Protein 1X4K (pdb70)

Structure (mmCIF, N/CA/C/O backbone):
data_1X4K
#
_entry.id   1X4K
#
loop_
_entity.id
_entity.type
_entity.pdbx_description
1 polymer 'Skeletal muscle LIM-protein 3'
2 non-polymer 'ZINC ION'
#
loop_
_atom_site.group_PDB
_atom_site.id
_atom_site.type_symbol
_atom_site.label_atom_id
_atom_site.label_alt_id
_atom_site.label_comp_id
_atom_site.label_asym_id
_atom_site.label_entity_id
_atom_site.label_seq_id
_atom_site.pdbx_PDB_ins_code
_atom_site.Cartn_x
_atom_site.Cartn_y
_atom_site.Cartn_z
_atom_site.occupancy
_atom_site.B_iso_or_equiv
_atom_site.auth_seq_id
_atom_site.auth_comp_id
_atom_site.auth_asym_id
_atom_site.auth_atom_id
_atom_site.pdbx_PDB_model_num
ATOM 1 N N . GLY A 1 1 ? -27.191 -2.806 2.311 1.00 0.00 1 GLY A N 1
ATOM 2 C CA . GLY A 1 1 ? -28.552 -2.484 2.700 1.00 0.00 1 GLY A CA 1
ATOM 3 C C . GLY A 1 1 ? -28.891 -2.985 4.090 1.00 0.00 1 GLY A C 1
ATOM 4 O O . GLY A 1 1 ? -28.370 -2.480 5.084 1.00 0.00 1 GLY A O 1
ATOM 8 N N . SER A 1 2 ? -29.769 -3.981 4.160 1.00 0.00 2 SER A N 1
ATOM 9 C CA . SER A 1 2 ? -30.182 -4.547 5.439 1.00 0.00 2 SER A CA 1
ATOM 10 C C . SER A 1 2 ? -29.313 -5.746 5.808 1.00 0.00 2 SER A C 1
ATOM 11 O O . SER A 1 2 ? -28.638 -5.743 6.838 1.00 0.00 2 SER A O 1
ATOM 19 N N . SER A 1 3 ? -29.337 -6.769 4.960 1.00 0.00 3 SER A N 1
ATOM 20 C CA . SER A 1 3 ? -28.555 -7.977 5.198 1.00 0.00 3 SER A CA 1
ATOM 21 C C . SER A 1 3 ? -27.106 -7.630 5.529 1.00 0.00 3 SER A C 1
ATOM 22 O O . SER A 1 3 ? -26.524 -8.175 6.465 1.00 0.00 3 SER A O 1
ATOM 30 N N . GLY A 1 4 ? -26.530 -6.718 4.751 1.00 0.00 4 GLY A N 1
ATOM 31 C CA . GLY A 1 4 ? -25.155 -6.313 4.976 1.00 0.00 4 GLY A CA 1
ATOM 32 C C . GLY A 1 4 ? -25.049 -5.083 5.855 1.00 0.00 4 GLY A C 1
ATOM 33 O O . GLY A 1 4 ? -25.255 -3.961 5.393 1.00 0.00 4 GLY A O 1
ATOM 37 N N . SER A 1 5 ? -24.728 -5.294 7.128 1.00 0.00 5 SER A N 1
ATOM 38 C CA . SER A 1 5 ? -24.601 -4.193 8.076 1.00 0.00 5 SER A CA 1
ATOM 39 C C . SER A 1 5 ? -23.217 -3.556 7.987 1.00 0.00 5 SER A C 1
ATOM 40 O O . SER A 1 5 ? -22.641 -3.153 8.997 1.00 0.00 5 SER A O 1
ATOM 48 N N . SER A 1 6 ? -22.690 -3.471 6.770 1.00 0.00 6 SER A N 1
ATOM 49 C CA . SER A 1 6 ? -21.372 -2.887 6.547 1.00 0.00 6 SER A CA 1
ATOM 50 C C . SER A 1 6 ? -21.457 -1.702 5.590 1.00 0.00 6 SER A C 1
ATOM 51 O O . SER A 1 6 ? -22.438 -1.546 4.864 1.00 0.00 6 SER A O 1
ATOM 59 N N . GLY A 1 7 ? -20.421 -0.869 5.595 1.00 0.00 7 GLY A N 1
ATOM 60 C CA . GLY A 1 7 ? -20.398 0.292 4.724 1.00 0.00 7 GLY A CA 1
ATOM 61 C C . GLY A 1 7 ? -19.011 0.890 4.592 1.00 0.00 7 GLY A C 1
ATOM 62 O O . GLY A 1 7 ? -18.192 0.786 5.506 1.00 0.00 7 GLY A O 1
ATOM 66 N N . CYS A 1 8 ? -18.745 1.517 3.451 1.00 0.00 8 CYS A N 1
ATOM 67 C CA . CYS A 1 8 ? -17.447 2.133 3.201 1.00 0.00 8 CYS A CA 1
ATOM 68 C C . CYS A 1 8 ? -17.422 3.572 3.706 1.00 0.00 8 CYS A C 1
ATOM 69 O O . CYS A 1 8 ? -18.468 4.176 3.942 1.00 0.00 8 CYS A O 1
ATOM 76 N N . GLN A 1 9 ? -16.220 4.115 3.869 1.00 0.00 9 GLN A N 1
ATOM 77 C CA . GLN A 1 9 ? -16.058 5.484 4.346 1.00 0.00 9 GLN A CA 1
ATOM 78 C C . GLN A 1 9 ? -15.624 6.407 3.213 1.00 0.00 9 GLN A C 1
ATOM 79 O O . GLN A 1 9 ? -16.026 7.569 3.159 1.00 0.00 9 GLN A O 1
ATOM 93 N N . GLU A 1 10 ? -14.801 5.883 2.311 1.00 0.00 10 GLU A N 1
ATOM 94 C CA . GLU A 1 10 ? -14.311 6.662 1.180 1.00 0.00 10 GLU A CA 1
ATOM 95 C C . GLU A 1 10 ? -15.465 7.111 0.288 1.00 0.00 10 GLU A C 1
ATOM 96 O O . GLU A 1 10 ? -15.826 8.288 0.265 1.00 0.00 10 GLU A O 1
ATOM 108 N N . CYS A 1 11 ? -16.040 6.164 -0.446 1.00 0.00 11 CYS A N 1
ATOM 109 C CA . CYS A 1 11 ? -17.152 6.460 -1.341 1.00 0.00 11 CYS A CA 1
ATOM 110 C C . CYS A 1 11 ? -18.489 6.244 -0.637 1.00 0.00 11 CYS A C 1
ATOM 111 O O . CYS A 1 11 ? -19.538 6.182 -1.278 1.00 0.00 11 CYS A O 1
ATOM 118 N N . LYS A 1 12 ? -18.443 6.130 0.686 1.00 0.00 12 LYS A N 1
ATOM 119 C CA . LYS A 1 12 ? -19.649 5.923 1.479 1.00 0.00 12 LYS A CA 1
ATOM 120 C C . LYS A 1 12 ? -20.632 5.016 0.746 1.00 0.00 12 LYS A C 1
ATOM 121 O O . LYS A 1 12 ? -21.821 5.320 0.651 1.00 0.00 12 LYS A O 1
ATOM 140 N N . LYS A 1 13 ? -20.129 3.899 0.231 1.00 0.00 13 LYS A N 1
ATOM 141 C CA . LYS A 1 13 ? -20.963 2.945 -0.491 1.00 0.00 13 LYS A CA 1
ATOM 142 C C . LYS A 1 13 ? -21.115 1.649 0.298 1.00 0.00 13 LYS A C 1
ATOM 143 O O . LYS A 1 13 ? -20.342 1.375 1.217 1.00 0.00 13 LYS A O 1
ATOM 162 N N . THR A 1 14 ? -22.115 0.852 -0.067 1.00 0.00 14 THR A N 1
ATOM 163 C CA . THR A 1 14 ? -22.367 -0.415 0.607 1.00 0.00 14 THR A CA 1
ATOM 164 C C . THR A 1 14 ? -21.357 -1.475 0.180 1.00 0.00 14 THR A C 1
ATOM 165 O O . THR A 1 14 ? -21.389 -1.955 -0.953 1.00 0.00 14 THR A O 1
ATOM 176 N N . ILE A 1 15 ? -20.464 -1.836 1.095 1.00 0.00 15 ILE A N 1
ATOM 177 C CA . ILE A 1 15 ? -19.446 -2.841 0.813 1.00 0.00 15 ILE A CA 1
ATOM 178 C C . ILE A 1 15 ? -20.031 -4.248 0.872 1.00 0.00 15 ILE A C 1
ATOM 179 O O . ILE A 1 15 ? -20.336 -4.758 1.949 1.00 0.00 15 ILE A O 1
ATOM 195 N N . MET A 1 16 ? -20.182 -4.869 -0.293 1.00 0.00 16 MET A N 1
ATOM 196 C CA . MET A 1 16 ? -20.728 -6.219 -0.373 1.00 0.00 16 MET A CA 1
ATOM 197 C C . MET A 1 16 ? -19.886 -7.195 0.444 1.00 0.00 16 MET A C 1
ATOM 198 O O . MET A 1 16 ? -18.680 -7.018 0.616 1.00 0.00 16 MET A O 1
ATOM 212 N N . PRO A 1 17 ? -20.535 -8.250 0.959 1.00 0.00 17 PRO A N 1
ATOM 213 C CA . PRO A 1 17 ? -19.864 -9.274 1.766 1.00 0.00 17 PRO A CA 1
ATOM 214 C C . PRO A 1 17 ? -18.918 -10.137 0.937 1.00 0.00 17 PRO A C 1
ATOM 215 O O . PRO A 1 17 ? -18.140 -10.920 1.481 1.00 0.00 17 PRO A O 1
ATOM 226 N N . GLY A 1 18 ? -18.990 -9.987 -0.382 1.00 0.00 18 GLY A N 1
ATOM 227 C CA . GLY A 1 18 ? -18.134 -10.759 -1.264 1.00 0.00 18 GLY A CA 1
ATOM 228 C C . GLY A 1 18 ? -16.754 -10.149 -1.413 1.00 0.00 18 GLY A C 1
ATOM 229 O O . GLY A 1 18 ? -15.745 -10.849 -1.332 1.00 0.00 18 GLY A O 1
ATOM 233 N N . THR A 1 19 ? -16.709 -8.838 -1.633 1.00 0.00 19 THR A N 1
ATOM 234 C CA . THR A 1 19 ? -15.444 -8.134 -1.797 1.00 0.00 19 THR A CA 1
ATOM 235 C C . THR A 1 19 ? -14.736 -7.958 -0.459 1.00 0.00 19 THR A C 1
ATOM 236 O O . THR A 1 19 ? -15.356 -8.056 0.600 1.00 0.00 19 THR A O 1
ATOM 247 N N . ARG A 1 20 ? -13.434 -7.696 -0.513 1.00 0.00 20 ARG A N 1
ATOM 248 C CA . ARG A 1 20 ? -12.641 -7.506 0.696 1.00 0.00 20 ARG A CA 1
ATOM 249 C C . ARG A 1 20 ? -12.710 -6.057 1.168 1.00 0.00 20 ARG A C 1
ATOM 250 O O . ARG A 1 20 ? -12.736 -5.129 0.360 1.00 0.00 20 ARG A O 1
ATOM 271 N N . LYS A 1 21 ? -12.739 -5.870 2.484 1.00 0.00 21 LYS A N 1
ATOM 272 C CA . LYS A 1 21 ? -12.803 -4.535 3.066 1.00 0.00 21 LYS A CA 1
ATOM 273 C C . LYS A 1 21 ? -11.818 -4.397 4.222 1.00 0.00 21 LYS A C 1
ATOM 274 O O . LYS A 1 21 ? -11.389 -5.392 4.806 1.00 0.00 21 LYS A O 1
ATOM 293 N N . MET A 1 22 ? -11.465 -3.158 4.549 1.00 0.00 22 MET A N 1
ATOM 294 C CA . MET A 1 22 ? -10.533 -2.892 5.638 1.00 0.00 22 MET A CA 1
ATOM 295 C C . MET A 1 22 ? -11.250 -2.258 6.826 1.00 0.00 22 MET A C 1
ATOM 296 O O . MET A 1 22 ? -11.593 -1.077 6.796 1.00 0.00 22 MET A O 1
ATOM 310 N N . GLU A 1 23 ? -11.474 -3.052 7.868 1.00 0.00 23 GLU A N 1
ATOM 311 C CA . GLU A 1 23 ? -12.153 -2.568 9.065 1.00 0.00 23 GLU A CA 1
ATOM 312 C C . GLU A 1 23 ? -11.169 -1.878 10.006 1.00 0.00 23 GLU A C 1
ATOM 313 O O . GLU A 1 23 ? -10.247 -2.506 10.527 1.00 0.00 23 GLU A O 1
ATOM 325 N N . TYR A 1 24 ? -11.373 -0.582 10.218 1.00 0.00 24 TYR A N 1
ATOM 326 C CA . TYR A 1 24 ? -10.503 0.195 11.093 1.00 0.00 24 TYR A CA 1
ATOM 327 C C . TYR A 1 24 ? -11.320 1.118 11.992 1.00 0.00 24 TYR A C 1
ATOM 328 O O . TYR A 1 24 ? -11.911 2.093 11.528 1.00 0.00 24 TYR A O 1
ATOM 346 N N . LYS A 1 25 ? -11.347 0.803 13.283 1.00 0.00 25 LYS A N 1
ATOM 347 C CA . LYS A 1 25 ? -12.089 1.603 14.250 1.00 0.00 25 LYS A CA 1
ATOM 348 C C . LYS A 1 25 ? -13.585 1.566 13.955 1.00 0.00 25 LYS A C 1
ATOM 349 O O . LYS A 1 25 ? -14.261 2.593 13.994 1.00 0.00 25 LYS A O 1
ATOM 368 N N . GLY A 1 26 ? -14.096 0.374 13.660 1.00 0.00 26 GLY A N 1
ATOM 369 C CA . GLY A 1 26 ? -15.509 0.226 13.364 1.00 0.00 26 GLY A CA 1
ATOM 370 C C . GLY A 1 26 ? -15.833 0.533 11.915 1.00 0.00 26 GLY A C 1
ATOM 371 O O . GLY A 1 26 ? -16.721 -0.084 11.326 1.00 0.00 26 GLY A O 1
ATOM 375 N N . SER A 1 27 ? -15.111 1.489 11.338 1.00 0.00 27 SER A N 1
ATOM 376 C CA . SER A 1 27 ? -15.330 1.880 9.950 1.00 0.00 27 SER A CA 1
ATOM 377 C C . SER A 1 27 ? -14.706 0.866 8.996 1.00 0.00 27 SER A C 1
ATOM 378 O O . SER A 1 27 ? -13.858 0.067 9.390 1.00 0.00 27 SER A O 1
ATOM 386 N N . SER A 1 28 ? -15.133 0.907 7.738 1.00 0.00 28 SER A N 1
ATOM 387 C CA . SER A 1 28 ? -14.620 -0.010 6.726 1.00 0.00 28 SER A CA 1
ATOM 388 C C . SER A 1 28 ? -14.225 0.745 5.461 1.00 0.00 28 SER A C 1
ATOM 389 O O . SER A 1 28 ? -14.778 1.801 5.156 1.00 0.00 28 SER A O 1
ATOM 397 N N . TRP A 1 29 ? -13.264 0.194 4.728 1.00 0.00 29 TRP A N 1
ATOM 398 C CA . TRP A 1 29 ? -12.793 0.814 3.495 1.00 0.00 29 TRP A CA 1
ATOM 399 C C . TRP A 1 29 ? -12.573 -0.233 2.408 1.00 0.00 29 TRP A C 1
ATOM 400 O O . TRP A 1 29 ? -11.877 -1.226 2.621 1.00 0.00 29 TRP A O 1
ATOM 421 N N . HIS A 1 30 ? -13.171 -0.005 1.243 1.00 0.00 30 HIS A N 1
ATOM 422 C CA . HIS A 1 30 ? -13.039 -0.929 0.123 1.00 0.00 30 HIS A CA 1
ATOM 423 C C . HIS A 1 30 ? -11.578 -1.308 -0.101 1.00 0.00 30 HIS A C 1
ATOM 424 O O . HIS A 1 30 ? -10.689 -0.461 -0.020 1.00 0.00 30 HIS A O 1
ATOM 438 N N . GLU A 1 31 ? -11.338 -2.585 -0.381 1.00 0.00 31 GLU A N 1
ATOM 439 C CA . GLU A 1 31 ? -9.985 -3.075 -0.614 1.00 0.00 31 GLU A CA 1
ATOM 440 C C . GLU A 1 31 ? -9.165 -2.055 -1.399 1.00 0.00 31 GLU A C 1
ATOM 441 O O . GLU A 1 31 ? -7.939 -2.007 -1.288 1.00 0.00 31 GLU A O 1
ATOM 453 N N . THR A 1 32 ? -9.851 -1.240 -2.195 1.00 0.00 32 THR A N 1
ATOM 454 C CA . THR A 1 32 ? -9.188 -0.222 -3.001 1.00 0.00 32 THR A CA 1
ATOM 455 C C . THR A 1 32 ? -9.234 1.138 -2.315 1.00 0.00 32 THR A C 1
ATOM 456 O O . THR A 1 32 ? -8.198 1.763 -2.084 1.00 0.00 32 THR A O 1
ATOM 467 N N . CYS A 1 33 ? -10.440 1.592 -1.991 1.00 0.00 33 CYS A N 1
ATOM 468 C CA . CYS A 1 33 ? -10.621 2.879 -1.331 1.00 0.00 33 CYS A CA 1
ATOM 469 C C . CYS A 1 33 ? -9.596 3.068 -0.216 1.00 0.00 33 CYS A C 1
ATOM 470 O O . CYS A 1 33 ? -9.305 4.193 0.190 1.00 0.00 33 CYS A O 1
ATOM 477 N N . PHE A 1 34 ? -9.052 1.959 0.274 1.00 0.00 34 PHE A N 1
ATOM 478 C CA . PHE A 1 34 ? -8.060 2.001 1.342 1.00 0.00 34 PHE A CA 1
ATOM 479 C C . PHE A 1 34 ? -6.670 2.289 0.782 1.00 0.00 34 PHE A C 1
ATOM 480 O O . PHE A 1 34 ? -5.659 1.988 1.417 1.00 0.00 34 PHE A O 1
ATOM 497 N N . ILE A 1 35 ? -6.629 2.872 -0.411 1.00 0.00 35 ILE A N 1
ATOM 498 C CA . ILE A 1 35 ? -5.364 3.201 -1.057 1.00 0.00 35 ILE A CA 1
ATOM 499 C C . ILE A 1 35 ? -4.468 4.015 -0.129 1.00 0.00 35 ILE A C 1
ATOM 500 O O . ILE A 1 35 ? -4.861 4.360 0.986 1.00 0.00 35 ILE A O 1
ATOM 516 N N . CYS A 1 36 ? -3.263 4.321 -0.598 1.00 0.00 36 CYS A N 1
ATOM 517 C CA . CYS A 1 36 ? -2.311 5.096 0.188 1.00 0.00 36 CYS A CA 1
ATOM 518 C C . CYS A 1 36 ? -2.627 6.587 0.110 1.00 0.00 36 CYS A C 1
ATOM 519 O O . CYS A 1 36 ? -3.394 7.026 -0.748 1.00 0.00 36 CYS A O 1
ATOM 526 N N . HIS A 1 37 ? -2.029 7.361 1.010 1.00 0.00 37 HIS A N 1
ATOM 527 C CA . HIS A 1 37 ? -2.246 8.803 1.042 1.00 0.00 37 HIS A CA 1
ATOM 528 C C . HIS A 1 37 ? -1.079 9.542 0.393 1.00 0.00 37 HIS A C 1
ATOM 529 O O . HIS A 1 37 ? -1.132 10.757 0.200 1.00 0.00 37 HIS A O 1
ATOM 544 N N . ARG A 1 38 ? -0.028 8.802 0.060 1.00 0.00 38 ARG A N 1
ATOM 545 C CA . ARG A 1 38 ? 1.152 9.387 -0.566 1.00 0.00 38 ARG A CA 1
ATOM 546 C C . ARG A 1 38 ? 1.285 8.927 -2.014 1.00 0.00 38 ARG A C 1
ATOM 547 O O . ARG A 1 38 ? 1.392 9.744 -2.930 1.00 0.00 38 ARG A O 1
ATOM 568 N N . CYS A 1 39 ? 1.276 7.613 -2.215 1.00 0.00 39 CYS A N 1
ATOM 569 C CA . CYS A 1 39 ? 1.397 7.043 -3.552 1.00 0.00 39 CYS A CA 1
ATOM 570 C C . CYS A 1 39 ? 0.021 6.775 -4.155 1.00 0.00 39 CYS A C 1
ATOM 571 O O . CYS A 1 39 ? -0.099 6.474 -5.342 1.00 0.00 39 CYS A O 1
ATOM 578 N N . GLN A 1 40 ? -1.014 6.887 -3.328 1.00 0.00 40 GLN A N 1
ATOM 579 C CA . GLN A 1 40 ? -2.381 6.657 -3.779 1.00 0.00 40 GLN A CA 1
ATOM 580 C C . GLN A 1 40 ? -2.521 5.274 -4.408 1.00 0.00 40 GLN A C 1
ATOM 581 O O . GLN A 1 40 ? -3.148 5.120 -5.455 1.00 0.00 40 GLN A O 1
ATOM 595 N N . GLN A 1 41 ? -1.932 4.274 -3.762 1.00 0.00 41 GLN A N 1
ATOM 596 C CA . GLN A 1 41 ? -1.990 2.904 -4.259 1.00 0.00 41 GLN A CA 1
ATOM 597 C C . GLN A 1 41 ? -2.720 1.998 -3.273 1.00 0.00 41 GLN A C 1
ATOM 598 O O . GLN A 1 41 ? -2.646 2.176 -2.057 1.00 0.00 41 GLN A O 1
ATOM 612 N N . PRO A 1 42 ? -3.441 1.001 -3.807 1.00 0.00 42 PRO A N 1
ATOM 613 C CA . PRO A 1 42 ? -4.198 0.047 -2.991 1.00 0.00 42 PRO A CA 1
ATOM 614 C C . PRO A 1 42 ? -3.289 -0.898 -2.212 1.00 0.00 42 PRO A C 1
ATOM 615 O O . PRO A 1 42 ? -2.980 -1.997 -2.672 1.00 0.00 42 PRO A O 1
ATOM 626 N N . ILE A 1 43 ? -2.865 -0.463 -1.030 1.00 0.00 43 ILE A N 1
ATOM 627 C CA . ILE A 1 43 ? -1.993 -1.271 -0.187 1.00 0.00 43 ILE A CA 1
ATOM 628 C C . ILE A 1 43 ? -2.558 -2.675 0.001 1.00 0.00 43 ILE A C 1
ATOM 629 O O . ILE A 1 43 ? -1.890 -3.667 -0.287 1.00 0.00 43 ILE A O 1
ATOM 645 N N . GLY A 1 44 ? -3.794 -2.750 0.486 1.00 0.00 44 GLY A N 1
ATOM 646 C CA . GLY A 1 44 ? -4.428 -4.037 0.702 1.00 0.00 44 GLY A CA 1
ATOM 647 C C . GLY A 1 44 ? -3.945 -4.716 1.969 1.00 0.00 44 GLY A C 1
ATOM 648 O O . GLY A 1 44 ? -4.148 -4.208 3.072 1.00 0.00 44 GLY A O 1
ATOM 652 N N . THR A 1 45 ? -3.303 -5.870 1.812 1.00 0.00 45 THR A N 1
ATOM 653 C CA . THR A 1 45 ? -2.792 -6.621 2.951 1.00 0.00 45 THR A CA 1
ATOM 654 C C . THR A 1 45 ? -1.279 -6.791 2.863 1.00 0.00 45 THR A C 1
ATOM 655 O O . THR A 1 45 ? -0.786 -7.795 2.349 1.00 0.00 45 THR A O 1
ATOM 666 N N . LYS A 1 46 ? -0.548 -5.805 3.370 1.00 0.00 46 LYS A N 1
ATOM 667 C CA . LYS A 1 46 ? 0.910 -5.845 3.352 1.00 0.00 46 LYS A CA 1
ATOM 668 C C . LYS A 1 46 ? 1.494 -4.880 4.379 1.00 0.00 46 LYS A C 1
ATOM 669 O O . LYS A 1 46 ? 0.766 -4.109 5.003 1.00 0.00 46 LYS A O 1
ATOM 688 N N . SER A 1 47 ? 2.812 -4.928 4.546 1.00 0.00 47 SER A N 1
ATOM 689 C CA . SER A 1 47 ? 3.493 -4.060 5.499 1.00 0.00 47 SER A CA 1
ATOM 690 C C . SER A 1 47 ? 3.138 -2.597 5.251 1.00 0.00 47 SER A C 1
ATOM 691 O O . SER A 1 47 ? 3.678 -1.960 4.345 1.00 0.00 47 SER A O 1
ATOM 699 N N . PHE A 1 48 ? 2.227 -2.070 6.061 1.00 0.00 48 PHE A N 1
ATOM 700 C CA . PHE A 1 48 ? 1.798 -0.682 5.930 1.00 0.00 48 PHE A CA 1
ATOM 701 C C . PHE A 1 48 ? 1.519 -0.067 7.298 1.00 0.00 48 PHE A C 1
ATOM 702 O O . PHE A 1 48 ? 1.031 -0.742 8.205 1.00 0.00 48 PHE A O 1
ATOM 719 N N . ILE A 1 49 ? 1.833 1.216 7.439 1.00 0.00 49 ILE A N 1
ATOM 720 C CA . ILE A 1 49 ? 1.616 1.922 8.695 1.00 0.00 49 ILE A CA 1
ATOM 721 C C . ILE A 1 49 ? 0.331 2.742 8.650 1.00 0.00 49 ILE A C 1
ATOM 722 O O . ILE A 1 49 ? 0.263 3.802 8.027 1.00 0.00 49 ILE A O 1
ATOM 738 N N . PRO A 1 50 ? -0.713 2.243 9.328 1.00 0.00 50 PRO A N 1
ATOM 739 C CA . PRO A 1 50 ? -2.015 2.915 9.383 1.00 0.00 50 PRO A CA 1
ATOM 740 C C . PRO A 1 50 ? -1.971 4.198 10.204 1.00 0.00 50 PRO A C 1
ATOM 741 O O . PRO A 1 50 ? -1.691 4.172 11.403 1.00 0.00 50 PRO A O 1
ATOM 752 N N . LYS A 1 51 ? -2.248 5.322 9.552 1.00 0.00 51 LYS A N 1
ATOM 753 C CA . LYS A 1 51 ? -2.242 6.618 10.222 1.00 0.00 51 LYS A CA 1
ATOM 754 C C . LYS A 1 51 ? -3.576 6.878 10.915 1.00 0.00 51 LYS A C 1
ATOM 755 O O . LYS A 1 51 ? -4.611 6.349 10.509 1.00 0.00 51 LYS A O 1
ATOM 774 N N . ASP A 1 52 ? -3.544 7.697 11.960 1.00 0.00 52 ASP A N 1
ATOM 775 C CA . ASP A 1 52 ? -4.751 8.030 12.708 1.00 0.00 52 ASP A CA 1
ATOM 776 C C . ASP A 1 52 ? -5.968 8.061 11.789 1.00 0.00 52 ASP A C 1
ATOM 777 O O . ASP A 1 52 ? -6.861 7.222 11.897 1.00 0.00 52 ASP A O 1
ATOM 786 N N . ASN A 1 53 ? -5.996 9.035 10.885 1.00 0.00 53 ASN A N 1
ATOM 787 C CA . ASN A 1 53 ? -7.105 9.176 9.948 1.00 0.00 53 ASN A CA 1
ATOM 788 C C . ASN A 1 53 ? -6.618 9.053 8.507 1.00 0.00 53 ASN A C 1
ATOM 789 O O . ASN A 1 53 ? -7.212 9.621 7.591 1.00 0.00 53 ASN A O 1
ATOM 800 N N . GLN A 1 54 ? -5.536 8.306 8.316 1.00 0.00 54 GLN A N 1
ATOM 801 C CA . GLN A 1 54 ? -4.970 8.108 6.987 1.00 0.00 54 GLN A CA 1
ATOM 802 C C . GLN A 1 54 ? -4.211 6.788 6.909 1.00 0.00 54 GLN A C 1
ATOM 803 O O . GLN A 1 54 ? -4.164 6.030 7.877 1.00 0.00 54 GLN A O 1
ATOM 817 N N . ASN A 1 55 ? -3.619 6.518 5.750 1.00 0.00 55 ASN A N 1
ATOM 818 C CA . ASN A 1 55 ? -2.863 5.288 5.546 1.00 0.00 55 ASN A CA 1
ATOM 819 C C . ASN A 1 55 ? -1.609 5.551 4.717 1.00 0.00 55 ASN A C 1
ATOM 820 O O . ASN A 1 55 ? -1.671 6.180 3.660 1.00 0.00 55 ASN A O 1
ATOM 831 N N . PHE A 1 56 ? -0.472 5.065 5.204 1.00 0.00 56 PHE A N 1
ATOM 832 C CA . PHE A 1 56 ? 0.797 5.248 4.509 1.00 0.00 56 PHE A CA 1
ATOM 833 C C . PHE A 1 56 ? 1.633 3.973 4.561 1.00 0.00 56 PHE A C 1
ATOM 834 O O . PHE A 1 56 ? 1.763 3.344 5.611 1.00 0.00 56 PHE A O 1
ATOM 851 N N . CYS A 1 57 ? 2.199 3.597 3.418 1.00 0.00 57 CYS A N 1
ATOM 852 C CA . CYS A 1 57 ? 3.022 2.397 3.330 1.00 0.00 57 CYS A CA 1
ATOM 853 C C . CYS A 1 57 ? 4.284 2.541 4.176 1.00 0.00 57 CYS A C 1
ATOM 854 O O . CYS A 1 57 ? 4.479 3.549 4.855 1.00 0.00 57 CYS A O 1
ATOM 861 N N . VAL A 1 58 ? 5.140 1.524 4.128 1.00 0.00 58 VAL A N 1
ATOM 862 C CA . VAL A 1 58 ? 6.385 1.537 4.888 1.00 0.00 58 VAL A CA 1
ATOM 863 C C . VAL A 1 58 ? 7.328 2.622 4.380 1.00 0.00 58 VAL A C 1
ATOM 864 O O . VAL A 1 58 ? 7.834 3.446 5.142 1.00 0.00 58 VAL A O 1
ATOM 877 N N . PRO A 1 59 ? 7.571 2.624 3.061 1.00 0.00 59 PRO A N 1
ATOM 878 C CA . PRO A 1 59 ? 8.454 3.603 2.421 1.00 0.00 59 PRO A CA 1
ATOM 879 C C . PRO A 1 59 ? 7.856 5.005 2.412 1.00 0.00 59 PRO A C 1
ATOM 880 O O . PRO A 1 59 ? 8.580 6.001 2.400 1.00 0.00 59 PRO A O 1
ATOM 891 N N . CYS A 1 60 ? 6.529 5.077 2.417 1.00 0.00 60 CYS A N 1
ATOM 892 C CA . CYS A 1 60 ? 5.832 6.357 2.410 1.00 0.00 60 CYS A CA 1
ATOM 893 C C . CYS A 1 60 ? 5.790 6.962 3.810 1.00 0.00 60 CYS A C 1
ATOM 894 O O . CYS A 1 60 ? 6.198 8.105 4.016 1.00 0.00 60 CYS A O 1
ATOM 901 N N . TYR A 1 61 ? 5.294 6.187 4.768 1.00 0.00 61 TYR A N 1
ATOM 902 C CA . TYR A 1 61 ? 5.197 6.647 6.149 1.00 0.00 61 TYR A CA 1
ATOM 903 C C . TYR A 1 61 ? 6.548 7.145 6.653 1.00 0.00 61 TYR A C 1
ATOM 904 O O . TYR A 1 61 ? 6.653 8.246 7.194 1.00 0.00 61 TYR A O 1
ATOM 922 N N . GLU A 1 62 ? 7.580 6.327 6.471 1.00 0.00 62 GLU A N 1
ATOM 923 C CA . GLU A 1 62 ? 8.924 6.684 6.908 1.00 0.00 62 GLU A CA 1
ATOM 924 C C . GLU A 1 62 ? 9.269 8.112 6.495 1.00 0.00 62 GLU A C 1
ATOM 925 O O . GLU A 1 62 ? 9.812 8.885 7.284 1.00 0.00 62 GLU A O 1
ATOM 937 N N . LYS A 1 63 ? 8.949 8.456 5.251 1.00 0.00 63 LYS A N 1
ATOM 938 C CA . LYS A 1 63 ? 9.223 9.790 4.731 1.00 0.00 63 LYS A CA 1
ATOM 939 C C . LYS A 1 63 ? 8.544 10.856 5.584 1.00 0.00 63 LYS A C 1
ATOM 940 O O . LYS A 1 63 ? 9.113 11.918 5.835 1.00 0.00 63 LYS A O 1
ATOM 959 N N . GLN A 1 64 ? 7.325 10.565 6.027 1.00 0.00 64 GLN A N 1
ATOM 960 C CA . GLN A 1 64 ? 6.569 11.500 6.853 1.00 0.00 64 GLN A CA 1
ATOM 961 C C . GLN A 1 64 ? 7.256 11.717 8.197 1.00 0.00 64 GLN A C 1
ATOM 962 O O . GLN A 1 64 ? 7.325 12.840 8.697 1.00 0.00 64 GLN A O 1
ATOM 976 N N . HIS A 1 65 ? 7.762 10.634 8.779 1.00 0.00 65 HIS A N 1
ATOM 977 C CA . HIS A 1 65 ? 8.444 10.706 10.066 1.00 0.00 65 HIS A CA 1
ATOM 978 C C . HIS A 1 65 ? 9.937 10.434 9.907 1.00 0.00 65 HIS A C 1
ATOM 979 O O . HIS A 1 65 ? 10.536 9.719 10.709 1.00 0.00 65 HIS A O 1
ATOM 994 N N . ALA A 1 66 ? 10.530 11.009 8.866 1.00 0.00 66 ALA A N 1
ATOM 995 C CA . ALA A 1 66 ? 11.952 10.829 8.602 1.00 0.00 66 ALA A CA 1
ATOM 996 C C . ALA A 1 66 ? 12.660 12.173 8.470 1.00 0.00 66 ALA A C 1
ATOM 997 O O . ALA A 1 66 ? 12.036 13.186 8.154 1.00 0.00 66 ALA A O 1
ATOM 1004 N N . SER A 1 67 ? 13.967 12.176 8.715 1.00 0.00 67 SER A N 1
ATOM 1005 C CA . SER A 1 67 ? 14.759 13.397 8.628 1.00 0.00 67 SER A CA 1
ATOM 1006 C C . SER A 1 67 ? 14.239 14.304 7.517 1.00 0.00 67 SER A C 1
ATOM 1007 O O . SER A 1 67 ? 14.540 14.100 6.342 1.00 0.00 67 SER A O 1
ATOM 1015 N N . GLY A 1 68 ? 13.454 15.307 7.899 1.00 0.00 68 GLY A N 1
ATOM 1016 C CA . GLY A 1 68 ? 12.903 16.230 6.924 1.00 0.00 68 GLY A CA 1
ATOM 1017 C C . GLY A 1 68 ? 12.038 17.299 7.562 1.00 0.00 68 GLY A C 1
ATOM 1018 O O . GLY A 1 68 ? 10.812 17.197 7.596 1.00 0.00 68 GLY A O 1
ATOM 1022 N N . PRO A 1 69 ? 12.683 18.353 8.085 1.00 0.00 69 PRO A N 1
ATOM 1023 C CA . PRO A 1 69 ? 11.983 19.465 8.736 1.00 0.00 69 PRO A CA 1
ATOM 1024 C C . PRO A 1 69 ? 11.195 20.314 7.744 1.00 0.00 69 PRO A C 1
ATOM 1025 O O . PRO A 1 69 ? 10.415 21.182 8.138 1.00 0.00 69 PRO A O 1
ATOM 1036 N N . SER A 1 70 ? 11.403 20.058 6.456 1.00 0.00 70 SER A N 1
ATOM 1037 C CA . SER A 1 70 ? 10.714 20.802 5.408 1.00 0.00 70 SER A CA 1
ATOM 1038 C C . SER A 1 70 ? 9.379 20.147 5.066 1.00 0.00 70 SER A C 1
ATOM 1039 O O . SER A 1 70 ? 9.331 18.994 4.638 1.00 0.00 70 SER A O 1
ATOM 1047 N N . SER A 1 71 ? 8.295 20.892 5.260 1.00 0.00 71 SER A N 1
ATOM 1048 C CA . SER A 1 71 ? 6.958 20.385 4.976 1.00 0.00 71 SER A CA 1
ATOM 1049 C C . SER A 1 71 ? 5.964 21.531 4.815 1.00 0.00 71 SER A C 1
ATOM 1050 O O . SER A 1 71 ? 5.789 22.348 5.719 1.00 0.00 71 SER A O 1
ATOM 1058 N N . GLY A 1 72 ? 5.315 21.586 3.656 1.00 0.00 72 GLY A N 1
ATOM 1059 C CA . GLY A 1 72 ? 4.347 22.635 3.396 1.00 0.00 72 GLY A CA 1
ATOM 1060 C C . GLY A 1 72 ? 4.309 23.041 1.936 1.00 0.00 72 GLY A C 1
ATOM 1061 O O . GLY A 1 72 ? 4.249 22.167 1.073 1.00 0.00 72 GLY A O 1
ATOM 1067 N N . GLY A 1 1 ? -34.243 -10.989 12.198 1.00 0.00 1 GLY A N 2
ATOM 1068 C CA . GLY A 1 1 ? -34.086 -9.702 12.849 1.00 0.00 1 GLY A CA 2
ATOM 1069 C C . GLY A 1 1 ? -33.216 -8.750 12.052 1.00 0.00 1 GLY A C 2
ATOM 1070 O O . GLY A 1 1 ? -33.033 -8.927 10.848 1.00 0.00 1 GLY A O 2
ATOM 1074 N N . SER A 1 2 ? -32.678 -7.738 12.725 1.00 0.00 2 SER A N 2
ATOM 1075 C CA . SER A 1 2 ? -31.827 -6.752 12.071 1.00 0.00 2 SER A CA 2
ATOM 1076 C C . SER A 1 2 ? -30.464 -7.349 11.733 1.00 0.00 2 SER A C 2
ATOM 1077 O O . SER A 1 2 ? -29.702 -7.728 12.623 1.00 0.00 2 SER A O 2
ATOM 1085 N N . SER A 1 3 ? -30.164 -7.430 10.441 1.00 0.00 3 SER A N 2
ATOM 1086 C CA . SER A 1 3 ? -28.896 -7.985 9.983 1.00 0.00 3 SER A CA 2
ATOM 1087 C C . SER A 1 3 ? -27.809 -6.914 9.966 1.00 0.00 3 SER A C 2
ATOM 1088 O O . SER A 1 3 ? -28.038 -5.790 9.521 1.00 0.00 3 SER A O 2
ATOM 1096 N N . GLY A 1 4 ? -26.626 -7.272 10.454 1.00 0.00 4 GLY A N 2
ATOM 1097 C CA . GLY A 1 4 ? -25.521 -6.331 10.485 1.00 0.00 4 GLY A CA 2
ATOM 1098 C C . GLY A 1 4 ? -25.326 -5.621 9.160 1.00 0.00 4 GLY A C 2
ATOM 1099 O O . GLY A 1 4 ? -25.769 -6.104 8.118 1.00 0.00 4 GLY A O 2
ATOM 1103 N N . SER A 1 5 ? -24.662 -4.471 9.199 1.00 0.00 5 SER A N 2
ATOM 1104 C CA . SER A 1 5 ? -24.414 -3.690 7.993 1.00 0.00 5 SER A CA 2
ATOM 1105 C C . SER A 1 5 ? -23.004 -3.108 8.003 1.00 0.00 5 SER A C 2
ATOM 1106 O O . SER A 1 5 ? -22.537 -2.600 9.023 1.00 0.00 5 SER A O 2
ATOM 1114 N N . SER A 1 6 ? -22.330 -3.185 6.860 1.00 0.00 6 SER A N 2
ATOM 1115 C CA . SER A 1 6 ? -20.972 -2.670 6.737 1.00 0.00 6 SER A CA 2
ATOM 1116 C C . SER A 1 6 ? -20.868 -1.685 5.576 1.00 0.00 6 SER A C 2
ATOM 1117 O O . SER A 1 6 ? -20.997 -2.063 4.413 1.00 0.00 6 SER A O 2
ATOM 1125 N N . GLY A 1 7 ? -20.633 -0.417 5.903 1.00 0.00 7 GLY A N 2
ATOM 1126 C CA . GLY A 1 7 ? -20.516 0.604 4.878 1.00 0.00 7 GLY A CA 2
ATOM 1127 C C . GLY A 1 7 ? -19.128 1.211 4.821 1.00 0.00 7 GLY A C 2
ATOM 1128 O O . GLY A 1 7 ? -18.385 1.173 5.802 1.00 0.00 7 GLY A O 2
ATOM 1132 N N . CYS A 1 8 ? -18.777 1.773 3.670 1.00 0.00 8 CYS A N 2
ATOM 1133 C CA . CYS A 1 8 ? -17.468 2.390 3.487 1.00 0.00 8 CYS A CA 2
ATOM 1134 C C . CYS A 1 8 ? -17.425 3.773 4.129 1.00 0.00 8 CYS A C 2
ATOM 1135 O O . CYS A 1 8 ? -18.464 4.367 4.418 1.00 0.00 8 CYS A O 2
ATOM 1142 N N . GLN A 1 9 ? -16.216 4.280 4.349 1.00 0.00 9 GLN A N 2
ATOM 1143 C CA . GLN A 1 9 ? -16.038 5.593 4.957 1.00 0.00 9 GLN A CA 2
ATOM 1144 C C . GLN A 1 9 ? -15.514 6.599 3.937 1.00 0.00 9 GLN A C 2
ATOM 1145 O O . GLN A 1 9 ? -15.873 7.775 3.971 1.00 0.00 9 GLN A O 2
ATOM 1159 N N . GLU A 1 10 ? -14.662 6.127 3.032 1.00 0.00 10 GLU A N 2
ATOM 1160 C CA . GLU A 1 10 ? -14.089 6.987 2.003 1.00 0.00 10 GLU A CA 2
ATOM 1161 C C . GLU A 1 10 ? -15.182 7.592 1.127 1.00 0.00 10 GLU A C 2
ATOM 1162 O O . GLU A 1 10 ? -15.391 8.805 1.125 1.00 0.00 10 GLU A O 2
ATOM 1174 N N . CYS A 1 11 ? -15.877 6.737 0.384 1.00 0.00 11 CYS A N 2
ATOM 1175 C CA . CYS A 1 11 ? -16.948 7.185 -0.497 1.00 0.00 11 CYS A CA 2
ATOM 1176 C C . CYS A 1 11 ? -18.308 7.033 0.178 1.00 0.00 11 CYS A C 2
ATOM 1177 O O . CYS A 1 11 ? -19.349 7.265 -0.436 1.00 0.00 11 CYS A O 2
ATOM 1184 N N . LYS A 1 12 ? -18.291 6.642 1.448 1.00 0.00 12 LYS A N 2
ATOM 1185 C CA . LYS A 1 12 ? -19.521 6.459 2.210 1.00 0.00 12 LYS A CA 2
ATOM 1186 C C . LYS A 1 12 ? -20.539 5.651 1.413 1.00 0.00 12 LYS A C 2
ATOM 1187 O O . LYS A 1 12 ? -21.710 6.021 1.326 1.00 0.00 12 LYS A O 2
ATOM 1206 N N . LYS A 1 13 ? -20.087 4.544 0.834 1.00 0.00 13 LYS A N 2
ATOM 1207 C CA . LYS A 1 13 ? -20.959 3.680 0.046 1.00 0.00 13 LYS A CA 2
ATOM 1208 C C . LYS A 1 13 ? -21.052 2.290 0.666 1.00 0.00 13 LYS A C 2
ATOM 1209 O O . LYS A 1 13 ? -20.090 1.796 1.256 1.00 0.00 13 LYS A O 2
ATOM 1228 N N . THR A 1 14 ? -22.216 1.662 0.528 1.00 0.00 14 THR A N 2
ATOM 1229 C CA . THR A 1 14 ? -22.434 0.328 1.074 1.00 0.00 14 THR A CA 2
ATOM 1230 C C . THR A 1 14 ? -21.466 -0.680 0.466 1.00 0.00 14 THR A C 2
ATOM 1231 O O . THR A 1 14 ? -21.518 -0.960 -0.732 1.00 0.00 14 THR A O 2
ATOM 1242 N N . ILE A 1 15 ? -20.583 -1.222 1.299 1.00 0.00 15 ILE A N 2
ATOM 1243 C CA . ILE A 1 15 ? -19.605 -2.201 0.842 1.00 0.00 15 ILE A CA 2
ATOM 1244 C C . ILE A 1 15 ? -20.256 -3.559 0.602 1.00 0.00 15 ILE A C 2
ATOM 1245 O O . ILE A 1 15 ? -20.414 -4.355 1.528 1.00 0.00 15 ILE A O 2
ATOM 1261 N N . MET A 1 16 ? -20.630 -3.817 -0.646 1.00 0.00 16 MET A N 2
ATOM 1262 C CA . MET A 1 16 ? -21.262 -5.081 -1.009 1.00 0.00 16 MET A CA 2
ATOM 1263 C C . MET A 1 16 ? -20.513 -6.259 -0.394 1.00 0.00 16 MET A C 2
ATOM 1264 O O . MET A 1 16 ? -19.314 -6.190 -0.123 1.00 0.00 16 MET A O 2
ATOM 1278 N N . PRO A 1 17 ? -21.234 -7.367 -0.169 1.00 0.00 17 PRO A N 2
ATOM 1279 C CA . PRO A 1 17 ? -20.657 -8.582 0.416 1.00 0.00 17 PRO A CA 2
ATOM 1280 C C . PRO A 1 17 ? -19.695 -9.283 -0.537 1.00 0.00 17 PRO A C 2
ATOM 1281 O O . PRO A 1 17 ? -19.638 -8.964 -1.723 1.00 0.00 17 PRO A O 2
ATOM 1292 N N . GLY A 1 18 ? -18.940 -10.242 -0.009 1.00 0.00 18 GLY A N 2
ATOM 1293 C CA . GLY A 1 18 ? -17.991 -10.974 -0.827 1.00 0.00 18 GLY A CA 2
ATOM 1294 C C . GLY A 1 18 ? -16.686 -10.225 -1.011 1.00 0.00 18 GLY A C 2
ATOM 1295 O O . GLY A 1 18 ? -15.610 -10.760 -0.742 1.00 0.00 18 GLY A O 2
ATOM 1299 N N . THR A 1 19 ? -16.779 -8.982 -1.474 1.00 0.00 19 THR A N 2
ATOM 1300 C CA . THR A 1 19 ? -15.597 -8.159 -1.697 1.00 0.00 19 THR A CA 2
ATOM 1301 C C . THR A 1 19 ? -14.776 -8.018 -0.421 1.00 0.00 19 THR A C 2
ATOM 1302 O O . THR A 1 19 ? -15.308 -8.119 0.685 1.00 0.00 19 THR A O 2
ATOM 1313 N N . ARG A 1 20 ? -13.478 -7.782 -0.581 1.00 0.00 20 ARG A N 2
ATOM 1314 C CA . ARG A 1 20 ? -12.583 -7.628 0.559 1.00 0.00 20 ARG A CA 2
ATOM 1315 C C . ARG A 1 20 ? -12.524 -6.171 1.010 1.00 0.00 20 ARG A C 2
ATOM 1316 O O . ARG A 1 20 ? -12.219 -5.277 0.221 1.00 0.00 20 ARG A O 2
ATOM 1337 N N . LYS A 1 21 ? -12.817 -5.939 2.285 1.00 0.00 21 LYS A N 2
ATOM 1338 C CA . LYS A 1 21 ? -12.797 -4.592 2.843 1.00 0.00 21 LYS A CA 2
ATOM 1339 C C . LYS A 1 21 ? -11.778 -4.487 3.973 1.00 0.00 21 LYS A C 2
ATOM 1340 O O . LYS A 1 21 ? -11.246 -5.495 4.438 1.00 0.00 21 LYS A O 2
ATOM 1359 N N . MET A 1 22 ? -11.511 -3.260 4.410 1.00 0.00 22 MET A N 2
ATOM 1360 C CA . MET A 1 22 ? -10.557 -3.024 5.488 1.00 0.00 22 MET A CA 2
ATOM 1361 C C . MET A 1 22 ? -11.259 -2.471 6.724 1.00 0.00 22 MET A C 2
ATOM 1362 O O . MET A 1 22 ? -11.697 -1.321 6.737 1.00 0.00 22 MET A O 2
ATOM 1376 N N . GLU A 1 23 ? -11.362 -3.297 7.760 1.00 0.00 23 GLU A N 2
ATOM 1377 C CA . GLU A 1 23 ? -12.012 -2.889 9.000 1.00 0.00 23 GLU A CA 2
ATOM 1378 C C . GLU A 1 23 ? -11.008 -2.251 9.956 1.00 0.00 23 GLU A C 2
ATOM 1379 O O . GLU A 1 23 ? -10.091 -2.913 10.443 1.00 0.00 23 GLU A O 2
ATOM 1391 N N . TYR A 1 24 ? -11.189 -0.962 10.219 1.00 0.00 24 TYR A N 2
ATOM 1392 C CA . TYR A 1 24 ? -10.298 -0.232 11.114 1.00 0.00 24 TYR A CA 2
ATOM 1393 C C . TYR A 1 24 ? -11.091 0.668 12.057 1.00 0.00 24 TYR A C 2
ATOM 1394 O O . TYR A 1 24 ? -11.839 1.542 11.619 1.00 0.00 24 TYR A O 2
ATOM 1412 N N . LYS A 1 25 ? -10.922 0.447 13.357 1.00 0.00 25 LYS A N 2
ATOM 1413 C CA . LYS A 1 25 ? -11.618 1.237 14.365 1.00 0.00 25 LYS A CA 2
ATOM 1414 C C . LYS A 1 25 ? -13.130 1.111 14.206 1.00 0.00 25 LYS A C 2
ATOM 1415 O O . LYS A 1 25 ? -13.876 2.040 14.514 1.00 0.00 25 LYS A O 2
ATOM 1434 N N . GLY A 1 26 ? -13.576 -0.045 13.723 1.00 0.00 26 GLY A N 2
ATOM 1435 C CA . GLY A 1 26 ? -14.997 -0.271 13.534 1.00 0.00 26 GLY A CA 2
ATOM 1436 C C . GLY A 1 26 ? -15.455 0.065 12.128 1.00 0.00 26 GLY A C 2
ATOM 1437 O O . GLY A 1 26 ? -16.307 -0.621 11.565 1.00 0.00 26 GLY A O 2
ATOM 1441 N N . SER A 1 27 ? -14.889 1.126 11.561 1.00 0.00 27 SER A N 2
ATOM 1442 C CA . SER A 1 27 ? -15.248 1.556 10.215 1.00 0.00 27 SER A CA 2
ATOM 1443 C C . SER A 1 27 ? -14.602 0.655 9.166 1.00 0.00 27 SER A C 2
ATOM 1444 O O . SER A 1 27 ? -13.648 -0.066 9.455 1.00 0.00 27 SER A O 2
ATOM 1452 N N . SER A 1 28 ? -15.130 0.703 7.948 1.00 0.00 28 SER A N 2
ATOM 1453 C CA . SER A 1 28 ? -14.609 -0.111 6.856 1.00 0.00 28 SER A CA 2
ATOM 1454 C C . SER A 1 28 ? -14.208 0.763 5.671 1.00 0.00 28 SER A C 2
ATOM 1455 O O . SER A 1 28 ? -14.670 1.896 5.537 1.00 0.00 28 SER A O 2
ATOM 1463 N N . TRP A 1 29 ? -13.347 0.227 4.814 1.00 0.00 29 TRP A N 2
ATOM 1464 C CA . TRP A 1 29 ? -12.883 0.957 3.639 1.00 0.00 29 TRP A CA 2
ATOM 1465 C C . TRP A 1 29 ? -12.720 0.021 2.447 1.00 0.00 29 TRP A C 2
ATOM 1466 O O . TRP A 1 29 ? -12.060 -1.015 2.543 1.00 0.00 29 TRP A O 2
ATOM 1487 N N . HIS A 1 30 ? -13.323 0.392 1.322 1.00 0.00 30 HIS A N 2
ATOM 1488 C CA . HIS A 1 30 ? -13.243 -0.415 0.109 1.00 0.00 30 HIS A CA 2
ATOM 1489 C C . HIS A 1 30 ? -11.794 -0.775 -0.209 1.00 0.00 30 HIS A C 2
ATOM 1490 O O . HIS A 1 30 ? -10.876 -0.017 0.098 1.00 0.00 30 HIS A O 2
ATOM 1504 N N . GLU A 1 31 ? -11.600 -1.937 -0.826 1.00 0.00 31 GLU A N 2
ATOM 1505 C CA . GLU A 1 31 ? -10.263 -2.396 -1.183 1.00 0.00 31 GLU A CA 2
ATOM 1506 C C . GLU A 1 31 ? -9.549 -1.368 -2.056 1.00 0.00 31 GLU A C 2
ATOM 1507 O O . GLU A 1 31 ? -8.323 -1.372 -2.165 1.00 0.00 31 GLU A O 2
ATOM 1519 N N . THR A 1 32 ? -10.327 -0.486 -2.678 1.00 0.00 32 THR A N 2
ATOM 1520 C CA . THR A 1 32 ? -9.771 0.547 -3.542 1.00 0.00 32 THR A CA 2
ATOM 1521 C C . THR A 1 32 ? -9.782 1.906 -2.851 1.00 0.00 32 THR A C 2
ATOM 1522 O O . THR A 1 32 ? -9.127 2.848 -3.300 1.00 0.00 32 THR A O 2
ATOM 1533 N N . CYS A 1 33 ? -10.528 2.002 -1.756 1.00 0.00 33 CYS A N 2
ATOM 1534 C CA . CYS A 1 33 ? -10.624 3.246 -1.002 1.00 0.00 33 CYS A CA 2
ATOM 1535 C C . CYS A 1 33 ? -9.552 3.309 0.082 1.00 0.00 33 CYS A C 2
ATOM 1536 O O . CYS A 1 33 ? -9.165 4.390 0.526 1.00 0.00 33 CYS A O 2
ATOM 1543 N N . PHE A 1 34 ? -9.077 2.142 0.505 1.00 0.00 34 PHE A N 2
ATOM 1544 C CA . PHE A 1 34 ? -8.050 2.064 1.537 1.00 0.00 34 PHE A CA 2
ATOM 1545 C C . PHE A 1 34 ? -6.663 2.294 0.944 1.00 0.00 34 PHE A C 2
ATOM 1546 O O . PHE A 1 34 ? -5.651 1.946 1.553 1.00 0.00 34 PHE A O 2
ATOM 1563 N N . ILE A 1 35 ? -6.626 2.882 -0.247 1.00 0.00 35 ILE A N 2
ATOM 1564 C CA . ILE A 1 35 ? -5.364 3.159 -0.922 1.00 0.00 35 ILE A CA 2
ATOM 1565 C C . ILE A 1 35 ? -4.469 4.051 -0.069 1.00 0.00 35 ILE A C 2
ATOM 1566 O O . ILE A 1 35 ? -4.904 4.598 0.944 1.00 0.00 35 ILE A O 2
ATOM 1582 N N . CYS A 1 36 ? -3.216 4.195 -0.488 1.00 0.00 36 CYS A N 2
ATOM 1583 C CA . CYS A 1 36 ? -2.257 5.022 0.236 1.00 0.00 36 CYS A CA 2
ATOM 1584 C C . CYS A 1 36 ? -2.564 6.504 0.044 1.00 0.00 36 CYS A C 2
ATOM 1585 O O . CYS A 1 36 ? -3.364 6.878 -0.815 1.00 0.00 36 CYS A O 2
ATOM 1592 N N . HIS A 1 37 ? -1.923 7.345 0.851 1.00 0.00 37 HIS A N 2
ATOM 1593 C CA . HIS A 1 37 ? -2.127 8.787 0.769 1.00 0.00 37 HIS A CA 2
ATOM 1594 C C . HIS A 1 37 ? -0.972 9.458 0.032 1.00 0.00 37 HIS A C 2
ATOM 1595 O O . HIS A 1 37 ? -1.091 10.594 -0.425 1.00 0.00 37 HIS A O 2
ATOM 1610 N N . ARG A 1 38 ? 0.145 8.747 -0.079 1.00 0.00 38 ARG A N 2
ATOM 1611 C CA . ARG A 1 38 ? 1.322 9.274 -0.759 1.00 0.00 38 ARG A CA 2
ATOM 1612 C C . ARG A 1 38 ? 1.422 8.724 -2.179 1.00 0.00 38 ARG A C 2
ATOM 1613 O O . ARG A 1 38 ? 1.468 9.483 -3.148 1.00 0.00 38 ARG A O 2
ATOM 1634 N N . CYS A 1 39 ? 1.455 7.401 -2.294 1.00 0.00 39 CYS A N 2
ATOM 1635 C CA . CYS A 1 39 ? 1.551 6.748 -3.594 1.00 0.00 39 CYS A CA 2
ATOM 1636 C C . CYS A 1 39 ? 0.164 6.507 -4.185 1.00 0.00 39 CYS A C 2
ATOM 1637 O O . CYS A 1 39 ? 0.029 6.193 -5.367 1.00 0.00 39 CYS A O 2
ATOM 1644 N N . GLN A 1 40 ? -0.861 6.656 -3.353 1.00 0.00 40 GLN A N 2
ATOM 1645 C CA . GLN A 1 40 ? -2.237 6.454 -3.793 1.00 0.00 40 GLN A CA 2
ATOM 1646 C C . GLN A 1 40 ? -2.421 5.059 -4.381 1.00 0.00 40 GLN A C 2
ATOM 1647 O O . GLN A 1 40 ? -3.039 4.896 -5.432 1.00 0.00 40 GLN A O 2
ATOM 1661 N N . GLN A 1 41 ? -1.879 4.057 -3.697 1.00 0.00 41 GLN A N 2
ATOM 1662 C CA . GLN A 1 41 ? -1.983 2.676 -4.153 1.00 0.00 41 GLN A CA 2
ATOM 1663 C C . GLN A 1 41 ? -2.703 1.815 -3.122 1.00 0.00 41 GLN A C 2
ATOM 1664 O O . GLN A 1 41 ? -2.572 2.010 -1.913 1.00 0.00 41 GLN A O 2
ATOM 1678 N N . PRO A 1 42 ? -3.483 0.838 -3.607 1.00 0.00 42 PRO A N 2
ATOM 1679 C CA . PRO A 1 42 ? -4.240 -0.074 -2.743 1.00 0.00 42 PRO A CA 2
ATOM 1680 C C . PRO A 1 42 ? -3.335 -1.039 -1.985 1.00 0.00 42 PRO A C 2
ATOM 1681 O O . PRO A 1 42 ? -3.156 -2.187 -2.394 1.00 0.00 42 PRO A O 2
ATOM 1692 N N . ILE A 1 43 ? -2.768 -0.567 -0.881 1.00 0.00 43 ILE A N 2
ATOM 1693 C CA . ILE A 1 43 ? -1.883 -1.390 -0.065 1.00 0.00 43 ILE A CA 2
ATOM 1694 C C . ILE A 1 43 ? -2.375 -2.832 -0.003 1.00 0.00 43 ILE A C 2
ATOM 1695 O O . ILE A 1 43 ? -1.739 -3.740 -0.537 1.00 0.00 43 ILE A O 2
ATOM 1711 N N . GLY A 1 44 ? -3.514 -3.035 0.652 1.00 0.00 44 GLY A N 2
ATOM 1712 C CA . GLY A 1 44 ? -4.074 -4.368 0.770 1.00 0.00 44 GLY A CA 2
ATOM 1713 C C . GLY A 1 44 ? -3.713 -5.034 2.083 1.00 0.00 44 GLY A C 2
ATOM 1714 O O . GLY A 1 44 ? -4.460 -4.950 3.058 1.00 0.00 44 GLY A O 2
ATOM 1718 N N . THR A 1 45 ? -2.563 -5.701 2.110 1.00 0.00 45 THR A N 2
ATOM 1719 C CA . THR A 1 45 ? -2.105 -6.387 3.311 1.00 0.00 45 THR A CA 2
ATOM 1720 C C . THR A 1 45 ? -0.648 -6.054 3.613 1.00 0.00 45 THR A C 2
ATOM 1721 O O . THR A 1 45 ? -0.270 -5.865 4.769 1.00 0.00 45 THR A O 2
ATOM 1732 N N . LYS A 1 46 ? 0.166 -5.983 2.566 1.00 0.00 46 LYS A N 2
ATOM 1733 C CA . LYS A 1 46 ? 1.583 -5.671 2.718 1.00 0.00 46 LYS A CA 2
ATOM 1734 C C . LYS A 1 46 ? 1.806 -4.707 3.879 1.00 0.00 46 LYS A C 2
ATOM 1735 O O . LYS A 1 46 ? 0.970 -3.847 4.154 1.00 0.00 46 LYS A O 2
ATOM 1754 N N . SER A 1 47 ? 2.939 -4.857 4.557 1.00 0.00 47 SER A N 2
ATOM 1755 C CA . SER A 1 47 ? 3.271 -4.002 5.691 1.00 0.00 47 SER A CA 2
ATOM 1756 C C . SER A 1 47 ? 2.939 -2.544 5.387 1.00 0.00 47 SER A C 2
ATOM 1757 O O . SER A 1 47 ? 3.456 -1.964 4.431 1.00 0.00 47 SER A O 2
ATOM 1765 N N . PHE A 1 48 ? 2.073 -1.958 6.206 1.00 0.00 48 PHE A N 2
ATOM 1766 C CA . PHE A 1 48 ? 1.670 -0.568 6.026 1.00 0.00 48 PHE A CA 2
ATOM 1767 C C . PHE A 1 48 ? 1.367 0.089 7.369 1.00 0.00 48 PHE A C 2
ATOM 1768 O O . PHE A 1 48 ? 0.782 -0.532 8.257 1.00 0.00 48 PHE A O 2
ATOM 1785 N N . ILE A 1 49 ? 1.769 1.348 7.509 1.00 0.00 49 ILE A N 2
ATOM 1786 C CA . ILE A 1 49 ? 1.540 2.089 8.743 1.00 0.00 49 ILE A CA 2
ATOM 1787 C C . ILE A 1 49 ? 0.287 2.953 8.641 1.00 0.00 49 ILE A C 2
ATOM 1788 O O . ILE A 1 49 ? 0.279 4.005 8.002 1.00 0.00 49 ILE A O 2
ATOM 1804 N N . PRO A 1 50 ? -0.798 2.500 9.287 1.00 0.00 50 PRO A N 2
ATOM 1805 C CA . PRO A 1 50 ? -2.076 3.217 9.286 1.00 0.00 50 PRO A CA 2
ATOM 1806 C C . PRO A 1 50 ? -2.016 4.511 10.091 1.00 0.00 50 PRO A C 2
ATOM 1807 O O . PRO A 1 50 ? -1.758 4.494 11.295 1.00 0.00 50 PRO A O 2
ATOM 1818 N N . LYS A 1 51 ? -2.256 5.632 9.420 1.00 0.00 51 LYS A N 2
ATOM 1819 C CA . LYS A 1 51 ? -2.230 6.936 10.072 1.00 0.00 51 LYS A CA 2
ATOM 1820 C C . LYS A 1 51 ? -3.576 7.245 10.722 1.00 0.00 51 LYS A C 2
ATOM 1821 O O . LYS A 1 51 ? -4.611 6.725 10.305 1.00 0.00 51 LYS A O 2
ATOM 1840 N N . ASP A 1 52 ? -3.553 8.095 11.742 1.00 0.00 52 ASP A N 2
ATOM 1841 C CA . ASP A 1 52 ? -4.771 8.476 12.447 1.00 0.00 52 ASP A CA 2
ATOM 1842 C C . ASP A 1 52 ? -5.963 8.506 11.496 1.00 0.00 52 ASP A C 2
ATOM 1843 O O . ASP A 1 52 ? -6.883 7.697 11.611 1.00 0.00 52 ASP A O 2
ATOM 1852 N N . ASN A 1 53 ? -5.940 9.445 10.556 1.00 0.00 53 ASN A N 2
ATOM 1853 C CA . ASN A 1 53 ? -7.019 9.582 9.585 1.00 0.00 53 ASN A CA 2
ATOM 1854 C C . ASN A 1 53 ? -6.498 9.398 8.162 1.00 0.00 53 ASN A C 2
ATOM 1855 O O . ASN A 1 53 ? -7.061 9.938 7.211 1.00 0.00 53 ASN A O 2
ATOM 1866 N N . GLN A 1 54 ? -5.420 8.633 8.027 1.00 0.00 54 GLN A N 2
ATOM 1867 C CA . GLN A 1 54 ? -4.823 8.379 6.721 1.00 0.00 54 GLN A CA 2
ATOM 1868 C C . GLN A 1 54 ? -4.080 7.047 6.712 1.00 0.00 54 GLN A C 2
ATOM 1869 O O . GLN A 1 54 ? -4.016 6.354 7.727 1.00 0.00 54 GLN A O 2
ATOM 1883 N N . ASN A 1 55 ? -3.521 6.695 5.559 1.00 0.00 55 ASN A N 2
ATOM 1884 C CA . ASN A 1 55 ? -2.783 5.445 5.418 1.00 0.00 55 ASN A CA 2
ATOM 1885 C C . ASN A 1 55 ? -1.494 5.661 4.631 1.00 0.00 55 ASN A C 2
ATOM 1886 O O . ASN A 1 55 ? -1.507 6.233 3.541 1.00 0.00 55 ASN A O 2
ATOM 1897 N N . PHE A 1 56 ? -0.381 5.198 5.190 1.00 0.00 56 PHE A N 2
ATOM 1898 C CA . PHE A 1 56 ? 0.918 5.340 4.541 1.00 0.00 56 PHE A CA 2
ATOM 1899 C C . PHE A 1 56 ? 1.733 4.056 4.670 1.00 0.00 56 PHE A C 2
ATOM 1900 O O . PHE A 1 56 ? 1.896 3.518 5.765 1.00 0.00 56 PHE A O 2
ATOM 1917 N N . CYS A 1 57 ? 2.243 3.571 3.543 1.00 0.00 57 CYS A N 2
ATOM 1918 C CA . CYS A 1 57 ? 3.041 2.351 3.526 1.00 0.00 57 CYS A CA 2
ATOM 1919 C C . CYS A 1 57 ? 4.317 2.525 4.345 1.00 0.00 57 CYS A C 2
ATOM 1920 O O . CYS A 1 57 ? 4.534 3.567 4.962 1.00 0.00 57 CYS A O 2
ATOM 1927 N N . VAL A 1 58 ? 5.158 1.496 4.344 1.00 0.00 58 VAL A N 2
ATOM 1928 C CA . VAL A 1 58 ? 6.414 1.534 5.084 1.00 0.00 58 VAL A CA 2
ATOM 1929 C C . VAL A 1 58 ? 7.360 2.581 4.507 1.00 0.00 58 VAL A C 2
ATOM 1930 O O . VAL A 1 58 ? 7.891 3.434 5.219 1.00 0.00 58 VAL A O 2
ATOM 1943 N N . PRO A 1 59 ? 7.578 2.517 3.185 1.00 0.00 59 PRO A N 2
ATOM 1944 C CA . PRO A 1 59 ? 8.461 3.453 2.482 1.00 0.00 59 PRO A CA 2
ATOM 1945 C C . PRO A 1 59 ? 7.879 4.861 2.417 1.00 0.00 59 PRO A C 2
ATOM 1946 O O . PRO A 1 59 ? 8.611 5.839 2.266 1.00 0.00 59 PRO A O 2
ATOM 1957 N N . CYS A 1 60 ? 6.559 4.956 2.532 1.00 0.00 60 CYS A N 2
ATOM 1958 C CA . CYS A 1 60 ? 5.878 6.244 2.486 1.00 0.00 60 CYS A CA 2
ATOM 1959 C C . CYS A 1 60 ? 5.814 6.875 3.874 1.00 0.00 60 CYS A C 2
ATOM 1960 O O . CYS A 1 60 ? 6.330 7.971 4.094 1.00 0.00 60 CYS A O 2
ATOM 1967 N N . TYR A 1 61 ? 5.177 6.176 4.806 1.00 0.00 61 TYR A N 2
ATOM 1968 C CA . TYR A 1 61 ? 5.042 6.667 6.173 1.00 0.00 61 TYR A CA 2
ATOM 1969 C C . TYR A 1 61 ? 6.391 7.121 6.723 1.00 0.00 61 TYR A C 2
ATOM 1970 O O . TYR A 1 61 ? 6.544 8.262 7.158 1.00 0.00 61 TYR A O 2
ATOM 1988 N N . GLU A 1 62 ? 7.366 6.217 6.701 1.00 0.00 62 GLU A N 2
ATOM 1989 C CA . GLU A 1 62 ? 8.702 6.524 7.198 1.00 0.00 62 GLU A CA 2
ATOM 1990 C C . GLU A 1 62 ? 9.166 7.892 6.705 1.00 0.00 62 GLU A C 2
ATOM 1991 O O . GLU A 1 62 ? 9.715 8.686 7.468 1.00 0.00 62 GLU A O 2
ATOM 2003 N N . LYS A 1 63 ? 8.941 8.159 5.423 1.00 0.00 63 LYS A N 2
ATOM 2004 C CA . LYS A 1 63 ? 9.334 9.429 4.825 1.00 0.00 63 LYS A CA 2
ATOM 2005 C C . LYS A 1 63 ? 8.632 10.595 5.515 1.00 0.00 63 LYS A C 2
ATOM 2006 O O . LYS A 1 63 ? 9.272 11.571 5.906 1.00 0.00 63 LYS A O 2
ATOM 2025 N N . GLN A 1 64 ? 7.316 10.485 5.662 1.00 0.00 64 GLN A N 2
ATOM 2026 C CA . GLN A 1 64 ? 6.530 11.530 6.306 1.00 0.00 64 GLN A CA 2
ATOM 2027 C C . GLN A 1 64 ? 7.108 11.882 7.673 1.00 0.00 64 GLN A C 2
ATOM 2028 O O . GLN A 1 64 ? 7.406 13.044 7.951 1.00 0.00 64 GLN A O 2
ATOM 2042 N N . HIS A 1 65 ? 7.263 10.872 8.523 1.00 0.00 65 HIS A N 2
ATOM 2043 C CA . HIS A 1 65 ? 7.806 11.076 9.861 1.00 0.00 65 HIS A CA 2
ATOM 2044 C C . HIS A 1 65 ? 9.209 11.671 9.793 1.00 0.00 65 HIS A C 2
ATOM 2045 O O . HIS A 1 65 ? 9.530 12.612 10.518 1.00 0.00 65 HIS A O 2
ATOM 2060 N N . ALA A 1 66 ? 10.041 11.115 8.919 1.00 0.00 66 ALA A N 2
ATOM 2061 C CA . ALA A 1 66 ? 11.409 11.592 8.756 1.00 0.00 66 ALA A CA 2
ATOM 2062 C C . ALA A 1 66 ? 11.621 12.189 7.368 1.00 0.00 66 ALA A C 2
ATOM 2063 O O . ALA A 1 66 ? 12.107 11.515 6.460 1.00 0.00 66 ALA A O 2
ATOM 2070 N N . SER A 1 67 ? 11.251 13.456 7.212 1.00 0.00 67 SER A N 2
ATOM 2071 C CA . SER A 1 67 ? 11.397 14.142 5.933 1.00 0.00 67 SER A CA 2
ATOM 2072 C C . SER A 1 67 ? 12.696 13.737 5.244 1.00 0.00 67 SER A C 2
ATOM 2073 O O . SER A 1 67 ? 13.783 13.897 5.799 1.00 0.00 67 SER A O 2
ATOM 2081 N N . GLY A 1 68 ? 12.576 13.211 4.029 1.00 0.00 68 GLY A N 2
ATOM 2082 C CA . GLY A 1 68 ? 13.748 12.791 3.283 1.00 0.00 68 GLY A CA 2
ATOM 2083 C C . GLY A 1 68 ? 14.860 13.820 3.322 1.00 0.00 68 GLY A C 2
ATOM 2084 O O . GLY A 1 68 ? 15.930 13.588 3.886 1.00 0.00 68 GLY A O 2
ATOM 2088 N N . PRO A 1 69 ? 14.612 14.988 2.711 1.00 0.00 69 PRO A N 2
ATOM 2089 C CA . PRO A 1 69 ? 15.590 16.079 2.664 1.00 0.00 69 PRO A CA 2
ATOM 2090 C C . PRO A 1 69 ? 15.803 16.726 4.028 1.00 0.00 69 PRO A C 2
ATOM 2091 O O . PRO A 1 69 ? 14.849 16.966 4.768 1.00 0.00 69 PRO A O 2
ATOM 2102 N N . SER A 1 70 ? 17.061 17.007 4.355 1.00 0.00 70 SER A N 2
ATOM 2103 C CA . SER A 1 70 ? 17.399 17.624 5.632 1.00 0.00 70 SER A CA 2
ATOM 2104 C C . SER A 1 70 ? 17.346 19.146 5.532 1.00 0.00 70 SER A C 2
ATOM 2105 O O . SER A 1 70 ? 16.770 19.815 6.389 1.00 0.00 70 SER A O 2
ATOM 2113 N N . SER A 1 71 ? 17.951 19.684 4.478 1.00 0.00 71 SER A N 2
ATOM 2114 C CA . SER A 1 71 ? 17.977 21.127 4.266 1.00 0.00 71 SER A CA 2
ATOM 2115 C C . SER A 1 71 ? 16.661 21.611 3.664 1.00 0.00 71 SER A C 2
ATOM 2116 O O . SER A 1 71 ? 15.770 20.816 3.371 1.00 0.00 71 SER A O 2
ATOM 2124 N N . GLY A 1 72 ? 16.548 22.924 3.483 1.00 0.00 72 GLY A N 2
ATOM 2125 C CA . GLY A 1 72 ? 15.339 23.493 2.918 1.00 0.00 72 GLY A CA 2
ATOM 2126 C C . GLY A 1 72 ? 14.275 23.751 3.965 1.00 0.00 72 GLY A C 2
ATOM 2127 O O . GLY A 1 72 ? 13.860 24.898 4.128 1.00 0.00 72 GLY A O 2
ATOM 2133 N N . GLY A 1 1 ? -37.123 -2.150 0.981 1.00 0.00 1 GLY A N 3
ATOM 2134 C CA . GLY A 1 1 ? -36.072 -1.279 1.473 1.00 0.00 1 GLY A CA 3
ATOM 2135 C C . GLY A 1 1 ? -34.688 -1.770 1.098 1.00 0.00 1 GLY A C 3
ATOM 2136 O O . GLY A 1 1 ? -34.458 -2.194 -0.034 1.00 0.00 1 GLY A O 3
ATOM 2140 N N . SER A 1 2 ? -33.763 -1.712 2.051 1.00 0.00 2 SER A N 3
ATOM 2141 C CA . SER A 1 2 ? -32.392 -2.149 1.813 1.00 0.00 2 SER A CA 3
ATOM 2142 C C . SER A 1 2 ? -31.587 -2.142 3.109 1.00 0.00 2 SER A C 3
ATOM 2143 O O . SER A 1 2 ? -31.661 -1.196 3.894 1.00 0.00 2 SER A O 3
ATOM 2151 N N . SER A 1 3 ? -30.819 -3.204 3.327 1.00 0.00 3 SER A N 3
ATOM 2152 C CA . SER A 1 3 ? -30.002 -3.324 4.529 1.00 0.00 3 SER A CA 3
ATOM 2153 C C . SER A 1 3 ? -28.525 -3.130 4.204 1.00 0.00 3 SER A C 3
ATOM 2154 O O . SER A 1 3 ? -28.072 -3.451 3.106 1.00 0.00 3 SER A O 3
ATOM 2162 N N . GLY A 1 4 ? -27.777 -2.602 5.168 1.00 0.00 4 GLY A N 3
ATOM 2163 C CA . GLY A 1 4 ? -26.358 -2.374 4.966 1.00 0.00 4 GLY A CA 3
ATOM 2164 C C . GLY A 1 4 ? -25.608 -2.192 6.270 1.00 0.00 4 GLY A C 3
ATOM 2165 O O . GLY A 1 4 ? -25.602 -1.102 6.844 1.00 0.00 4 GLY A O 3
ATOM 2169 N N . SER A 1 5 ? -24.974 -3.261 6.742 1.00 0.00 5 SER A N 3
ATOM 2170 C CA . SER A 1 5 ? -24.222 -3.215 7.990 1.00 0.00 5 SER A CA 3
ATOM 2171 C C . SER A 1 5 ? -22.774 -2.808 7.738 1.00 0.00 5 SER A C 3
ATOM 2172 O O . SER A 1 5 ? -22.253 -1.895 8.378 1.00 0.00 5 SER A O 3
ATOM 2180 N N . SER A 1 6 ? -22.129 -3.493 6.799 1.00 0.00 6 SER A N 3
ATOM 2181 C CA . SER A 1 6 ? -20.739 -3.207 6.463 1.00 0.00 6 SER A CA 3
ATOM 2182 C C . SER A 1 6 ? -20.653 -2.215 5.307 1.00 0.00 6 SER A C 3
ATOM 2183 O O . SER A 1 6 ? -20.463 -2.603 4.155 1.00 0.00 6 SER A O 3
ATOM 2191 N N . GLY A 1 7 ? -20.794 -0.932 5.624 1.00 0.00 7 GLY A N 3
ATOM 2192 C CA . GLY A 1 7 ? -20.730 0.096 4.602 1.00 0.00 7 GLY A CA 3
ATOM 2193 C C . GLY A 1 7 ? -19.374 0.773 4.546 1.00 0.00 7 GLY A C 3
ATOM 2194 O O . GLY A 1 7 ? -18.647 0.808 5.539 1.00 0.00 7 GLY A O 3
ATOM 2198 N N . CYS A 1 8 ? -19.032 1.312 3.380 1.00 0.00 8 CYS A N 3
ATOM 2199 C CA . CYS A 1 8 ? -17.754 1.990 3.196 1.00 0.00 8 CYS A CA 3
ATOM 2200 C C . CYS A 1 8 ? -17.797 3.399 3.780 1.00 0.00 8 CYS A C 3
ATOM 2201 O O . CYS A 1 8 ? -18.871 3.948 4.023 1.00 0.00 8 CYS A O 3
ATOM 2208 N N . GLN A 1 9 ? -16.621 3.977 4.002 1.00 0.00 9 GLN A N 3
ATOM 2209 C CA . GLN A 1 9 ? -16.524 5.322 4.557 1.00 0.00 9 GLN A CA 3
ATOM 2210 C C . GLN A 1 9 ? -16.021 6.309 3.509 1.00 0.00 9 GLN A C 3
ATOM 2211 O O . GLN A 1 9 ? -16.429 7.469 3.490 1.00 0.00 9 GLN A O 3
ATOM 2225 N N . GLU A 1 10 ? -15.132 5.839 2.640 1.00 0.00 10 GLU A N 3
ATOM 2226 C CA . GLU A 1 10 ? -14.572 6.682 1.590 1.00 0.00 10 GLU A CA 3
ATOM 2227 C C . GLU A 1 10 ? -15.669 7.194 0.661 1.00 0.00 10 GLU A C 3
ATOM 2228 O O . GLU A 1 10 ? -15.941 8.394 0.605 1.00 0.00 10 GLU A O 3
ATOM 2240 N N . CYS A 1 11 ? -16.295 6.276 -0.068 1.00 0.00 11 CYS A N 3
ATOM 2241 C CA . CYS A 1 11 ? -17.362 6.633 -0.995 1.00 0.00 11 CYS A CA 3
ATOM 2242 C C . CYS A 1 11 ? -18.729 6.492 -0.332 1.00 0.00 11 CYS A C 3
ATOM 2243 O O . CYS A 1 11 ? -19.755 6.833 -0.921 1.00 0.00 11 CYS A O 3
ATOM 2250 N N . LYS A 1 12 ? -18.735 5.987 0.897 1.00 0.00 12 LYS A N 3
ATOM 2251 C CA . LYS A 1 12 ? -19.975 5.802 1.642 1.00 0.00 12 LYS A CA 3
ATOM 2252 C C . LYS A 1 12 ? -20.902 4.829 0.922 1.00 0.00 12 LYS A C 3
ATOM 2253 O O . LYS A 1 12 ? -22.125 4.951 0.995 1.00 0.00 12 LYS A O 3
ATOM 2272 N N . LYS A 1 13 ? -20.313 3.861 0.228 1.00 0.00 13 LYS A N 3
ATOM 2273 C CA . LYS A 1 13 ? -21.086 2.864 -0.503 1.00 0.00 13 LYS A CA 3
ATOM 2274 C C . LYS A 1 13 ? -21.101 1.533 0.242 1.00 0.00 13 LYS A C 3
ATOM 2275 O O . LYS A 1 13 ? -20.116 1.154 0.878 1.00 0.00 13 LYS A O 3
ATOM 2294 N N . THR A 1 14 ? -22.223 0.825 0.159 1.00 0.00 14 THR A N 3
ATOM 2295 C CA . THR A 1 14 ? -22.365 -0.464 0.825 1.00 0.00 14 THR A CA 3
ATOM 2296 C C . THR A 1 14 ? -21.373 -1.480 0.273 1.00 0.00 14 THR A C 3
ATOM 2297 O O . THR A 1 14 ? -21.399 -1.806 -0.914 1.00 0.00 14 THR A O 3
ATOM 2308 N N . ILE A 1 15 ? -20.499 -1.979 1.141 1.00 0.00 15 ILE A N 3
ATOM 2309 C CA . ILE A 1 15 ? -19.499 -2.960 0.740 1.00 0.00 15 ILE A CA 3
ATOM 2310 C C . ILE A 1 15 ? -20.077 -4.371 0.753 1.00 0.00 15 ILE A C 3
ATOM 2311 O O . ILE A 1 15 ? -20.612 -4.823 1.765 1.00 0.00 15 ILE A O 3
ATOM 2327 N N . MET A 1 16 ? -19.963 -5.062 -0.376 1.00 0.00 16 MET A N 3
ATOM 2328 C CA . MET A 1 16 ? -20.472 -6.424 -0.493 1.00 0.00 16 MET A CA 3
ATOM 2329 C C . MET A 1 16 ? -19.573 -7.406 0.252 1.00 0.00 16 MET A C 3
ATOM 2330 O O . MET A 1 16 ? -18.376 -7.179 0.425 1.00 0.00 16 MET A O 3
ATOM 2344 N N . PRO A 1 17 ? -20.162 -8.523 0.703 1.00 0.00 17 PRO A N 3
ATOM 2345 C CA . PRO A 1 17 ? -19.432 -9.562 1.436 1.00 0.00 17 PRO A CA 3
ATOM 2346 C C . PRO A 1 17 ? -18.453 -10.320 0.546 1.00 0.00 17 PRO A C 3
ATOM 2347 O O . PRO A 1 17 ? -17.488 -10.910 1.030 1.00 0.00 17 PRO A O 3
ATOM 2358 N N . GLY A 1 18 ? -18.708 -10.299 -0.759 1.00 0.00 18 GLY A N 3
ATOM 2359 C CA . GLY A 1 18 ? -17.839 -10.988 -1.696 1.00 0.00 18 GLY A CA 3
ATOM 2360 C C . GLY A 1 18 ? -16.453 -10.377 -1.758 1.00 0.00 18 GLY A C 3
ATOM 2361 O O . GLY A 1 18 ? -15.449 -11.089 -1.719 1.00 0.00 18 GLY A O 3
ATOM 2365 N N . THR A 1 19 ? -16.396 -9.052 -1.858 1.00 0.00 19 THR A N 3
ATOM 2366 C CA . THR A 1 19 ? -15.123 -8.345 -1.930 1.00 0.00 19 THR A CA 3
ATOM 2367 C C . THR A 1 19 ? -14.493 -8.207 -0.548 1.00 0.00 19 THR A C 3
ATOM 2368 O O . THR A 1 19 ? -15.187 -8.248 0.468 1.00 0.00 19 THR A O 3
ATOM 2379 N N . ARG A 1 20 ? -13.175 -8.042 -0.518 1.00 0.00 20 ARG A N 3
ATOM 2380 C CA . ARG A 1 20 ? -12.452 -7.897 0.739 1.00 0.00 20 ARG A CA 3
ATOM 2381 C C . ARG A 1 20 ? -12.394 -6.434 1.168 1.00 0.00 20 ARG A C 3
ATOM 2382 O O . ARG A 1 20 ? -11.928 -5.574 0.421 1.00 0.00 20 ARG A O 3
ATOM 2403 N N . LYS A 1 21 ? -12.872 -6.158 2.377 1.00 0.00 21 LYS A N 3
ATOM 2404 C CA . LYS A 1 21 ? -12.875 -4.800 2.907 1.00 0.00 21 LYS A CA 3
ATOM 2405 C C . LYS A 1 21 ? -11.877 -4.660 4.052 1.00 0.00 21 LYS A C 3
ATOM 2406 O O . LYS A 1 21 ? -11.353 -5.654 4.555 1.00 0.00 21 LYS A O 3
ATOM 2425 N N . MET A 1 22 ? -11.619 -3.422 4.459 1.00 0.00 22 MET A N 3
ATOM 2426 C CA . MET A 1 22 ? -10.685 -3.154 5.546 1.00 0.00 22 MET A CA 3
ATOM 2427 C C . MET A 1 22 ? -11.408 -2.557 6.750 1.00 0.00 22 MET A C 3
ATOM 2428 O O . MET A 1 22 ? -11.846 -1.407 6.714 1.00 0.00 22 MET A O 3
ATOM 2442 N N . GLU A 1 23 ? -11.531 -3.346 7.812 1.00 0.00 23 GLU A N 3
ATOM 2443 C CA . GLU A 1 23 ? -12.203 -2.895 9.025 1.00 0.00 23 GLU A CA 3
ATOM 2444 C C . GLU A 1 23 ? -11.236 -2.142 9.935 1.00 0.00 23 GLU A C 3
ATOM 2445 O O . GLU A 1 23 ? -10.278 -2.718 10.452 1.00 0.00 23 GLU A O 3
ATOM 2457 N N . TYR A 1 24 ? -11.493 -0.853 10.124 1.00 0.00 24 TYR A N 3
ATOM 2458 C CA . TYR A 1 24 ? -10.645 -0.020 10.968 1.00 0.00 24 TYR A CA 3
ATOM 2459 C C . TYR A 1 24 ? -11.486 0.915 11.832 1.00 0.00 24 TYR A C 3
ATOM 2460 O O . TYR A 1 24 ? -12.198 1.779 11.322 1.00 0.00 24 TYR A O 3
ATOM 2478 N N . LYS A 1 25 ? -11.398 0.735 13.146 1.00 0.00 25 LYS A N 3
ATOM 2479 C CA . LYS A 1 25 ? -12.147 1.561 14.084 1.00 0.00 25 LYS A CA 3
ATOM 2480 C C . LYS A 1 25 ? -13.649 1.392 13.878 1.00 0.00 25 LYS A C 3
ATOM 2481 O O . LYS A 1 25 ? -14.413 2.350 13.992 1.00 0.00 25 LYS A O 3
ATOM 2500 N N . GLY A 1 26 ? -14.067 0.166 13.576 1.00 0.00 26 GLY A N 3
ATOM 2501 C CA . GLY A 1 26 ? -15.476 -0.106 13.361 1.00 0.00 26 GLY A CA 3
ATOM 2502 C C . GLY A 1 26 ? -15.899 0.128 11.925 1.00 0.00 26 GLY A C 3
ATOM 2503 O O . GLY A 1 26 ? -16.675 -0.646 11.365 1.00 0.00 26 GLY A O 3
ATOM 2507 N N . SER A 1 27 ? -15.389 1.200 11.327 1.00 0.00 27 SER A N 3
ATOM 2508 C CA . SER A 1 27 ? -15.723 1.538 9.948 1.00 0.00 27 SER A CA 3
ATOM 2509 C C . SER A 1 27 ? -14.972 0.638 8.971 1.00 0.00 27 SER A C 3
ATOM 2510 O O . SER A 1 27 ? -13.982 0.002 9.332 1.00 0.00 27 SER A O 3
ATOM 2518 N N . SER A 1 28 ? -15.450 0.592 7.732 1.00 0.00 28 SER A N 3
ATOM 2519 C CA . SER A 1 28 ? -14.826 -0.232 6.703 1.00 0.00 28 SER A CA 3
ATOM 2520 C C . SER A 1 28 ? -14.447 0.610 5.489 1.00 0.00 28 SER A C 3
ATOM 2521 O O . SER A 1 28 ? -14.993 1.692 5.275 1.00 0.00 28 SER A O 3
ATOM 2529 N N . TRP A 1 29 ? -13.508 0.105 4.697 1.00 0.00 29 TRP A N 3
ATOM 2530 C CA . TRP A 1 29 ? -13.054 0.810 3.504 1.00 0.00 29 TRP A CA 3
ATOM 2531 C C . TRP A 1 29 ? -12.787 -0.166 2.363 1.00 0.00 29 TRP A C 3
ATOM 2532 O O . TRP A 1 29 ? -12.055 -1.142 2.527 1.00 0.00 29 TRP A O 3
ATOM 2553 N N . HIS A 1 30 ? -13.384 0.104 1.207 1.00 0.00 30 HIS A N 3
ATOM 2554 C CA . HIS A 1 30 ? -13.209 -0.751 0.038 1.00 0.00 30 HIS A CA 3
ATOM 2555 C C . HIS A 1 30 ? -11.731 -1.030 -0.215 1.00 0.00 30 HIS A C 3
ATOM 2556 O O . HIS A 1 30 ? -10.874 -0.195 0.075 1.00 0.00 30 HIS A O 3
ATOM 2570 N N . GLU A 1 31 ? -11.440 -2.209 -0.755 1.00 0.00 31 GLU A N 3
ATOM 2571 C CA . GLU A 1 31 ? -10.065 -2.597 -1.045 1.00 0.00 31 GLU A CA 3
ATOM 2572 C C . GLU A 1 31 ? -9.391 -1.576 -1.957 1.00 0.00 31 GLU A C 3
ATOM 2573 O O . GLU A 1 31 ? -8.165 -1.534 -2.064 1.00 0.00 31 GLU A O 3
ATOM 2585 N N . THR A 1 32 ? -10.202 -0.751 -2.613 1.00 0.00 32 THR A N 3
ATOM 2586 C CA . THR A 1 32 ? -9.686 0.269 -3.517 1.00 0.00 32 THR A CA 3
ATOM 2587 C C . THR A 1 32 ? -9.815 1.660 -2.906 1.00 0.00 32 THR A C 3
ATOM 2588 O O . THR A 1 32 ? -9.249 2.628 -3.415 1.00 0.00 32 THR A O 3
ATOM 2599 N N . CYS A 1 33 ? -10.562 1.754 -1.811 1.00 0.00 33 CYS A N 3
ATOM 2600 C CA . CYS A 1 33 ? -10.764 3.027 -1.129 1.00 0.00 33 CYS A CA 3
ATOM 2601 C C . CYS A 1 33 ? -9.733 3.221 -0.021 1.00 0.00 33 CYS A C 3
ATOM 2602 O O . CYS A 1 33 ? -9.434 4.348 0.373 1.00 0.00 33 CYS A O 3
ATOM 2609 N N . PHE A 1 34 ? -9.193 2.114 0.477 1.00 0.00 34 PHE A N 3
ATOM 2610 C CA . PHE A 1 34 ? -8.195 2.161 1.540 1.00 0.00 34 PHE A CA 3
ATOM 2611 C C . PHE A 1 34 ? -6.809 2.451 0.972 1.00 0.00 34 PHE A C 3
ATOM 2612 O O . PHE A 1 34 ? -5.796 2.238 1.640 1.00 0.00 34 PHE A O 3
ATOM 2629 N N . ILE A 1 35 ? -6.772 2.936 -0.264 1.00 0.00 35 ILE A N 3
ATOM 2630 C CA . ILE A 1 35 ? -5.511 3.255 -0.922 1.00 0.00 35 ILE A CA 3
ATOM 2631 C C . ILE A 1 35 ? -4.639 4.142 -0.039 1.00 0.00 35 ILE A C 3
ATOM 2632 O O . ILE A 1 35 ? -5.084 4.631 1.000 1.00 0.00 35 ILE A O 3
ATOM 2648 N N . CYS A 1 36 ? -3.396 4.348 -0.460 1.00 0.00 36 CYS A N 3
ATOM 2649 C CA . CYS A 1 36 ? -2.461 5.177 0.291 1.00 0.00 36 CYS A CA 3
ATOM 2650 C C . CYS A 1 36 ? -2.801 6.657 0.135 1.00 0.00 36 CYS A C 3
ATOM 2651 O O . CYS A 1 36 ? -3.596 7.035 -0.726 1.00 0.00 36 CYS A O 3
ATOM 2658 N N . HIS A 1 37 ? -2.193 7.489 0.974 1.00 0.00 37 HIS A N 3
ATOM 2659 C CA . HIS A 1 37 ? -2.430 8.928 0.930 1.00 0.00 37 HIS A CA 3
ATOM 2660 C C . HIS A 1 37 ? -1.276 9.648 0.239 1.00 0.00 37 HIS A C 3
ATOM 2661 O O . HIS A 1 37 ? -1.386 10.822 -0.115 1.00 0.00 37 HIS A O 3
ATOM 2676 N N . ARG A 1 38 ? -0.169 8.936 0.050 1.00 0.00 38 ARG A N 3
ATOM 2677 C CA . ARG A 1 38 ? 1.006 9.508 -0.597 1.00 0.00 38 ARG A CA 3
ATOM 2678 C C . ARG A 1 38 ? 1.149 8.987 -2.024 1.00 0.00 38 ARG A C 3
ATOM 2679 O O . ARG A 1 38 ? 1.235 9.764 -2.974 1.00 0.00 38 ARG A O 3
ATOM 2700 N N . CYS A 1 39 ? 1.174 7.666 -2.166 1.00 0.00 39 CYS A N 3
ATOM 2701 C CA . CYS A 1 39 ? 1.307 7.039 -3.475 1.00 0.00 39 CYS A CA 3
ATOM 2702 C C . CYS A 1 39 ? -0.063 6.717 -4.066 1.00 0.00 39 CYS A C 3
ATOM 2703 O O . CYS A 1 39 ? -0.168 6.281 -5.212 1.00 0.00 39 CYS A O 3
ATOM 2710 N N . GLN A 1 40 ? -1.108 6.934 -3.275 1.00 0.00 40 GLN A N 3
ATOM 2711 C CA . GLN A 1 40 ? -2.471 6.666 -3.719 1.00 0.00 40 GLN A CA 3
ATOM 2712 C C . GLN A 1 40 ? -2.587 5.262 -4.303 1.00 0.00 40 GLN A C 3
ATOM 2713 O O . GLN A 1 40 ? -3.212 5.063 -5.344 1.00 0.00 40 GLN A O 3
ATOM 2727 N N . GLN A 1 41 ? -1.979 4.293 -3.626 1.00 0.00 41 GLN A N 3
ATOM 2728 C CA . GLN A 1 41 ? -2.014 2.908 -4.079 1.00 0.00 41 GLN A CA 3
ATOM 2729 C C . GLN A 1 41 ? -2.771 2.030 -3.089 1.00 0.00 41 GLN A C 3
ATOM 2730 O O . GLN A 1 41 ? -2.728 2.239 -1.877 1.00 0.00 41 GLN A O 3
ATOM 2744 N N . PRO A 1 42 ? -3.484 1.022 -3.615 1.00 0.00 42 PRO A N 3
ATOM 2745 C CA . PRO A 1 42 ? -4.265 0.092 -2.795 1.00 0.00 42 PRO A CA 3
ATOM 2746 C C . PRO A 1 42 ? -3.381 -0.835 -1.968 1.00 0.00 42 PRO A C 3
ATOM 2747 O O . PRO A 1 42 ? -3.157 -1.988 -2.339 1.00 0.00 42 PRO A O 3
ATOM 2758 N N . ILE A 1 43 ? -2.881 -0.325 -0.848 1.00 0.00 43 ILE A N 3
ATOM 2759 C CA . ILE A 1 43 ? -2.023 -1.109 0.031 1.00 0.00 43 ILE A CA 3
ATOM 2760 C C . ILE A 1 43 ? -2.539 -2.537 0.174 1.00 0.00 43 ILE A C 3
ATOM 2761 O O . ILE A 1 43 ? -1.824 -3.498 -0.108 1.00 0.00 43 ILE A O 3
ATOM 2777 N N . GLY A 1 44 ? -3.788 -2.668 0.611 1.00 0.00 44 GLY A N 3
ATOM 2778 C CA . GLY A 1 44 ? -4.380 -3.982 0.781 1.00 0.00 44 GLY A CA 3
ATOM 2779 C C . GLY A 1 44 ? -3.831 -4.713 1.991 1.00 0.00 44 GLY A C 3
ATOM 2780 O O . GLY A 1 44 ? -4.059 -4.304 3.130 1.00 0.00 44 GLY A O 3
ATOM 2784 N N . THR A 1 45 ? -3.106 -5.800 1.745 1.00 0.00 45 THR A N 3
ATOM 2785 C CA . THR A 1 45 ? -2.525 -6.591 2.822 1.00 0.00 45 THR A CA 3
ATOM 2786 C C . THR A 1 45 ? -1.006 -6.643 2.710 1.00 0.00 45 THR A C 3
ATOM 2787 O O . THR A 1 45 ? -0.447 -7.575 2.130 1.00 0.00 45 THR A O 3
ATOM 2798 N N . LYS A 1 46 ? -0.342 -5.637 3.267 1.00 0.00 46 LYS A N 3
ATOM 2799 C CA . LYS A 1 46 ? 1.115 -5.568 3.231 1.00 0.00 46 LYS A CA 3
ATOM 2800 C C . LYS A 1 46 ? 1.638 -4.577 4.266 1.00 0.00 46 LYS A C 3
ATOM 2801 O O . LYS A 1 46 ? 0.922 -3.667 4.686 1.00 0.00 46 LYS A O 3
ATOM 2820 N N . SER A 1 47 ? 2.890 -4.759 4.673 1.00 0.00 47 SER A N 3
ATOM 2821 C CA . SER A 1 47 ? 3.508 -3.882 5.660 1.00 0.00 47 SER A CA 3
ATOM 2822 C C . SER A 1 47 ? 3.143 -2.424 5.397 1.00 0.00 47 SER A C 3
ATOM 2823 O O . SER A 1 47 ? 3.657 -1.801 4.468 1.00 0.00 47 SER A O 3
ATOM 2831 N N . PHE A 1 48 ? 2.250 -1.886 6.221 1.00 0.00 48 PHE A N 3
ATOM 2832 C CA . PHE A 1 48 ? 1.814 -0.502 6.078 1.00 0.00 48 PHE A CA 3
ATOM 2833 C C . PHE A 1 48 ? 1.564 0.133 7.443 1.00 0.00 48 PHE A C 3
ATOM 2834 O O . PHE A 1 48 ? 1.056 -0.516 8.357 1.00 0.00 48 PHE A O 3
ATOM 2851 N N . ILE A 1 49 ? 1.924 1.406 7.571 1.00 0.00 49 ILE A N 3
ATOM 2852 C CA . ILE A 1 49 ? 1.739 2.129 8.823 1.00 0.00 49 ILE A CA 3
ATOM 2853 C C . ILE A 1 49 ? 0.463 2.963 8.792 1.00 0.00 49 ILE A C 3
ATOM 2854 O O . ILE A 1 49 ? 0.387 4.004 8.139 1.00 0.00 49 ILE A O 3
ATOM 2870 N N . PRO A 1 50 ? -0.566 2.498 9.517 1.00 0.00 50 PRO A N 3
ATOM 2871 C CA . PRO A 1 50 ? -1.858 3.187 9.591 1.00 0.00 50 PRO A CA 3
ATOM 2872 C C . PRO A 1 50 ? -1.773 4.495 10.370 1.00 0.00 50 PRO A C 3
ATOM 2873 O O . PRO A 1 50 ? -1.416 4.506 11.548 1.00 0.00 50 PRO A O 3
ATOM 2884 N N . LYS A 1 51 ? -2.105 5.596 9.705 1.00 0.00 51 LYS A N 3
ATOM 2885 C CA . LYS A 1 51 ? -2.069 6.911 10.335 1.00 0.00 51 LYS A CA 3
ATOM 2886 C C . LYS A 1 51 ? -3.383 7.207 11.051 1.00 0.00 51 LYS A C 3
ATOM 2887 O O . LYS A 1 51 ? -4.433 6.679 10.685 1.00 0.00 51 LYS A O 3
ATOM 2906 N N . ASP A 1 52 ? -3.316 8.055 12.072 1.00 0.00 52 ASP A N 3
ATOM 2907 C CA . ASP A 1 52 ? -4.501 8.423 12.838 1.00 0.00 52 ASP A CA 3
ATOM 2908 C C . ASP A 1 52 ? -5.742 8.431 11.950 1.00 0.00 52 ASP A C 3
ATOM 2909 O O . ASP A 1 52 ? -6.640 7.607 12.117 1.00 0.00 52 ASP A O 3
ATOM 2918 N N . ASN A 1 53 ? -5.783 9.367 11.008 1.00 0.00 53 ASN A N 3
ATOM 2919 C CA . ASN A 1 53 ? -6.914 9.482 10.094 1.00 0.00 53 ASN A CA 3
ATOM 2920 C C . ASN A 1 53 ? -6.461 9.332 8.645 1.00 0.00 53 ASN A C 3
ATOM 2921 O O . ASN A 1 53 ? -7.075 9.884 7.733 1.00 0.00 53 ASN A O 3
ATOM 2932 N N . GLN A 1 54 ? -5.385 8.579 8.443 1.00 0.00 54 GLN A N 3
ATOM 2933 C CA . GLN A 1 54 ? -4.850 8.356 7.105 1.00 0.00 54 GLN A CA 3
ATOM 2934 C C . GLN A 1 54 ? -4.089 7.036 7.036 1.00 0.00 54 GLN A C 3
ATOM 2935 O O . GLN A 1 54 ? -3.926 6.349 8.043 1.00 0.00 54 GLN A O 3
ATOM 2949 N N . ASN A 1 55 ? -3.625 6.688 5.840 1.00 0.00 55 ASN A N 3
ATOM 2950 C CA . ASN A 1 55 ? -2.882 5.449 5.639 1.00 0.00 55 ASN A CA 3
ATOM 2951 C C . ASN A 1 55 ? -1.639 5.692 4.788 1.00 0.00 55 ASN A C 3
ATOM 2952 O O . ASN A 1 55 ? -1.717 6.288 3.713 1.00 0.00 55 ASN A O 3
ATOM 2963 N N . PHE A 1 56 ? -0.494 5.226 5.275 1.00 0.00 56 PHE A N 3
ATOM 2964 C CA . PHE A 1 56 ? 0.765 5.392 4.559 1.00 0.00 56 PHE A CA 3
ATOM 2965 C C . PHE A 1 56 ? 1.600 4.117 4.624 1.00 0.00 56 PHE A C 3
ATOM 2966 O O . PHE A 1 56 ? 1.752 3.514 5.688 1.00 0.00 56 PHE A O 3
ATOM 2983 N N . CYS A 1 57 ? 2.140 3.711 3.480 1.00 0.00 57 CYS A N 3
ATOM 2984 C CA . CYS A 1 57 ? 2.959 2.507 3.405 1.00 0.00 57 CYS A CA 3
ATOM 2985 C C . CYS A 1 57 ? 4.247 2.675 4.205 1.00 0.00 57 CYS A C 3
ATOM 2986 O O . CYS A 1 57 ? 4.471 3.710 4.833 1.00 0.00 57 CYS A O 3
ATOM 2993 N N . VAL A 1 58 ? 5.093 1.650 4.176 1.00 0.00 58 VAL A N 3
ATOM 2994 C CA . VAL A 1 58 ? 6.360 1.684 4.897 1.00 0.00 58 VAL A CA 3
ATOM 2995 C C . VAL A 1 58 ? 7.296 2.737 4.314 1.00 0.00 58 VAL A C 3
ATOM 2996 O O . VAL A 1 58 ? 7.856 3.568 5.028 1.00 0.00 58 VAL A O 3
ATOM 3009 N N . PRO A 1 59 ? 7.470 2.703 2.985 1.00 0.00 59 PRO A N 3
ATOM 3010 C CA . PRO A 1 59 ? 8.337 3.649 2.275 1.00 0.00 59 PRO A CA 3
ATOM 3011 C C . PRO A 1 59 ? 7.765 5.062 2.263 1.00 0.00 59 PRO A C 3
ATOM 3012 O O . PRO A 1 59 ? 8.476 6.028 1.984 1.00 0.00 59 PRO A O 3
ATOM 3023 N N . CYS A 1 60 ? 6.477 5.177 2.568 1.00 0.00 60 CYS A N 3
ATOM 3024 C CA . CYS A 1 60 ? 5.809 6.473 2.593 1.00 0.00 60 CYS A CA 3
ATOM 3025 C C . CYS A 1 60 ? 5.834 7.072 3.996 1.00 0.00 60 CYS A C 3
ATOM 3026 O O . CYS A 1 60 ? 6.274 8.205 4.191 1.00 0.00 60 CYS A O 3
ATOM 3033 N N . TYR A 1 61 ? 5.360 6.303 4.970 1.00 0.00 61 TYR A N 3
ATOM 3034 C CA . TYR A 1 61 ? 5.326 6.758 6.355 1.00 0.00 61 TYR A CA 3
ATOM 3035 C C . TYR A 1 61 ? 6.728 7.099 6.850 1.00 0.00 61 TYR A C 3
ATOM 3036 O O . TYR A 1 61 ? 6.957 8.175 7.403 1.00 0.00 61 TYR A O 3
ATOM 3054 N N . GLU A 1 62 ? 7.662 6.175 6.647 1.00 0.00 62 GLU A N 3
ATOM 3055 C CA . GLU A 1 62 ? 9.042 6.378 7.073 1.00 0.00 62 GLU A CA 3
ATOM 3056 C C . GLU A 1 62 ? 9.587 7.700 6.539 1.00 0.00 62 GLU A C 3
ATOM 3057 O O . GLU A 1 62 ? 10.340 8.395 7.221 1.00 0.00 62 GLU A O 3
ATOM 3069 N N . LYS A 1 63 ? 9.202 8.040 5.314 1.00 0.00 63 LYS A N 3
ATOM 3070 C CA . LYS A 1 63 ? 9.651 9.277 4.686 1.00 0.00 63 LYS A CA 3
ATOM 3071 C C . LYS A 1 63 ? 9.067 10.492 5.400 1.00 0.00 63 LYS A C 3
ATOM 3072 O O . LYS A 1 63 ? 9.801 11.306 5.959 1.00 0.00 63 LYS A O 3
ATOM 3091 N N . GLN A 1 64 ? 7.743 10.606 5.377 1.00 0.00 64 GLN A N 3
ATOM 3092 C CA . GLN A 1 64 ? 7.062 11.722 6.023 1.00 0.00 64 GLN A CA 3
ATOM 3093 C C . GLN A 1 64 ? 7.426 11.799 7.502 1.00 0.00 64 GLN A C 3
ATOM 3094 O O . GLN A 1 64 ? 7.359 12.866 8.113 1.00 0.00 64 GLN A O 3
ATOM 3108 N N . HIS A 1 65 ? 7.811 10.662 8.072 1.00 0.00 65 HIS A N 3
ATOM 3109 C CA . HIS A 1 65 ? 8.186 10.601 9.480 1.00 0.00 65 HIS A CA 3
ATOM 3110 C C . HIS A 1 65 ? 9.569 11.207 9.700 1.00 0.00 65 HIS A C 3
ATOM 3111 O O . HIS A 1 65 ? 9.761 12.031 10.594 1.00 0.00 65 HIS A O 3
ATOM 3126 N N . ALA A 1 66 ? 10.529 10.794 8.880 1.00 0.00 66 ALA A N 3
ATOM 3127 C CA . ALA A 1 66 ? 11.893 11.297 8.985 1.00 0.00 66 ALA A CA 3
ATOM 3128 C C . ALA A 1 66 ? 11.942 12.803 8.750 1.00 0.00 66 ALA A C 3
ATOM 3129 O O . ALA A 1 66 ? 12.619 13.532 9.476 1.00 0.00 66 ALA A O 3
ATOM 3136 N N . SER A 1 67 ? 11.221 13.263 7.733 1.00 0.00 67 SER A N 3
ATOM 3137 C CA . SER A 1 67 ? 11.186 14.682 7.400 1.00 0.00 67 SER A CA 3
ATOM 3138 C C . SER A 1 67 ? 9.749 15.188 7.327 1.00 0.00 67 SER A C 3
ATOM 3139 O O . SER A 1 67 ? 8.972 14.762 6.474 1.00 0.00 67 SER A O 3
ATOM 3147 N N . GLY A 1 68 ? 9.402 16.100 8.230 1.00 0.00 68 GLY A N 3
ATOM 3148 C CA . GLY A 1 68 ? 8.059 16.649 8.252 1.00 0.00 68 GLY A CA 3
ATOM 3149 C C . GLY A 1 68 ? 7.768 17.517 7.044 1.00 0.00 68 GLY A C 3
ATOM 3150 O O . GLY A 1 68 ? 7.056 17.118 6.122 1.00 0.00 68 GLY A O 3
ATOM 3154 N N . PRO A 1 69 ? 8.326 18.737 7.039 1.00 0.00 69 PRO A N 3
ATOM 3155 C CA . PRO A 1 69 ? 8.135 19.690 5.941 1.00 0.00 69 PRO A CA 3
ATOM 3156 C C . PRO A 1 69 ? 8.845 19.253 4.664 1.00 0.00 69 PRO A C 3
ATOM 3157 O O . PRO A 1 69 ? 9.571 18.259 4.656 1.00 0.00 69 PRO A O 3
ATOM 3168 N N . SER A 1 70 ? 8.631 20.002 3.588 1.00 0.00 70 SER A N 3
ATOM 3169 C CA . SER A 1 70 ? 9.248 19.689 2.304 1.00 0.00 70 SER A CA 3
ATOM 3170 C C . SER A 1 70 ? 10.206 20.797 1.878 1.00 0.00 70 SER A C 3
ATOM 3171 O O . SER A 1 70 ? 9.852 21.668 1.083 1.00 0.00 70 SER A O 3
ATOM 3179 N N . SER A 1 71 ? 11.423 20.757 2.412 1.00 0.00 71 SER A N 3
ATOM 3180 C CA . SER A 1 71 ? 12.432 21.759 2.091 1.00 0.00 71 SER A CA 3
ATOM 3181 C C . SER A 1 71 ? 12.970 21.555 0.678 1.00 0.00 71 SER A C 3
ATOM 3182 O O . SER A 1 71 ? 13.495 20.492 0.348 1.00 0.00 71 SER A O 3
ATOM 3190 N N . GLY A 1 72 ? 12.833 22.583 -0.154 1.00 0.00 72 GLY A N 3
ATOM 3191 C CA . GLY A 1 72 ? 13.309 22.498 -1.523 1.00 0.00 72 GLY A CA 3
ATOM 3192 C C . GLY A 1 72 ? 14.311 23.585 -1.857 1.00 0.00 72 GLY A C 3
ATOM 3193 O O . GLY A 1 72 ? 14.598 24.419 -0.999 1.00 0.00 72 GLY A O 3
ATOM 3199 N N . GLY A 1 1 ? -30.267 -12.508 8.976 1.00 0.00 1 GLY A N 4
ATOM 3200 C CA . GLY A 1 1 ? -30.074 -11.158 9.473 1.00 0.00 1 GLY A CA 4
ATOM 3201 C C . GLY A 1 1 ? -29.241 -11.120 10.739 1.00 0.00 1 GLY A C 4
ATOM 3202 O O . GLY A 1 1 ? -29.544 -10.371 11.667 1.00 0.00 1 GLY A O 4
ATOM 3206 N N . SER A 1 2 ? -28.189 -11.932 10.777 1.00 0.00 2 SER A N 4
ATOM 3207 C CA . SER A 1 2 ? -27.313 -11.992 11.942 1.00 0.00 2 SER A CA 4
ATOM 3208 C C . SER A 1 2 ? -26.046 -11.173 11.711 1.00 0.00 2 SER A C 4
ATOM 3209 O O . SER A 1 2 ? -24.945 -11.604 12.053 1.00 0.00 2 SER A O 4
ATOM 3217 N N . SER A 1 3 ? -26.212 -9.989 11.130 1.00 0.00 3 SER A N 4
ATOM 3218 C CA . SER A 1 3 ? -25.083 -9.110 10.849 1.00 0.00 3 SER A CA 4
ATOM 3219 C C . SER A 1 3 ? -25.538 -7.659 10.738 1.00 0.00 3 SER A C 4
ATOM 3220 O O . SER A 1 3 ? -26.618 -7.373 10.222 1.00 0.00 3 SER A O 4
ATOM 3228 N N . GLY A 1 4 ? -24.706 -6.745 11.228 1.00 0.00 4 GLY A N 4
ATOM 3229 C CA . GLY A 1 4 ? -25.040 -5.333 11.175 1.00 0.00 4 GLY A CA 4
ATOM 3230 C C . GLY A 1 4 ? -24.501 -4.656 9.930 1.00 0.00 4 GLY A C 4
ATOM 3231 O O . GLY A 1 4 ? -23.627 -5.195 9.251 1.00 0.00 4 GLY A O 4
ATOM 3235 N N . SER A 1 5 ? -25.025 -3.473 9.628 1.00 0.00 5 SER A N 4
ATOM 3236 C CA . SER A 1 5 ? -24.595 -2.724 8.453 1.00 0.00 5 SER A CA 4
ATOM 3237 C C . SER A 1 5 ? -23.281 -1.998 8.722 1.00 0.00 5 SER A C 4
ATOM 3238 O O . SER A 1 5 ? -23.173 -1.213 9.665 1.00 0.00 5 SER A O 4
ATOM 3246 N N . SER A 1 6 ? -22.282 -2.267 7.887 1.00 0.00 6 SER A N 4
ATOM 3247 C CA . SER A 1 6 ? -20.972 -1.644 8.036 1.00 0.00 6 SER A CA 4
ATOM 3248 C C . SER A 1 6 ? -20.895 -0.345 7.240 1.00 0.00 6 SER A C 4
ATOM 3249 O O . SER A 1 6 ? -20.920 0.747 7.807 1.00 0.00 6 SER A O 4
ATOM 3257 N N . GLY A 1 7 ? -20.801 -0.472 5.919 1.00 0.00 7 GLY A N 4
ATOM 3258 C CA . GLY A 1 7 ? -20.721 0.698 5.065 1.00 0.00 7 GLY A CA 4
ATOM 3259 C C . GLY A 1 7 ? -19.311 1.245 4.961 1.00 0.00 7 GLY A C 4
ATOM 3260 O O . GLY A 1 7 ? -18.549 1.208 5.928 1.00 0.00 7 GLY A O 4
ATOM 3264 N N . CYS A 1 8 ? -18.961 1.753 3.784 1.00 0.00 8 CYS A N 4
ATOM 3265 C CA . CYS A 1 8 ? -17.632 2.308 3.555 1.00 0.00 8 CYS A CA 4
ATOM 3266 C C . CYS A 1 8 ? -17.528 3.722 4.120 1.00 0.00 8 CYS A C 4
ATOM 3267 O O . CYS A 1 8 ? -18.540 4.371 4.383 1.00 0.00 8 CYS A O 4
ATOM 3274 N N . GLN A 1 9 ? -16.299 4.192 4.301 1.00 0.00 9 GLN A N 4
ATOM 3275 C CA . GLN A 1 9 ? -16.063 5.529 4.834 1.00 0.00 9 GLN A CA 4
ATOM 3276 C C . GLN A 1 9 ? -15.563 6.470 3.743 1.00 0.00 9 GLN A C 4
ATOM 3277 O O . GLN A 1 9 ? -15.854 7.665 3.762 1.00 0.00 9 GLN A O 4
ATOM 3291 N N . GLU A 1 10 ? -14.811 5.922 2.795 1.00 0.00 10 GLU A N 4
ATOM 3292 C CA . GLU A 1 10 ? -14.270 6.714 1.696 1.00 0.00 10 GLU A CA 4
ATOM 3293 C C . GLU A 1 10 ? -15.391 7.272 0.825 1.00 0.00 10 GLU A C 4
ATOM 3294 O O . GLU A 1 10 ? -15.665 8.473 0.838 1.00 0.00 10 GLU A O 4
ATOM 3306 N N . CYS A 1 11 ? -16.038 6.393 0.067 1.00 0.00 11 CYS A N 4
ATOM 3307 C CA . CYS A 1 11 ? -17.129 6.796 -0.812 1.00 0.00 11 CYS A CA 4
ATOM 3308 C C . CYS A 1 11 ? -18.468 6.721 -0.086 1.00 0.00 11 CYS A C 4
ATOM 3309 O O . CYS A 1 11 ? -19.519 6.990 -0.668 1.00 0.00 11 CYS A O 4
ATOM 3316 N N . LYS A 1 12 ? -18.423 6.356 1.191 1.00 0.00 12 LYS A N 4
ATOM 3317 C CA . LYS A 1 12 ? -19.632 6.247 1.999 1.00 0.00 12 LYS A CA 4
ATOM 3318 C C . LYS A 1 12 ? -20.654 5.334 1.330 1.00 0.00 12 LYS A C 4
ATOM 3319 O O . LYS A 1 12 ? -21.860 5.566 1.416 1.00 0.00 12 LYS A O 4
ATOM 3338 N N . LYS A 1 13 ? -20.164 4.293 0.664 1.00 0.00 13 LYS A N 4
ATOM 3339 C CA . LYS A 1 13 ? -21.034 3.343 -0.018 1.00 0.00 13 LYS A CA 4
ATOM 3340 C C . LYS A 1 13 ? -21.087 2.017 0.735 1.00 0.00 13 LYS A C 4
ATOM 3341 O O . LYS A 1 13 ? -20.099 1.589 1.332 1.00 0.00 13 LYS A O 4
ATOM 3360 N N . THR A 1 14 ? -22.248 1.369 0.702 1.00 0.00 14 THR A N 4
ATOM 3361 C CA . THR A 1 14 ? -22.429 0.092 1.381 1.00 0.00 14 THR A CA 4
ATOM 3362 C C . THR A 1 14 ? -21.510 -0.976 0.799 1.00 0.00 14 THR A C 4
ATOM 3363 O O . THR A 1 14 ? -21.686 -1.406 -0.341 1.00 0.00 14 THR A O 4
ATOM 3374 N N . ILE A 1 15 ? -20.529 -1.400 1.589 1.00 0.00 15 ILE A N 4
ATOM 3375 C CA . ILE A 1 15 ? -19.583 -2.419 1.152 1.00 0.00 15 ILE A CA 4
ATOM 3376 C C . ILE A 1 15 ? -20.242 -3.793 1.097 1.00 0.00 15 ILE A C 4
ATOM 3377 O O . ILE A 1 15 ? -20.436 -4.441 2.125 1.00 0.00 15 ILE A O 4
ATOM 3393 N N . MET A 1 16 ? -20.583 -4.232 -0.111 1.00 0.00 16 MET A N 4
ATOM 3394 C CA . MET A 1 16 ? -21.217 -5.532 -0.300 1.00 0.00 16 MET A CA 4
ATOM 3395 C C . MET A 1 16 ? -20.362 -6.646 0.295 1.00 0.00 16 MET A C 4
ATOM 3396 O O . MET A 1 16 ? -19.143 -6.526 0.420 1.00 0.00 16 MET A O 4
ATOM 3410 N N . PRO A 1 17 ? -21.014 -7.756 0.671 1.00 0.00 17 PRO A N 4
ATOM 3411 C CA . PRO A 1 17 ? -20.332 -8.913 1.259 1.00 0.00 17 PRO A CA 4
ATOM 3412 C C . PRO A 1 17 ? -19.462 -9.650 0.247 1.00 0.00 17 PRO A C 4
ATOM 3413 O O . PRO A 1 17 ? -19.529 -9.385 -0.953 1.00 0.00 17 PRO A O 4
ATOM 3424 N N . GLY A 1 18 ? -18.645 -10.576 0.738 1.00 0.00 18 GLY A N 4
ATOM 3425 C CA . GLY A 1 18 ? -17.773 -11.336 -0.138 1.00 0.00 18 GLY A CA 4
ATOM 3426 C C . GLY A 1 18 ? -16.473 -10.614 -0.432 1.00 0.00 18 GLY A C 4
ATOM 3427 O O . GLY A 1 18 ? -15.389 -11.150 -0.199 1.00 0.00 18 GLY A O 4
ATOM 3431 N N . THR A 1 19 ? -16.580 -9.393 -0.947 1.00 0.00 19 THR A N 4
ATOM 3432 C CA . THR A 1 19 ? -15.404 -8.597 -1.276 1.00 0.00 19 THR A CA 4
ATOM 3433 C C . THR A 1 19 ? -14.527 -8.378 -0.048 1.00 0.00 19 THR A C 4
ATOM 3434 O O . THR A 1 19 ? -15.017 -8.358 1.081 1.00 0.00 19 THR A O 4
ATOM 3445 N N . ARG A 1 20 ? -13.228 -8.212 -0.276 1.00 0.00 20 ARG A N 4
ATOM 3446 C CA . ARG A 1 20 ? -12.283 -7.995 0.812 1.00 0.00 20 ARG A CA 4
ATOM 3447 C C . ARG A 1 20 ? -12.213 -6.517 1.184 1.00 0.00 20 ARG A C 4
ATOM 3448 O O . ARG A 1 20 ? -11.715 -5.695 0.414 1.00 0.00 20 ARG A O 4
ATOM 3469 N N . LYS A 1 21 ? -12.715 -6.185 2.368 1.00 0.00 21 LYS A N 4
ATOM 3470 C CA . LYS A 1 21 ? -12.709 -4.807 2.844 1.00 0.00 21 LYS A CA 4
ATOM 3471 C C . LYS A 1 21 ? -11.667 -4.614 3.941 1.00 0.00 21 LYS A C 4
ATOM 3472 O O . LYS A 1 21 ? -11.126 -5.583 4.473 1.00 0.00 21 LYS A O 4
ATOM 3491 N N . MET A 1 22 ? -11.392 -3.358 4.275 1.00 0.00 22 MET A N 4
ATOM 3492 C CA . MET A 1 22 ? -10.417 -3.039 5.312 1.00 0.00 22 MET A CA 4
ATOM 3493 C C . MET A 1 22 ? -11.105 -2.481 6.553 1.00 0.00 22 MET A C 4
ATOM 3494 O O . MET A 1 22 ? -11.704 -1.407 6.511 1.00 0.00 22 MET A O 4
ATOM 3508 N N . GLU A 1 23 ? -11.015 -3.217 7.656 1.00 0.00 23 GLU A N 4
ATOM 3509 C CA . GLU A 1 23 ? -11.631 -2.795 8.909 1.00 0.00 23 GLU A CA 4
ATOM 3510 C C . GLU A 1 23 ? -10.634 -2.029 9.774 1.00 0.00 23 GLU A C 4
ATOM 3511 O O . GLU A 1 23 ? -9.618 -2.577 10.201 1.00 0.00 23 GLU A O 4
ATOM 3523 N N . TYR A 1 24 ? -10.933 -0.760 10.028 1.00 0.00 24 TYR A N 4
ATOM 3524 C CA . TYR A 1 24 ? -10.063 0.082 10.840 1.00 0.00 24 TYR A CA 4
ATOM 3525 C C . TYR A 1 24 ? -10.877 0.928 11.814 1.00 0.00 24 TYR A C 4
ATOM 3526 O O . TYR A 1 24 ? -11.694 1.753 11.406 1.00 0.00 24 TYR A O 4
ATOM 3544 N N . LYS A 1 25 ? -10.647 0.717 13.105 1.00 0.00 25 LYS A N 4
ATOM 3545 C CA . LYS A 1 25 ? -11.356 1.459 14.141 1.00 0.00 25 LYS A CA 4
ATOM 3546 C C . LYS A 1 25 ? -12.865 1.319 13.974 1.00 0.00 25 LYS A C 4
ATOM 3547 O O . LYS A 1 25 ? -13.602 2.302 14.044 1.00 0.00 25 LYS A O 4
ATOM 3566 N N . GLY A 1 26 ? -13.320 0.088 13.754 1.00 0.00 26 GLY A N 4
ATOM 3567 C CA . GLY A 1 26 ? -14.740 -0.158 13.583 1.00 0.00 26 GLY A CA 4
ATOM 3568 C C . GLY A 1 26 ? -15.220 0.166 12.182 1.00 0.00 26 GLY A C 4
ATOM 3569 O O . GLY A 1 26 ? -16.100 -0.509 11.648 1.00 0.00 26 GLY A O 4
ATOM 3573 N N . SER A 1 27 ? -14.641 1.203 11.585 1.00 0.00 27 SER A N 4
ATOM 3574 C CA . SER A 1 27 ? -15.018 1.619 10.239 1.00 0.00 27 SER A CA 4
ATOM 3575 C C . SER A 1 27 ? -14.431 0.675 9.194 1.00 0.00 27 SER A C 4
ATOM 3576 O O . SER A 1 27 ? -13.505 -0.085 9.478 1.00 0.00 27 SER A O 4
ATOM 3584 N N . SER A 1 28 ? -14.977 0.729 7.983 1.00 0.00 28 SER A N 4
ATOM 3585 C CA . SER A 1 28 ? -14.511 -0.123 6.896 1.00 0.00 28 SER A CA 4
ATOM 3586 C C . SER A 1 28 ? -14.130 0.711 5.677 1.00 0.00 28 SER A C 4
ATOM 3587 O O . SER A 1 28 ? -14.579 1.847 5.524 1.00 0.00 28 SER A O 4
ATOM 3595 N N . TRP A 1 29 ? -13.300 0.139 4.812 1.00 0.00 29 TRP A N 4
ATOM 3596 C CA . TRP A 1 29 ? -12.858 0.830 3.606 1.00 0.00 29 TRP A CA 4
ATOM 3597 C C . TRP A 1 29 ? -12.703 -0.147 2.446 1.00 0.00 29 TRP A C 4
ATOM 3598 O O . TRP A 1 29 ? -11.965 -1.128 2.541 1.00 0.00 29 TRP A O 4
ATOM 3619 N N . HIS A 1 30 ? -13.405 0.127 1.350 1.00 0.00 30 HIS A N 4
ATOM 3620 C CA . HIS A 1 30 ? -13.344 -0.729 0.170 1.00 0.00 30 HIS A CA 4
ATOM 3621 C C . HIS A 1 30 ? -11.901 -1.092 -0.164 1.00 0.00 30 HIS A C 4
ATOM 3622 O O . HIS A 1 30 ? -10.967 -0.404 0.247 1.00 0.00 30 HIS A O 4
ATOM 3636 N N . GLU A 1 31 ? -11.726 -2.177 -0.912 1.00 0.00 31 GLU A N 4
ATOM 3637 C CA . GLU A 1 31 ? -10.396 -2.632 -1.299 1.00 0.00 31 GLU A CA 4
ATOM 3638 C C . GLU A 1 31 ? -9.712 -1.608 -2.200 1.00 0.00 31 GLU A C 4
ATOM 3639 O O . GLU A 1 31 ? -8.490 -1.616 -2.354 1.00 0.00 31 GLU A O 4
ATOM 3651 N N . THR A 1 32 ? -10.509 -0.726 -2.796 1.00 0.00 32 THR A N 4
ATOM 3652 C CA . THR A 1 32 ? -9.983 0.303 -3.683 1.00 0.00 32 THR A CA 4
ATOM 3653 C C . THR A 1 32 ? -10.067 1.681 -3.037 1.00 0.00 32 THR A C 4
ATOM 3654 O O . THR A 1 32 ? -9.607 2.673 -3.604 1.00 0.00 32 THR A O 4
ATOM 3665 N N . CYS A 1 33 ? -10.656 1.737 -1.848 1.00 0.00 33 CYS A N 4
ATOM 3666 C CA . CYS A 1 33 ? -10.801 2.994 -1.124 1.00 0.00 33 CYS A CA 4
ATOM 3667 C C . CYS A 1 33 ? -9.729 3.126 -0.045 1.00 0.00 33 CYS A C 4
ATOM 3668 O O . CYS A 1 33 ? -9.402 4.232 0.387 1.00 0.00 33 CYS A O 4
ATOM 3675 N N . PHE A 1 34 ? -9.187 1.992 0.385 1.00 0.00 34 PHE A N 4
ATOM 3676 C CA . PHE A 1 34 ? -8.153 1.980 1.413 1.00 0.00 34 PHE A CA 4
ATOM 3677 C C . PHE A 1 34 ? -6.778 2.239 0.805 1.00 0.00 34 PHE A C 4
ATOM 3678 O O . PHE A 1 34 ? -5.756 1.832 1.359 1.00 0.00 34 PHE A O 4
ATOM 3695 N N . ILE A 1 35 ? -6.761 2.919 -0.336 1.00 0.00 35 ILE A N 4
ATOM 3696 C CA . ILE A 1 35 ? -5.513 3.232 -1.020 1.00 0.00 35 ILE A CA 4
ATOM 3697 C C . ILE A 1 35 ? -4.622 4.119 -0.157 1.00 0.00 35 ILE A C 4
ATOM 3698 O O . ILE A 1 35 ? -5.067 4.678 0.846 1.00 0.00 35 ILE A O 4
ATOM 3714 N N . CYS A 1 36 ? -3.360 4.246 -0.554 1.00 0.00 36 CYS A N 4
ATOM 3715 C CA . CYS A 1 36 ? -2.405 5.066 0.181 1.00 0.00 36 CYS A CA 4
ATOM 3716 C C . CYS A 1 36 ? -2.725 6.549 0.021 1.00 0.00 36 CYS A C 4
ATOM 3717 O O . CYS A 1 36 ? -3.526 6.934 -0.831 1.00 0.00 36 CYS A O 4
ATOM 3724 N N . HIS A 1 37 ? -2.093 7.378 0.847 1.00 0.00 37 HIS A N 4
ATOM 3725 C CA . HIS A 1 37 ? -2.309 8.819 0.796 1.00 0.00 37 HIS A CA 4
ATOM 3726 C C . HIS A 1 37 ? -1.158 9.517 0.077 1.00 0.00 37 HIS A C 4
ATOM 3727 O O . HIS A 1 37 ? -1.264 10.685 -0.297 1.00 0.00 37 HIS A O 4
ATOM 3742 N N . ARG A 1 38 ? -0.060 8.793 -0.112 1.00 0.00 38 ARG A N 4
ATOM 3743 C CA . ARG A 1 38 ? 1.112 9.342 -0.784 1.00 0.00 38 ARG A CA 4
ATOM 3744 C C . ARG A 1 38 ? 1.210 8.824 -2.216 1.00 0.00 38 ARG A C 4
ATOM 3745 O O . ARG A 1 38 ? 1.267 9.603 -3.167 1.00 0.00 38 ARG A O 4
ATOM 3766 N N . CYS A 1 39 ? 1.230 7.503 -2.361 1.00 0.00 39 CYS A N 4
ATOM 3767 C CA . CYS A 1 39 ? 1.323 6.879 -3.675 1.00 0.00 39 CYS A CA 4
ATOM 3768 C C . CYS A 1 39 ? -0.065 6.599 -4.244 1.00 0.00 39 CYS A C 4
ATOM 3769 O O . CYS A 1 39 ? -0.208 6.258 -5.417 1.00 0.00 39 CYS A O 4
ATOM 3776 N N . GLN A 1 40 ? -1.084 6.746 -3.402 1.00 0.00 40 GLN A N 4
ATOM 3777 C CA . GLN A 1 40 ? -2.460 6.508 -3.821 1.00 0.00 40 GLN A CA 4
ATOM 3778 C C . GLN A 1 40 ? -2.618 5.106 -4.400 1.00 0.00 40 GLN A C 4
ATOM 3779 O O . GLN A 1 40 ? -3.257 4.921 -5.436 1.00 0.00 40 GLN A O 4
ATOM 3793 N N . GLN A 1 41 ? -2.032 4.122 -3.726 1.00 0.00 41 GLN A N 4
ATOM 3794 C CA . GLN A 1 41 ? -2.107 2.737 -4.175 1.00 0.00 41 GLN A CA 4
ATOM 3795 C C . GLN A 1 41 ? -2.895 1.886 -3.184 1.00 0.00 41 GLN A C 4
ATOM 3796 O O . GLN A 1 41 ? -2.831 2.083 -1.971 1.00 0.00 41 GLN A O 4
ATOM 3810 N N . PRO A 1 42 ? -3.656 0.915 -3.712 1.00 0.00 42 PRO A N 4
ATOM 3811 C CA . PRO A 1 42 ? -4.470 0.014 -2.891 1.00 0.00 42 PRO A CA 4
ATOM 3812 C C . PRO A 1 42 ? -3.620 -0.958 -2.080 1.00 0.00 42 PRO A C 4
ATOM 3813 O O . PRO A 1 42 ? -3.446 -2.115 -2.465 1.00 0.00 42 PRO A O 4
ATOM 3824 N N . ILE A 1 43 ? -3.095 -0.482 -0.956 1.00 0.00 43 ILE A N 4
ATOM 3825 C CA . ILE A 1 43 ? -2.264 -1.311 -0.091 1.00 0.00 43 ILE A CA 4
ATOM 3826 C C . ILE A 1 43 ? -2.882 -2.691 0.105 1.00 0.00 43 ILE A C 4
ATOM 3827 O O . ILE A 1 43 ? -2.292 -3.705 -0.266 1.00 0.00 43 ILE A O 4
ATOM 3843 N N . GLY A 1 44 ? -4.075 -2.722 0.690 1.00 0.00 44 GLY A N 4
ATOM 3844 C CA . GLY A 1 44 ? -4.755 -3.983 0.924 1.00 0.00 44 GLY A CA 4
ATOM 3845 C C . GLY A 1 44 ? -4.304 -4.655 2.206 1.00 0.00 44 GLY A C 4
ATOM 3846 O O . GLY A 1 44 ? -4.599 -4.180 3.303 1.00 0.00 44 GLY A O 4
ATOM 3850 N N . THR A 1 45 ? -3.587 -5.767 2.070 1.00 0.00 45 THR A N 4
ATOM 3851 C CA . THR A 1 45 ? -3.097 -6.507 3.225 1.00 0.00 45 THR A CA 4
ATOM 3852 C C . THR A 1 45 ? -1.587 -6.702 3.153 1.00 0.00 45 THR A C 4
ATOM 3853 O O . THR A 1 45 ? -1.106 -7.738 2.694 1.00 0.00 45 THR A O 4
ATOM 3864 N N . LYS A 1 46 ? -0.843 -5.701 3.611 1.00 0.00 46 LYS A N 4
ATOM 3865 C CA . LYS A 1 46 ? 0.614 -5.763 3.601 1.00 0.00 46 LYS A CA 4
ATOM 3866 C C . LYS A 1 46 ? 1.209 -4.729 4.552 1.00 0.00 46 LYS A C 4
ATOM 3867 O O . LYS A 1 46 ? 0.523 -3.803 4.985 1.00 0.00 46 LYS A O 4
ATOM 3886 N N . SER A 1 47 ? 2.489 -4.893 4.871 1.00 0.00 47 SER A N 4
ATOM 3887 C CA . SER A 1 47 ? 3.175 -3.975 5.772 1.00 0.00 47 SER A CA 4
ATOM 3888 C C . SER A 1 47 ? 2.802 -2.528 5.461 1.00 0.00 47 SER A C 4
ATOM 3889 O O . SER A 1 47 ? 3.265 -1.954 4.475 1.00 0.00 47 SER A O 4
ATOM 3897 N N . PHE A 1 48 ? 1.963 -1.945 6.310 1.00 0.00 48 PHE A N 4
ATOM 3898 C CA . PHE A 1 48 ? 1.526 -0.566 6.127 1.00 0.00 48 PHE A CA 4
ATOM 3899 C C . PHE A 1 48 ? 1.272 0.108 7.473 1.00 0.00 48 PHE A C 4
ATOM 3900 O O . PHE A 1 48 ? 0.792 -0.524 8.414 1.00 0.00 48 PHE A O 4
ATOM 3917 N N . ILE A 1 49 ? 1.599 1.393 7.555 1.00 0.00 49 ILE A N 4
ATOM 3918 C CA . ILE A 1 49 ? 1.407 2.152 8.784 1.00 0.00 49 ILE A CA 4
ATOM 3919 C C . ILE A 1 49 ? 0.167 3.035 8.697 1.00 0.00 49 ILE A C 4
ATOM 3920 O O . ILE A 1 49 ? 0.163 4.080 8.045 1.00 0.00 49 ILE A O 4
ATOM 3936 N N . PRO A 1 50 ? -0.912 2.609 9.370 1.00 0.00 50 PRO A N 4
ATOM 3937 C CA . PRO A 1 50 ? -2.178 3.347 9.386 1.00 0.00 50 PRO A CA 4
ATOM 3938 C C . PRO A 1 50 ? -2.080 4.649 10.174 1.00 0.00 50 PRO A C 4
ATOM 3939 O O . PRO A 1 50 ? -1.816 4.641 11.376 1.00 0.00 50 PRO A O 4
ATOM 3950 N N . LYS A 1 51 ? -2.294 5.767 9.488 1.00 0.00 51 LYS A N 4
ATOM 3951 C CA . LYS A 1 51 ? -2.232 7.078 10.124 1.00 0.00 51 LYS A CA 4
ATOM 3952 C C . LYS A 1 51 ? -3.566 7.433 10.772 1.00 0.00 51 LYS A C 4
ATOM 3953 O O . LYS A 1 51 ? -4.621 6.976 10.333 1.00 0.00 51 LYS A O 4
ATOM 3972 N N . ASP A 1 52 ? -3.511 8.250 11.818 1.00 0.00 52 ASP A N 4
ATOM 3973 C CA . ASP A 1 52 ? -4.716 8.668 12.526 1.00 0.00 52 ASP A CA 4
ATOM 3974 C C . ASP A 1 52 ? -5.908 8.738 11.575 1.00 0.00 52 ASP A C 4
ATOM 3975 O O . ASP A 1 52 ? -6.841 7.943 11.675 1.00 0.00 52 ASP A O 4
ATOM 3984 N N . ASN A 1 53 ? -5.868 9.696 10.655 1.00 0.00 53 ASN A N 4
ATOM 3985 C CA . ASN A 1 53 ? -6.946 9.871 9.688 1.00 0.00 53 ASN A CA 4
ATOM 3986 C C . ASN A 1 53 ? -6.430 9.701 8.262 1.00 0.00 53 ASN A C 4
ATOM 3987 O O . ASN A 1 53 ? -6.965 10.290 7.324 1.00 0.00 53 ASN A O 4
ATOM 3998 N N . GLN A 1 54 ? -5.388 8.890 8.109 1.00 0.00 54 GLN A N 4
ATOM 3999 C CA . GLN A 1 54 ? -4.800 8.642 6.798 1.00 0.00 54 GLN A CA 4
ATOM 4000 C C . GLN A 1 54 ? -4.132 7.272 6.751 1.00 0.00 54 GLN A C 4
ATOM 4001 O O . GLN A 1 54 ? -4.137 6.534 7.736 1.00 0.00 54 GLN A O 4
ATOM 4015 N N . ASN A 1 55 ? -3.557 6.938 5.600 1.00 0.00 55 ASN A N 4
ATOM 4016 C CA . ASN A 1 55 ? -2.885 5.656 5.425 1.00 0.00 55 ASN A CA 4
ATOM 4017 C C . ASN A 1 55 ? -1.606 5.819 4.609 1.00 0.00 55 ASN A C 4
ATOM 4018 O O . ASN A 1 55 ? -1.622 6.389 3.518 1.00 0.00 55 ASN A O 4
ATOM 4029 N N . PHE A 1 56 ? -0.500 5.314 5.146 1.00 0.00 56 PHE A N 4
ATOM 4030 C CA . PHE A 1 56 ? 0.788 5.403 4.468 1.00 0.00 56 PHE A CA 4
ATOM 4031 C C . PHE A 1 56 ? 1.549 4.084 4.570 1.00 0.00 56 PHE A C 4
ATOM 4032 O O . PHE A 1 56 ? 1.676 3.510 5.652 1.00 0.00 56 PHE A O 4
ATOM 4049 N N . CYS A 1 57 ? 2.052 3.610 3.436 1.00 0.00 57 CYS A N 4
ATOM 4050 C CA . CYS A 1 57 ? 2.800 2.359 3.395 1.00 0.00 57 CYS A CA 4
ATOM 4051 C C . CYS A 1 57 ? 4.071 2.457 4.234 1.00 0.00 57 CYS A C 4
ATOM 4052 O O . CYS A 1 57 ? 4.310 3.462 4.903 1.00 0.00 57 CYS A O 4
ATOM 4059 N N . VAL A 1 58 ? 4.884 1.406 4.192 1.00 0.00 58 VAL A N 4
ATOM 4060 C CA . VAL A 1 58 ? 6.131 1.374 4.947 1.00 0.00 58 VAL A CA 4
ATOM 4061 C C . VAL A 1 58 ? 7.117 2.412 4.423 1.00 0.00 58 VAL A C 4
ATOM 4062 O O . VAL A 1 58 ? 7.662 3.221 5.174 1.00 0.00 58 VAL A O 4
ATOM 4075 N N . PRO A 1 59 ? 7.353 2.391 3.103 1.00 0.00 59 PRO A N 4
ATOM 4076 C CA . PRO A 1 59 ? 8.274 3.325 2.449 1.00 0.00 59 PRO A CA 4
ATOM 4077 C C . PRO A 1 59 ? 7.735 4.752 2.429 1.00 0.00 59 PRO A C 4
ATOM 4078 O O . PRO A 1 59 ? 8.502 5.715 2.392 1.00 0.00 59 PRO A O 4
ATOM 4089 N N . CYS A 1 60 ? 6.413 4.881 2.454 1.00 0.00 60 CYS A N 4
ATOM 4090 C CA . CYS A 1 60 ? 5.771 6.190 2.440 1.00 0.00 60 CYS A CA 4
ATOM 4091 C C . CYS A 1 60 ? 5.741 6.796 3.839 1.00 0.00 60 CYS A C 4
ATOM 4092 O O . CYS A 1 60 ? 6.156 7.937 4.042 1.00 0.00 60 CYS A O 4
ATOM 4099 N N . TYR A 1 61 ? 5.247 6.025 4.801 1.00 0.00 61 TYR A N 4
ATOM 4100 C CA . TYR A 1 61 ? 5.160 6.486 6.182 1.00 0.00 61 TYR A CA 4
ATOM 4101 C C . TYR A 1 61 ? 6.518 6.966 6.683 1.00 0.00 61 TYR A C 4
ATOM 4102 O O . TYR A 1 61 ? 6.646 8.077 7.195 1.00 0.00 61 TYR A O 4
ATOM 4120 N N . GLU A 1 62 ? 7.531 6.118 6.531 1.00 0.00 62 GLU A N 4
ATOM 4121 C CA . GLU A 1 62 ? 8.881 6.454 6.968 1.00 0.00 62 GLU A CA 4
ATOM 4122 C C . GLU A 1 62 ? 9.234 7.889 6.585 1.00 0.00 62 GLU A C 4
ATOM 4123 O O . GLU A 1 62 ? 9.759 8.649 7.399 1.00 0.00 62 GLU A O 4
ATOM 4135 N N . LYS A 1 63 ? 8.944 8.252 5.341 1.00 0.00 63 LYS A N 4
ATOM 4136 C CA . LYS A 1 63 ? 9.230 9.594 4.848 1.00 0.00 63 LYS A CA 4
ATOM 4137 C C . LYS A 1 63 ? 8.623 10.651 5.766 1.00 0.00 63 LYS A C 4
ATOM 4138 O O . LYS A 1 63 ? 9.307 11.581 6.193 1.00 0.00 63 LYS A O 4
ATOM 4157 N N . GLN A 1 64 ? 7.337 10.500 6.066 1.00 0.00 64 GLN A N 4
ATOM 4158 C CA . GLN A 1 64 ? 6.640 11.441 6.934 1.00 0.00 64 GLN A CA 4
ATOM 4159 C C . GLN A 1 64 ? 7.184 11.376 8.357 1.00 0.00 64 GLN A C 4
ATOM 4160 O O . GLN A 1 64 ? 7.662 12.375 8.897 1.00 0.00 64 GLN A O 4
ATOM 4174 N N . HIS A 1 65 ? 7.109 10.194 8.960 1.00 0.00 65 HIS A N 4
ATOM 4175 C CA . HIS A 1 65 ? 7.595 9.998 10.321 1.00 0.00 65 HIS A CA 4
ATOM 4176 C C . HIS A 1 65 ? 8.958 10.658 10.512 1.00 0.00 65 HIS A C 4
ATOM 4177 O O . HIS A 1 65 ? 9.164 11.414 11.461 1.00 0.00 65 HIS A O 4
ATOM 4192 N N . ALA A 1 66 ? 9.884 10.365 9.605 1.00 0.00 66 ALA A N 4
ATOM 4193 C CA . ALA A 1 66 ? 11.225 10.931 9.673 1.00 0.00 66 ALA A CA 4
ATOM 4194 C C . ALA A 1 66 ? 11.585 11.648 8.376 1.00 0.00 66 ALA A C 4
ATOM 4195 O O . ALA A 1 66 ? 11.730 11.019 7.327 1.00 0.00 66 ALA A O 4
ATOM 4202 N N . SER A 1 67 ? 11.727 12.967 8.454 1.00 0.00 67 SER A N 4
ATOM 4203 C CA . SER A 1 67 ? 12.066 13.770 7.284 1.00 0.00 67 SER A CA 4
ATOM 4204 C C . SER A 1 67 ? 13.575 13.805 7.068 1.00 0.00 67 SER A C 4
ATOM 4205 O O . SER A 1 67 ? 14.066 13.493 5.983 1.00 0.00 67 SER A O 4
ATOM 4213 N N . GLY A 1 68 ? 14.308 14.186 8.110 1.00 0.00 68 GLY A N 4
ATOM 4214 C CA . GLY A 1 68 ? 15.754 14.255 8.014 1.00 0.00 68 GLY A CA 4
ATOM 4215 C C . GLY A 1 68 ? 16.307 15.574 8.518 1.00 0.00 68 GLY A C 4
ATOM 4216 O O . GLY A 1 68 ? 15.624 16.336 9.203 1.00 0.00 68 GLY A O 4
ATOM 4220 N N . PRO A 1 69 ? 17.573 15.858 8.179 1.00 0.00 69 PRO A N 4
ATOM 4221 C CA . PRO A 1 69 ? 18.245 17.094 8.592 1.00 0.00 69 PRO A CA 4
ATOM 4222 C C . PRO A 1 69 ? 17.678 18.324 7.892 1.00 0.00 69 PRO A C 4
ATOM 4223 O O . PRO A 1 69 ? 18.139 19.444 8.113 1.00 0.00 69 PRO A O 4
ATOM 4234 N N . SER A 1 70 ? 16.674 18.109 7.048 1.00 0.00 70 SER A N 4
ATOM 4235 C CA . SER A 1 70 ? 16.046 19.201 6.313 1.00 0.00 70 SER A CA 4
ATOM 4236 C C . SER A 1 70 ? 15.752 20.379 7.237 1.00 0.00 70 SER A C 4
ATOM 4237 O O . SER A 1 70 ? 15.813 20.253 8.460 1.00 0.00 70 SER A O 4
ATOM 4245 N N . SER A 1 71 ? 15.433 21.524 6.642 1.00 0.00 71 SER A N 4
ATOM 4246 C CA . SER A 1 71 ? 15.133 22.727 7.409 1.00 0.00 71 SER A CA 4
ATOM 4247 C C . SER A 1 71 ? 13.682 23.153 7.206 1.00 0.00 71 SER A C 4
ATOM 4248 O O . SER A 1 71 ? 13.393 24.331 6.999 1.00 0.00 71 SER A O 4
ATOM 4256 N N . GLY A 1 72 ? 12.773 22.185 7.268 1.00 0.00 72 GLY A N 4
ATOM 4257 C CA . GLY A 1 72 ? 11.363 22.479 7.089 1.00 0.00 72 GLY A CA 4
ATOM 4258 C C . GLY A 1 72 ? 10.621 21.356 6.391 1.00 0.00 72 GLY A C 4
ATOM 4259 O O . GLY A 1 72 ? 11.021 20.200 6.524 1.00 0.00 72 GLY A O 4
ATOM 4265 N N . GLY A 1 1 ? -30.029 1.907 8.965 1.00 0.00 1 GLY A N 5
ATOM 4266 C CA . GLY A 1 1 ? -28.702 1.324 8.891 1.00 0.00 1 GLY A CA 5
ATOM 4267 C C . GLY A 1 1 ? -28.281 0.673 10.194 1.00 0.00 1 GLY A C 5
ATOM 4268 O O . GLY A 1 1 ? -28.320 1.302 11.251 1.00 0.00 1 GLY A O 5
ATOM 4272 N N . SER A 1 2 ? -27.880 -0.592 10.119 1.00 0.00 2 SER A N 5
ATOM 4273 C CA . SER A 1 2 ? -27.456 -1.331 11.302 1.00 0.00 2 SER A CA 5
ATOM 4274 C C . SER A 1 2 ? -26.057 -1.909 11.109 1.00 0.00 2 SER A C 5
ATOM 4275 O O . SER A 1 2 ? -25.702 -2.352 10.017 1.00 0.00 2 SER A O 5
ATOM 4283 N N . SER A 1 3 ? -25.268 -1.900 12.178 1.00 0.00 3 SER A N 5
ATOM 4284 C CA . SER A 1 3 ? -23.906 -2.419 12.127 1.00 0.00 3 SER A CA 5
ATOM 4285 C C . SER A 1 3 ? -23.819 -3.626 11.198 1.00 0.00 3 SER A C 5
ATOM 4286 O O . SER A 1 3 ? -22.888 -3.747 10.404 1.00 0.00 3 SER A O 5
ATOM 4294 N N . GLY A 1 4 ? -24.799 -4.519 11.305 1.00 0.00 4 GLY A N 5
ATOM 4295 C CA . GLY A 1 4 ? -24.816 -5.705 10.469 1.00 0.00 4 GLY A CA 5
ATOM 4296 C C . GLY A 1 4 ? -24.334 -5.428 9.059 1.00 0.00 4 GLY A C 5
ATOM 4297 O O . GLY A 1 4 ? -23.470 -6.134 8.540 1.00 0.00 4 GLY A O 5
ATOM 4301 N N . SER A 1 5 ? -24.896 -4.397 8.435 1.00 0.00 5 SER A N 5
ATOM 4302 C CA . SER A 1 5 ? -24.522 -4.031 7.074 1.00 0.00 5 SER A CA 5
ATOM 4303 C C . SER A 1 5 ? -23.241 -3.203 7.066 1.00 0.00 5 SER A C 5
ATOM 4304 O O . SER A 1 5 ? -23.249 -2.024 7.419 1.00 0.00 5 SER A O 5
ATOM 4312 N N . SER A 1 6 ? -22.142 -3.830 6.660 1.00 0.00 6 SER A N 5
ATOM 4313 C CA . SER A 1 6 ? -20.851 -3.153 6.609 1.00 0.00 6 SER A CA 5
ATOM 4314 C C . SER A 1 6 ? -20.808 -2.151 5.460 1.00 0.00 6 SER A C 5
ATOM 4315 O O . SER A 1 6 ? -20.877 -2.527 4.290 1.00 0.00 6 SER A O 5
ATOM 4323 N N . GLY A 1 7 ? -20.692 -0.871 5.802 1.00 0.00 7 GLY A N 5
ATOM 4324 C CA . GLY A 1 7 ? -20.642 0.166 4.788 1.00 0.00 7 GLY A CA 5
ATOM 4325 C C . GLY A 1 7 ? -19.296 0.862 4.738 1.00 0.00 7 GLY A C 5
ATOM 4326 O O . GLY A 1 7 ? -18.665 1.085 5.771 1.00 0.00 7 GLY A O 5
ATOM 4330 N N . CYS A 1 8 ? -18.854 1.205 3.532 1.00 0.00 8 CYS A N 5
ATOM 4331 C CA . CYS A 1 8 ? -17.574 1.878 3.349 1.00 0.00 8 CYS A CA 5
ATOM 4332 C C . CYS A 1 8 ? -17.619 3.295 3.914 1.00 0.00 8 CYS A C 5
ATOM 4333 O O . CYS A 1 8 ? -18.693 3.843 4.156 1.00 0.00 8 CYS A O 5
ATOM 4340 N N . GLN A 1 9 ? -16.444 3.880 4.121 1.00 0.00 9 GLN A N 5
ATOM 4341 C CA . GLN A 1 9 ? -16.349 5.233 4.657 1.00 0.00 9 GLN A CA 5
ATOM 4342 C C . GLN A 1 9 ? -15.855 6.207 3.593 1.00 0.00 9 GLN A C 5
ATOM 4343 O O . GLN A 1 9 ? -16.178 7.394 3.628 1.00 0.00 9 GLN A O 5
ATOM 4357 N N . GLU A 1 10 ? -15.071 5.697 2.648 1.00 0.00 10 GLU A N 5
ATOM 4358 C CA . GLU A 1 10 ? -14.533 6.524 1.575 1.00 0.00 10 GLU A CA 5
ATOM 4359 C C . GLU A 1 10 ? -15.645 6.996 0.642 1.00 0.00 10 GLU A C 5
ATOM 4360 O O . GLU A 1 10 ? -15.896 8.195 0.514 1.00 0.00 10 GLU A O 5
ATOM 4372 N N . CYS A 1 11 ? -16.307 6.045 -0.009 1.00 0.00 11 CYS A N 5
ATOM 4373 C CA . CYS A 1 11 ? -17.391 6.361 -0.931 1.00 0.00 11 CYS A CA 5
ATOM 4374 C C . CYS A 1 11 ? -18.748 6.101 -0.284 1.00 0.00 11 CYS A C 5
ATOM 4375 O O . CYS A 1 11 ? -19.780 6.111 -0.955 1.00 0.00 11 CYS A O 5
ATOM 4382 N N . LYS A 1 12 ? -18.739 5.869 1.024 1.00 0.00 12 LYS A N 5
ATOM 4383 C CA . LYS A 1 12 ? -19.968 5.607 1.764 1.00 0.00 12 LYS A CA 5
ATOM 4384 C C . LYS A 1 12 ? -20.894 4.689 0.973 1.00 0.00 12 LYS A C 5
ATOM 4385 O O . LYS A 1 12 ? -22.094 4.944 0.864 1.00 0.00 12 LYS A O 5
ATOM 4404 N N . LYS A 1 13 ? -20.330 3.619 0.422 1.00 0.00 13 LYS A N 5
ATOM 4405 C CA . LYS A 1 13 ? -21.105 2.660 -0.356 1.00 0.00 13 LYS A CA 5
ATOM 4406 C C . LYS A 1 13 ? -21.211 1.325 0.373 1.00 0.00 13 LYS A C 5
ATOM 4407 O O . LYS A 1 13 ? -20.413 1.027 1.263 1.00 0.00 13 LYS A O 5
ATOM 4426 N N . THR A 1 14 ? -22.200 0.523 -0.009 1.00 0.00 14 THR A N 5
ATOM 4427 C CA . THR A 1 14 ? -22.409 -0.780 0.608 1.00 0.00 14 THR A CA 5
ATOM 4428 C C . THR A 1 14 ? -21.380 -1.792 0.119 1.00 0.00 14 THR A C 5
ATOM 4429 O O . THR A 1 14 ? -21.438 -2.247 -1.024 1.00 0.00 14 THR A O 5
ATOM 4440 N N . ILE A 1 15 ? -20.439 -2.141 0.990 1.00 0.00 15 ILE A N 5
ATOM 4441 C CA . ILE A 1 15 ? -19.398 -3.102 0.646 1.00 0.00 15 ILE A CA 5
ATOM 4442 C C . ILE A 1 15 ? -19.949 -4.524 0.619 1.00 0.00 15 ILE A C 5
ATOM 4443 O O . ILE A 1 15 ? -20.191 -5.126 1.664 1.00 0.00 15 ILE A O 5
ATOM 4459 N N . MET A 1 16 ? -20.144 -5.054 -0.584 1.00 0.00 16 MET A N 5
ATOM 4460 C CA . MET A 1 16 ? -20.663 -6.407 -0.747 1.00 0.00 16 MET A CA 5
ATOM 4461 C C . MET A 1 16 ? -19.819 -7.411 0.032 1.00 0.00 16 MET A C 5
ATOM 4462 O O . MET A 1 16 ? -18.610 -7.248 0.194 1.00 0.00 16 MET A O 5
ATOM 4476 N N . PRO A 1 17 ? -20.470 -8.475 0.526 1.00 0.00 17 PRO A N 5
ATOM 4477 C CA . PRO A 1 17 ? -19.798 -9.526 1.296 1.00 0.00 17 PRO A CA 5
ATOM 4478 C C . PRO A 1 17 ? -18.868 -10.372 0.433 1.00 0.00 17 PRO A C 5
ATOM 4479 O O . PRO A 1 17 ? -18.160 -11.243 0.936 1.00 0.00 17 PRO A O 5
ATOM 4490 N N . GLY A 1 18 ? -18.875 -10.109 -0.870 1.00 0.00 18 GLY A N 5
ATOM 4491 C CA . GLY A 1 18 ? -18.027 -10.855 -1.782 1.00 0.00 18 GLY A CA 5
ATOM 4492 C C . GLY A 1 18 ? -16.617 -10.304 -1.845 1.00 0.00 18 GLY A C 5
ATOM 4493 O O . GLY A 1 18 ? -15.647 -11.062 -1.895 1.00 0.00 18 GLY A O 5
ATOM 4497 N N . THR A 1 19 ? -16.499 -8.980 -1.843 1.00 0.00 19 THR A N 5
ATOM 4498 C CA . THR A 1 19 ? -15.197 -8.328 -1.902 1.00 0.00 19 THR A CA 5
ATOM 4499 C C . THR A 1 19 ? -14.582 -8.200 -0.513 1.00 0.00 19 THR A C 5
ATOM 4500 O O . THR A 1 19 ? -15.291 -8.200 0.493 1.00 0.00 19 THR A O 5
ATOM 4511 N N . ARG A 1 20 ? -13.258 -8.092 -0.465 1.00 0.00 20 ARG A N 5
ATOM 4512 C CA . ARG A 1 20 ? -12.547 -7.965 0.801 1.00 0.00 20 ARG A CA 5
ATOM 4513 C C . ARG A 1 20 ? -12.409 -6.499 1.202 1.00 0.00 20 ARG A C 5
ATOM 4514 O O . ARG A 1 20 ? -11.817 -5.699 0.477 1.00 0.00 20 ARG A O 5
ATOM 4535 N N . LYS A 1 21 ? -12.960 -6.153 2.361 1.00 0.00 21 LYS A N 5
ATOM 4536 C CA . LYS A 1 21 ? -12.899 -4.785 2.860 1.00 0.00 21 LYS A CA 5
ATOM 4537 C C . LYS A 1 21 ? -11.897 -4.667 4.004 1.00 0.00 21 LYS A C 5
ATOM 4538 O O . LYS A 1 21 ? -11.420 -5.673 4.529 1.00 0.00 21 LYS A O 5
ATOM 4557 N N . MET A 1 22 ? -11.583 -3.433 4.386 1.00 0.00 22 MET A N 5
ATOM 4558 C CA . MET A 1 22 ? -10.640 -3.186 5.470 1.00 0.00 22 MET A CA 5
ATOM 4559 C C . MET A 1 22 ? -11.346 -2.572 6.675 1.00 0.00 22 MET A C 5
ATOM 4560 O O . MET A 1 22 ? -11.692 -1.391 6.667 1.00 0.00 22 MET A O 5
ATOM 4574 N N . GLU A 1 23 ? -11.557 -3.382 7.708 1.00 0.00 23 GLU A N 5
ATOM 4575 C CA . GLU A 1 23 ? -12.223 -2.918 8.919 1.00 0.00 23 GLU A CA 5
ATOM 4576 C C . GLU A 1 23 ? -11.214 -2.334 9.905 1.00 0.00 23 GLU A C 5
ATOM 4577 O O . GLU A 1 23 ? -10.361 -3.048 10.433 1.00 0.00 23 GLU A O 5
ATOM 4589 N N . TYR A 1 24 ? -11.318 -1.032 10.147 1.00 0.00 24 TYR A N 5
ATOM 4590 C CA . TYR A 1 24 ? -10.414 -0.352 11.067 1.00 0.00 24 TYR A CA 5
ATOM 4591 C C . TYR A 1 24 ? -11.173 0.641 11.942 1.00 0.00 24 TYR A C 5
ATOM 4592 O O . TYR A 1 24 ? -11.867 1.526 11.440 1.00 0.00 24 TYR A O 5
ATOM 4610 N N . LYS A 1 25 ? -11.036 0.489 13.254 1.00 0.00 25 LYS A N 5
ATOM 4611 C CA . LYS A 1 25 ? -11.706 1.371 14.202 1.00 0.00 25 LYS A CA 5
ATOM 4612 C C . LYS A 1 25 ? -13.219 1.326 14.012 1.00 0.00 25 LYS A C 5
ATOM 4613 O O . LYS A 1 25 ? -13.910 2.323 14.218 1.00 0.00 25 LYS A O 5
ATOM 4632 N N . GLY A 1 26 ? -13.727 0.162 13.618 1.00 0.00 26 GLY A N 5
ATOM 4633 C CA . GLY A 1 26 ? -15.155 0.010 13.408 1.00 0.00 26 GLY A CA 5
ATOM 4634 C C . GLY A 1 26 ? -15.567 0.314 11.982 1.00 0.00 26 GLY A C 5
ATOM 4635 O O . GLY A 1 26 ? -16.438 -0.354 11.424 1.00 0.00 26 GLY A O 5
ATOM 4639 N N . SER A 1 27 ? -14.941 1.326 11.390 1.00 0.00 27 SER A N 5
ATOM 4640 C CA . SER A 1 27 ? -15.252 1.722 10.021 1.00 0.00 27 SER A CA 5
ATOM 4641 C C . SER A 1 27 ? -14.621 0.758 9.021 1.00 0.00 27 SER A C 5
ATOM 4642 O O . SER A 1 27 ? -13.706 0.007 9.358 1.00 0.00 27 SER A O 5
ATOM 4650 N N . SER A 1 28 ? -15.118 0.785 7.788 1.00 0.00 28 SER A N 5
ATOM 4651 C CA . SER A 1 28 ? -14.607 -0.089 6.739 1.00 0.00 28 SER A CA 5
ATOM 4652 C C . SER A 1 28 ? -14.201 0.719 5.510 1.00 0.00 28 SER A C 5
ATOM 4653 O O . SER A 1 28 ? -14.704 1.820 5.283 1.00 0.00 28 SER A O 5
ATOM 4661 N N . TRP A 1 29 ? -13.288 0.164 4.720 1.00 0.00 29 TRP A N 5
ATOM 4662 C CA . TRP A 1 29 ? -12.814 0.832 3.514 1.00 0.00 29 TRP A CA 5
ATOM 4663 C C . TRP A 1 29 ? -12.597 -0.170 2.386 1.00 0.00 29 TRP A C 5
ATOM 4664 O O . TRP A 1 29 ? -11.835 -1.127 2.531 1.00 0.00 29 TRP A O 5
ATOM 4685 N N . HIS A 1 30 ? -13.270 0.054 1.262 1.00 0.00 30 HIS A N 5
ATOM 4686 C CA . HIS A 1 30 ? -13.150 -0.830 0.109 1.00 0.00 30 HIS A CA 5
ATOM 4687 C C . HIS A 1 30 ? -11.687 -1.162 -0.171 1.00 0.00 30 HIS A C 5
ATOM 4688 O O . HIS A 1 30 ? -10.789 -0.406 0.198 1.00 0.00 30 HIS A O 5
ATOM 4702 N N . GLU A 1 31 ? -11.457 -2.296 -0.825 1.00 0.00 31 GLU A N 5
ATOM 4703 C CA . GLU A 1 31 ? -10.103 -2.727 -1.152 1.00 0.00 31 GLU A CA 5
ATOM 4704 C C . GLU A 1 31 ? -9.421 -1.724 -2.079 1.00 0.00 31 GLU A C 5
ATOM 4705 O O . GLU A 1 31 ? -8.203 -1.751 -2.254 1.00 0.00 31 GLU A O 5
ATOM 4717 N N . THR A 1 32 ? -10.217 -0.839 -2.672 1.00 0.00 32 THR A N 5
ATOM 4718 C CA . THR A 1 32 ? -9.693 0.171 -3.582 1.00 0.00 32 THR A CA 5
ATOM 4719 C C . THR A 1 32 ? -9.821 1.568 -2.985 1.00 0.00 32 THR A C 5
ATOM 4720 O O . THR A 1 32 ? -9.315 2.542 -3.544 1.00 0.00 32 THR A O 5
ATOM 4731 N N . CYS A 1 33 ? -10.500 1.660 -1.846 1.00 0.00 33 CYS A N 5
ATOM 4732 C CA . CYS A 1 33 ? -10.695 2.938 -1.173 1.00 0.00 33 CYS A CA 5
ATOM 4733 C C . CYS A 1 33 ? -9.645 3.145 -0.085 1.00 0.00 33 CYS A C 5
ATOM 4734 O O . CYS A 1 33 ? -9.346 4.276 0.298 1.00 0.00 33 CYS A O 5
ATOM 4741 N N . PHE A 1 34 ? -9.088 2.044 0.409 1.00 0.00 34 PHE A N 5
ATOM 4742 C CA . PHE A 1 34 ? -8.072 2.104 1.454 1.00 0.00 34 PHE A CA 5
ATOM 4743 C C . PHE A 1 34 ? -6.698 2.399 0.859 1.00 0.00 34 PHE A C 5
ATOM 4744 O O . PHE A 1 34 ? -5.671 2.186 1.505 1.00 0.00 34 PHE A O 5
ATOM 4761 N N . ILE A 1 35 ? -6.687 2.890 -0.376 1.00 0.00 35 ILE A N 5
ATOM 4762 C CA . ILE A 1 35 ? -5.440 3.214 -1.057 1.00 0.00 35 ILE A CA 5
ATOM 4763 C C . ILE A 1 35 ? -4.531 4.057 -0.169 1.00 0.00 35 ILE A C 5
ATOM 4764 O O . ILE A 1 35 ? -4.945 4.531 0.889 1.00 0.00 35 ILE A O 5
ATOM 4780 N N . CYS A 1 36 ? -3.291 4.242 -0.608 1.00 0.00 36 CYS A N 5
ATOM 4781 C CA . CYS A 1 36 ? -2.322 5.030 0.145 1.00 0.00 36 CYS A CA 5
ATOM 4782 C C . CYS A 1 36 ? -2.616 6.521 0.017 1.00 0.00 36 CYS A C 5
ATOM 4783 O O . CYS A 1 36 ? -3.430 6.936 -0.809 1.00 0.00 36 CYS A O 5
ATOM 4790 N N . HIS A 1 37 ? -1.947 7.324 0.839 1.00 0.00 37 HIS A N 5
ATOM 4791 C CA . HIS A 1 37 ? -2.136 8.770 0.817 1.00 0.00 37 HIS A CA 5
ATOM 4792 C C . HIS A 1 37 ? -0.978 9.458 0.101 1.00 0.00 37 HIS A C 5
ATOM 4793 O O . HIS A 1 37 ? -1.072 10.628 -0.269 1.00 0.00 37 HIS A O 5
ATOM 4808 N N . ARG A 1 38 ? 0.113 8.723 -0.092 1.00 0.00 38 ARG A N 5
ATOM 4809 C CA . ARG A 1 38 ? 1.289 9.264 -0.763 1.00 0.00 38 ARG A CA 5
ATOM 4810 C C . ARG A 1 38 ? 1.380 8.751 -2.197 1.00 0.00 38 ARG A C 5
ATOM 4811 O O . ARG A 1 38 ? 1.463 9.534 -3.144 1.00 0.00 38 ARG A O 5
ATOM 4832 N N . CYS A 1 39 ? 1.365 7.431 -2.350 1.00 0.00 39 CYS A N 5
ATOM 4833 C CA . CYS A 1 39 ? 1.447 6.813 -3.668 1.00 0.00 39 CYS A CA 5
ATOM 4834 C C . CYS A 1 39 ? 0.055 6.535 -4.226 1.00 0.00 39 CYS A C 5
ATOM 4835 O O . CYS A 1 39 ? -0.094 6.146 -5.384 1.00 0.00 39 CYS A O 5
ATOM 4842 N N . GLN A 1 40 ? -0.962 6.739 -3.394 1.00 0.00 40 GLN A N 5
ATOM 4843 C CA . GLN A 1 40 ? -2.342 6.510 -3.805 1.00 0.00 40 GLN A CA 5
ATOM 4844 C C . GLN A 1 40 ? -2.512 5.110 -4.385 1.00 0.00 40 GLN A 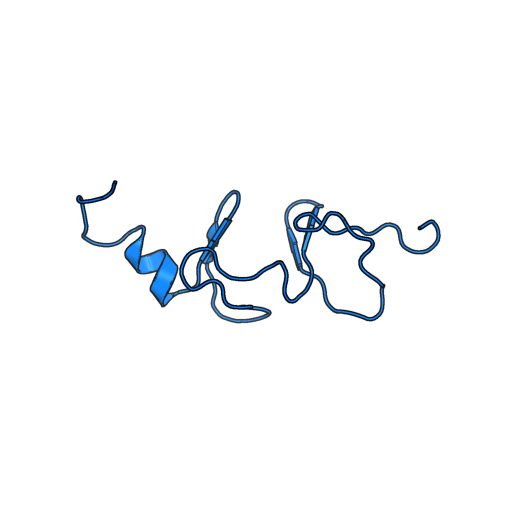C 5
ATOM 4845 O O . GLN A 1 40 ? -3.169 4.929 -5.410 1.00 0.00 40 GLN A O 5
ATOM 4859 N N . GLN A 1 41 ? -1.916 4.123 -3.723 1.00 0.00 41 GLN A N 5
ATOM 4860 C CA . GLN A 1 41 ? -2.002 2.740 -4.174 1.00 0.00 41 GLN A CA 5
ATOM 4861 C C . GLN A 1 41 ? -2.803 1.894 -3.190 1.00 0.00 41 GLN A C 5
ATOM 4862 O O . GLN A 1 41 ? -2.780 2.118 -1.979 1.00 0.00 41 GLN A O 5
ATOM 4876 N N . PRO A 1 42 ? -3.530 0.899 -3.719 1.00 0.00 42 PRO A N 5
ATOM 4877 C CA . PRO A 1 42 ? -4.353 0.000 -2.904 1.00 0.00 42 PRO A CA 5
ATOM 4878 C C . PRO A 1 42 ? -3.510 -0.939 -2.047 1.00 0.00 42 PRO A C 5
ATOM 4879 O O . PRO A 1 42 ? -3.310 -2.103 -2.398 1.00 0.00 42 PRO A O 5
ATOM 4890 N N . ILE A 1 43 ? -3.020 -0.428 -0.923 1.00 0.00 43 ILE A N 5
ATOM 4891 C CA . ILE A 1 43 ? -2.201 -1.222 -0.016 1.00 0.00 43 ILE A CA 5
ATOM 4892 C C . ILE A 1 43 ? -2.813 -2.600 0.213 1.00 0.00 43 ILE A C 5
ATOM 4893 O O . ILE A 1 43 ? -2.168 -3.623 -0.013 1.00 0.00 43 ILE A O 5
ATOM 4909 N N . GLY A 1 44 ? -4.064 -2.618 0.662 1.00 0.00 44 GLY A N 5
ATOM 4910 C CA . GLY A 1 44 ? -4.744 -3.876 0.913 1.00 0.00 44 GLY A CA 5
ATOM 4911 C C . GLY A 1 44 ? -4.310 -4.519 2.215 1.00 0.00 44 GLY A C 5
ATOM 4912 O O . GLY A 1 44 ? -4.528 -3.966 3.294 1.00 0.00 44 GLY A O 5
ATOM 4916 N N . THR A 1 45 ? -3.694 -5.693 2.117 1.00 0.00 45 THR A N 5
ATOM 4917 C CA . THR A 1 45 ? -3.231 -6.415 3.296 1.00 0.00 45 THR A CA 5
ATOM 4918 C C . THR A 1 45 ? -1.726 -6.651 3.240 1.00 0.00 45 THR A C 5
ATOM 4919 O O . THR A 1 45 ? -1.268 -7.697 2.780 1.00 0.00 45 THR A O 5
ATOM 4930 N N . LYS A 1 46 ? -0.960 -5.673 3.712 1.00 0.00 46 LYS A N 5
ATOM 4931 C CA . LYS A 1 46 ? 0.494 -5.775 3.718 1.00 0.00 46 LYS A CA 5
ATOM 4932 C C . LYS A 1 46 ? 1.104 -4.798 4.718 1.00 0.00 46 LYS A C 5
ATOM 4933 O O . LYS A 1 46 ? 0.393 -4.009 5.341 1.00 0.00 46 LYS A O 5
ATOM 4952 N N . SER A 1 47 ? 2.423 -4.855 4.865 1.00 0.00 47 SER A N 5
ATOM 4953 C CA . SER A 1 47 ? 3.128 -3.976 5.791 1.00 0.00 47 SER A CA 5
ATOM 4954 C C . SER A 1 47 ? 2.822 -2.512 5.490 1.00 0.00 47 SER A C 5
ATOM 4955 O O . SER A 1 47 ? 3.316 -1.951 4.512 1.00 0.00 47 SER A O 5
ATOM 4963 N N . PHE A 1 48 ? 2.004 -1.899 6.339 1.00 0.00 48 PHE A N 5
ATOM 4964 C CA . PHE A 1 48 ? 1.630 -0.500 6.164 1.00 0.00 48 PHE A CA 5
ATOM 4965 C C . PHE A 1 48 ? 1.413 0.177 7.515 1.00 0.00 48 PHE A C 5
ATOM 4966 O O . PHE A 1 48 ? 0.973 -0.456 8.475 1.00 0.00 48 PHE A O 5
ATOM 4983 N N . ILE A 1 49 ? 1.725 1.467 7.580 1.00 0.00 49 ILE A N 5
ATOM 4984 C CA . ILE A 1 49 ? 1.564 2.230 8.811 1.00 0.00 49 ILE A CA 5
ATOM 4985 C C . ILE A 1 49 ? 0.311 3.098 8.760 1.00 0.00 49 ILE A C 5
ATOM 4986 O O . ILE A 1 49 ? 0.274 4.140 8.105 1.00 0.00 49 ILE A O 5
ATOM 5002 N N . PRO A 1 50 ? -0.741 2.661 9.468 1.00 0.00 50 PRO A N 5
ATOM 5003 C CA . PRO A 1 50 ? -2.015 3.384 9.522 1.00 0.00 50 PRO A CA 5
ATOM 5004 C C . PRO A 1 50 ? -1.908 4.689 10.302 1.00 0.00 50 PRO A C 5
ATOM 5005 O O . PRO A 1 50 ? -1.611 4.688 11.497 1.00 0.00 50 PRO A O 5
ATOM 5016 N N . LYS A 1 51 ? -2.152 5.803 9.620 1.00 0.00 51 LYS A N 5
ATOM 5017 C CA . LYS A 1 51 ? -2.086 7.117 10.249 1.00 0.00 51 LYS A CA 5
ATOM 5018 C C . LYS A 1 51 ? -3.406 7.462 10.930 1.00 0.00 51 LYS A C 5
ATOM 5019 O O . LYS A 1 51 ? -4.462 6.956 10.549 1.00 0.00 51 LYS A O 5
ATOM 5038 N N . ASP A 1 52 ? -3.339 8.325 11.937 1.00 0.00 52 ASP A N 5
ATOM 5039 C CA . ASP A 1 52 ? -4.530 8.740 12.670 1.00 0.00 52 ASP A CA 5
ATOM 5040 C C . ASP A 1 52 ? -5.745 8.789 11.748 1.00 0.00 52 ASP A C 5
ATOM 5041 O O . ASP A 1 52 ? -6.676 7.997 11.891 1.00 0.00 52 ASP A O 5
ATOM 5050 N N . ASN A 1 53 ? -5.728 9.724 10.804 1.00 0.00 53 ASN A N 5
ATOM 5051 C CA . ASN A 1 53 ? -6.830 9.878 9.861 1.00 0.00 53 ASN A CA 5
ATOM 5052 C C . ASN A 1 53 ? -6.350 9.671 8.427 1.00 0.00 53 ASN A C 5
ATOM 5053 O O . ASN A 1 53 ? -6.925 10.217 7.486 1.00 0.00 53 ASN A O 5
ATOM 5064 N N . GLN A 1 54 ? -5.294 8.879 8.270 1.00 0.00 54 GLN A N 5
ATOM 5065 C CA . GLN A 1 54 ? -4.738 8.601 6.952 1.00 0.00 54 GLN A CA 5
ATOM 5066 C C . GLN A 1 54 ? -4.038 7.247 6.931 1.00 0.00 54 GLN A C 5
ATOM 5067 O O . GLN A 1 54 ? -3.986 6.548 7.942 1.00 0.00 54 GLN A O 5
ATOM 5081 N N . ASN A 1 55 ? -3.500 6.881 5.771 1.00 0.00 55 ASN A N 5
ATOM 5082 C CA . ASN A 1 55 ? -2.803 5.609 5.619 1.00 0.00 55 ASN A CA 5
ATOM 5083 C C . ASN A 1 55 ? -1.559 5.771 4.751 1.00 0.00 55 ASN A C 5
ATOM 5084 O O . ASN A 1 55 ? -1.620 6.340 3.660 1.00 0.00 55 ASN A O 5
ATOM 5095 N N . PHE A 1 56 ? -0.432 5.267 5.241 1.00 0.00 56 PHE A N 5
ATOM 5096 C CA . PHE A 1 56 ? 0.827 5.355 4.511 1.00 0.00 56 PHE A CA 5
ATOM 5097 C C . PHE A 1 56 ? 1.598 4.041 4.594 1.00 0.00 56 PHE A C 5
ATOM 5098 O O . PHE A 1 56 ? 1.721 3.447 5.666 1.00 0.00 56 PHE A O 5
ATOM 5115 N N . CYS A 1 57 ? 2.114 3.592 3.456 1.00 0.00 57 CYS A N 5
ATOM 5116 C CA . CYS A 1 57 ? 2.872 2.348 3.397 1.00 0.00 57 CYS A CA 5
ATOM 5117 C C . CYS A 1 57 ? 4.156 2.454 4.216 1.00 0.00 57 CYS A C 5
ATOM 5118 O O . CYS A 1 57 ? 4.413 3.472 4.858 1.00 0.00 57 CYS A O 5
ATOM 5125 N N . VAL A 1 58 ? 4.959 1.395 4.187 1.00 0.00 58 VAL A N 5
ATOM 5126 C CA . VAL A 1 58 ? 6.217 1.370 4.924 1.00 0.00 58 VAL A CA 5
ATOM 5127 C C . VAL A 1 58 ? 7.207 2.381 4.357 1.00 0.00 58 VAL A C 5
ATOM 5128 O O . VAL A 1 58 ? 7.773 3.204 5.077 1.00 0.00 58 VAL A O 5
ATOM 5141 N N . PRO A 1 59 ? 7.423 2.320 3.035 1.00 0.00 59 PRO A N 5
ATOM 5142 C CA . PRO A 1 59 ? 8.345 3.224 2.341 1.00 0.00 59 PRO A CA 5
ATOM 5143 C C . PRO A 1 59 ? 7.823 4.656 2.289 1.00 0.00 59 PRO A C 5
ATOM 5144 O O . PRO A 1 59 ? 8.593 5.602 2.117 1.00 0.00 59 PRO A O 5
ATOM 5155 N N . CYS A 1 60 ? 6.512 4.808 2.438 1.00 0.00 60 CYS A N 5
ATOM 5156 C CA . CYS A 1 60 ? 5.887 6.125 2.408 1.00 0.00 60 CYS A CA 5
ATOM 5157 C C . CYS A 1 60 ? 5.875 6.754 3.798 1.00 0.00 60 CYS A C 5
ATOM 5158 O O . CYS A 1 60 ? 6.397 7.851 3.999 1.00 0.00 60 CYS A O 5
ATOM 5165 N N . TYR A 1 61 ? 5.278 6.051 4.754 1.00 0.00 61 TYR A N 5
ATOM 5166 C CA . TYR A 1 61 ? 5.196 6.540 6.125 1.00 0.00 61 TYR A CA 5
ATOM 5167 C C . TYR A 1 61 ? 6.562 7.007 6.619 1.00 0.00 61 TYR A C 5
ATOM 5168 O O . TYR A 1 61 ? 6.662 7.964 7.385 1.00 0.00 61 TYR A O 5
ATOM 5186 N N . GLU A 1 62 ? 7.611 6.323 6.173 1.00 0.00 62 GLU A N 5
ATOM 5187 C CA . GLU A 1 62 ? 8.971 6.667 6.570 1.00 0.00 62 GLU A CA 5
ATOM 5188 C C . GLU A 1 62 ? 9.282 8.124 6.241 1.00 0.00 62 GLU A C 5
ATOM 5189 O O . GLU A 1 62 ? 9.858 8.847 7.053 1.00 0.00 62 GLU A O 5
ATOM 5201 N N . LYS A 1 63 ? 8.896 8.549 5.042 1.00 0.00 63 LYS A N 5
ATOM 5202 C CA . LYS A 1 63 ? 9.132 9.919 4.603 1.00 0.00 63 LYS A CA 5
ATOM 5203 C C . LYS A 1 63 ? 8.692 10.916 5.671 1.00 0.00 63 LYS A C 5
ATOM 5204 O O . LYS A 1 63 ? 9.435 11.832 6.020 1.00 0.00 63 LYS A O 5
ATOM 5223 N N . GLN A 1 64 ? 7.482 10.728 6.187 1.00 0.00 64 GLN A N 5
ATOM 5224 C CA . GLN A 1 64 ? 6.945 11.611 7.216 1.00 0.00 64 GLN A CA 5
ATOM 5225 C C . GLN A 1 64 ? 7.572 11.309 8.573 1.00 0.00 64 GLN A C 5
ATOM 5226 O O . GLN A 1 64 ? 8.120 12.197 9.227 1.00 0.00 64 GLN A O 5
ATOM 5240 N N . HIS A 1 65 ? 7.488 10.050 8.992 1.00 0.00 65 HIS A N 5
ATOM 5241 C CA . HIS A 1 65 ? 8.047 9.630 10.272 1.00 0.00 65 HIS A CA 5
ATOM 5242 C C . HIS A 1 65 ? 9.498 10.084 10.405 1.00 0.00 65 HIS A C 5
ATOM 5243 O O . HIS A 1 65 ? 9.825 10.906 11.260 1.00 0.00 65 HIS A O 5
ATOM 5258 N N . ALA A 1 66 ? 10.363 9.541 9.555 1.00 0.00 66 ALA A N 5
ATOM 5259 C CA . ALA A 1 66 ? 11.778 9.891 9.577 1.00 0.00 66 ALA A CA 5
ATOM 5260 C C . ALA A 1 66 ? 12.017 11.254 8.938 1.00 0.00 66 ALA A C 5
ATOM 5261 O O . ALA A 1 66 ? 11.787 11.438 7.742 1.00 0.00 66 ALA A O 5
ATOM 5268 N N . SER A 1 67 ? 12.478 12.207 9.741 1.00 0.00 67 SER A N 5
ATOM 5269 C CA . SER A 1 67 ? 12.744 13.556 9.254 1.00 0.00 67 SER A CA 5
ATOM 5270 C C . SER A 1 67 ? 14.181 13.969 9.555 1.00 0.00 67 SER A C 5
ATOM 5271 O O . SER A 1 67 ? 14.935 13.224 10.179 1.00 0.00 67 SER A O 5
ATOM 5279 N N . GLY A 1 68 ? 14.553 15.163 9.105 1.00 0.00 68 GLY A N 5
ATOM 5280 C CA . GLY A 1 68 ? 15.899 15.656 9.335 1.00 0.00 68 GLY A CA 5
ATOM 5281 C C . GLY A 1 68 ? 16.371 16.588 8.237 1.00 0.00 68 GLY A C 5
ATOM 5282 O O . GLY A 1 68 ? 15.674 16.820 7.249 1.00 0.00 68 GLY A O 5
ATOM 5286 N N . PRO A 1 69 ? 17.581 17.141 8.404 1.00 0.00 69 PRO A N 5
ATOM 5287 C CA . PRO A 1 69 ? 18.172 18.062 7.429 1.00 0.00 69 PRO A CA 5
ATOM 5288 C C . PRO A 1 69 ? 18.563 17.362 6.132 1.00 0.00 69 PRO A C 5
ATOM 5289 O O . PRO A 1 69 ? 19.187 17.960 5.256 1.00 0.00 69 PRO A O 5
ATOM 5300 N N . SER A 1 70 ? 18.191 16.091 6.016 1.00 0.00 70 SER A N 5
ATOM 5301 C CA . SER A 1 70 ? 18.506 15.308 4.827 1.00 0.00 70 SER A CA 5
ATOM 5302 C C . SER A 1 70 ? 17.642 15.741 3.647 1.00 0.00 70 SER A C 5
ATOM 5303 O O . SER A 1 70 ? 16.825 14.969 3.145 1.00 0.00 70 SER A O 5
ATOM 5311 N N . SER A 1 71 ? 17.829 16.982 3.208 1.00 0.00 71 SER A N 5
ATOM 5312 C CA . SER A 1 71 ? 17.064 17.520 2.089 1.00 0.00 71 SER A CA 5
ATOM 5313 C C . SER A 1 71 ? 17.974 17.812 0.900 1.00 0.00 71 SER A C 5
ATOM 5314 O O . SER A 1 71 ? 17.717 17.364 -0.217 1.00 0.00 71 SER A O 5
ATOM 5322 N N . GLY A 1 72 ? 19.040 18.567 1.149 1.00 0.00 72 GLY A N 5
ATOM 5323 C CA . GLY A 1 72 ? 19.972 18.907 0.090 1.00 0.00 72 GLY A CA 5
ATOM 5324 C C . GLY A 1 72 ? 21.255 19.515 0.620 1.00 0.00 72 GLY A C 5
ATOM 5325 O O . GLY A 1 72 ? 21.771 19.040 1.630 1.00 0.00 72 GLY A O 5
ATOM 5331 N N . GLY A 1 1 ? -32.216 -12.352 13.718 1.00 0.00 1 GLY A N 6
ATOM 5332 C CA . GLY A 1 1 ? -32.611 -11.804 12.434 1.00 0.00 1 GLY A CA 6
ATOM 5333 C C . GLY A 1 1 ? -31.422 -11.417 11.578 1.00 0.00 1 GLY A C 6
ATOM 5334 O O . GLY A 1 1 ? -30.273 -11.581 11.989 1.00 0.00 1 GLY A O 6
ATOM 5338 N N . SER A 1 2 ? -31.697 -10.904 10.383 1.00 0.00 2 SER A N 6
ATOM 5339 C CA . SER A 1 2 ? -30.640 -10.498 9.464 1.00 0.00 2 SER A CA 6
ATOM 5340 C C . SER A 1 2 ? -30.310 -9.018 9.634 1.00 0.00 2 SER A C 6
ATOM 5341 O O . SER A 1 2 ? -31.101 -8.149 9.268 1.00 0.00 2 SER A O 6
ATOM 5349 N N . SER A 1 3 ? -29.137 -8.740 10.193 1.00 0.00 3 SER A N 6
ATOM 5350 C CA . SER A 1 3 ? -28.703 -7.366 10.416 1.00 0.00 3 SER A CA 6
ATOM 5351 C C . SER A 1 3 ? -27.201 -7.227 10.186 1.00 0.00 3 SER A C 6
ATOM 5352 O O . SER A 1 3 ? -26.502 -8.213 9.960 1.00 0.00 3 SER A O 6
ATOM 5360 N N . GLY A 1 4 ? -26.712 -5.992 10.246 1.00 0.00 4 GLY A N 6
ATOM 5361 C CA . GLY A 1 4 ? -25.297 -5.744 10.042 1.00 0.00 4 GLY A CA 6
ATOM 5362 C C . GLY A 1 4 ? -25.031 -4.849 8.848 1.00 0.00 4 GLY A C 6
ATOM 5363 O O . GLY A 1 4 ? -25.084 -5.297 7.703 1.00 0.00 4 GLY A O 6
ATOM 5367 N N . SER A 1 5 ? -24.745 -3.578 9.115 1.00 0.00 5 SER A N 6
ATOM 5368 C CA . SER A 1 5 ? -24.475 -2.616 8.053 1.00 0.00 5 SER A CA 6
ATOM 5369 C C . SER A 1 5 ? -23.118 -1.949 8.256 1.00 0.00 5 SER A C 6
ATOM 5370 O O . SER A 1 5 ? -22.967 -1.070 9.104 1.00 0.00 5 SER A O 6
ATOM 5378 N N . SER A 1 6 ? -22.134 -2.375 7.471 1.00 0.00 6 SER A N 6
ATOM 5379 C CA . SER A 1 6 ? -20.788 -1.822 7.566 1.00 0.00 6 SER A CA 6
ATOM 5380 C C . SER A 1 6 ? -20.685 -0.507 6.799 1.00 0.00 6 SER A C 6
ATOM 5381 O O . SER A 1 6 ? -20.361 0.533 7.370 1.00 0.00 6 SER A O 6
ATOM 5389 N N . GLY A 1 7 ? -20.963 -0.563 5.500 1.00 0.00 7 GLY A N 6
ATOM 5390 C CA . GLY A 1 7 ? -20.896 0.630 4.676 1.00 0.00 7 GLY A CA 6
ATOM 5391 C C . GLY A 1 7 ? -19.505 1.231 4.638 1.00 0.00 7 GLY A C 6
ATOM 5392 O O . GLY A 1 7 ? -18.817 1.289 5.657 1.00 0.00 7 GLY A O 6
ATOM 5396 N N . CYS A 1 8 ? -19.088 1.679 3.458 1.00 0.00 8 CYS A N 6
ATOM 5397 C CA . CYS A 1 8 ? -17.769 2.278 3.290 1.00 0.00 8 CYS A CA 6
ATOM 5398 C C . CYS A 1 8 ? -17.735 3.690 3.867 1.00 0.00 8 CYS A C 6
ATOM 5399 O O . CYS A 1 8 ? -18.778 4.300 4.101 1.00 0.00 8 CYS A O 6
ATOM 5406 N N . GLN A 1 9 ? -16.529 4.202 4.091 1.00 0.00 9 GLN A N 6
ATOM 5407 C CA . GLN A 1 9 ? -16.360 5.542 4.641 1.00 0.00 9 GLN A CA 6
ATOM 5408 C C . GLN A 1 9 ? -15.853 6.508 3.575 1.00 0.00 9 GLN A C 6
ATOM 5409 O O . GLN A 1 9 ? -16.214 7.684 3.568 1.00 0.00 9 GLN A O 6
ATOM 5423 N N . GLU A 1 10 ? -15.014 6.002 2.676 1.00 0.00 10 GLU A N 6
ATOM 5424 C CA . GLU A 1 10 ? -14.458 6.821 1.605 1.00 0.00 10 GLU A CA 6
ATOM 5425 C C . GLU A 1 10 ? -15.561 7.338 0.686 1.00 0.00 10 GLU A C 6
ATOM 5426 O O . GLU A 1 10 ? -15.827 8.539 0.631 1.00 0.00 10 GLU A O 6
ATOM 5438 N N . CYS A 1 11 ? -16.198 6.422 -0.036 1.00 0.00 11 CYS A N 6
ATOM 5439 C CA . CYS A 1 11 ? -17.272 6.783 -0.954 1.00 0.00 11 CYS A CA 6
ATOM 5440 C C . CYS A 1 11 ? -18.635 6.613 -0.291 1.00 0.00 11 CYS A C 6
ATOM 5441 O O . CYS A 1 11 ? -19.672 6.677 -0.951 1.00 0.00 11 CYS A O 6
ATOM 5448 N N . LYS A 1 12 ? -18.626 6.397 1.020 1.00 0.00 12 LYS A N 6
ATOM 5449 C CA . LYS A 1 12 ? -19.861 6.220 1.776 1.00 0.00 12 LYS A CA 6
ATOM 5450 C C . LYS A 1 12 ? -20.838 5.326 1.019 1.00 0.00 12 LYS A C 6
ATOM 5451 O O . LYS A 1 12 ? -22.036 5.607 0.961 1.00 0.00 12 LYS A O 6
ATOM 5470 N N . LYS A 1 13 ? -20.320 4.248 0.440 1.00 0.00 13 LYS A N 6
ATOM 5471 C CA . LYS A 1 13 ? -21.147 3.311 -0.311 1.00 0.00 13 LYS A CA 6
ATOM 5472 C C . LYS A 1 13 ? -21.172 1.944 0.366 1.00 0.00 13 LYS A C 6
ATOM 5473 O O . LYS A 1 13 ? -20.185 1.518 0.966 1.00 0.00 13 LYS A O 6
ATOM 5492 N N . THR A 1 14 ? -22.308 1.259 0.265 1.00 0.00 14 THR A N 6
ATOM 5493 C CA . THR A 1 14 ? -22.461 -0.059 0.867 1.00 0.00 14 THR A CA 6
ATOM 5494 C C . THR A 1 14 ? -21.471 -1.054 0.273 1.00 0.00 14 THR A C 6
ATOM 5495 O O . THR A 1 14 ? -21.491 -1.322 -0.929 1.00 0.00 14 THR A O 6
ATOM 5506 N N . ILE A 1 15 ? -20.605 -1.598 1.121 1.00 0.00 15 ILE A N 6
ATOM 5507 C CA . ILE A 1 15 ? -19.608 -2.565 0.679 1.00 0.00 15 ILE A CA 6
ATOM 5508 C C . ILE A 1 15 ? -20.212 -3.960 0.555 1.00 0.00 15 ILE A C 6
ATOM 5509 O O . ILE A 1 15 ? -20.318 -4.691 1.539 1.00 0.00 15 ILE A O 6
ATOM 5525 N N . MET A 1 16 ? -20.604 -4.322 -0.662 1.00 0.00 16 MET A N 6
ATOM 5526 C CA . MET A 1 16 ? -21.194 -5.631 -0.916 1.00 0.00 16 MET A CA 6
ATOM 5527 C C . MET A 1 16 ? -20.361 -6.737 -0.275 1.00 0.00 16 MET A C 6
ATOM 5528 O O . MET A 1 16 ? -19.146 -6.619 -0.117 1.00 0.00 16 MET A O 6
ATOM 5542 N N . PRO A 1 17 ? -21.027 -7.838 0.103 1.00 0.00 17 PRO A N 6
ATOM 5543 C CA . PRO A 1 17 ? -20.367 -8.986 0.732 1.00 0.00 17 PRO A CA 6
ATOM 5544 C C . PRO A 1 17 ? -19.471 -9.744 -0.241 1.00 0.00 17 PRO A C 6
ATOM 5545 O O . PRO A 1 17 ? -18.606 -10.516 0.170 1.00 0.00 17 PRO A O 6
ATOM 5556 N N . GLY A 1 18 ? -19.683 -9.517 -1.534 1.00 0.00 18 GLY A N 6
ATOM 5557 C CA . GLY A 1 18 ? -18.886 -10.186 -2.545 1.00 0.00 18 GLY A CA 6
ATOM 5558 C C . GLY A 1 18 ? -17.571 -9.479 -2.809 1.00 0.00 18 GLY A C 6
ATOM 5559 O O . GLY A 1 18 ? -17.145 -9.351 -3.957 1.00 0.00 18 GLY A O 6
ATOM 5563 N N . THR A 1 19 ? -16.926 -9.016 -1.742 1.00 0.00 19 THR A N 6
ATOM 5564 C CA . THR A 1 19 ? -15.654 -8.316 -1.864 1.00 0.00 19 THR A CA 6
ATOM 5565 C C . THR A 1 19 ? -14.957 -8.203 -0.512 1.00 0.00 19 THR A C 6
ATOM 5566 O O . THR A 1 19 ? -15.600 -8.277 0.536 1.00 0.00 19 THR A O 6
ATOM 5577 N N . ARG A 1 20 ? -13.641 -8.022 -0.543 1.00 0.00 20 ARG A N 6
ATOM 5578 C CA . ARG A 1 20 ? -12.858 -7.898 0.680 1.00 0.00 20 ARG A CA 6
ATOM 5579 C C . ARG A 1 20 ? -12.668 -6.432 1.059 1.00 0.00 20 ARG A C 6
ATOM 5580 O O . ARG A 1 20 ? -12.100 -5.651 0.296 1.00 0.00 20 ARG A O 6
ATOM 5601 N N . LYS A 1 21 ? -13.148 -6.065 2.243 1.00 0.00 21 LYS A N 6
ATOM 5602 C CA . LYS A 1 21 ? -13.032 -4.694 2.724 1.00 0.00 21 LYS A CA 6
ATOM 5603 C C . LYS A 1 21 ? -12.037 -4.605 3.877 1.00 0.00 21 LYS A C 6
ATOM 5604 O O . LYS A 1 21 ? -11.587 -5.624 4.401 1.00 0.00 21 LYS A O 6
ATOM 5623 N N . MET A 1 22 ? -11.698 -3.381 4.268 1.00 0.00 22 MET A N 6
ATOM 5624 C CA . MET A 1 22 ? -10.759 -3.160 5.361 1.00 0.00 22 MET A CA 6
ATOM 5625 C C . MET A 1 22 ? -11.457 -2.524 6.558 1.00 0.00 22 MET A C 6
ATOM 5626 O O . MET A 1 22 ? -11.846 -1.357 6.513 1.00 0.00 22 MET A O 6
ATOM 5640 N N . GLU A 1 23 ? -11.613 -3.298 7.627 1.00 0.00 23 GLU A N 6
ATOM 5641 C CA . GLU A 1 23 ? -12.265 -2.809 8.836 1.00 0.00 23 GLU A CA 6
ATOM 5642 C C . GLU A 1 23 ? -11.257 -2.141 9.766 1.00 0.00 23 GLU A C 6
ATOM 5643 O O . GLU A 1 23 ? -10.326 -2.782 10.253 1.00 0.00 23 GLU A O 6
ATOM 5655 N N . TYR A 1 24 ? -11.450 -0.849 10.008 1.00 0.00 24 TYR A N 6
ATOM 5656 C CA . TYR A 1 24 ? -10.557 -0.092 10.877 1.00 0.00 24 TYR A CA 6
ATOM 5657 C C . TYR A 1 24 ? -11.348 0.829 11.801 1.00 0.00 24 TYR A C 6
ATOM 5658 O O . TYR A 1 24 ? -11.969 1.793 11.353 1.00 0.00 24 TYR A O 6
ATOM 5676 N N . LYS A 1 25 ? -11.319 0.526 13.094 1.00 0.00 25 LYS A N 6
ATOM 5677 C CA . LYS A 1 25 ? -12.030 1.326 14.084 1.00 0.00 25 LYS A CA 6
ATOM 5678 C C . LYS A 1 25 ? -13.535 1.279 13.843 1.00 0.00 25 LYS A C 6
ATOM 5679 O O . LYS A 1 25 ? -14.216 2.301 13.906 1.00 0.00 25 LYS A O 6
ATOM 5698 N N . GLY A 1 26 ? -14.049 0.084 13.567 1.00 0.00 26 GLY A N 6
ATOM 5699 C CA . GLY A 1 26 ? -15.470 -0.074 13.322 1.00 0.00 26 GLY A CA 6
ATOM 5700 C C . GLY A 1 26 ? -15.853 0.265 11.895 1.00 0.00 26 GLY A C 6
ATOM 5701 O O . GLY A 1 26 ? -16.697 -0.402 11.296 1.00 0.00 26 GLY A O 6
ATOM 5705 N N . SER A 1 27 ? -15.234 1.306 11.349 1.00 0.00 27 SER A N 6
ATOM 5706 C CA . SER A 1 27 ? -15.519 1.736 9.985 1.00 0.00 27 SER A CA 6
ATOM 5707 C C . SER A 1 27 ? -14.861 0.803 8.972 1.00 0.00 27 SER A C 6
ATOM 5708 O O . SER A 1 27 ? -13.900 0.103 9.290 1.00 0.00 27 SER A O 6
ATOM 5716 N N . SER A 1 28 ? -15.387 0.800 7.752 1.00 0.00 28 SER A N 6
ATOM 5717 C CA . SER A 1 28 ? -14.855 -0.049 6.692 1.00 0.00 28 SER A CA 6
ATOM 5718 C C . SER A 1 28 ? -14.425 0.787 5.491 1.00 0.00 28 SER A C 6
ATOM 5719 O O . SER A 1 28 ? -14.918 1.895 5.283 1.00 0.00 28 SER A O 6
ATOM 5727 N N . TRP A 1 29 ? -13.502 0.247 4.703 1.00 0.00 29 TRP A N 6
ATOM 5728 C CA . TRP A 1 29 ? -13.004 0.943 3.522 1.00 0.00 29 TRP A CA 6
ATOM 5729 C C . TRP A 1 29 ? -12.773 -0.033 2.373 1.00 0.00 29 TRP A C 6
ATOM 5730 O O . TRP A 1 29 ? -12.017 -0.995 2.505 1.00 0.00 29 TRP A O 6
ATOM 5751 N N . HIS A 1 30 ? -13.429 0.222 1.245 1.00 0.00 30 HIS A N 6
ATOM 5752 C CA . HIS A 1 30 ? -13.293 -0.634 0.072 1.00 0.00 30 HIS A CA 6
ATOM 5753 C C . HIS A 1 30 ? -11.827 -0.965 -0.193 1.00 0.00 30 HIS A C 6
ATOM 5754 O O . HIS A 1 30 ? -10.930 -0.255 0.260 1.00 0.00 30 HIS A O 6
ATOM 5768 N N . GLU A 1 31 ? -11.593 -2.048 -0.928 1.00 0.00 31 GLU A N 6
ATOM 5769 C CA . GLU A 1 31 ? -10.236 -2.472 -1.251 1.00 0.00 31 GLU A CA 6
ATOM 5770 C C . GLU A 1 31 ? -9.526 -1.424 -2.103 1.00 0.00 31 GLU A C 6
ATOM 5771 O O . GLU A 1 31 ? -8.297 -1.364 -2.137 1.00 0.00 31 GLU A O 6
ATOM 5783 N N . THR A 1 32 ? -10.310 -0.599 -2.790 1.00 0.00 32 THR A N 6
ATOM 5784 C CA . THR A 1 32 ? -9.758 0.446 -3.643 1.00 0.00 32 THR A CA 6
ATOM 5785 C C . THR A 1 32 ? -9.892 1.817 -2.990 1.00 0.00 32 THR A C 6
ATOM 5786 O O . THR A 1 32 ? -9.447 2.825 -3.540 1.00 0.00 32 THR A O 6
ATOM 5797 N N . CYS A 1 33 ? -10.507 1.849 -1.812 1.00 0.00 33 CYS A N 6
ATOM 5798 C CA . CYS A 1 33 ? -10.700 3.096 -1.083 1.00 0.00 33 CYS A CA 6
ATOM 5799 C C . CYS A 1 33 ? -9.662 3.245 0.025 1.00 0.00 33 CYS A C 6
ATOM 5800 O O . CYS A 1 33 ? -9.324 4.357 0.430 1.00 0.00 33 CYS A O 6
ATOM 5807 N N . PHE A 1 34 ? -9.159 2.115 0.512 1.00 0.00 34 PHE A N 6
ATOM 5808 C CA . PHE A 1 34 ? -8.160 2.118 1.574 1.00 0.00 34 PHE A CA 6
ATOM 5809 C C . PHE A 1 34 ? -6.764 2.361 1.008 1.00 0.00 34 PHE A C 6
ATOM 5810 O O . PHE A 1 34 ? -5.760 2.077 1.661 1.00 0.00 34 PHE A O 6
ATOM 5827 N N . ILE A 1 35 ? -6.711 2.887 -0.211 1.00 0.00 35 ILE A N 6
ATOM 5828 C CA . ILE A 1 35 ? -5.439 3.169 -0.866 1.00 0.00 35 ILE A CA 6
ATOM 5829 C C . ILE A 1 35 ? -4.569 4.079 -0.007 1.00 0.00 35 ILE A C 6
ATOM 5830 O O . ILE A 1 35 ? -5.057 4.737 0.913 1.00 0.00 35 ILE A O 6
ATOM 5846 N N . CYS A 1 36 ? -3.276 4.115 -0.315 1.00 0.00 36 CYS A N 6
ATOM 5847 C CA . CYS A 1 36 ? -2.336 4.946 0.427 1.00 0.00 36 CYS A CA 6
ATOM 5848 C C . CYS A 1 36 ? -2.694 6.423 0.295 1.00 0.00 36 CYS A C 6
ATOM 5849 O O . CYS A 1 36 ? -3.453 6.813 -0.593 1.00 0.00 36 CYS A O 6
ATOM 5856 N N . HIS A 1 37 ? -2.143 7.242 1.186 1.00 0.00 37 HIS A N 6
ATOM 5857 C CA . HIS A 1 37 ? -2.403 8.677 1.169 1.00 0.00 37 HIS A CA 6
ATOM 5858 C C . HIS A 1 37 ? -1.296 9.421 0.428 1.00 0.00 37 HIS A C 6
ATOM 5859 O O . HIS A 1 37 ? -1.424 10.610 0.132 1.00 0.00 37 HIS A O 6
ATOM 5874 N N . ARG A 1 38 ? -0.210 8.715 0.133 1.00 0.00 38 ARG A N 6
ATOM 5875 C CA . ARG A 1 38 ? 0.920 9.309 -0.571 1.00 0.00 38 ARG A CA 6
ATOM 5876 C C . ARG A 1 38 ? 1.001 8.791 -2.004 1.00 0.00 38 ARG A C 6
ATOM 5877 O O . ARG A 1 38 ? 0.873 9.556 -2.961 1.00 0.00 38 ARG A O 6
ATOM 5898 N N . CYS A 1 39 ? 1.217 7.487 -2.145 1.00 0.00 39 CYS A N 6
ATOM 5899 C CA . CYS A 1 39 ? 1.317 6.866 -3.460 1.00 0.00 39 CYS A CA 6
ATOM 5900 C C . CYS A 1 39 ? -0.068 6.583 -4.034 1.00 0.00 39 CYS A C 6
ATOM 5901 O O . CYS A 1 39 ? -0.222 6.383 -5.239 1.00 0.00 39 CYS A O 6
ATOM 5908 N N . GLN A 1 40 ? -1.072 6.567 -3.164 1.00 0.00 40 GLN A N 6
ATOM 5909 C CA . GLN A 1 40 ? -2.444 6.309 -3.585 1.00 0.00 40 GLN A CA 6
ATOM 5910 C C . GLN A 1 40 ? -2.584 4.897 -4.146 1.00 0.00 40 GLN A C 6
ATOM 5911 O O . GLN A 1 40 ? -3.250 4.686 -5.159 1.00 0.00 40 GLN A O 6
ATOM 5925 N N . GLN A 1 41 ? -1.951 3.936 -3.482 1.00 0.00 41 GLN A N 6
ATOM 5926 C CA . GLN A 1 41 ? -2.005 2.545 -3.916 1.00 0.00 41 GLN A CA 6
ATOM 5927 C C . GLN A 1 41 ? -2.725 1.681 -2.886 1.00 0.00 41 GLN A C 6
ATOM 5928 O O . GLN A 1 41 ? -2.631 1.903 -1.679 1.00 0.00 41 GLN A O 6
ATOM 5942 N N . PRO A 1 42 ? -3.462 0.671 -3.372 1.00 0.00 42 PRO A N 6
ATOM 5943 C CA . PRO A 1 42 ? -4.213 -0.247 -2.511 1.00 0.00 42 PRO A CA 6
ATOM 5944 C C . PRO A 1 42 ? -3.299 -1.170 -1.711 1.00 0.00 42 PRO A C 6
ATOM 5945 O O . PRO A 1 42 ? -3.101 -2.330 -2.074 1.00 0.00 42 PRO A O 6
ATOM 5956 N N . ILE A 1 43 ? -2.744 -0.647 -0.623 1.00 0.00 43 ILE A N 6
ATOM 5957 C CA . ILE A 1 43 ? -1.853 -1.425 0.229 1.00 0.00 43 ILE A CA 6
ATOM 5958 C C . ILE A 1 43 ? -2.329 -2.868 0.350 1.00 0.00 43 ILE A C 6
ATOM 5959 O O . ILE A 1 43 ? -1.676 -3.791 -0.136 1.00 0.00 43 ILE A O 6
ATOM 5975 N N . GLY A 1 44 ? -3.474 -3.056 1.000 1.00 0.00 44 GLY A N 6
ATOM 5976 C CA . GLY A 1 44 ? -4.019 -4.390 1.172 1.00 0.00 44 GLY A CA 6
ATOM 5977 C C . GLY A 1 44 ? -3.688 -4.982 2.527 1.00 0.00 44 GLY A C 6
ATOM 5978 O O . GLY A 1 44 ? -3.999 -4.393 3.563 1.00 0.00 44 GLY A O 6
ATOM 5982 N N . THR A 1 45 ? -3.056 -6.151 2.522 1.00 0.00 45 THR A N 6
ATOM 5983 C CA . THR A 1 45 ? -2.685 -6.825 3.760 1.00 0.00 45 THR A CA 6
ATOM 5984 C C . THR A 1 45 ? -1.172 -6.986 3.866 1.00 0.00 45 THR A C 6
ATOM 5985 O O . THR A 1 45 ? -0.677 -8.033 4.283 1.00 0.00 45 THR A O 6
ATOM 5996 N N . LYS A 1 46 ? -0.443 -5.942 3.487 1.00 0.00 46 LYS A N 6
ATOM 5997 C CA . LYS A 1 46 ? 1.014 -5.966 3.541 1.00 0.00 46 LYS A CA 6
ATOM 5998 C C . LYS A 1 46 ? 1.535 -4.995 4.595 1.00 0.00 46 LYS A C 6
ATOM 5999 O O . LYS A 1 46 ? 0.771 -4.222 5.173 1.00 0.00 46 LYS A O 6
ATOM 6018 N N . SER A 1 47 ? 2.841 -5.040 4.841 1.00 0.00 47 SER A N 6
ATOM 6019 C CA . SER A 1 47 ? 3.464 -4.166 5.828 1.00 0.00 47 SER A CA 6
ATOM 6020 C C . SER A 1 47 ? 3.132 -2.704 5.544 1.00 0.00 47 SER A C 6
ATOM 6021 O O . SER A 1 47 ? 3.591 -2.132 4.555 1.00 0.00 47 SER A O 6
ATOM 6029 N N . PHE A 1 48 ? 2.332 -2.105 6.420 1.00 0.00 48 PHE A N 6
ATOM 6030 C CA . PHE A 1 48 ? 1.937 -0.710 6.265 1.00 0.00 48 PHE A CA 6
ATOM 6031 C C . PHE A 1 48 ? 1.740 -0.046 7.625 1.00 0.00 48 PHE A C 6
ATOM 6032 O O . PHE A 1 48 ? 1.363 -0.699 8.597 1.00 0.00 48 PHE A O 6
ATOM 6049 N N . ILE A 1 49 ? 2.000 1.256 7.684 1.00 0.00 49 ILE A N 6
ATOM 6050 C CA . ILE A 1 49 ? 1.851 2.009 8.923 1.00 0.00 49 ILE A CA 6
ATOM 6051 C C . ILE A 1 49 ? 0.595 2.873 8.894 1.00 0.00 49 ILE A C 6
ATOM 6052 O O . ILE A 1 49 ? 0.546 3.918 8.245 1.00 0.00 49 ILE A O 6
ATOM 6068 N N . PRO A 1 50 ? -0.445 2.430 9.614 1.00 0.00 50 PRO A N 6
ATOM 6069 C CA . PRO A 1 50 ? -1.720 3.149 9.689 1.00 0.00 50 PRO A CA 6
ATOM 6070 C C . PRO A 1 50 ? -1.606 4.451 10.474 1.00 0.00 50 PRO A C 6
ATOM 6071 O O . PRO A 1 50 ? -1.257 4.448 11.655 1.00 0.00 50 PRO A O 6
ATOM 6082 N N . LYS A 1 51 ? -1.902 5.564 9.812 1.00 0.00 51 LYS A N 6
ATOM 6083 C CA . LYS A 1 51 ? -1.835 6.874 10.448 1.00 0.00 51 LYS A CA 6
ATOM 6084 C C . LYS A 1 51 ? -3.135 7.191 11.180 1.00 0.00 51 LYS A C 6
ATOM 6085 O O . LYS A 1 51 ? -4.198 6.681 10.827 1.00 0.00 51 LYS A O 6
ATOM 6104 N N . ASP A 1 52 ? -3.042 8.037 12.201 1.00 0.00 52 ASP A N 6
ATOM 6105 C CA . ASP A 1 52 ? -4.211 8.424 12.981 1.00 0.00 52 ASP A CA 6
ATOM 6106 C C . ASP A 1 52 ? -5.462 8.454 12.109 1.00 0.00 52 ASP A C 6
ATOM 6107 O O . ASP A 1 52 ? -6.371 7.643 12.282 1.00 0.00 52 ASP A O 6
ATOM 6116 N N . ASN A 1 53 ? -5.501 9.395 11.171 1.00 0.00 53 ASN A N 6
ATOM 6117 C CA . ASN A 1 53 ? -6.641 9.532 10.272 1.00 0.00 53 ASN A CA 6
ATOM 6118 C C . ASN A 1 53 ? -6.213 9.354 8.819 1.00 0.00 53 ASN A C 6
ATOM 6119 O O . ASN A 1 53 ? -6.829 9.907 7.908 1.00 0.00 53 ASN A O 6
ATOM 6130 N N . GLN A 1 54 ? -5.153 8.579 8.611 1.00 0.00 54 GLN A N 6
ATOM 6131 C CA . GLN A 1 54 ? -4.642 8.329 7.268 1.00 0.00 54 GLN A CA 6
ATOM 6132 C C . GLN A 1 54 ? -3.908 6.994 7.205 1.00 0.00 54 GLN A C 6
ATOM 6133 O O . GLN A 1 54 ? -3.823 6.274 8.199 1.00 0.00 54 GLN A O 6
ATOM 6147 N N . ASN A 1 55 ? -3.380 6.669 6.030 1.00 0.00 55 ASN A N 6
ATOM 6148 C CA . ASN A 1 55 ? -2.653 5.420 5.837 1.00 0.00 55 ASN A CA 6
ATOM 6149 C C . ASN A 1 55 ? -1.432 5.632 4.947 1.00 0.00 55 ASN A C 6
ATOM 6150 O O . ASN A 1 55 ? -1.531 6.216 3.868 1.00 0.00 55 ASN A O 6
ATOM 6161 N N . PHE A 1 56 ? -0.281 5.152 5.406 1.00 0.00 56 PHE A N 6
ATOM 6162 C CA . PHE A 1 56 ? 0.960 5.289 4.653 1.00 0.00 56 PHE A CA 6
ATOM 6163 C C . PHE A 1 56 ? 1.783 4.006 4.723 1.00 0.00 56 PHE A C 6
ATOM 6164 O O . PHE A 1 56 ? 1.960 3.426 5.794 1.00 0.00 56 PHE A O 6
ATOM 6181 N N . CYS A 1 57 ? 2.284 3.569 3.572 1.00 0.00 57 CYS A N 6
ATOM 6182 C CA . CYS A 1 57 ? 3.088 2.354 3.500 1.00 0.00 57 CYS A CA 6
ATOM 6183 C C . CYS A 1 57 ? 4.381 2.511 4.295 1.00 0.00 57 CYS A C 6
ATOM 6184 O O . CYS A 1 57 ? 4.592 3.521 4.966 1.00 0.00 57 CYS A O 6
ATOM 6191 N N . VAL A 1 58 ? 5.243 1.502 4.215 1.00 0.00 58 VAL A N 6
ATOM 6192 C CA . VAL A 1 58 ? 6.517 1.527 4.925 1.00 0.00 58 VAL A CA 6
ATOM 6193 C C . VAL A 1 58 ? 7.436 2.607 4.367 1.00 0.00 58 VAL A C 6
ATOM 6194 O O . VAL A 1 58 ? 7.977 3.437 5.099 1.00 0.00 58 VAL A O 6
ATOM 6207 N N . PRO A 1 59 ? 7.619 2.600 3.038 1.00 0.00 59 PRO A N 6
ATOM 6208 C CA . PRO A 1 59 ? 8.473 3.573 2.351 1.00 0.00 59 PRO A CA 6
ATOM 6209 C C . PRO A 1 59 ? 7.875 4.976 2.359 1.00 0.00 59 PRO A C 6
ATOM 6210 O O . PRO A 1 59 ? 8.590 5.968 2.214 1.00 0.00 59 PRO A O 6
ATOM 6221 N N . CYS A 1 60 ? 6.559 5.052 2.530 1.00 0.00 60 CYS A N 6
ATOM 6222 C CA . CYS A 1 60 ? 5.865 6.334 2.557 1.00 0.00 60 CYS A CA 6
ATOM 6223 C C . CYS A 1 60 ? 5.850 6.915 3.968 1.00 0.00 60 CYS A C 6
ATOM 6224 O O . CYS A 1 60 ? 6.244 8.062 4.182 1.00 0.00 60 CYS A O 6
ATOM 6231 N N . TYR A 1 61 ? 5.394 6.116 4.926 1.00 0.00 61 TYR A N 6
ATOM 6232 C CA . TYR A 1 61 ? 5.325 6.551 6.315 1.00 0.00 61 TYR A CA 6
ATOM 6233 C C . TYR A 1 61 ? 6.677 7.078 6.789 1.00 0.00 61 TYR A C 6
ATOM 6234 O O . TYR A 1 61 ? 6.767 8.170 7.349 1.00 0.00 61 TYR A O 6
ATOM 6252 N N . GLU A 1 62 ? 7.724 6.293 6.558 1.00 0.00 62 GLU A N 6
ATOM 6253 C CA . GLU A 1 62 ? 9.071 6.680 6.960 1.00 0.00 62 GLU A CA 6
ATOM 6254 C C . GLU A 1 62 ? 9.390 8.100 6.501 1.00 0.00 62 GLU A C 6
ATOM 6255 O O . GLU A 1 62 ? 9.990 8.883 7.237 1.00 0.00 62 GLU A O 6
ATOM 6267 N N . LYS A 1 63 ? 8.984 8.424 5.278 1.00 0.00 63 LYS A N 6
ATOM 6268 C CA . LYS A 1 63 ? 9.224 9.749 4.718 1.00 0.00 63 LYS A CA 6
ATOM 6269 C C . LYS A 1 63 ? 8.249 10.769 5.297 1.00 0.00 63 LYS A C 6
ATOM 6270 O O . LYS A 1 63 ? 8.657 11.724 5.958 1.00 0.00 63 LYS A O 6
ATOM 6289 N N . GLN A 1 64 ? 6.961 10.559 5.046 1.00 0.00 64 GLN A N 6
ATOM 6290 C CA . GLN A 1 64 ? 5.930 11.461 5.544 1.00 0.00 64 GLN A CA 6
ATOM 6291 C C . GLN A 1 64 ? 6.140 11.764 7.024 1.00 0.00 64 GLN A C 6
ATOM 6292 O O . GLN A 1 64 ? 6.292 12.922 7.415 1.00 0.00 64 GLN A O 6
ATOM 6306 N N . HIS A 1 65 ? 6.146 10.717 7.843 1.00 0.00 65 HIS A N 6
ATOM 6307 C CA . HIS A 1 65 ? 6.337 10.872 9.280 1.00 0.00 65 HIS A CA 6
ATOM 6308 C C . HIS A 1 65 ? 7.665 11.562 9.580 1.00 0.00 65 HIS A C 6
ATOM 6309 O O . HIS A 1 65 ? 7.703 12.591 10.253 1.00 0.00 65 HIS A O 6
ATOM 6324 N N . ALA A 1 66 ? 8.752 10.986 9.077 1.00 0.00 66 ALA A N 6
ATOM 6325 C CA . ALA A 1 66 ? 10.081 11.546 9.290 1.00 0.00 66 ALA A CA 6
ATOM 6326 C C . ALA A 1 66 ? 10.471 12.483 8.153 1.00 0.00 66 ALA A C 6
ATOM 6327 O O . ALA A 1 66 ? 10.872 12.038 7.078 1.00 0.00 66 ALA A O 6
ATOM 6334 N N . SER A 1 67 ? 10.349 13.784 8.396 1.00 0.00 67 SER A N 6
ATOM 6335 C CA . SER A 1 67 ? 10.684 14.785 7.390 1.00 0.00 67 SER A CA 6
ATOM 6336 C C . SER A 1 67 ? 12.164 14.714 7.026 1.00 0.00 67 SER A C 6
ATOM 6337 O O . SER A 1 67 ? 13.034 14.917 7.871 1.00 0.00 67 SER A O 6
ATOM 6345 N N . GLY A 1 68 ? 12.441 14.424 5.758 1.00 0.00 68 GLY A N 6
ATOM 6346 C CA . GLY A 1 68 ? 13.816 14.331 5.302 1.00 0.00 68 GLY A CA 6
ATOM 6347 C C . GLY A 1 68 ? 14.370 15.669 4.854 1.00 0.00 68 GLY A C 6
ATOM 6348 O O . GLY A 1 68 ? 13.848 16.306 3.939 1.00 0.00 68 GLY A O 6
ATOM 6352 N N . PRO A 1 69 ? 15.452 16.115 5.508 1.00 0.00 69 PRO A N 6
ATOM 6353 C CA . PRO A 1 69 ? 16.101 17.390 5.190 1.00 0.00 69 PRO A CA 6
ATOM 6354 C C . PRO A 1 69 ? 16.808 17.360 3.839 1.00 0.00 69 PRO A C 6
ATOM 6355 O O . PRO A 1 69 ? 17.906 16.816 3.715 1.00 0.00 69 PRO A O 6
ATOM 6366 N N . SER A 1 70 ? 16.174 17.948 2.830 1.00 0.00 70 SER A N 6
ATOM 6367 C CA . SER A 1 70 ? 16.742 17.985 1.488 1.00 0.00 70 SER A CA 6
ATOM 6368 C C . SER A 1 70 ? 18.062 18.749 1.477 1.00 0.00 70 SER A C 6
ATOM 6369 O O . SER A 1 70 ? 18.227 19.735 2.196 1.00 0.00 70 SER A O 6
ATOM 6377 N N . SER A 1 71 ? 19.000 18.287 0.657 1.00 0.00 71 SER A N 6
ATOM 6378 C CA . SER A 1 71 ? 20.308 18.924 0.554 1.00 0.00 71 SER A CA 6
ATOM 6379 C C . SER A 1 71 ? 20.428 19.713 -0.746 1.00 0.00 71 SER A C 6
ATOM 6380 O O . SER A 1 71 ? 20.752 19.157 -1.795 1.00 0.00 71 SER A O 6
ATOM 6388 N N . GLY A 1 72 ? 20.163 21.013 -0.669 1.00 0.00 72 GLY A N 6
ATOM 6389 C CA . GLY A 1 72 ? 20.246 21.858 -1.846 1.00 0.00 72 GLY A CA 6
ATOM 6390 C C . GLY A 1 72 ? 18.894 22.084 -2.495 1.00 0.00 72 GLY A C 6
ATOM 6391 O O . GLY A 1 72 ? 17.874 21.893 -1.835 1.00 0.00 72 GLY A O 6
ATOM 6397 N N . GLY A 1 1 ? -32.687 -10.726 11.912 1.00 0.00 1 GLY A N 7
ATOM 6398 C CA . GLY A 1 1 ? -32.563 -11.587 10.751 1.00 0.00 1 GLY A CA 7
ATOM 6399 C C . GLY A 1 1 ? -31.293 -11.325 9.967 1.00 0.00 1 GLY A C 7
ATOM 6400 O O . GLY A 1 1 ? -30.501 -12.238 9.733 1.00 0.00 1 GLY A O 7
ATOM 6404 N N . SER A 1 2 ? -31.098 -10.076 9.558 1.00 0.00 2 SER A N 7
ATOM 6405 C CA . SER A 1 2 ? -29.918 -9.697 8.791 1.00 0.00 2 SER A CA 7
ATOM 6406 C C . SER A 1 2 ? -29.012 -8.779 9.605 1.00 0.00 2 SER A C 7
ATOM 6407 O O . SER A 1 2 ? -28.474 -7.800 9.087 1.00 0.00 2 SER A O 7
ATOM 6415 N N . SER A 1 3 ? -28.847 -9.103 10.884 1.00 0.00 3 SER A N 7
ATOM 6416 C CA . SER A 1 3 ? -28.009 -8.306 11.772 1.00 0.00 3 SER A CA 7
ATOM 6417 C C . SER A 1 3 ? -26.548 -8.362 11.337 1.00 0.00 3 SER A C 7
ATOM 6418 O O . SER A 1 3 ? -25.785 -9.214 11.792 1.00 0.00 3 SER A O 7
ATOM 6426 N N . GLY A 1 4 ? -26.165 -7.448 10.451 1.00 0.00 4 GLY A N 7
ATOM 6427 C CA . GLY A 1 4 ? -24.797 -7.410 9.968 1.00 0.00 4 GLY A CA 7
ATOM 6428 C C . GLY A 1 4 ? -24.673 -6.700 8.634 1.00 0.00 4 GLY A C 7
ATOM 6429 O O . GLY A 1 4 ? -24.635 -7.341 7.584 1.00 0.00 4 GLY A O 7
ATOM 6433 N N . SER A 1 5 ? -24.611 -5.373 8.675 1.00 0.00 5 SER A N 7
ATOM 6434 C CA . SER A 1 5 ? -24.496 -4.575 7.460 1.00 0.00 5 SER A CA 7
ATOM 6435 C C . SER A 1 5 ? -23.235 -3.718 7.490 1.00 0.00 5 SER A C 7
ATOM 6436 O O . SER A 1 5 ? -23.022 -2.940 8.420 1.00 0.00 5 SER A O 7
ATOM 6444 N N . SER A 1 6 ? -22.401 -3.867 6.466 1.00 0.00 6 SER A N 7
ATOM 6445 C CA . SER A 1 6 ? -21.158 -3.110 6.375 1.00 0.00 6 SER A CA 7
ATOM 6446 C C . SER A 1 6 ? -21.354 -1.839 5.553 1.00 0.00 6 SER A C 7
ATOM 6447 O O . SER A 1 6 ? -22.383 -1.660 4.903 1.00 0.00 6 SER A O 7
ATOM 6455 N N . GLY A 1 7 ? -20.358 -0.960 5.588 1.00 0.00 7 GLY A N 7
ATOM 6456 C CA . GLY A 1 7 ? -20.439 0.283 4.843 1.00 0.00 7 GLY A CA 7
ATOM 6457 C C . GLY A 1 7 ? -19.099 0.985 4.738 1.00 0.00 7 GLY A C 7
ATOM 6458 O O . GLY A 1 7 ? -18.396 1.149 5.735 1.00 0.00 7 GLY A O 7
ATOM 6462 N N . CYS A 1 8 ? -18.743 1.398 3.526 1.00 0.00 8 CYS A N 7
ATOM 6463 C CA . CYS A 1 8 ? -17.478 2.085 3.293 1.00 0.00 8 CYS A CA 7
ATOM 6464 C C . CYS A 1 8 ? -17.511 3.497 3.869 1.00 0.00 8 CYS A C 7
ATOM 6465 O O . CYS A 1 8 ? -18.581 4.042 4.141 1.00 0.00 8 CYS A O 7
ATOM 6472 N N . GLN A 1 9 ? -16.333 4.084 4.051 1.00 0.00 9 GLN A N 7
ATOM 6473 C CA . GLN A 1 9 ? -16.227 5.433 4.595 1.00 0.00 9 GLN A CA 7
ATOM 6474 C C . GLN A 1 9 ? -15.762 6.416 3.526 1.00 0.00 9 GLN A C 7
ATOM 6475 O O . GLN A 1 9 ? -16.200 7.565 3.495 1.00 0.00 9 GLN A O 7
ATOM 6489 N N . GLU A 1 10 ? -14.873 5.955 2.652 1.00 0.00 10 GLU A N 7
ATOM 6490 C CA . GLU A 1 10 ? -14.348 6.796 1.582 1.00 0.00 10 GLU A CA 7
ATOM 6491 C C . GLU A 1 10 ? -15.472 7.281 0.671 1.00 0.00 10 GLU A C 7
ATOM 6492 O O . GLU A 1 10 ? -15.778 8.473 0.624 1.00 0.00 10 GLU A O 7
ATOM 6504 N N . CYS A 1 11 ? -16.083 6.349 -0.053 1.00 0.00 11 CYS A N 7
ATOM 6505 C CA . CYS A 1 11 ? -17.171 6.679 -0.964 1.00 0.00 11 CYS A CA 7
ATOM 6506 C C . CYS A 1 11 ? -18.520 6.592 -0.255 1.00 0.00 11 CYS A C 7
ATOM 6507 O O . CYS A 1 11 ? -19.541 7.032 -0.782 1.00 0.00 11 CYS A O 7
ATOM 6514 N N . LYS A 1 12 ? -18.515 6.020 0.945 1.00 0.00 12 LYS A N 7
ATOM 6515 C CA . LYS A 1 12 ? -19.736 5.876 1.729 1.00 0.00 12 LYS A CA 7
ATOM 6516 C C . LYS A 1 12 ? -20.745 4.988 1.006 1.00 0.00 12 LYS A C 7
ATOM 6517 O O . LYS A 1 12 ? -21.936 5.294 0.961 1.00 0.00 12 LYS A O 7
ATOM 6536 N N . LYS A 1 13 ? -20.260 3.887 0.443 1.00 0.00 13 LYS A N 7
ATOM 6537 C CA . LYS A 1 13 ? -21.119 2.952 -0.275 1.00 0.00 13 LYS A CA 7
ATOM 6538 C C . LYS A 1 13 ? -21.130 1.589 0.408 1.00 0.00 13 LYS A C 7
ATOM 6539 O O . LYS A 1 13 ? -20.093 1.096 0.853 1.00 0.00 13 LYS A O 7
ATOM 6558 N N . THR A 1 14 ? -22.310 0.982 0.488 1.00 0.00 14 THR A N 7
ATOM 6559 C CA . THR A 1 14 ? -22.456 -0.325 1.116 1.00 0.00 14 THR A CA 7
ATOM 6560 C C . THR A 1 14 ? -21.426 -1.312 0.580 1.00 0.00 14 THR A C 7
ATOM 6561 O O . THR A 1 14 ? -21.414 -1.625 -0.611 1.00 0.00 14 THR A O 7
ATOM 6572 N N . ILE A 1 15 ? -20.563 -1.800 1.465 1.00 0.00 15 ILE A N 7
ATOM 6573 C CA . ILE A 1 15 ? -19.530 -2.753 1.080 1.00 0.00 15 ILE A CA 7
ATOM 6574 C C . ILE A 1 15 ? -20.076 -4.176 1.059 1.00 0.00 15 ILE A C 7
ATOM 6575 O O . ILE A 1 15 ? -20.456 -4.721 2.095 1.00 0.00 15 ILE A O 7
ATOM 6591 N N . MET A 1 16 ? -20.110 -4.774 -0.128 1.00 0.00 16 MET A N 7
ATOM 6592 C CA . MET A 1 16 ? -20.606 -6.137 -0.283 1.00 0.00 16 MET A CA 7
ATOM 6593 C C . MET A 1 16 ? -19.683 -7.133 0.411 1.00 0.00 16 MET A C 7
ATOM 6594 O O . MET A 1 16 ? -18.482 -6.906 0.558 1.00 0.00 16 MET A O 7
ATOM 6608 N N . PRO A 1 17 ? -20.255 -8.265 0.848 1.00 0.00 17 PRO A N 7
ATOM 6609 C CA . PRO A 1 17 ? -19.501 -9.319 1.534 1.00 0.00 17 PRO A CA 7
ATOM 6610 C C . PRO A 1 17 ? -18.543 -10.049 0.598 1.00 0.00 17 PRO A C 7
ATOM 6611 O O . PRO A 1 17 ? -17.669 -10.790 1.044 1.00 0.00 17 PRO A O 7
ATOM 6622 N N . GLY A 1 18 ? -18.715 -9.833 -0.703 1.00 0.00 18 GLY A N 7
ATOM 6623 C CA . GLY A 1 18 ? -17.858 -10.478 -1.681 1.00 0.00 18 GLY A CA 7
ATOM 6624 C C . GLY A 1 18 ? -16.532 -9.762 -1.852 1.00 0.00 18 GLY A C 7
ATOM 6625 O O . GLY A 1 18 ? -15.469 -10.374 -1.747 1.00 0.00 18 GLY A O 7
ATOM 6629 N N . THR A 1 19 ? -16.594 -8.461 -2.117 1.00 0.00 19 THR A N 7
ATOM 6630 C CA . THR A 1 19 ? -15.390 -7.661 -2.305 1.00 0.00 19 THR A CA 7
ATOM 6631 C C . THR A 1 19 ? -14.599 -7.545 -1.008 1.00 0.00 19 THR A C 7
ATOM 6632 O O . THR A 1 19 ? -15.166 -7.597 0.084 1.00 0.00 19 THR A O 7
ATOM 6643 N N . ARG A 1 20 ? -13.285 -7.386 -1.133 1.00 0.00 20 ARG A N 7
ATOM 6644 C CA . ARG A 1 20 ? -12.415 -7.263 0.030 1.00 0.00 20 ARG A CA 7
ATOM 6645 C C . ARG A 1 20 ? -12.477 -5.852 0.608 1.00 0.00 20 ARG A C 7
ATOM 6646 O O . ARG A 1 20 ? -12.468 -4.867 -0.129 1.00 0.00 20 ARG A O 7
ATOM 6667 N N . LYS A 1 21 ? -12.540 -5.763 1.932 1.00 0.00 21 LYS A N 7
ATOM 6668 C CA . LYS A 1 21 ? -12.603 -4.474 2.611 1.00 0.00 21 LYS A CA 7
ATOM 6669 C C . LYS A 1 21 ? -11.596 -4.412 3.754 1.00 0.00 21 LYS A C 7
ATOM 6670 O O . LYS A 1 21 ? -11.059 -5.435 4.178 1.00 0.00 21 LYS A O 7
ATOM 6689 N N . MET A 1 22 ? -11.345 -3.205 4.251 1.00 0.00 22 MET A N 7
ATOM 6690 C CA . MET A 1 22 ? -10.404 -3.011 5.348 1.00 0.00 22 MET A CA 7
ATOM 6691 C C . MET A 1 22 ? -11.110 -2.445 6.576 1.00 0.00 22 MET A C 7
ATOM 6692 O O . MET A 1 22 ? -11.555 -1.297 6.573 1.00 0.00 22 MET A O 7
ATOM 6706 N N . GLU A 1 23 ? -11.208 -3.257 7.624 1.00 0.00 23 GLU A N 7
ATOM 6707 C CA . GLU A 1 23 ? -11.861 -2.836 8.858 1.00 0.00 23 GLU A CA 7
ATOM 6708 C C . GLU A 1 23 ? -10.858 -2.201 9.815 1.00 0.00 23 GLU A C 7
ATOM 6709 O O . GLU A 1 23 ? -9.943 -2.865 10.304 1.00 0.00 23 GLU A O 7
ATOM 6721 N N . TYR A 1 24 ? -11.035 -0.911 10.078 1.00 0.00 24 TYR A N 7
ATOM 6722 C CA . TYR A 1 24 ? -10.143 -0.184 10.974 1.00 0.00 24 TYR A CA 7
ATOM 6723 C C . TYR A 1 24 ? -10.925 0.799 11.841 1.00 0.00 24 TYR A C 7
ATOM 6724 O O . TYR A 1 24 ? -11.634 1.667 11.331 1.00 0.00 24 TYR A O 7
ATOM 6742 N N . LYS A 1 25 ? -10.789 0.657 13.155 1.00 0.00 25 LYS A N 7
ATOM 6743 C CA . LYS A 1 25 ? -11.480 1.532 14.095 1.00 0.00 25 LYS A CA 7
ATOM 6744 C C . LYS A 1 25 ? -12.992 1.410 13.941 1.00 0.00 25 LYS A C 7
ATOM 6745 O O . LYS A 1 25 ? -13.714 2.405 14.000 1.00 0.00 25 LYS A O 7
ATOM 6764 N N . GLY A 1 26 ? -13.466 0.183 13.745 1.00 0.00 26 GLY A N 7
ATOM 6765 C CA . GLY A 1 26 ? -14.891 -0.045 13.588 1.00 0.00 26 GLY A CA 7
ATOM 6766 C C . GLY A 1 26 ? -15.363 0.194 12.167 1.00 0.00 26 GLY A C 7
ATOM 6767 O O . GLY A 1 26 ? -16.154 -0.580 11.630 1.00 0.00 26 GLY A O 7
ATOM 6771 N N . SER A 1 27 ? -14.877 1.271 11.558 1.00 0.00 27 SER A N 7
ATOM 6772 C CA . SER A 1 27 ? -15.259 1.614 10.193 1.00 0.00 27 SER A CA 7
ATOM 6773 C C . SER A 1 27 ? -14.541 0.719 9.187 1.00 0.00 27 SER A C 7
ATOM 6774 O O . SER A 1 27 ? -13.528 0.096 9.506 1.00 0.00 27 SER A O 7
ATOM 6782 N N . SER A 1 28 ? -15.073 0.661 7.970 1.00 0.00 28 SER A N 7
ATOM 6783 C CA . SER A 1 28 ? -14.486 -0.160 6.918 1.00 0.00 28 SER A CA 7
ATOM 6784 C C . SER A 1 28 ? -14.134 0.688 5.699 1.00 0.00 28 SER A C 7
ATOM 6785 O O . SER A 1 28 ? -14.652 1.792 5.528 1.00 0.00 28 SER A O 7
ATOM 6793 N N . TRP A 1 29 ? -13.252 0.164 4.857 1.00 0.00 29 TRP A N 7
ATOM 6794 C CA . TRP A 1 29 ? -12.830 0.873 3.653 1.00 0.00 29 TRP A CA 7
ATOM 6795 C C . TRP A 1 29 ? -12.595 -0.100 2.503 1.00 0.00 29 TRP A C 7
ATOM 6796 O O . TRP A 1 29 ? -11.845 -1.067 2.639 1.00 0.00 29 TRP A O 7
ATOM 6817 N N . HIS A 1 30 ? -13.240 0.162 1.371 1.00 0.00 30 HIS A N 7
ATOM 6818 C CA . HIS A 1 30 ? -13.099 -0.691 0.196 1.00 0.00 30 HIS A CA 7
ATOM 6819 C C . HIS A 1 30 ? -11.628 -0.945 -0.118 1.00 0.00 30 HIS A C 7
ATOM 6820 O O . HIS A 1 30 ? -10.752 -0.204 0.327 1.00 0.00 30 HIS A O 7
ATOM 6834 N N . GLU A 1 31 ? -11.365 -1.998 -0.885 1.00 0.00 31 GLU A N 7
ATOM 6835 C CA . GLU A 1 31 ? -9.999 -2.351 -1.256 1.00 0.00 31 GLU A CA 7
ATOM 6836 C C . GLU A 1 31 ? -9.350 -1.233 -2.068 1.00 0.00 31 GLU A C 7
ATOM 6837 O O . GLU A 1 31 ? -8.143 -1.006 -1.979 1.00 0.00 31 GLU A O 7
ATOM 6849 N N . THR A 1 32 ? -10.161 -0.538 -2.860 1.00 0.00 32 THR A N 7
ATOM 6850 C CA . THR A 1 32 ? -9.667 0.554 -3.689 1.00 0.00 32 THR A CA 7
ATOM 6851 C C . THR A 1 32 ? -9.752 1.886 -2.953 1.00 0.00 32 THR A C 7
ATOM 6852 O O . THR A 1 32 ? -9.045 2.837 -3.285 1.00 0.00 32 THR A O 7
ATOM 6863 N N . CYS A 1 33 ? -10.622 1.947 -1.950 1.00 0.00 33 CYS A N 7
ATOM 6864 C CA . CYS A 1 33 ? -10.800 3.162 -1.165 1.00 0.00 33 CYS A CA 7
ATOM 6865 C C . CYS A 1 33 ? -9.735 3.269 -0.077 1.00 0.00 33 CYS A C 7
ATOM 6866 O O . CYS A 1 33 ? -9.391 4.365 0.365 1.00 0.00 33 CYS A O 7
ATOM 6873 N N . PHE A 1 34 ? -9.217 2.122 0.350 1.00 0.00 34 PHE A N 7
ATOM 6874 C CA . PHE A 1 34 ? -8.192 2.085 1.386 1.00 0.00 34 PHE A CA 7
ATOM 6875 C C . PHE A 1 34 ? -6.807 2.319 0.789 1.00 0.00 34 PHE A C 7
ATOM 6876 O O . PHE A 1 34 ? -5.799 1.877 1.342 1.00 0.00 34 PHE A O 7
ATOM 6893 N N . ILE A 1 35 ? -6.766 3.016 -0.341 1.00 0.00 35 ILE A N 7
ATOM 6894 C CA . ILE A 1 35 ? -5.506 3.310 -1.012 1.00 0.00 35 ILE A CA 7
ATOM 6895 C C . ILE A 1 35 ? -4.622 4.208 -0.154 1.00 0.00 35 ILE A C 7
ATOM 6896 O O . ILE A 1 35 ? -5.086 4.811 0.815 1.00 0.00 35 ILE A O 7
ATOM 6912 N N . CYS A 1 36 ? -3.347 4.295 -0.516 1.00 0.00 36 CYS A N 7
ATOM 6913 C CA . CYS A 1 36 ? -2.397 5.121 0.219 1.00 0.00 36 CYS A CA 7
ATOM 6914 C C . CYS A 1 36 ? -2.716 6.603 0.046 1.00 0.00 36 CYS A C 7
ATOM 6915 O O . CYS A 1 36 ? -3.465 6.987 -0.854 1.00 0.00 36 CYS A O 7
ATOM 6922 N N . HIS A 1 37 ? -2.143 7.431 0.913 1.00 0.00 37 HIS A N 7
ATOM 6923 C CA . HIS A 1 37 ? -2.366 8.872 0.856 1.00 0.00 37 HIS A CA 7
ATOM 6924 C C . HIS A 1 37 ? -1.201 9.574 0.164 1.00 0.00 37 HIS A C 7
ATOM 6925 O O . HIS A 1 37 ? -1.301 10.744 -0.206 1.00 0.00 37 HIS A O 7
ATOM 6940 N N . ARG A 1 38 ? -0.098 8.853 -0.005 1.00 0.00 38 ARG A N 7
ATOM 6941 C CA . ARG A 1 38 ? 1.086 9.408 -0.650 1.00 0.00 38 ARG A CA 7
ATOM 6942 C C . ARG A 1 38 ? 1.210 8.906 -2.085 1.00 0.00 38 ARG A C 7
ATOM 6943 O O . ARG A 1 38 ? 1.217 9.693 -3.032 1.00 0.00 38 ARG A O 7
ATOM 6964 N N . CYS A 1 39 ? 1.306 7.589 -2.240 1.00 0.00 39 CYS A N 7
ATOM 6965 C CA . CYS A 1 39 ? 1.430 6.981 -3.559 1.00 0.00 39 CYS A CA 7
ATOM 6966 C C . CYS A 1 39 ? 0.057 6.749 -4.182 1.00 0.00 39 CYS A C 7
ATOM 6967 O O . CYS A 1 39 ? -0.058 6.515 -5.385 1.00 0.00 39 CYS A O 7
ATOM 6974 N N . GLN A 1 40 ? -0.981 6.816 -3.355 1.00 0.00 40 GLN A N 7
ATOM 6975 C CA . GLN A 1 40 ? -2.346 6.613 -3.825 1.00 0.00 40 GLN A CA 7
ATOM 6976 C C . GLN A 1 40 ? -2.511 5.225 -4.435 1.00 0.00 40 GLN A C 7
ATOM 6977 O O . GLN A 1 40 ? -3.112 5.072 -5.498 1.00 0.00 40 GLN A O 7
ATOM 6991 N N . GLN A 1 41 ? -1.973 4.217 -3.756 1.00 0.00 41 GLN A N 7
ATOM 6992 C CA . GLN A 1 41 ? -2.060 2.842 -4.233 1.00 0.00 41 GLN A CA 7
ATOM 6993 C C . GLN A 1 41 ? -2.830 1.971 -3.246 1.00 0.00 41 GLN A C 7
ATOM 6994 O O . GLN A 1 41 ? -2.776 2.170 -2.032 1.00 0.00 41 GLN A O 7
ATOM 7008 N N . PRO A 1 42 ? -3.563 0.981 -3.776 1.00 0.00 42 PRO A N 7
ATOM 7009 C CA . PRO A 1 42 ? -4.358 0.059 -2.959 1.00 0.00 42 PRO A CA 7
ATOM 7010 C C . PRO A 1 42 ? -3.487 -0.891 -2.144 1.00 0.00 42 PRO A C 7
ATOM 7011 O O . PRO A 1 42 ? -3.276 -2.041 -2.531 1.00 0.00 42 PRO A O 7
ATOM 7022 N N . ILE A 1 43 ? -2.983 -0.403 -1.015 1.00 0.00 43 ILE A N 7
ATOM 7023 C CA . ILE A 1 43 ? -2.137 -1.210 -0.145 1.00 0.00 43 ILE A CA 7
ATOM 7024 C C . ILE A 1 43 ? -2.641 -2.647 -0.067 1.00 0.00 43 ILE A C 7
ATOM 7025 O O . ILE A 1 43 ? -1.957 -3.580 -0.487 1.00 0.00 43 ILE A O 7
ATOM 7041 N N . GLY A 1 44 ? -3.844 -2.818 0.473 1.00 0.00 44 GLY A N 7
ATOM 7042 C CA . GLY A 1 44 ? -4.420 -4.144 0.596 1.00 0.00 44 GLY A CA 7
ATOM 7043 C C . GLY A 1 44 ? -4.212 -4.742 1.973 1.00 0.00 44 GLY A C 7
ATOM 7044 O O . GLY A 1 44 ? -4.766 -4.257 2.960 1.00 0.00 44 GLY A O 7
ATOM 7048 N N . THR A 1 45 ? -3.412 -5.802 2.042 1.00 0.00 45 THR A N 7
ATOM 7049 C CA . THR A 1 45 ? -3.134 -6.469 3.307 1.00 0.00 45 THR A CA 7
ATOM 7050 C C . THR A 1 45 ? -1.636 -6.662 3.510 1.00 0.00 45 THR A C 7
ATOM 7051 O O . THR A 1 45 ? -1.193 -7.707 3.988 1.00 0.00 45 THR A O 7
ATOM 7062 N N . LYS A 1 46 ? -0.858 -5.649 3.144 1.00 0.00 46 LYS A N 7
ATOM 7063 C CA . LYS A 1 46 ? 0.592 -5.705 3.287 1.00 0.00 46 LYS A CA 7
ATOM 7064 C C . LYS A 1 46 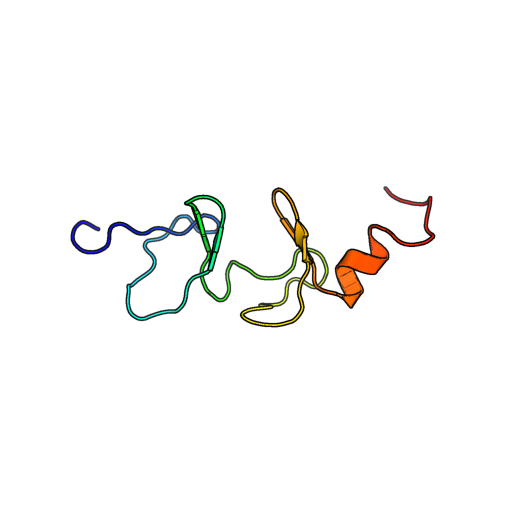? 1.066 -4.776 4.399 1.00 0.00 46 LYS A C 7
ATOM 7065 O O . LYS A 1 46 ? 0.284 -3.999 4.947 1.00 0.00 46 LYS A O 7
ATOM 7084 N N . SER A 1 47 ? 2.351 -4.859 4.727 1.00 0.00 47 SER A N 7
ATOM 7085 C CA . SER A 1 47 ? 2.928 -4.027 5.776 1.00 0.00 47 SER A CA 7
ATOM 7086 C C . SER A 1 47 ? 2.695 -2.547 5.485 1.00 0.00 47 SER A C 7
ATOM 7087 O O . SER A 1 47 ? 3.240 -1.997 4.529 1.00 0.00 47 SER A O 7
ATOM 7095 N N . PHE A 1 48 ? 1.879 -1.909 6.318 1.00 0.00 48 PHE A N 7
ATOM 7096 C CA . PHE A 1 48 ? 1.571 -0.494 6.152 1.00 0.00 48 PHE A CA 7
ATOM 7097 C C . PHE A 1 48 ? 1.331 0.173 7.503 1.00 0.00 48 PHE A C 7
ATOM 7098 O O . PHE A 1 48 ? 0.810 -0.448 8.429 1.00 0.00 48 PHE A O 7
ATOM 7115 N N . ILE A 1 49 ? 1.715 1.441 7.607 1.00 0.00 49 ILE A N 7
ATOM 7116 C CA . ILE A 1 49 ? 1.541 2.193 8.843 1.00 0.00 49 ILE A CA 7
ATOM 7117 C C . ILE A 1 49 ? 0.283 3.053 8.792 1.00 0.00 49 ILE A C 7
ATOM 7118 O O . ILE A 1 49 ? 0.233 4.084 8.121 1.00 0.00 49 ILE A O 7
ATOM 7134 N N . PRO A 1 50 ? -0.759 2.622 9.519 1.00 0.00 50 PRO A N 7
ATOM 7135 C CA . PRO A 1 50 ? -2.036 3.339 9.574 1.00 0.00 50 PRO A CA 7
ATOM 7136 C C . PRO A 1 50 ? -1.927 4.658 10.332 1.00 0.00 50 PRO A C 7
ATOM 7137 O O . PRO A 1 50 ? -1.620 4.677 11.524 1.00 0.00 50 PRO A O 7
ATOM 7148 N N . LYS A 1 51 ? -2.182 5.759 9.633 1.00 0.00 51 LYS A N 7
ATOM 7149 C CA . LYS A 1 51 ? -2.115 7.083 10.240 1.00 0.00 51 LYS A CA 7
ATOM 7150 C C . LYS A 1 51 ? -3.438 7.443 10.908 1.00 0.00 51 LYS A C 7
ATOM 7151 O O . LYS A 1 51 ? -4.500 6.980 10.492 1.00 0.00 51 LYS A O 7
ATOM 7170 N N . ASP A 1 52 ? -3.366 8.272 11.943 1.00 0.00 52 ASP A N 7
ATOM 7171 C CA . ASP A 1 52 ? -4.559 8.697 12.667 1.00 0.00 52 ASP A CA 7
ATOM 7172 C C . ASP A 1 52 ? -5.775 8.718 11.745 1.00 0.00 52 ASP A C 7
ATOM 7173 O O . ASP A 1 52 ? -6.700 7.924 11.904 1.00 0.00 52 ASP A O 7
ATOM 7182 N N . ASN A 1 53 ? -5.765 9.634 10.782 1.00 0.00 53 ASN A N 7
ATOM 7183 C CA . ASN A 1 53 ? -6.867 9.761 9.836 1.00 0.00 53 ASN A CA 7
ATOM 7184 C C . ASN A 1 53 ? -6.377 9.582 8.402 1.00 0.00 53 ASN 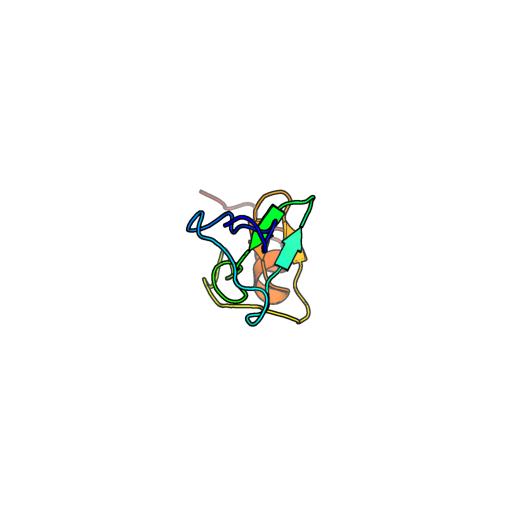A C 7
ATOM 7185 O O . ASN A 1 53 ? -6.950 10.138 7.466 1.00 0.00 53 ASN A O 7
ATOM 7196 N N . GLN A 1 54 ? -5.314 8.801 8.239 1.00 0.00 54 GLN A N 7
ATOM 7197 C CA . GLN A 1 54 ? -4.747 8.549 6.920 1.00 0.00 54 GLN A CA 7
ATOM 7198 C C . GLN A 1 54 ? -4.046 7.195 6.878 1.00 0.00 54 GLN A C 7
ATOM 7199 O O . GLN A 1 54 ? -3.937 6.510 7.894 1.00 0.00 54 GLN A O 7
ATOM 7213 N N . ASN A 1 55 ? -3.572 6.816 5.696 1.00 0.00 55 ASN A N 7
ATOM 7214 C CA . ASN A 1 55 ? -2.882 5.542 5.522 1.00 0.00 55 ASN A CA 7
ATOM 7215 C C . ASN A 1 55 ? -1.617 5.719 4.687 1.00 0.00 55 ASN A C 7
ATOM 7216 O O . ASN A 1 55 ? -1.661 6.252 3.579 1.00 0.00 55 ASN A O 7
ATOM 7227 N N . PHE A 1 56 ? -0.490 5.267 5.228 1.00 0.00 56 PHE A N 7
ATOM 7228 C CA . PHE A 1 56 ? 0.788 5.375 4.534 1.00 0.00 56 PHE A CA 7
ATOM 7229 C C . PHE A 1 56 ? 1.566 4.066 4.621 1.00 0.00 56 PHE A C 7
ATOM 7230 O O . PHE A 1 56 ? 1.710 3.486 5.698 1.00 0.00 56 PHE A O 7
ATOM 7247 N N . CYS A 1 57 ? 2.066 3.605 3.480 1.00 0.00 57 CYS A N 7
ATOM 7248 C CA . CYS A 1 57 ? 2.829 2.364 3.424 1.00 0.00 57 CYS A CA 7
ATOM 7249 C C . CYS A 1 57 ? 4.112 2.477 4.243 1.00 0.00 57 CYS A C 7
ATOM 7250 O O . CYS A 1 57 ? 4.371 3.502 4.874 1.00 0.00 57 CYS A O 7
ATOM 7257 N N . VAL A 1 58 ? 4.914 1.416 4.227 1.00 0.00 58 VAL A N 7
ATOM 7258 C CA . VAL A 1 58 ? 6.170 1.396 4.966 1.00 0.00 58 VAL A CA 7
ATOM 7259 C C . VAL A 1 58 ? 7.157 2.412 4.400 1.00 0.00 58 VAL A C 7
ATOM 7260 O O . VAL A 1 58 ? 7.738 3.220 5.124 1.00 0.00 58 VAL A O 7
ATOM 7273 N N . PRO A 1 59 ? 7.351 2.372 3.073 1.00 0.00 59 PRO A N 7
ATOM 7274 C CA . PRO A 1 59 ? 8.267 3.283 2.380 1.00 0.00 59 PRO A CA 7
ATOM 7275 C C . PRO A 1 59 ? 7.752 4.718 2.360 1.00 0.00 59 PRO A C 7
ATOM 7276 O O . PRO A 1 59 ? 8.524 5.663 2.196 1.00 0.00 59 PRO A O 7
ATOM 7287 N N . CYS A 1 60 ? 6.443 4.874 2.527 1.00 0.00 60 CYS A N 7
ATOM 7288 C CA . CYS A 1 60 ? 5.824 6.194 2.528 1.00 0.00 60 CYS A CA 7
ATOM 7289 C C . CYS A 1 60 ? 5.820 6.792 3.932 1.00 0.00 60 CYS A C 7
ATOM 7290 O O . CYS A 1 60 ? 6.372 7.868 4.162 1.00 0.00 60 CYS A O 7
ATOM 7297 N N . TYR A 1 61 ? 5.195 6.086 4.868 1.00 0.00 61 TYR A N 7
ATOM 7298 C CA . TYR A 1 61 ? 5.117 6.547 6.249 1.00 0.00 61 TYR A CA 7
ATOM 7299 C C . TYR A 1 61 ? 6.491 6.973 6.759 1.00 0.00 61 TYR A C 7
ATOM 7300 O O . TYR A 1 61 ? 6.658 8.078 7.273 1.00 0.00 61 TYR A O 7
ATOM 7318 N N . GLU A 1 62 ? 7.470 6.085 6.613 1.00 0.00 62 GLU A N 7
ATOM 7319 C CA . GLU A 1 62 ? 8.829 6.368 7.060 1.00 0.00 62 GLU A CA 7
ATOM 7320 C C . GLU A 1 62 ? 9.254 7.775 6.650 1.00 0.00 62 GLU A C 7
ATOM 7321 O O . GLU A 1 62 ? 9.863 8.505 7.432 1.00 0.00 62 GLU A O 7
ATOM 7333 N N . LYS A 1 63 ? 8.930 8.149 5.417 1.00 0.00 63 LYS A N 7
ATOM 7334 C CA . LYS A 1 63 ? 9.277 9.468 4.901 1.00 0.00 63 LYS A CA 7
ATOM 7335 C C . LYS A 1 63 ? 8.455 10.554 5.587 1.00 0.00 63 LYS A C 7
ATOM 7336 O O . LYS A 1 63 ? 9.007 11.485 6.174 1.00 0.00 63 LYS A O 7
ATOM 7355 N N . GLN A 1 64 ? 7.134 10.428 5.510 1.00 0.00 64 GLN A N 7
ATOM 7356 C CA . GLN A 1 64 ? 6.237 11.399 6.124 1.00 0.00 64 GLN A CA 7
ATOM 7357 C C . GLN A 1 64 ? 6.630 11.661 7.575 1.00 0.00 64 GLN A C 7
ATOM 7358 O O . GLN A 1 64 ? 6.871 12.803 7.967 1.00 0.00 64 GLN A O 7
ATOM 7372 N N . HIS A 1 65 ? 6.692 10.596 8.367 1.00 0.00 65 HIS A N 7
ATOM 7373 C CA . HIS A 1 65 ? 7.056 10.711 9.775 1.00 0.00 65 HIS A CA 7
ATOM 7374 C C . HIS A 1 65 ? 8.569 10.818 9.938 1.00 0.00 65 HIS A C 7
ATOM 7375 O O . HIS A 1 65 ? 9.154 10.188 10.818 1.00 0.00 65 HIS A O 7
ATOM 7390 N N . ALA A 1 66 ? 9.196 11.620 9.084 1.00 0.00 66 ALA A N 7
ATOM 7391 C CA . ALA A 1 66 ? 10.640 11.811 9.134 1.00 0.00 66 ALA A CA 7
ATOM 7392 C C . ALA A 1 66 ? 11.016 13.248 8.788 1.00 0.00 66 ALA A C 7
ATOM 7393 O O . ALA A 1 66 ? 10.327 13.910 8.012 1.00 0.00 66 ALA A O 7
ATOM 7400 N N . SER A 1 67 ? 12.113 13.724 9.367 1.00 0.00 67 SER A N 7
ATOM 7401 C CA . SER A 1 67 ? 12.579 15.084 9.123 1.00 0.00 67 SER A CA 7
ATOM 7402 C C . SER A 1 67 ? 12.734 15.344 7.628 1.00 0.00 67 SER A C 7
ATOM 7403 O O . SER A 1 67 ? 12.923 14.417 6.841 1.00 0.00 67 SER A O 7
ATOM 7411 N N . GLY A 1 68 ? 12.653 16.614 7.243 1.00 0.00 68 GLY A N 7
ATOM 7412 C CA . GLY A 1 68 ? 12.786 16.975 5.843 1.00 0.00 68 GLY A CA 7
ATOM 7413 C C . GLY A 1 68 ? 12.844 18.476 5.635 1.00 0.00 68 GLY A C 7
ATOM 7414 O O . GLY A 1 68 ? 12.906 19.254 6.586 1.00 0.00 68 GLY A O 7
ATOM 7418 N N . PRO A 1 69 ? 12.826 18.901 4.363 1.00 0.00 69 PRO A N 7
ATOM 7419 C CA . PRO A 1 69 ? 12.878 20.321 4.003 1.00 0.00 69 PRO A CA 7
ATOM 7420 C C . PRO A 1 69 ? 11.595 21.060 4.371 1.00 0.00 69 PRO A C 7
ATOM 7421 O O . PRO A 1 69 ? 11.463 22.257 4.117 1.00 0.00 69 PRO A O 7
ATOM 7432 N N . SER A 1 70 ? 10.654 20.339 4.972 1.00 0.00 70 SER A N 7
ATOM 7433 C CA . SER A 1 70 ? 9.381 20.926 5.373 1.00 0.00 70 SER A CA 7
ATOM 7434 C C . SER A 1 70 ? 9.289 21.039 6.891 1.00 0.00 70 SER A C 7
ATOM 7435 O O . SER A 1 70 ? 10.015 20.363 7.621 1.00 0.00 70 SER A O 7
ATOM 7443 N N . SER A 1 71 ? 8.391 21.900 7.361 1.00 0.00 71 SER A N 7
ATOM 7444 C CA . SER A 1 71 ? 8.206 22.106 8.792 1.00 0.00 71 SER A CA 7
ATOM 7445 C C . SER A 1 71 ? 6.862 21.549 9.252 1.00 0.00 71 SER A C 7
ATOM 7446 O O . SER A 1 71 ? 6.798 20.721 10.160 1.00 0.00 71 SER A O 7
ATOM 7454 N N . GLY A 1 72 ? 5.789 22.011 8.618 1.00 0.00 72 GLY A N 7
ATOM 7455 C CA . GLY A 1 72 ? 4.460 21.549 8.975 1.00 0.00 72 GLY A CA 7
ATOM 7456 C C . GLY A 1 72 ? 3.657 21.107 7.768 1.00 0.00 72 GLY A C 7
ATOM 7457 O O . GLY A 1 72 ? 4.220 21.002 6.679 1.00 0.00 72 GLY A O 7
ATOM 7463 N N . GLY A 1 1 ? -28.379 -0.899 6.999 1.00 0.00 1 GLY A N 8
ATOM 7464 C CA . GLY A 1 1 ? -29.444 -0.565 6.072 1.00 0.00 1 GLY A CA 8
ATOM 7465 C C . GLY A 1 1 ? -30.528 -1.624 6.027 1.00 0.00 1 GLY A C 8
ATOM 7466 O O . GLY A 1 1 ? -31.043 -2.039 7.066 1.00 0.00 1 GLY A O 8
ATOM 7470 N N . SER A 1 2 ? -30.876 -2.062 4.822 1.00 0.00 2 SER A N 8
ATOM 7471 C CA . SER A 1 2 ? -31.910 -3.076 4.646 1.00 0.00 2 SER A CA 8
ATOM 7472 C C . SER A 1 2 ? -31.390 -4.243 3.811 1.00 0.00 2 SER A C 8
ATOM 7473 O O . SER A 1 2 ? -31.585 -5.406 4.162 1.00 0.00 2 SER A O 8
ATOM 7481 N N . SER A 1 3 ? -30.728 -3.922 2.704 1.00 0.00 3 SER A N 8
ATOM 7482 C CA . SER A 1 3 ? -30.183 -4.942 1.817 1.00 0.00 3 SER A CA 8
ATOM 7483 C C . SER A 1 3 ? -28.827 -5.429 2.317 1.00 0.00 3 SER A C 8
ATOM 7484 O O . SER A 1 3 ? -28.597 -6.630 2.453 1.00 0.00 3 SER A O 8
ATOM 7492 N N . GLY A 1 4 ? -27.930 -4.486 2.589 1.00 0.00 4 GLY A N 8
ATOM 7493 C CA . GLY A 1 4 ? -26.607 -4.838 3.071 1.00 0.00 4 GLY A CA 8
ATOM 7494 C C . GLY A 1 4 ? -26.410 -4.487 4.533 1.00 0.00 4 GLY A C 8
ATOM 7495 O O . GLY A 1 4 ? -27.249 -3.818 5.136 1.00 0.00 4 GLY A O 8
ATOM 7499 N N . SER A 1 5 ? -25.299 -4.940 5.104 1.00 0.00 5 SER A N 8
ATOM 7500 C CA . SER A 1 5 ? -24.997 -4.675 6.506 1.00 0.00 5 SER A CA 8
ATOM 7501 C C . SER A 1 5 ? -23.856 -3.671 6.635 1.00 0.00 5 SER A C 8
ATOM 7502 O O . SER A 1 5 ? -24.037 -2.573 7.162 1.00 0.00 5 SER A O 8
ATOM 7510 N N . SER A 1 6 ? -22.679 -4.055 6.150 1.00 0.00 6 SER A N 8
ATOM 7511 C CA . SER A 1 6 ? -21.507 -3.191 6.214 1.00 0.00 6 SER A CA 8
ATOM 7512 C C . SER A 1 6 ? -21.437 -2.278 4.993 1.00 0.00 6 SER A C 8
ATOM 7513 O O . SER A 1 6 ? -21.902 -2.634 3.911 1.00 0.00 6 SER A O 8
ATOM 7521 N N . GLY A 1 7 ? -20.852 -1.098 5.176 1.00 0.00 7 GLY A N 8
ATOM 7522 C CA . GLY A 1 7 ? -20.732 -0.152 4.082 1.00 0.00 7 GLY A CA 8
ATOM 7523 C C . GLY A 1 7 ? -19.372 0.516 4.041 1.00 0.00 7 GLY A C 8
ATOM 7524 O O . GLY A 1 7 ? -18.585 0.399 4.981 1.00 0.00 7 GLY A O 8
ATOM 7528 N N . CYS A 1 8 ? -19.092 1.217 2.947 1.00 0.00 8 CYS A N 8
ATOM 7529 C CA . CYS A 1 8 ? -17.816 1.905 2.785 1.00 0.00 8 CYS A CA 8
ATOM 7530 C C . CYS A 1 8 ? -17.908 3.344 3.283 1.00 0.00 8 CYS A C 8
ATOM 7531 O O . CYS A 1 8 ? -19.000 3.888 3.442 1.00 0.00 8 CYS A O 8
ATOM 7538 N N . GLN A 1 9 ? -16.752 3.954 3.527 1.00 0.00 9 GLN A N 8
ATOM 7539 C CA . GLN A 1 9 ? -16.702 5.330 4.008 1.00 0.00 9 GLN A CA 8
ATOM 7540 C C . GLN A 1 9 ? -16.163 6.264 2.929 1.00 0.00 9 GLN A C 8
ATOM 7541 O O . GLN A 1 9 ? -16.566 7.423 2.843 1.00 0.00 9 GLN A O 8
ATOM 7555 N N . GLU A 1 10 ? -15.251 5.750 2.110 1.00 0.00 10 GLU A N 8
ATOM 7556 C CA . GLU A 1 10 ? -14.657 6.540 1.038 1.00 0.00 10 GLU A CA 8
ATOM 7557 C C . GLU A 1 10 ? -15.726 7.026 0.064 1.00 0.00 10 GLU A C 8
ATOM 7558 O O . GLU A 1 10 ? -16.036 8.217 0.008 1.00 0.00 10 GLU A O 8
ATOM 7570 N N . CYS A 1 11 ? -16.286 6.096 -0.703 1.00 0.00 11 CYS A N 8
ATOM 7571 C CA . CYS A 1 11 ? -17.319 6.428 -1.676 1.00 0.00 11 CYS A CA 8
ATOM 7572 C C . CYS A 1 11 ? -18.708 6.322 -1.052 1.00 0.00 11 CYS A C 8
ATOM 7573 O O . CYS A 1 11 ? -19.700 6.751 -1.641 1.00 0.00 11 CYS A O 8
ATOM 7580 N N . LYS A 1 12 ? -18.771 5.747 0.144 1.00 0.00 12 LYS A N 8
ATOM 7581 C CA . LYS A 1 12 ? -20.036 5.585 0.850 1.00 0.00 12 LYS A CA 8
ATOM 7582 C C . LYS A 1 12 ? -20.978 4.668 0.076 1.00 0.00 12 LYS A C 8
ATOM 7583 O O . LYS A 1 12 ? -22.160 4.971 -0.089 1.00 0.00 12 LYS A O 8
ATOM 7602 N N . LYS A 1 13 ? -20.447 3.545 -0.396 1.00 0.00 13 LYS A N 8
ATOM 7603 C CA . LYS A 1 13 ? -21.240 2.582 -1.151 1.00 0.00 13 LYS A CA 8
ATOM 7604 C C . LYS A 1 13 ? -21.250 1.223 -0.458 1.00 0.00 13 LYS A C 8
ATOM 7605 O O . LYS A 1 13 ? -20.215 0.743 0.005 1.00 0.00 13 LYS A O 8
ATOM 7624 N N . THR A 1 14 ? -22.426 0.607 -0.390 1.00 0.00 14 THR A N 8
ATOM 7625 C CA . THR A 1 14 ? -22.570 -0.697 0.246 1.00 0.00 14 THR A CA 8
ATOM 7626 C C . THR A 1 14 ? -21.482 -1.658 -0.218 1.00 0.00 14 THR A C 8
ATOM 7627 O O . THR A 1 14 ? -21.387 -1.977 -1.404 1.00 0.00 14 THR A O 8
ATOM 7638 N N . ILE A 1 15 ? -20.664 -2.118 0.723 1.00 0.00 15 ILE A N 8
ATOM 7639 C CA . ILE A 1 15 ? -19.584 -3.045 0.409 1.00 0.00 15 ILE A CA 8
ATOM 7640 C C . ILE A 1 15 ? -20.084 -4.486 0.394 1.00 0.00 15 ILE A C 8
ATOM 7641 O O . ILE A 1 15 ? -20.355 -5.071 1.442 1.00 0.00 15 ILE A O 8
ATOM 7657 N N . MET A 1 16 ? -20.201 -5.053 -0.802 1.00 0.00 16 MET A N 8
ATOM 7658 C CA . MET A 1 16 ? -20.665 -6.428 -0.954 1.00 0.00 16 MET A CA 8
ATOM 7659 C C . MET A 1 16 ? -19.830 -7.380 -0.105 1.00 0.00 16 MET A C 8
ATOM 7660 O O . MET A 1 16 ? -18.681 -7.100 0.237 1.00 0.00 16 MET A O 8
ATOM 7674 N N . PRO A 1 17 ? -20.418 -8.534 0.245 1.00 0.00 17 PRO A N 8
ATOM 7675 C CA . PRO A 1 17 ? -19.745 -9.551 1.059 1.00 0.00 17 PRO A CA 8
ATOM 7676 C C . PRO A 1 17 ? -18.616 -10.243 0.304 1.00 0.00 17 PRO A C 8
ATOM 7677 O O . PRO A 1 17 ? -17.502 -10.368 0.812 1.00 0.00 17 PRO A O 8
ATOM 7688 N N . GLY A 1 18 ? -18.910 -10.690 -0.913 1.00 0.00 18 GLY A N 8
ATOM 7689 C CA . GLY A 1 18 ? -17.908 -11.363 -1.719 1.00 0.00 18 GLY A CA 8
ATOM 7690 C C . GLY A 1 18 ? -16.612 -10.581 -1.805 1.00 0.00 18 GLY A C 8
ATOM 7691 O O . GLY A 1 18 ? -15.528 -11.137 -1.623 1.00 0.00 18 GLY A O 8
ATOM 7695 N N . THR A 1 19 ? -16.722 -9.286 -2.086 1.00 0.00 19 THR A N 8
ATOM 7696 C CA . THR A 1 19 ? -15.550 -8.427 -2.199 1.00 0.00 19 THR A CA 8
ATOM 7697 C C . THR A 1 19 ? -14.865 -8.251 -0.849 1.00 0.00 19 THR A C 8
ATOM 7698 O O . THR A 1 19 ? -15.500 -8.365 0.199 1.00 0.00 19 THR A O 8
ATOM 7709 N N . ARG A 1 20 ? -13.566 -7.971 -0.882 1.00 0.00 20 ARG A N 8
ATOM 7710 C CA . ARG A 1 20 ? -12.794 -7.779 0.340 1.00 0.00 20 ARG A CA 8
ATOM 7711 C C . ARG A 1 20 ? -12.719 -6.301 0.709 1.00 0.00 20 ARG A C 8
ATOM 7712 O O . ARG A 1 20 ? -12.617 -5.436 -0.162 1.00 0.00 20 ARG A O 8
ATOM 7733 N N . LYS A 1 21 ? -12.772 -6.017 2.006 1.00 0.00 21 LYS A N 8
ATOM 7734 C CA . LYS A 1 21 ? -12.709 -4.643 2.492 1.00 0.00 21 LYS A CA 8
ATOM 7735 C C . LYS A 1 21 ? -11.851 -4.550 3.749 1.00 0.00 21 LYS A C 8
ATOM 7736 O O . LYS A 1 21 ? -11.727 -5.516 4.501 1.00 0.00 21 LYS A O 8
ATOM 7755 N N . MET A 1 22 ? -11.261 -3.380 3.972 1.00 0.00 22 MET A N 8
ATOM 7756 C CA . MET A 1 22 ? -10.416 -3.160 5.140 1.00 0.00 22 MET A CA 8
ATOM 7757 C C . MET A 1 22 ? -11.243 -2.674 6.326 1.00 0.00 22 MET A C 8
ATOM 7758 O O . MET A 1 22 ? -12.332 -2.129 6.151 1.00 0.00 22 MET A O 8
ATOM 7772 N N . GLU A 1 23 ? -10.719 -2.877 7.531 1.00 0.00 23 GLU A N 8
ATOM 7773 C CA . GLU A 1 23 ? -11.412 -2.459 8.744 1.00 0.00 23 GLU A CA 8
ATOM 7774 C C . GLU A 1 23 ? -10.475 -1.683 9.665 1.00 0.00 23 GLU A C 8
ATOM 7775 O O . GLU A 1 23 ? -9.505 -2.233 10.189 1.00 0.00 23 GLU A O 8
ATOM 7787 N N . TYR A 1 24 ? -10.771 -0.403 9.858 1.00 0.00 24 TYR A N 8
ATOM 7788 C CA . TYR A 1 24 ? -9.955 0.451 10.713 1.00 0.00 24 TYR A CA 8
ATOM 7789 C C . TYR A 1 24 ? -10.827 1.408 11.519 1.00 0.00 24 TYR A C 8
ATOM 7790 O O . TYR A 1 24 ? -11.889 1.834 11.063 1.00 0.00 24 TYR A O 8
ATOM 7808 N N . LYS A 1 25 ? -10.372 1.743 12.722 1.00 0.00 25 LYS A N 8
ATOM 7809 C CA . LYS A 1 25 ? -11.107 2.651 13.594 1.00 0.00 25 LYS A CA 8
ATOM 7810 C C . LYS A 1 25 ? -12.595 2.316 13.597 1.00 0.00 25 LYS A C 8
ATOM 7811 O O . LYS A 1 25 ? -13.442 3.206 13.660 1.00 0.00 25 LYS A O 8
ATOM 7830 N N . GLY A 1 26 ? -12.907 1.025 13.531 1.00 0.00 26 GLY A N 8
ATOM 7831 C CA . GLY A 1 26 ? -14.293 0.596 13.530 1.00 0.00 26 GLY A CA 8
ATOM 7832 C C . GLY A 1 26 ? -14.934 0.709 12.161 1.00 0.00 26 GLY A C 8
ATOM 7833 O O . GLY A 1 26 ? -15.736 -0.140 11.771 1.00 0.00 26 GLY A O 8
ATOM 7837 N N . SER A 1 27 ? -14.581 1.761 11.429 1.00 0.00 27 SER A N 8
ATOM 7838 C CA . SER A 1 27 ? -15.131 1.985 10.097 1.00 0.00 27 SER A CA 8
ATOM 7839 C C . SER A 1 27 ? -14.481 1.055 9.077 1.00 0.00 27 SER A C 8
ATOM 7840 O O . SER A 1 27 ? -13.326 0.657 9.231 1.00 0.00 27 SER A O 8
ATOM 7848 N N . SER A 1 28 ? -15.231 0.714 8.035 1.00 0.00 28 SER A N 8
ATOM 7849 C CA . SER A 1 28 ? -14.731 -0.173 6.990 1.00 0.00 28 SER A CA 8
ATOM 7850 C C . SER A 1 28 ? -14.464 0.602 5.703 1.00 0.00 28 SER A C 8
ATOM 7851 O O . SER A 1 28 ? -15.037 1.667 5.476 1.00 0.00 28 SER A O 8
ATOM 7859 N N . TRP A 1 29 ? -13.589 0.058 4.865 1.00 0.00 29 TRP A N 8
ATOM 7860 C CA . TRP A 1 29 ? -13.244 0.698 3.600 1.00 0.00 29 TRP A CA 8
ATOM 7861 C C . TRP A 1 29 ? -13.095 -0.337 2.490 1.00 0.00 29 TRP A C 8
ATOM 7862 O O . TRP A 1 29 ? -12.482 -1.387 2.686 1.00 0.00 29 TRP A O 8
ATOM 7883 N N . HIS A 1 30 ? -13.658 -0.035 1.325 1.00 0.00 30 HIS A N 8
ATOM 7884 C CA . HIS A 1 30 ? -13.587 -0.940 0.183 1.00 0.00 30 HIS A CA 8
ATOM 7885 C C . HIS A 1 30 ? -12.158 -1.431 -0.032 1.00 0.00 30 HIS A C 8
ATOM 7886 O O . HIS A 1 30 ? -11.237 -1.014 0.670 1.00 0.00 30 HIS A O 8
ATOM 7900 N N . GLU A 1 31 ? -11.983 -2.318 -1.006 1.00 0.00 31 GLU A N 8
ATOM 7901 C CA . GLU A 1 31 ? -10.667 -2.867 -1.311 1.00 0.00 31 GLU A CA 8
ATOM 7902 C C . GLU A 1 31 ? -9.860 -1.898 -2.171 1.00 0.00 31 GLU A C 8
ATOM 7903 O O . GLU A 1 31 ? -8.629 -1.908 -2.151 1.00 0.00 31 GLU A O 8
ATOM 7915 N N . THR A 1 32 ? -10.563 -1.062 -2.928 1.00 0.00 32 THR A N 8
ATOM 7916 C CA . THR A 1 32 ? -9.915 -0.088 -3.797 1.00 0.00 32 THR A CA 8
ATOM 7917 C C . THR A 1 32 ? -10.129 1.333 -3.288 1.00 0.00 32 THR A C 8
ATOM 7918 O O . THR A 1 32 ? -9.918 2.303 -4.016 1.00 0.00 32 THR A O 8
ATOM 7929 N N . CYS A 1 33 ? -10.550 1.449 -2.033 1.00 0.00 33 CYS A N 8
ATOM 7930 C CA . CYS A 1 33 ? -10.793 2.751 -1.425 1.00 0.00 33 CYS A CA 8
ATOM 7931 C C . CYS A 1 33 ? -9.793 3.024 -0.304 1.00 0.00 33 CYS A C 8
ATOM 7932 O O . CYS A 1 33 ? -9.522 4.176 0.033 1.00 0.00 33 CYS A O 8
ATOM 7939 N N . PHE A 1 34 ? -9.249 1.955 0.268 1.00 0.00 34 PHE A N 8
ATOM 7940 C CA . PHE A 1 34 ? -8.280 2.078 1.351 1.00 0.00 34 PHE A CA 8
ATOM 7941 C C . PHE A 1 34 ? -6.880 2.338 0.802 1.00 0.00 34 PHE A C 8
ATOM 7942 O O . PHE A 1 34 ? -5.882 2.125 1.491 1.00 0.00 34 PHE A O 8
ATOM 7959 N N . ILE A 1 35 ? -6.816 2.798 -0.443 1.00 0.00 35 ILE A N 8
ATOM 7960 C CA . ILE A 1 35 ? -5.540 3.088 -1.085 1.00 0.00 35 ILE A CA 8
ATOM 7961 C C . ILE A 1 35 ? -4.669 3.976 -0.202 1.00 0.00 35 ILE A C 8
ATOM 7962 O O . ILE A 1 35 ? -5.146 4.560 0.772 1.00 0.00 35 ILE A O 8
ATOM 7978 N N . CYS A 1 36 ? -3.391 4.075 -0.550 1.00 0.00 36 CYS A N 8
ATOM 7979 C CA . CYS A 1 36 ? -2.452 4.893 0.209 1.00 0.00 36 CYS A CA 8
ATOM 7980 C C . CYS A 1 36 ? -2.765 6.377 0.041 1.00 0.00 36 CYS A C 8
ATOM 7981 O O . CYS A 1 36 ? -3.533 6.765 -0.840 1.00 0.00 36 CYS A O 8
ATOM 7988 N N . HIS A 1 37 ? -2.164 7.202 0.892 1.00 0.00 37 HIS A N 8
ATOM 7989 C CA . HIS A 1 37 ? -2.377 8.644 0.837 1.00 0.00 37 HIS A CA 8
ATOM 7990 C C . HIS A 1 37 ? -1.230 9.336 0.105 1.00 0.00 37 HIS A C 8
ATOM 7991 O O . HIS A 1 37 ? -1.357 10.483 -0.324 1.00 0.00 37 HIS A O 8
ATOM 8006 N N . ARG A 1 38 ? -0.112 8.630 -0.033 1.00 0.00 38 ARG A N 8
ATOM 8007 C CA . ARG A 1 38 ? 1.057 9.177 -0.711 1.00 0.00 38 ARG A CA 8
ATOM 8008 C C . ARG A 1 38 ? 1.147 8.657 -2.143 1.00 0.00 38 ARG A C 8
ATOM 8009 O O . ARG A 1 38 ? 1.093 9.430 -3.100 1.00 0.00 38 ARG A O 8
ATOM 8030 N N . CYS A 1 39 ? 1.285 7.343 -2.283 1.00 0.00 39 CYS A N 8
ATOM 8031 C CA . CYS A 1 39 ? 1.384 6.719 -3.596 1.00 0.00 39 CYS A CA 8
ATOM 8032 C C . CYS A 1 39 ? 0.001 6.513 -4.206 1.00 0.00 39 CYS A C 8
ATOM 8033 O O . CYS A 1 39 ? -0.133 6.320 -5.414 1.00 0.00 39 CYS A O 8
ATOM 8040 N N . GLN A 1 40 ? -1.024 6.556 -3.362 1.00 0.00 40 GLN A N 8
ATOM 8041 C CA . GLN A 1 40 ? -2.397 6.373 -3.818 1.00 0.00 40 GLN A CA 8
ATOM 8042 C C . GLN A 1 40 ? -2.590 4.987 -4.424 1.00 0.00 40 GLN A C 8
ATOM 8043 O O . GLN A 1 40 ? -3.212 4.841 -5.476 1.00 0.00 40 GLN A O 8
ATOM 8057 N N . GLN A 1 41 ? -2.051 3.974 -3.754 1.00 0.00 41 GLN A N 8
ATOM 8058 C CA . GLN A 1 41 ? -2.164 2.600 -4.228 1.00 0.00 41 GLN A CA 8
ATOM 8059 C C . GLN A 1 41 ? -2.886 1.728 -3.206 1.00 0.00 41 GLN A C 8
ATOM 8060 O O . GLN A 1 41 ? -2.798 1.944 -1.997 1.00 0.00 41 GLN A O 8
ATOM 8074 N N . PRO A 1 42 ? -3.617 0.718 -3.700 1.00 0.00 42 PRO A N 8
ATOM 8075 C CA . PRO A 1 42 ? -4.369 -0.206 -2.847 1.00 0.00 42 PRO A CA 8
ATOM 8076 C C . PRO A 1 42 ? -3.456 -1.130 -2.048 1.00 0.00 42 PRO A C 8
ATOM 8077 O O . PRO A 1 42 ? -3.215 -2.272 -2.440 1.00 0.00 42 PRO A O 8
ATOM 8088 N N . ILE A 1 43 ? -2.950 -0.629 -0.926 1.00 0.00 43 ILE A N 8
ATOM 8089 C CA . ILE A 1 43 ? -2.065 -1.410 -0.071 1.00 0.00 43 ILE A CA 8
ATOM 8090 C C . ILE A 1 43 ? -2.585 -2.833 0.104 1.00 0.00 43 ILE A C 8
ATOM 8091 O O . ILE A 1 43 ? -1.883 -3.802 -0.183 1.00 0.00 43 ILE A O 8
ATOM 8107 N N . GLY A 1 44 ? -3.822 -2.951 0.578 1.00 0.00 44 GLY A N 8
ATOM 8108 C CA . GLY A 1 44 ? -4.417 -4.259 0.782 1.00 0.00 44 GLY A CA 8
ATOM 8109 C C . GLY A 1 44 ? -3.944 -4.917 2.063 1.00 0.00 44 GLY A C 8
ATOM 8110 O O . GLY A 1 44 ? -4.273 -4.466 3.160 1.00 0.00 44 GLY A O 8
ATOM 8114 N N . THR A 1 45 ? -3.169 -5.988 1.925 1.00 0.00 45 THR A N 8
ATOM 8115 C CA . THR A 1 45 ? -2.652 -6.712 3.079 1.00 0.00 45 THR A CA 8
ATOM 8116 C C . THR A 1 45 ? -1.133 -6.832 3.018 1.00 0.00 45 THR A C 8
ATOM 8117 O O . THR A 1 45 ? -0.598 -7.838 2.552 1.00 0.00 45 THR A O 8
ATOM 8128 N N . LYS A 1 46 ? -0.443 -5.801 3.492 1.00 0.00 46 LYS A N 8
ATOM 8129 C CA . LYS A 1 46 ? 1.015 -5.792 3.494 1.00 0.00 46 LYS A CA 8
ATOM 8130 C C . LYS A 1 46 ? 1.552 -4.782 4.503 1.00 0.00 46 LYS A C 8
ATOM 8131 O O . LYS A 1 46 ? 0.806 -3.950 5.020 1.00 0.00 46 LYS A O 8
ATOM 8150 N N . SER A 1 47 ? 2.850 -4.860 4.779 1.00 0.00 47 SER A N 8
ATOM 8151 C CA . SER A 1 47 ? 3.485 -3.954 5.728 1.00 0.00 47 SER A CA 8
ATOM 8152 C C . SER A 1 47 ? 3.090 -2.507 5.447 1.00 0.00 47 SER A C 8
ATOM 8153 O O . SER A 1 47 ? 3.545 -1.906 4.474 1.00 0.00 47 SER A O 8
ATOM 8161 N N . PHE A 1 48 ? 2.241 -1.955 6.307 1.00 0.00 48 PHE A N 8
ATOM 8162 C CA . PHE A 1 48 ? 1.783 -0.579 6.151 1.00 0.00 48 PHE A CA 8
ATOM 8163 C C . PHE A 1 48 ? 1.524 0.065 7.510 1.00 0.00 48 PHE A C 8
ATOM 8164 O O . PHE A 1 48 ? 1.041 -0.588 8.436 1.00 0.00 48 PHE A O 8
ATOM 8181 N N . ILE A 1 49 ? 1.848 1.348 7.622 1.00 0.00 49 ILE A N 8
ATOM 8182 C CA . ILE A 1 49 ? 1.650 2.080 8.867 1.00 0.00 49 ILE A CA 8
ATOM 8183 C C . ILE A 1 49 ? 0.372 2.911 8.818 1.00 0.00 49 ILE A C 8
ATOM 8184 O O . ILE A 1 49 ? 0.304 3.954 8.167 1.00 0.00 49 ILE A O 8
ATOM 8200 N N . PRO A 1 50 ? -0.667 2.442 9.525 1.00 0.00 50 PRO A N 8
ATOM 8201 C CA . PRO A 1 50 ? -1.961 3.128 9.581 1.00 0.00 50 PRO A CA 8
ATOM 8202 C C . PRO A 1 50 ? -1.892 4.434 10.365 1.00 0.00 50 PRO A C 8
ATOM 8203 O O . PRO A 1 50 ? -1.595 4.438 11.560 1.00 0.00 50 PRO A O 8
ATOM 8214 N N . LYS A 1 51 ? -2.168 5.541 9.685 1.00 0.00 51 LYS A N 8
ATOM 8215 C CA . LYS A 1 51 ? -2.139 6.855 10.318 1.00 0.00 51 LYS A CA 8
ATOM 8216 C C . LYS A 1 51 ? -3.463 7.153 11.014 1.00 0.00 51 LYS A C 8
ATOM 8217 O O . LYS A 1 51 ? -4.505 6.612 10.644 1.00 0.00 51 LYS A O 8
ATOM 8236 N N . ASP A 1 52 ? -3.414 8.016 12.023 1.00 0.00 52 ASP A N 8
ATOM 8237 C CA . ASP A 1 52 ? -4.611 8.387 12.769 1.00 0.00 52 ASP A CA 8
ATOM 8238 C C . ASP A 1 52 ? -5.836 8.400 11.861 1.00 0.00 52 ASP A C 8
ATOM 8239 O O . ASP A 1 52 ? -6.739 7.577 12.009 1.00 0.00 52 ASP A O 8
ATOM 8248 N N . ASN A 1 53 ? -5.861 9.339 10.921 1.00 0.00 53 ASN A N 8
ATOM 8249 C CA . ASN A 1 53 ? -6.976 9.459 9.989 1.00 0.00 53 ASN A CA 8
ATOM 8250 C C . ASN A 1 53 ? -6.505 9.275 8.550 1.00 0.00 53 ASN A C 8
ATOM 8251 O O . ASN A 1 53 ? -7.105 9.810 7.618 1.00 0.00 53 ASN A O 8
ATOM 8262 N N . GLN A 1 54 ? -5.428 8.515 8.378 1.00 0.00 54 GLN A N 8
ATOM 8263 C CA . GLN A 1 54 ? -4.877 8.261 7.052 1.00 0.00 54 GLN A CA 8
ATOM 8264 C C . GLN A 1 54 ? -4.141 6.926 7.016 1.00 0.00 54 GLN A C 8
ATOM 8265 O O . GLN A 1 54 ? -3.995 6.259 8.039 1.00 0.00 54 GLN A O 8
ATOM 8279 N N . ASN A 1 55 ? -3.681 6.542 5.830 1.00 0.00 55 ASN A N 8
ATOM 8280 C CA . ASN A 1 55 ? -2.960 5.285 5.660 1.00 0.00 55 ASN A CA 8
ATOM 8281 C C . ASN A 1 55 ? -1.725 5.480 4.786 1.00 0.00 55 ASN A C 8
ATOM 8282 O O . ASN A 1 55 ? -1.819 5.964 3.658 1.00 0.00 55 ASN A O 8
ATOM 8293 N N . PHE A 1 56 ? -0.567 5.099 5.315 1.00 0.00 56 PHE A N 8
ATOM 8294 C CA . PHE A 1 56 ? 0.688 5.232 4.584 1.00 0.00 56 PHE A CA 8
ATOM 8295 C C . PHE A 1 56 ? 1.512 3.952 4.681 1.00 0.00 56 PHE A C 8
ATOM 8296 O O . PHE A 1 56 ? 1.662 3.376 5.759 1.00 0.00 56 PHE A O 8
ATOM 8313 N N . CYS A 1 57 ? 2.043 3.510 3.546 1.00 0.00 57 CYS A N 8
ATOM 8314 C CA . CYS A 1 57 ? 2.852 2.297 3.500 1.00 0.00 57 CYS A CA 8
ATOM 8315 C C . CYS A 1 57 ? 4.132 2.466 4.313 1.00 0.00 57 CYS A C 8
ATOM 8316 O O . CYS A 1 57 ? 4.345 3.498 4.949 1.00 0.00 57 CYS A O 8
ATOM 8323 N N . VAL A 1 58 ? 4.982 1.445 4.286 1.00 0.00 58 VAL A N 8
ATOM 8324 C CA . VAL A 1 58 ? 6.243 1.480 5.018 1.00 0.00 58 VAL A CA 8
ATOM 8325 C C . VAL A 1 58 ? 7.189 2.523 4.434 1.00 0.00 58 VAL A C 8
ATOM 8326 O O . VAL A 1 58 ? 7.713 3.386 5.139 1.00 0.00 58 VAL A O 8
ATOM 8339 N N . PRO A 1 59 ? 7.414 2.444 3.115 1.00 0.00 59 PRO A N 8
ATOM 8340 C CA . PRO A 1 59 ? 8.297 3.375 2.406 1.00 0.00 59 PRO A CA 8
ATOM 8341 C C . PRO A 1 59 ? 7.711 4.780 2.321 1.00 0.00 59 PRO A C 8
ATOM 8342 O O . PRO A 1 59 ? 8.424 5.746 2.045 1.00 0.00 59 PRO A O 8
ATOM 8353 N N . CYS A 1 60 ? 6.409 4.889 2.562 1.00 0.00 60 CYS A N 8
ATOM 8354 C CA . CYS A 1 60 ? 5.727 6.176 2.513 1.00 0.00 60 CYS A CA 8
ATOM 8355 C C . CYS A 1 60 ? 5.699 6.829 3.892 1.00 0.00 60 CYS A C 8
ATOM 8356 O O . CYS A 1 60 ? 6.081 7.990 4.048 1.00 0.00 60 CYS A O 8
ATOM 8363 N N . TYR A 1 61 ? 5.246 6.077 4.888 1.00 0.00 61 TYR A N 8
ATOM 8364 C CA . TYR A 1 61 ? 5.166 6.583 6.253 1.00 0.00 61 TYR A CA 8
ATOM 8365 C C . TYR A 1 61 ? 6.533 7.053 6.741 1.00 0.00 61 TYR A C 8
ATOM 8366 O O . TYR A 1 61 ? 6.652 8.103 7.371 1.00 0.00 61 TYR A O 8
ATOM 8384 N N . GLU A 1 62 ? 7.563 6.266 6.442 1.00 0.00 62 GLU A N 8
ATOM 8385 C CA . GLU A 1 62 ? 8.922 6.601 6.850 1.00 0.00 62 GLU A CA 8
ATOM 8386 C C . GLU A 1 62 ? 9.280 8.026 6.435 1.00 0.00 62 GLU A C 8
ATOM 8387 O O . GLU A 1 62 ? 9.896 8.771 7.197 1.00 0.00 62 GLU A O 8
ATOM 8399 N N . LYS A 1 63 ? 8.888 8.397 5.221 1.00 0.00 63 LYS A N 8
ATOM 8400 C CA . LYS A 1 63 ? 9.165 9.732 4.702 1.00 0.00 63 LYS A CA 8
ATOM 8401 C C . LYS A 1 63 ? 8.531 10.801 5.585 1.00 0.00 63 LYS A C 8
ATOM 8402 O O . LYS A 1 63 ? 9.188 11.766 5.976 1.00 0.00 63 LYS A O 8
ATOM 8421 N N . GLN A 1 64 ? 7.251 10.622 5.897 1.00 0.00 64 GLN A N 8
ATOM 8422 C CA . GLN A 1 64 ? 6.529 11.572 6.735 1.00 0.00 64 GLN A CA 8
ATOM 8423 C C . GLN A 1 64 ? 7.271 11.815 8.046 1.00 0.00 64 GLN A C 8
ATOM 8424 O O . GLN A 1 64 ? 7.393 12.953 8.500 1.00 0.00 64 GLN A O 8
ATOM 8438 N N . HIS A 1 65 ? 7.765 10.738 8.649 1.00 0.00 65 HIS A N 8
ATOM 8439 C CA . HIS A 1 65 ? 8.495 10.835 9.908 1.00 0.00 65 HIS A CA 8
ATOM 8440 C C . HIS A 1 65 ? 9.855 11.494 9.698 1.00 0.00 65 HIS A C 8
ATOM 8441 O O . HIS A 1 65 ? 10.192 12.470 10.368 1.00 0.00 65 HIS A O 8
ATOM 8456 N N . ALA A 1 66 ? 10.631 10.954 8.764 1.00 0.00 66 ALA A N 8
ATOM 8457 C CA . ALA A 1 66 ? 11.953 11.490 8.466 1.00 0.00 66 ALA A CA 8
ATOM 8458 C C . ALA A 1 66 ? 11.853 12.759 7.625 1.00 0.00 66 ALA A C 8
ATOM 8459 O O . ALA A 1 66 ? 11.348 12.733 6.503 1.00 0.00 66 ALA A O 8
ATOM 8466 N N . SER A 1 67 ? 12.339 13.867 8.175 1.00 0.00 67 SER A N 8
ATOM 8467 C CA . SER A 1 67 ? 12.300 15.147 7.477 1.00 0.00 67 SER A CA 8
ATOM 8468 C C . SER A 1 67 ? 13.710 15.683 7.247 1.00 0.00 67 SER A C 8
ATOM 8469 O O . SER A 1 67 ? 14.532 15.712 8.162 1.00 0.00 67 SER A O 8
ATOM 8477 N N . GLY A 1 68 ? 13.981 16.108 6.017 1.00 0.00 68 GLY A N 8
ATOM 8478 C CA . GLY A 1 68 ? 15.292 16.637 5.687 1.00 0.00 68 GLY A CA 8
ATOM 8479 C C . GLY A 1 68 ? 15.398 17.060 4.236 1.00 0.00 68 GLY A C 8
ATOM 8480 O O . GLY A 1 68 ? 15.189 18.223 3.888 1.00 0.00 68 GLY A O 8
ATOM 8484 N N . PRO A 1 69 ? 15.732 16.101 3.359 1.00 0.00 69 PRO A N 8
ATOM 8485 C CA . PRO A 1 69 ? 15.874 16.357 1.922 1.00 0.00 69 PRO A CA 8
ATOM 8486 C C . PRO A 1 69 ? 14.536 16.643 1.249 1.00 0.00 69 PRO A C 8
ATOM 8487 O O . PRO A 1 69 ? 14.472 16.852 0.038 1.00 0.00 69 PRO A O 8
ATOM 8498 N N . SER A 1 70 ? 13.470 16.653 2.042 1.00 0.00 70 SER A N 8
ATOM 8499 C CA . SER A 1 70 ? 12.132 16.911 1.522 1.00 0.00 70 SER A CA 8
ATOM 8500 C C . SER A 1 70 ? 12.087 18.239 0.774 1.00 0.00 70 SER A C 8
ATOM 8501 O O . SER A 1 70 ? 11.723 19.271 1.339 1.00 0.00 70 SER A O 8
ATOM 8509 N N . SER A 1 71 ? 12.461 18.206 -0.501 1.00 0.00 71 SER A N 8
ATOM 8510 C CA . SER A 1 71 ? 12.468 19.408 -1.327 1.00 0.00 71 SER A CA 8
ATOM 8511 C C . SER A 1 71 ? 11.664 19.193 -2.606 1.00 0.00 71 SER A C 8
ATOM 8512 O O . SER A 1 71 ? 12.210 18.802 -3.637 1.00 0.00 71 SER A O 8
ATOM 8520 N N . GLY A 1 72 ? 10.362 19.451 -2.530 1.00 0.00 72 GLY A N 8
ATOM 8521 C CA . GLY A 1 72 ? 9.503 19.279 -3.687 1.00 0.00 72 GLY A CA 8
ATOM 8522 C C . GLY A 1 72 ? 8.409 18.257 -3.451 1.00 0.00 72 GLY A C 8
ATOM 8523 O O . GLY A 1 72 ? 7.647 17.971 -4.373 1.00 0.00 72 GLY A O 8
ATOM 8529 N N . GLY A 1 1 ? -31.772 8.128 5.552 1.00 0.00 1 GLY A N 9
ATOM 8530 C CA . GLY A 1 1 ? -30.404 8.165 5.070 1.00 0.00 1 GLY A CA 9
ATOM 8531 C C . GLY A 1 1 ? -29.967 6.848 4.461 1.00 0.00 1 GLY A C 9
ATOM 8532 O O . GLY A 1 1 ? -30.758 6.164 3.811 1.00 0.00 1 GLY A O 9
ATOM 8536 N N . SER A 1 2 ? -28.704 6.490 4.670 1.00 0.00 2 SER A N 9
ATOM 8537 C CA . SER A 1 2 ? -28.162 5.249 4.132 1.00 0.00 2 SER A CA 9
ATOM 8538 C C . SER A 1 2 ? -27.698 4.326 5.255 1.00 0.00 2 SER A C 9
ATOM 8539 O O . SER A 1 2 ? -26.643 4.540 5.853 1.00 0.00 2 SER A O 9
ATOM 8547 N N . SER A 1 3 ? -28.494 3.300 5.537 1.00 0.00 3 SER A N 9
ATOM 8548 C CA . SER A 1 3 ? -28.169 2.346 6.591 1.00 0.00 3 SER A CA 9
ATOM 8549 C C . SER A 1 3 ? -27.800 0.989 6.000 1.00 0.00 3 SER A C 9
ATOM 8550 O O . SER A 1 3 ? -28.436 0.515 5.060 1.00 0.00 3 SER A O 9
ATOM 8558 N N . GLY A 1 4 ? -26.766 0.368 6.560 1.00 0.00 4 GLY A N 9
ATOM 8559 C CA . GLY A 1 4 ? -26.330 -0.929 6.077 1.00 0.00 4 GLY A CA 9
ATOM 8560 C C . GLY A 1 4 ? -25.367 -1.609 7.030 1.00 0.00 4 GLY A C 9
ATOM 8561 O O . GLY A 1 4 ? -24.708 -0.948 7.834 1.00 0.00 4 GLY A O 9
ATOM 8565 N N . SER A 1 5 ? -25.285 -2.933 6.943 1.00 0.00 5 SER A N 9
ATOM 8566 C CA . SER A 1 5 ? -24.400 -3.703 7.808 1.00 0.00 5 SER A CA 9
ATOM 8567 C C . SER A 1 5 ? -22.965 -3.193 7.709 1.00 0.00 5 SER A C 9
ATOM 8568 O O . SER A 1 5 ? -22.413 -2.669 8.677 1.00 0.00 5 SER A O 9
ATOM 8576 N N . SER A 1 6 ? -22.367 -3.351 6.532 1.00 0.00 6 SER A N 9
ATOM 8577 C CA . SER A 1 6 ? -20.996 -2.911 6.307 1.00 0.00 6 SER A CA 9
ATOM 8578 C C . SER A 1 6 ? -20.934 -1.879 5.184 1.00 0.00 6 SER A C 9
ATOM 8579 O O . SER A 1 6 ? -21.160 -2.199 4.018 1.00 0.00 6 SER A O 9
ATOM 8587 N N . GLY A 1 7 ? -20.626 -0.637 5.547 1.00 0.00 7 GLY A N 9
ATOM 8588 C CA . GLY A 1 7 ? -20.539 0.424 4.560 1.00 0.00 7 GLY A CA 9
ATOM 8589 C C . GLY A 1 7 ? -19.155 1.035 4.486 1.00 0.00 7 GLY A C 9
ATOM 8590 O O . GLY A 1 7 ? -18.426 1.064 5.478 1.00 0.00 7 GLY A O 9
ATOM 8594 N N . CYS A 1 8 ? -18.788 1.524 3.306 1.00 0.00 8 CYS A N 9
ATOM 8595 C CA . CYS A 1 8 ? -17.480 2.136 3.104 1.00 0.00 8 CYS A CA 9
ATOM 8596 C C . CYS A 1 8 ? -17.459 3.564 3.642 1.00 0.00 8 CYS A C 9
ATOM 8597 O O . CYS A 1 8 ? -18.507 4.170 3.861 1.00 0.00 8 CYS A O 9
ATOM 8604 N N . GLN A 1 9 ? -16.258 4.093 3.853 1.00 0.00 9 GLN A N 9
ATOM 8605 C CA . GLN A 1 9 ? -16.101 5.449 4.366 1.00 0.00 9 GLN A CA 9
ATOM 8606 C C . GLN A 1 9 ? -15.647 6.399 3.263 1.00 0.00 9 GLN A C 9
ATOM 8607 O O . GLN A 1 9 ? -16.086 7.547 3.200 1.00 0.00 9 GLN A O 9
ATOM 8621 N N . GLU A 1 10 ? -14.765 5.912 2.395 1.00 0.00 10 GLU A N 9
ATOM 8622 C CA . GLU A 1 10 ? -14.251 6.720 1.295 1.00 0.00 10 GLU A CA 9
ATOM 8623 C C . GLU A 1 10 ? -15.382 7.166 0.373 1.00 0.00 10 GLU A C 9
ATOM 8624 O O . GLU A 1 10 ? -15.752 8.341 0.350 1.00 0.00 10 GLU A O 9
ATOM 8636 N N . CYS A 1 11 ? -15.927 6.221 -0.385 1.00 0.00 11 CYS A N 9
ATOM 8637 C CA . CYS A 1 11 ? -17.015 6.515 -1.310 1.00 0.00 11 CYS A CA 9
ATOM 8638 C C . CYS A 1 11 ? -18.354 6.555 -0.579 1.00 0.00 11 CYS A C 9
ATOM 8639 O O . CYS A 1 11 ? -19.356 7.022 -1.121 1.00 0.00 11 CYS A O 9
ATOM 8646 N N . LYS A 1 12 ? -18.364 6.062 0.654 1.00 0.00 12 LYS A N 9
ATOM 8647 C CA . LYS A 1 12 ? -19.578 6.042 1.461 1.00 0.00 12 LYS A CA 9
ATOM 8648 C C . LYS A 1 12 ? -20.665 5.210 0.788 1.00 0.00 12 LYS A C 9
ATOM 8649 O O . LYS A 1 12 ? -21.819 5.629 0.705 1.00 0.00 12 LYS A O 9
ATOM 8668 N N . LYS A 1 13 ? -20.289 4.028 0.311 1.00 0.00 13 LYS A N 9
ATOM 8669 C CA . LYS A 1 13 ? -21.232 3.136 -0.353 1.00 0.00 13 LYS A CA 9
ATOM 8670 C C . LYS A 1 13 ? -21.444 1.865 0.464 1.00 0.00 13 LYS A C 9
ATOM 8671 O O . LYS A 1 13 ? -20.928 1.734 1.575 1.00 0.00 13 LYS A O 9
ATOM 8690 N N . THR A 1 14 ? -22.206 0.929 -0.094 1.00 0.00 14 THR A N 9
ATOM 8691 C CA . THR A 1 14 ? -22.486 -0.332 0.582 1.00 0.00 14 THR A CA 9
ATOM 8692 C C . THR A 1 14 ? -21.479 -1.405 0.184 1.00 0.00 14 THR A C 9
ATOM 8693 O O . THR A 1 14 ? -21.471 -1.870 -0.956 1.00 0.00 14 THR A O 9
ATOM 8704 N N . ILE A 1 15 ? -20.631 -1.794 1.130 1.00 0.00 15 ILE A N 9
ATOM 8705 C CA . ILE A 1 15 ? -19.621 -2.814 0.878 1.00 0.00 15 ILE A CA 9
ATOM 8706 C C . ILE A 1 15 ? -20.220 -4.214 0.963 1.00 0.00 15 ILE A C 9
ATOM 8707 O O . ILE A 1 15 ? -20.475 -4.726 2.052 1.00 0.00 15 ILE A O 9
ATOM 8723 N N . MET A 1 16 ? -20.442 -4.828 -0.195 1.00 0.00 16 MET A N 9
ATOM 8724 C CA . MET A 1 16 ? -21.008 -6.171 -0.251 1.00 0.00 16 MET A CA 9
ATOM 8725 C C . MET A 1 16 ? -20.190 -7.142 0.594 1.00 0.00 16 MET A C 9
ATOM 8726 O O . MET A 1 16 ? -18.970 -7.026 0.709 1.00 0.00 16 MET A O 9
ATOM 8740 N N . PRO A 1 17 ? -20.876 -8.122 1.201 1.00 0.00 17 PRO A N 9
ATOM 8741 C CA . PRO A 1 17 ? -20.232 -9.132 2.046 1.00 0.00 17 PRO A CA 9
ATOM 8742 C C . PRO A 1 17 ? -19.371 -10.099 1.240 1.00 0.00 17 PRO A C 9
ATOM 8743 O O . PRO A 1 17 ? -18.750 -11.003 1.797 1.00 0.00 17 PRO A O 9
ATOM 8754 N N . GLY A 1 18 ? -19.339 -9.902 -0.074 1.00 0.00 18 GLY A N 9
ATOM 8755 C CA . GLY A 1 18 ? -18.551 -10.764 -0.935 1.00 0.00 18 GLY A CA 9
ATOM 8756 C C . GLY A 1 18 ? -17.129 -10.268 -1.108 1.00 0.00 18 GLY A C 9
ATOM 8757 O O . GLY A 1 18 ? -16.179 -11.048 -1.042 1.00 0.00 18 GLY A O 9
ATOM 8761 N N . THR A 1 19 ? -16.982 -8.966 -1.331 1.00 0.00 19 THR A N 9
ATOM 8762 C CA . THR A 1 19 ? -15.666 -8.367 -1.517 1.00 0.00 19 THR A CA 9
ATOM 8763 C C . THR A 1 19 ? -14.982 -8.116 -0.178 1.00 0.00 19 THR A C 9
ATOM 8764 O O . THR A 1 19 ? -15.643 -7.966 0.849 1.00 0.00 19 THR A O 9
ATOM 8775 N N . ARG A 1 20 ? -13.654 -8.072 -0.197 1.00 0.00 20 ARG A N 9
ATOM 8776 C CA . ARG A 1 20 ? -12.880 -7.840 1.017 1.00 0.00 20 ARG A CA 9
ATOM 8777 C C . ARG A 1 20 ? -12.744 -6.347 1.298 1.00 0.00 20 ARG A C 9
ATOM 8778 O O . ARG A 1 20 ? -12.656 -5.535 0.376 1.00 0.00 20 ARG A O 9
ATOM 8799 N N . LYS A 1 21 ? -12.730 -5.990 2.578 1.00 0.00 21 LYS A N 9
ATOM 8800 C CA . LYS A 1 21 ? -12.605 -4.595 2.983 1.00 0.00 21 LYS A CA 9
ATOM 8801 C C . LYS A 1 21 ? -11.614 -4.449 4.134 1.00 0.00 21 LYS A C 9
ATOM 8802 O O . LYS A 1 21 ? -11.227 -5.435 4.760 1.00 0.00 21 LYS A O 9
ATOM 8821 N N . MET A 1 22 ? -11.209 -3.213 4.407 1.00 0.00 22 MET A N 9
ATOM 8822 C CA . MET A 1 22 ? -10.266 -2.939 5.485 1.00 0.00 22 MET A CA 9
ATOM 8823 C C . MET A 1 22 ? -10.982 -2.348 6.696 1.00 0.00 22 MET A C 9
ATOM 8824 O O . MET A 1 22 ? -11.421 -1.199 6.668 1.00 0.00 22 MET A O 9
ATOM 8838 N N . GLU A 1 23 ? -11.094 -3.142 7.756 1.00 0.00 23 GLU A N 9
ATOM 8839 C CA . GLU A 1 23 ? -11.757 -2.697 8.976 1.00 0.00 23 GLU A CA 9
ATOM 8840 C C . GLU A 1 23 ? -10.784 -1.950 9.883 1.00 0.00 23 GLU A C 9
ATOM 8841 O O . GLU A 1 23 ? -9.844 -2.537 10.420 1.00 0.00 23 GLU A O 9
ATOM 8853 N N . TYR A 1 24 ? -11.015 -0.653 10.049 1.00 0.00 24 TYR A N 9
ATOM 8854 C CA . TYR A 1 24 ? -10.157 0.175 10.888 1.00 0.00 24 TYR A CA 9
ATOM 8855 C C . TYR A 1 24 ? -10.984 1.174 11.694 1.00 0.00 24 TYR A C 9
ATOM 8856 O O . TYR A 1 24 ? -11.813 1.899 11.144 1.00 0.00 24 TYR A O 9
ATOM 8874 N N . LYS A 1 25 ? -10.750 1.206 13.001 1.00 0.00 25 LYS A N 9
ATOM 8875 C CA . LYS A 1 25 ? -11.469 2.116 13.885 1.00 0.00 25 LYS A CA 9
ATOM 8876 C C . LYS A 1 25 ? -12.977 1.964 13.712 1.00 0.00 25 LYS A C 9
ATOM 8877 O O . LYS A 1 25 ? -13.709 2.951 13.664 1.00 0.00 25 LYS A O 9
ATOM 8896 N N . GLY A 1 26 ? -13.435 0.719 13.621 1.00 0.00 26 GLY A N 9
ATOM 8897 C CA . GLY A 1 26 ? -14.854 0.460 13.457 1.00 0.00 26 GLY A CA 9
ATOM 8898 C C . GLY A 1 26 ? -15.312 0.634 12.022 1.00 0.00 26 GLY A C 9
ATOM 8899 O O . GLY A 1 26 ? -16.126 -0.144 11.525 1.00 0.00 26 GLY A O 9
ATOM 8903 N N . SER A 1 27 ? -14.789 1.658 11.355 1.00 0.00 27 SER A N 9
ATOM 8904 C CA . SER A 1 27 ? -15.153 1.934 9.971 1.00 0.00 27 SER A CA 9
ATOM 8905 C C . SER A 1 27 ? -14.459 0.962 9.022 1.00 0.00 27 SER A C 9
ATOM 8906 O O . SER A 1 27 ? -13.480 0.313 9.388 1.00 0.00 27 SER A O 9
ATOM 8914 N N . SER A 1 28 ? -14.975 0.868 7.800 1.00 0.00 28 SER A N 9
ATOM 8915 C CA . SER A 1 28 ? -14.408 -0.028 6.798 1.00 0.00 28 SER A CA 9
ATOM 8916 C C . SER A 1 28 ? -14.098 0.727 5.509 1.00 0.00 28 SER A C 9
ATOM 8917 O O . SER A 1 28 ? -14.713 1.751 5.214 1.00 0.00 28 SER A O 9
ATOM 8925 N N . TRP A 1 29 ? -13.141 0.212 4.746 1.00 0.00 29 TRP A N 9
ATOM 8926 C CA . TRP A 1 29 ? -12.748 0.836 3.488 1.00 0.00 29 TRP A CA 9
ATOM 8927 C C . TRP A 1 29 ? -12.548 -0.212 2.399 1.00 0.00 29 TRP A C 9
ATOM 8928 O O . TRP A 1 29 ? -11.817 -1.185 2.588 1.00 0.00 29 TRP A O 9
ATOM 8949 N N . HIS A 1 30 ? -13.201 -0.008 1.260 1.00 0.00 30 HIS A N 9
ATOM 8950 C CA . HIS A 1 30 ? -13.093 -0.937 0.140 1.00 0.00 30 HIS A CA 9
ATOM 8951 C C . HIS A 1 30 ? -11.641 -1.345 -0.089 1.00 0.00 30 HIS A C 9
ATOM 8952 O O . HIS A 1 30 ? -10.719 -0.591 0.220 1.00 0.00 30 HIS A O 9
ATOM 8966 N N . GLU A 1 31 ? -11.447 -2.543 -0.633 1.00 0.00 31 GLU A N 9
ATOM 8967 C CA . GLU A 1 31 ? -10.106 -3.051 -0.901 1.00 0.00 31 GLU A CA 9
ATOM 8968 C C . GLU A 1 31 ? -9.267 -2.009 -1.636 1.00 0.00 31 GLU A C 9
ATOM 8969 O O . GLU A 1 31 ? -8.038 -2.026 -1.570 1.00 0.00 31 GLU A O 9
ATOM 8981 N N . THR A 1 32 ? -9.941 -1.103 -2.338 1.00 0.00 32 THR A N 9
ATOM 8982 C CA . THR A 1 32 ? -9.259 -0.055 -3.087 1.00 0.00 32 THR A CA 9
ATOM 8983 C C . THR A 1 32 ? -9.302 1.273 -2.338 1.00 0.00 32 THR A C 9
ATOM 8984 O O . THR A 1 32 ? -8.263 1.856 -2.028 1.00 0.00 32 THR A O 9
ATOM 8995 N N . CYS A 1 33 ? -10.510 1.745 -2.050 1.00 0.00 33 CYS A N 9
ATOM 8996 C CA . CYS A 1 33 ? -10.689 3.004 -1.337 1.00 0.00 33 CYS A CA 9
ATOM 8997 C C . CYS A 1 33 ? -9.647 3.157 -0.233 1.00 0.00 33 CYS A C 9
ATOM 8998 O O . CYS A 1 33 ? -9.322 4.271 0.179 1.00 0.00 33 CYS A O 9
ATOM 9005 N N . PHE A 1 34 ? -9.125 2.031 0.241 1.00 0.00 34 PHE A N 9
ATOM 9006 C CA . PHE A 1 34 ? -8.120 2.039 1.298 1.00 0.00 34 PHE A CA 9
ATOM 9007 C C . PHE A 1 34 ? -6.736 2.339 0.729 1.00 0.00 34 PHE A C 9
ATOM 9008 O O . PHE A 1 34 ? -5.720 1.927 1.291 1.00 0.00 34 PHE A O 9
ATOM 9025 N N . ILE A 1 35 ? -6.705 3.057 -0.388 1.00 0.00 35 ILE A N 9
ATOM 9026 C CA . ILE A 1 35 ? -5.447 3.412 -1.033 1.00 0.00 35 ILE A CA 9
ATOM 9027 C C . ILE A 1 35 ? -4.539 4.181 -0.079 1.00 0.00 35 ILE A C 9
ATOM 9028 O O . ILE A 1 35 ? -4.880 4.395 1.085 1.00 0.00 35 ILE A O 9
ATOM 9044 N N . CYS A 1 36 ? -3.381 4.598 -0.580 1.00 0.00 36 CYS A N 9
ATOM 9045 C CA . CYS A 1 36 ? -2.423 5.345 0.225 1.00 0.00 36 CYS A CA 9
ATOM 9046 C C . CYS A 1 36 ? -2.705 6.843 0.155 1.00 0.00 36 CYS A C 9
ATOM 9047 O O . CYS A 1 36 ? -3.472 7.303 -0.691 1.00 0.00 36 CYS A O 9
ATOM 9054 N N . HIS A 1 37 ? -2.078 7.600 1.050 1.00 0.00 37 HIS A N 9
ATOM 9055 C CA . HIS A 1 37 ? -2.261 9.047 1.090 1.00 0.00 37 HIS A CA 9
ATOM 9056 C C . HIS A 1 37 ? -1.087 9.761 0.425 1.00 0.00 37 HIS A C 9
ATOM 9057 O O . HIS A 1 37 ? -1.141 10.965 0.177 1.00 0.00 37 HIS A O 9
ATOM 9072 N N . ARG A 1 38 ? -0.028 9.010 0.142 1.00 0.00 38 ARG A N 9
ATOM 9073 C CA . ARG A 1 38 ? 1.159 9.572 -0.492 1.00 0.00 38 ARG A CA 9
ATOM 9074 C C . ARG A 1 38 ? 1.268 9.116 -1.944 1.00 0.00 38 ARG A C 9
ATOM 9075 O O . ARG A 1 38 ? 1.357 9.937 -2.858 1.00 0.00 38 ARG A O 9
ATOM 9096 N N . CYS A 1 39 ? 1.260 7.804 -2.149 1.00 0.00 39 CYS A N 9
ATOM 9097 C CA . CYS A 1 39 ? 1.358 7.238 -3.489 1.00 0.00 39 CYS A CA 9
ATOM 9098 C C . CYS A 1 39 ? -0.027 7.014 -4.088 1.00 0.00 39 CYS A C 9
ATOM 9099 O O . CYS A 1 39 ? -0.163 6.768 -5.286 1.00 0.00 39 CYS A O 9
ATOM 9106 N N . GLN A 1 40 ? -1.051 7.102 -3.245 1.00 0.00 40 GLN A N 9
ATOM 9107 C CA . GLN A 1 40 ? -2.426 6.909 -3.692 1.00 0.00 40 GLN A CA 9
ATOM 9108 C C . GLN A 1 40 ? -2.600 5.540 -4.343 1.00 0.00 40 GLN A C 9
ATOM 9109 O O . GLN A 1 40 ? -3.238 5.417 -5.387 1.00 0.00 40 GLN A O 9
ATOM 9123 N N . GLN A 1 41 ? -2.027 4.516 -3.719 1.00 0.00 41 GLN A N 9
ATOM 9124 C CA . GLN A 1 41 ? -2.118 3.157 -4.239 1.00 0.00 41 GLN A CA 9
ATOM 9125 C C . GLN A 1 41 ? -2.890 2.258 -3.279 1.00 0.00 41 GLN A C 9
ATOM 9126 O O . GLN A 1 41 ? -2.865 2.441 -2.062 1.00 0.00 41 GLN A O 9
ATOM 9140 N N . PRO A 1 42 ? -3.593 1.262 -3.838 1.00 0.00 42 PRO A N 9
ATOM 9141 C CA . PRO A 1 42 ? -4.386 0.314 -3.050 1.00 0.00 42 PRO A CA 9
ATOM 9142 C C . PRO A 1 42 ? -3.513 -0.631 -2.230 1.00 0.00 42 PRO A C 9
ATOM 9143 O O . PRO A 1 42 ? -3.266 -1.768 -2.632 1.00 0.00 42 PRO A O 9
ATOM 9154 N N . ILE A 1 43 ? -3.050 -0.153 -1.080 1.00 0.00 43 ILE A N 9
ATOM 9155 C CA . ILE A 1 43 ? -2.206 -0.956 -0.204 1.00 0.00 43 ILE A CA 9
ATOM 9156 C C . ILE A 1 43 ? -2.777 -2.359 -0.027 1.00 0.00 43 ILE A C 9
ATOM 9157 O O . ILE A 1 43 ? -2.080 -3.354 -0.223 1.00 0.00 43 ILE A O 9
ATOM 9173 N N . GLY A 1 44 ? -4.051 -2.432 0.346 1.00 0.00 44 GLY A N 9
ATOM 9174 C CA . GLY A 1 44 ? -4.695 -3.717 0.542 1.00 0.00 44 GLY A CA 9
ATOM 9175 C C . GLY A 1 44 ? -4.226 -4.414 1.804 1.00 0.00 44 GLY A C 9
ATOM 9176 O O . GLY A 1 44 ? -4.354 -3.876 2.904 1.00 0.00 44 GLY A O 9
ATOM 9180 N N . THR A 1 45 ? -3.682 -5.617 1.647 1.00 0.00 45 THR A N 9
ATOM 9181 C CA . THR A 1 45 ? -3.195 -6.390 2.782 1.00 0.00 45 THR A CA 9
ATOM 9182 C C . THR A 1 45 ? -1.686 -6.590 2.704 1.00 0.00 45 THR A C 9
ATOM 9183 O O . THR A 1 45 ? -1.208 -7.592 2.173 1.00 0.00 45 THR A O 9
ATOM 9194 N N . LYS A 1 46 ? -0.938 -5.629 3.237 1.00 0.00 46 LYS A N 9
ATOM 9195 C CA . LYS A 1 46 ? 0.518 -5.700 3.231 1.00 0.00 46 LYS A CA 9
ATOM 9196 C C . LYS A 1 46 ? 1.113 -4.767 4.281 1.00 0.00 46 LYS A C 9
ATOM 9197 O O . LYS A 1 46 ? 0.398 -3.985 4.907 1.00 0.00 46 LYS A O 9
ATOM 9216 N N . SER A 1 47 ? 2.426 -4.853 4.466 1.00 0.00 47 SER A N 9
ATOM 9217 C CA . SER A 1 47 ? 3.117 -4.018 5.442 1.00 0.00 47 SER A CA 9
ATOM 9218 C C . SER A 1 47 ? 2.806 -2.542 5.211 1.00 0.00 47 SER A C 9
ATOM 9219 O O . SER A 1 47 ? 3.346 -1.917 4.299 1.00 0.00 47 SER A O 9
ATOM 9227 N N . PHE A 1 48 ? 1.930 -1.991 6.045 1.00 0.00 48 PHE A N 9
ATOM 9228 C CA . PHE A 1 48 ? 1.544 -0.589 5.933 1.00 0.00 48 PHE A CA 9
ATOM 9229 C C . PHE A 1 48 ? 1.280 0.014 7.309 1.00 0.00 48 PHE A C 9
ATOM 9230 O O . PHE A 1 48 ? 0.775 -0.660 8.208 1.00 0.00 48 PHE A O 9
ATOM 9247 N N . ILE A 1 49 ? 1.626 1.287 7.467 1.00 0.00 49 ILE A N 9
ATOM 9248 C CA . ILE A 1 49 ? 1.426 1.982 8.732 1.00 0.00 49 ILE A CA 9
ATOM 9249 C C . ILE A 1 49 ? 0.150 2.816 8.706 1.00 0.00 49 ILE A C 9
ATOM 9250 O O . ILE A 1 49 ? 0.089 3.884 8.096 1.00 0.00 49 ILE A O 9
ATOM 9266 N N . PRO A 1 50 ? -0.895 2.320 9.385 1.00 0.00 50 PRO A N 9
ATOM 9267 C CA . PRO A 1 50 ? -2.189 3.004 9.457 1.00 0.00 50 PRO A CA 9
ATOM 9268 C C . PRO A 1 50 ? -2.126 4.278 10.293 1.00 0.00 50 PRO A C 9
ATOM 9269 O O . PRO A 1 50 ? -1.824 4.235 11.486 1.00 0.00 50 PRO A O 9
ATOM 9280 N N . LYS A 1 51 ? -2.412 5.410 9.660 1.00 0.00 51 LYS A N 9
ATOM 9281 C CA . LYS A 1 51 ? -2.389 6.697 10.346 1.00 0.00 51 LYS A CA 9
ATOM 9282 C C . LYS A 1 51 ? -3.740 6.995 10.988 1.00 0.00 51 LYS A C 9
ATOM 9283 O O . LYS A 1 51 ? -4.778 6.526 10.520 1.00 0.00 51 LYS A O 9
ATOM 9302 N N . ASP A 1 52 ? -3.720 7.779 12.060 1.00 0.00 52 ASP A N 9
ATOM 9303 C CA . ASP A 1 52 ? -4.944 8.142 12.765 1.00 0.00 52 ASP A CA 9
ATOM 9304 C C . ASP A 1 52 ? -6.124 8.219 11.801 1.00 0.00 52 ASP A C 9
ATOM 9305 O O . ASP A 1 52 ? -7.043 7.403 11.863 1.00 0.00 52 ASP A O 9
ATOM 9314 N N . ASN A 1 53 ? -6.091 9.206 10.911 1.00 0.00 53 ASN A N 9
ATOM 9315 C CA . ASN A 1 53 ? -7.158 9.390 9.935 1.00 0.00 53 ASN A CA 9
ATOM 9316 C C . ASN A 1 53 ? -6.618 9.285 8.512 1.00 0.00 53 ASN A C 9
ATOM 9317 O O . ASN A 1 53 ? -7.158 9.892 7.587 1.00 0.00 53 ASN A O 9
ATOM 9328 N N . GLN A 1 54 ? -5.551 8.511 8.346 1.00 0.00 54 GLN A N 9
ATOM 9329 C CA . GLN A 1 54 ? -4.938 8.327 7.036 1.00 0.00 54 GLN A CA 9
ATOM 9330 C C . GLN A 1 54 ? -4.216 6.986 6.956 1.00 0.00 54 GLN A C 9
ATOM 9331 O O . GLN A 1 54 ? -4.149 6.247 7.938 1.00 0.00 54 GLN A O 9
ATOM 9345 N N . ASN A 1 55 ? -3.677 6.678 5.781 1.00 0.00 55 ASN A N 9
ATOM 9346 C CA . ASN A 1 55 ? -2.960 5.425 5.573 1.00 0.00 55 ASN A CA 9
ATOM 9347 C C . ASN A 1 55 ? -1.704 5.649 4.736 1.00 0.00 55 ASN A C 9
ATOM 9348 O O . ASN A 1 55 ? -1.766 6.212 3.643 1.00 0.00 55 ASN A O 9
ATOM 9359 N N . PHE A 1 56 ? -0.565 5.204 5.256 1.00 0.00 56 PHE A N 9
ATOM 9360 C CA . PHE A 1 56 ? 0.705 5.356 4.557 1.00 0.00 56 PHE A CA 9
ATOM 9361 C C . PHE A 1 56 ? 1.507 4.058 4.599 1.00 0.00 56 PHE A C 9
ATOM 9362 O O . PHE A 1 56 ? 1.620 3.417 5.644 1.00 0.00 56 PHE A O 9
ATOM 9379 N N . CYS A 1 57 ? 2.062 3.676 3.453 1.00 0.00 57 CYS A N 9
ATOM 9380 C CA . CYS A 1 57 ? 2.853 2.455 3.356 1.00 0.00 57 CYS A CA 9
ATOM 9381 C C . CYS A 1 57 ? 4.130 2.566 4.184 1.00 0.00 57 CYS A C 9
ATOM 9382 O O . CYS A 1 57 ? 4.363 3.573 4.853 1.00 0.00 57 CYS A O 9
ATOM 9389 N N . VAL A 1 58 ? 4.954 1.525 4.134 1.00 0.00 58 VAL A N 9
ATOM 9390 C CA . VAL A 1 58 ? 6.208 1.505 4.878 1.00 0.00 58 VAL A CA 9
ATOM 9391 C C . VAL A 1 58 ? 7.173 2.563 4.355 1.00 0.00 58 VAL A C 9
ATOM 9392 O O . VAL A 1 58 ? 7.732 3.357 5.111 1.00 0.00 58 VAL A O 9
ATOM 9405 N N . PRO A 1 59 ? 7.376 2.575 3.029 1.00 0.00 59 PRO A N 9
ATOM 9406 C CA . PRO A 1 59 ? 8.274 3.531 2.374 1.00 0.00 59 PRO A CA 9
ATOM 9407 C C . PRO A 1 59 ? 7.726 4.954 2.403 1.00 0.00 59 PRO A C 9
ATOM 9408 O O . PRO A 1 59 ? 8.483 5.923 2.338 1.00 0.00 59 PRO A O 9
ATOM 9419 N N . CYS A 1 60 ? 6.406 5.073 2.500 1.00 0.00 60 CYS A N 9
ATOM 9420 C CA . CYS A 1 60 ? 5.756 6.377 2.537 1.00 0.00 60 CYS A CA 9
ATOM 9421 C C . CYS A 1 60 ? 5.738 6.936 3.957 1.00 0.00 60 CYS A C 9
ATOM 9422 O O . CYS A 1 60 ? 6.239 8.031 4.211 1.00 0.00 60 CYS A O 9
ATOM 9429 N N . TYR A 1 61 ? 5.156 6.176 4.878 1.00 0.00 61 TYR A N 9
ATOM 9430 C CA . TYR A 1 61 ? 5.070 6.595 6.272 1.00 0.00 61 TYR A CA 9
ATOM 9431 C C . TYR A 1 61 ? 6.441 7.004 6.803 1.00 0.00 61 TYR A C 9
ATOM 9432 O O . TYR A 1 61 ? 6.588 8.054 7.428 1.00 0.00 61 TYR A O 9
ATOM 9450 N N . GLU A 1 62 ? 7.441 6.165 6.550 1.00 0.00 62 GLU A N 9
ATOM 9451 C CA . GLU A 1 62 ? 8.800 6.439 7.002 1.00 0.00 62 GLU A CA 9
ATOM 9452 C C . GLU A 1 62 ? 9.257 7.821 6.546 1.00 0.00 62 GLU A C 9
ATOM 9453 O O . GLU A 1 62 ? 9.894 8.558 7.300 1.00 0.00 62 GLU A O 9
ATOM 9465 N N . LYS A 1 63 ? 8.928 8.168 5.306 1.00 0.00 63 LYS A N 9
ATOM 9466 C CA . LYS A 1 63 ? 9.303 9.461 4.747 1.00 0.00 63 LYS A CA 9
ATOM 9467 C C . LYS A 1 63 ? 8.671 10.600 5.540 1.00 0.00 63 LYS A C 9
ATOM 9468 O O . LYS A 1 63 ? 9.327 11.597 5.842 1.00 0.00 63 LYS A O 9
ATOM 9487 N N . GLN A 1 64 ? 7.394 10.445 5.876 1.00 0.00 64 GLN A N 9
ATOM 9488 C CA . GLN A 1 64 ? 6.674 11.461 6.634 1.00 0.00 64 GLN A CA 9
ATOM 9489 C C . GLN A 1 64 ? 7.489 11.919 7.840 1.00 0.00 64 GLN A C 9
ATOM 9490 O O . GLN A 1 64 ? 7.632 13.117 8.087 1.00 0.00 64 GLN A O 9
ATOM 9504 N N . HIS A 1 65 ? 8.021 10.957 8.588 1.00 0.00 65 HIS A N 9
ATOM 9505 C CA . HIS A 1 65 ? 8.822 11.262 9.768 1.00 0.00 65 HIS A CA 9
ATOM 9506 C C . HIS A 1 65 ? 10.254 11.615 9.377 1.00 0.00 65 HIS A C 9
ATOM 9507 O O . HIS A 1 65 ? 10.750 12.692 9.708 1.00 0.00 65 HIS A O 9
ATOM 9522 N N . ALA A 1 66 ? 10.912 10.701 8.671 1.00 0.00 66 ALA A N 9
ATOM 9523 C CA . ALA A 1 66 ? 12.286 10.917 8.234 1.00 0.00 66 ALA A CA 9
ATOM 9524 C C . ALA A 1 66 ? 12.402 12.185 7.394 1.00 0.00 66 ALA A C 9
ATOM 9525 O O . ALA A 1 66 ? 11.937 12.230 6.255 1.00 0.00 66 ALA A O 9
ATOM 9532 N N . SER A 1 67 ? 13.024 13.212 7.963 1.00 0.00 67 SER A N 9
ATOM 9533 C CA . SER A 1 67 ? 13.197 14.482 7.268 1.00 0.00 67 SER A CA 9
ATOM 9534 C C . SER A 1 67 ? 14.664 14.717 6.923 1.00 0.00 67 SER A C 9
ATOM 9535 O O . SER A 1 67 ? 15.002 15.035 5.784 1.00 0.00 67 SER A O 9
ATOM 9543 N N . GLY A 1 68 ? 15.532 14.558 7.917 1.00 0.00 68 GLY A N 9
ATOM 9544 C CA . GLY A 1 68 ? 16.953 14.757 7.700 1.00 0.00 68 GLY A CA 9
ATOM 9545 C C . GLY A 1 68 ? 17.463 14.015 6.481 1.00 0.00 68 GLY A C 9
ATOM 9546 O O . GLY A 1 68 ? 17.983 14.612 5.537 1.00 0.00 68 GLY A O 9
ATOM 9550 N N . PRO A 1 69 ? 17.317 12.682 6.490 1.00 0.00 69 PRO A N 9
ATOM 9551 C CA . PRO A 1 69 ? 17.762 11.829 5.384 1.00 0.00 69 PRO A CA 9
ATOM 9552 C C . PRO A 1 69 ? 16.909 12.011 4.133 1.00 0.00 69 PRO A C 9
ATOM 9553 O O . PRO A 1 69 ? 17.430 12.077 3.019 1.00 0.00 69 PRO A O 9
ATOM 9564 N N . SER A 1 70 ? 15.596 12.093 4.324 1.00 0.00 70 SER A N 9
ATOM 9565 C CA . SER A 1 70 ? 14.671 12.264 3.209 1.00 0.00 70 SER A CA 9
ATOM 9566 C C . SER A 1 70 ? 13.723 13.432 3.466 1.00 0.00 70 SER A C 9
ATOM 9567 O O . SER A 1 70 ? 12.856 13.362 4.337 1.00 0.00 70 SER A O 9
ATOM 9575 N N . SER A 1 71 ? 13.895 14.504 2.699 1.00 0.00 71 SER A N 9
ATOM 9576 C CA . SER A 1 71 ? 13.057 15.689 2.844 1.00 0.00 71 SER A CA 9
ATOM 9577 C C . SER A 1 71 ? 11.594 15.357 2.571 1.00 0.00 71 SER A C 9
ATOM 9578 O O . SER A 1 71 ? 11.253 14.821 1.518 1.00 0.00 71 SER A O 9
ATOM 9586 N N . GLY A 1 72 ? 10.731 15.680 3.530 1.00 0.00 72 GLY A N 9
ATOM 9587 C CA . GLY A 1 72 ? 9.314 15.409 3.375 1.00 0.00 72 GLY A CA 9
ATOM 9588 C C . GLY A 1 72 ? 8.522 15.726 4.628 1.00 0.00 72 GLY A C 9
ATOM 9589 O O . GLY A 1 72 ? 9.062 16.363 5.532 1.00 0.00 72 GLY A O 9
ATOM 9595 N N . GLY A 1 1 ? -22.942 -15.152 9.607 1.00 0.00 1 GLY A N 10
ATOM 9596 C CA . GLY A 1 1 ? -23.115 -13.903 8.889 1.00 0.00 1 GLY A CA 10
ATOM 9597 C C . GLY A 1 1 ? -24.321 -13.925 7.970 1.00 0.00 1 GLY A C 10
ATOM 9598 O O . GLY A 1 1 ? -24.182 -14.076 6.756 1.00 0.00 1 GLY A O 10
ATOM 9602 N N . SER A 1 2 ? -25.508 -13.776 8.550 1.00 0.00 2 SER A N 10
ATOM 9603 C CA . SER A 1 2 ? -26.743 -13.785 7.775 1.00 0.00 2 SER A CA 10
ATOM 9604 C C . SER A 1 2 ? -27.174 -12.364 7.423 1.00 0.00 2 SER A C 10
ATOM 9605 O O . SER A 1 2 ? -27.238 -11.996 6.251 1.00 0.00 2 SER A O 10
ATOM 9613 N N . SER A 1 3 ? -27.469 -11.571 8.448 1.00 0.00 3 SER A N 10
ATOM 9614 C CA . SER A 1 3 ? -27.898 -10.192 8.249 1.00 0.00 3 SER A CA 10
ATOM 9615 C C . SER A 1 3 ? -26.859 -9.216 8.791 1.00 0.00 3 SER A C 10
ATOM 9616 O O . SER A 1 3 ? -26.334 -9.396 9.889 1.00 0.00 3 SER A O 10
ATOM 9624 N N . GLY A 1 4 ? -26.565 -8.180 8.011 1.00 0.00 4 GLY A N 10
ATOM 9625 C CA . GLY A 1 4 ? -25.590 -7.190 8.428 1.00 0.00 4 GLY A CA 10
ATOM 9626 C C . GLY A 1 4 ? -25.116 -6.322 7.279 1.00 0.00 4 GLY A C 10
ATOM 9627 O O . GLY A 1 4 ? -24.961 -6.799 6.155 1.00 0.00 4 GLY A O 10
ATOM 9631 N N . SER A 1 5 ? -24.888 -5.043 7.561 1.00 0.00 5 SER A N 10
ATOM 9632 C CA . SER A 1 5 ? -24.435 -4.105 6.540 1.00 0.00 5 SER A CA 10
ATOM 9633 C C . SER A 1 5 ? -23.338 -3.196 7.086 1.00 0.00 5 SER A C 10
ATOM 9634 O O . SER A 1 5 ? -23.569 -2.406 8.002 1.00 0.00 5 SER A O 10
ATOM 9642 N N . SER A 1 6 ? -22.142 -3.316 6.518 1.00 0.00 6 SER A N 10
ATOM 9643 C CA . SER A 1 6 ? -21.007 -2.509 6.949 1.00 0.00 6 SER A CA 10
ATOM 9644 C C . SER A 1 6 ? -21.021 -1.144 6.268 1.00 0.00 6 SER A C 10
ATOM 9645 O O . SER A 1 6 ? -21.112 -0.109 6.928 1.00 0.00 6 SER A O 10
ATOM 9653 N N . GLY A 1 7 ? -20.929 -1.149 4.942 1.00 0.00 7 GLY A N 10
ATOM 9654 C CA . GLY A 1 7 ? -20.932 0.093 4.193 1.00 0.00 7 GLY A CA 10
ATOM 9655 C C . GLY A 1 7 ? -19.584 0.786 4.212 1.00 0.00 7 GLY A C 10
ATOM 9656 O O . GLY A 1 7 ? -18.993 0.981 5.274 1.00 0.00 7 GLY A O 10
ATOM 9660 N N . CYS A 1 8 ? -19.095 1.158 3.034 1.00 0.00 8 CYS A N 10
ATOM 9661 C CA . CYS A 1 8 ? -17.807 1.830 2.918 1.00 0.00 8 CYS A CA 10
ATOM 9662 C C . CYS A 1 8 ? -17.889 3.258 3.449 1.00 0.00 8 CYS A C 10
ATOM 9663 O O . CYS A 1 8 ? -18.977 3.814 3.596 1.00 0.00 8 CYS A O 10
ATOM 9670 N N . GLN A 1 9 ? -16.731 3.845 3.735 1.00 0.00 9 GLN A N 10
ATOM 9671 C CA . GLN A 1 9 ? -16.673 5.208 4.250 1.00 0.00 9 GLN A CA 10
ATOM 9672 C C . GLN A 1 9 ? -16.152 6.170 3.187 1.00 0.00 9 GLN A C 10
ATOM 9673 O O . GLN A 1 9 ? -16.587 7.318 3.109 1.00 0.00 9 GLN A O 10
ATOM 9687 N N . GLU A 1 10 ? -15.218 5.693 2.370 1.00 0.00 10 GLU A N 10
ATOM 9688 C CA . GLU A 1 10 ? -14.637 6.512 1.313 1.00 0.00 10 GLU A CA 10
ATOM 9689 C C . GLU A 1 10 ? -15.710 6.973 0.331 1.00 0.00 10 GLU A C 10
ATOM 9690 O O . GLU A 1 10 ? -16.060 8.153 0.285 1.00 0.00 10 GLU A O 10
ATOM 9702 N N . CYS A 1 11 ? -16.228 6.035 -0.454 1.00 0.00 11 CYS A N 10
ATOM 9703 C CA . CYS A 1 11 ? -17.261 6.343 -1.436 1.00 0.00 11 CYS A CA 10
ATOM 9704 C C . CYS A 1 11 ? -18.653 6.178 -0.833 1.00 0.00 11 CYS A C 10
ATOM 9705 O O . CYS A 1 11 ? -19.662 6.337 -1.519 1.00 0.00 11 CYS A O 10
ATOM 9712 N N . LYS A 1 12 ? -18.698 5.859 0.456 1.00 0.00 12 LYS A N 10
ATOM 9713 C CA . LYS A 1 12 ? -19.965 5.673 1.155 1.00 0.00 12 LYS A CA 10
ATOM 9714 C C . LYS A 1 12 ? -20.880 4.731 0.380 1.00 0.00 12 LYS A C 10
ATOM 9715 O O . LYS A 1 12 ? -22.067 5.006 0.205 1.00 0.00 12 LYS A O 10
ATOM 9734 N N . LYS A 1 13 ? -20.322 3.616 -0.080 1.00 0.00 13 LYS A N 10
ATOM 9735 C CA . LYS A 1 13 ? -21.088 2.631 -0.833 1.00 0.00 13 LYS A CA 10
ATOM 9736 C C . LYS A 1 13 ? -21.121 1.293 -0.102 1.00 0.00 13 LYS A C 10
ATOM 9737 O O . LYS A 1 13 ? -20.135 0.884 0.513 1.00 0.00 13 LYS A O 10
ATOM 9756 N N . THR A 1 14 ? -22.261 0.612 -0.173 1.00 0.00 14 THR A N 10
ATOM 9757 C CA . THR A 1 14 ? -22.422 -0.680 0.482 1.00 0.00 14 THR A CA 10
ATOM 9758 C C . THR A 1 14 ? -21.384 -1.680 -0.013 1.00 0.00 14 THR A C 10
ATOM 9759 O O . THR A 1 14 ? -21.360 -2.033 -1.193 1.00 0.00 14 THR A O 10
ATOM 9770 N N . ILE A 1 15 ? -20.528 -2.135 0.896 1.00 0.00 15 ILE A N 10
ATOM 9771 C CA . ILE A 1 15 ? -19.488 -3.097 0.551 1.00 0.00 15 ILE A CA 10
ATOM 9772 C C . ILE A 1 15 ? -20.058 -4.508 0.444 1.00 0.00 15 ILE A C 10
ATOM 9773 O O . ILE A 1 15 ? -20.209 -5.205 1.447 1.00 0.00 15 ILE A O 10
ATOM 9789 N N . MET A 1 16 ? -20.371 -4.922 -0.780 1.00 0.00 16 MET A N 10
ATOM 9790 C CA . MET A 1 16 ? -20.922 -6.251 -1.018 1.00 0.00 16 MET A CA 10
ATOM 9791 C C . MET A 1 16 ? -20.176 -7.303 -0.203 1.00 0.00 16 MET A C 10
ATOM 9792 O O . MET A 1 16 ? -18.976 -7.192 0.049 1.00 0.00 16 MET A O 10
ATOM 9806 N N . PRO A 1 17 ? -20.902 -8.348 0.221 1.00 0.00 17 PRO A N 10
ATOM 9807 C CA . PRO A 1 17 ? -20.329 -9.440 1.015 1.00 0.00 17 PRO A CA 10
ATOM 9808 C C . PRO A 1 17 ? -19.373 -10.307 0.202 1.00 0.00 17 PRO A C 10
ATOM 9809 O O . PRO A 1 17 ? -18.579 -11.063 0.760 1.00 0.00 17 PRO A O 10
ATOM 9820 N N . GLY A 1 18 ? -19.456 -10.193 -1.120 1.00 0.00 18 GLY A N 10
ATOM 9821 C CA . GLY A 1 18 ? -18.592 -10.972 -1.987 1.00 0.00 18 GLY A CA 10
ATOM 9822 C C . GLY A 1 18 ? -17.320 -10.234 -2.355 1.00 0.00 18 GLY A C 10
ATOM 9823 O O . GLY A 1 18 ? -16.896 -10.248 -3.511 1.00 0.00 18 GLY A O 10
ATOM 9827 N N . THR A 1 19 ? -16.709 -9.585 -1.369 1.00 0.00 19 THR A N 10
ATOM 9828 C CA . THR A 1 19 ? -15.480 -8.835 -1.594 1.00 0.00 19 THR A CA 10
ATOM 9829 C C . THR A 1 19 ? -14.747 -8.574 -0.283 1.00 0.00 19 THR A C 10
ATOM 9830 O O . THR A 1 19 ? -15.364 -8.492 0.779 1.00 0.00 19 THR A O 10
ATOM 9841 N N . ARG A 1 20 ? -13.426 -8.444 -0.365 1.00 0.00 20 ARG A N 10
ATOM 9842 C CA . ARG A 1 20 ? -12.609 -8.193 0.816 1.00 0.00 20 ARG A CA 10
ATOM 9843 C C . ARG A 1 20 ? -12.609 -6.709 1.172 1.00 0.00 20 ARG A C 10
ATOM 9844 O O . ARG A 1 20 ? -12.448 -5.851 0.304 1.00 0.00 20 ARG A O 10
ATOM 9865 N N . LYS A 1 21 ? -12.792 -6.413 2.454 1.00 0.00 21 LYS A N 10
ATOM 9866 C CA . LYS A 1 21 ? -12.813 -5.034 2.926 1.00 0.00 21 LYS A CA 10
ATOM 9867 C C . LYS A 1 21 ? -11.815 -4.833 4.063 1.00 0.00 21 LYS A C 10
ATOM 9868 O O . LYS A 1 21 ? -11.302 -5.798 4.628 1.00 0.00 21 LYS A O 10
ATOM 9887 N N . MET A 1 22 ? -11.547 -3.574 4.393 1.00 0.00 22 MET A N 10
ATOM 9888 C CA . MET A 1 22 ? -10.613 -3.247 5.464 1.00 0.00 22 MET A CA 10
ATOM 9889 C C . MET A 1 22 ? -11.333 -2.568 6.625 1.00 0.00 22 MET A C 10
ATOM 9890 O O . MET A 1 22 ? -11.857 -1.465 6.481 1.00 0.00 22 MET A O 10
ATOM 9904 N N . GLU A 1 23 ? -11.354 -3.236 7.775 1.00 0.00 23 GLU A N 10
ATOM 9905 C CA . GLU A 1 23 ? -12.011 -2.696 8.959 1.00 0.00 23 GLU A CA 10
ATOM 9906 C C . GLU A 1 23 ? -11.040 -1.858 9.786 1.00 0.00 23 GLU A C 10
ATOM 9907 O O . GLU A 1 23 ? -10.038 -2.366 10.289 1.00 0.00 23 GLU A O 10
ATOM 9919 N N . TYR A 1 24 ? -11.344 -0.572 9.920 1.00 0.00 24 TYR A N 10
ATOM 9920 C CA . TYR A 1 24 ? -10.498 0.338 10.682 1.00 0.00 24 TYR A CA 10
ATOM 9921 C C . TYR A 1 24 ? -11.332 1.189 11.635 1.00 0.00 24 TYR A C 10
ATOM 9922 O O . TYR A 1 24 ? -11.988 2.145 11.220 1.00 0.00 24 TYR A O 10
ATOM 9940 N N . LYS A 1 25 ? -11.302 0.835 12.915 1.00 0.00 25 LYS A N 10
ATOM 9941 C CA . LYS A 1 25 ? -12.053 1.565 13.929 1.00 0.00 25 LYS A CA 10
ATOM 9942 C C . LYS A 1 25 ? -13.553 1.472 13.669 1.00 0.00 25 LYS A C 10
ATOM 9943 O O . LYS A 1 25 ? -14.256 2.481 13.668 1.00 0.00 25 LYS A O 10
ATOM 9962 N N . GLY A 1 26 ? -14.036 0.252 13.449 1.00 0.00 26 GLY A N 10
ATOM 9963 C CA . GLY A 1 26 ? -15.450 0.050 13.192 1.00 0.00 26 GLY A CA 10
ATOM 9964 C C . GLY A 1 26 ? -15.828 0.358 11.756 1.00 0.00 26 GLY A C 10
ATOM 9965 O O . GLY A 1 26 ? -16.679 -0.314 11.174 1.00 0.00 26 GLY A O 10
ATOM 9969 N N . SER A 1 27 ? -15.195 1.378 11.185 1.00 0.00 27 SER A N 10
ATOM 9970 C CA . SER A 1 27 ? -15.473 1.777 9.810 1.00 0.00 27 SER A CA 10
ATOM 9971 C C . SER A 1 27 ? -14.830 0.808 8.823 1.00 0.00 27 SER A C 10
ATOM 9972 O O . SER A 1 27 ? -13.857 0.128 9.148 1.00 0.00 27 SER A O 10
ATOM 9980 N N . SER A 1 28 ? -15.381 0.752 7.614 1.00 0.00 28 SER A N 10
ATOM 9981 C CA . SER A 1 28 ? -14.865 -0.135 6.579 1.00 0.00 28 SER A CA 10
ATOM 9982 C C . SER A 1 28 ? -14.427 0.659 5.352 1.00 0.00 28 SER A C 10
ATOM 9983 O O . SER A 1 28 ? -14.912 1.763 5.109 1.00 0.00 28 SER A O 10
ATOM 9991 N N . TRP A 1 29 ? -13.508 0.087 4.583 1.00 0.00 29 TRP A N 10
ATOM 9992 C CA . TRP A 1 29 ? -13.004 0.741 3.380 1.00 0.00 29 TRP A CA 10
ATOM 9993 C C . TRP A 1 29 ? -12.771 -0.274 2.266 1.00 0.00 29 TRP A C 10
ATOM 9994 O O . TRP A 1 29 ? -12.047 -1.254 2.447 1.00 0.00 29 TRP A O 10
ATOM 10015 N N . HIS A 1 30 ? -13.387 -0.033 1.113 1.00 0.00 30 HIS A N 10
ATOM 10016 C CA . HIS A 1 30 ? -13.246 -0.926 -0.031 1.00 0.00 30 HIS A CA 10
ATOM 10017 C C . HIS A 1 30 ? -11.787 -1.328 -0.229 1.00 0.00 30 HIS A C 10
ATOM 10018 O O . HIS A 1 30 ? -10.881 -0.515 -0.053 1.00 0.00 30 HIS A O 10
ATOM 10032 N N . GLU A 1 31 ? -11.570 -2.588 -0.595 1.00 0.00 31 GLU A N 10
ATOM 10033 C CA . GLU A 1 31 ? -10.221 -3.096 -0.815 1.00 0.00 31 GLU A CA 10
ATOM 10034 C C . GLU A 1 31 ? -9.362 -2.065 -1.542 1.00 0.00 31 GLU A C 10
ATOM 10035 O O . GLU A 1 31 ? -8.136 -2.073 -1.432 1.00 0.00 31 GLU A O 10
ATOM 10047 N N . THR A 1 32 ? -10.016 -1.178 -2.285 1.00 0.00 32 THR A N 10
ATOM 10048 C CA . THR A 1 32 ? -9.314 -0.141 -3.031 1.00 0.00 32 THR A CA 10
ATOM 10049 C C . THR A 1 32 ? -9.376 1.197 -2.305 1.00 0.00 32 THR A C 10
ATOM 10050 O O . THR A 1 32 ? -8.346 1.808 -2.016 1.00 0.00 32 THR A O 10
ATOM 10061 N N . CYS A 1 33 ? -10.590 1.649 -2.010 1.00 0.00 33 CYS A N 10
ATOM 10062 C CA . CYS A 1 33 ? -10.788 2.916 -1.316 1.00 0.00 33 CYS A CA 10
ATOM 10063 C C . CYS A 1 33 ? -9.773 3.083 -0.188 1.00 0.00 33 CYS A C 10
ATOM 10064 O O . CYS A 1 33 ? -9.478 4.200 0.236 1.00 0.00 33 CYS A O 10
ATOM 10071 N N . PHE A 1 34 ? -9.242 1.963 0.292 1.00 0.00 34 PHE A N 10
ATOM 10072 C CA . PHE A 1 34 ? -8.261 1.984 1.371 1.00 0.00 34 PHE A CA 10
ATOM 10073 C C . PHE A 1 34 ? -6.867 2.290 0.832 1.00 0.00 34 PHE A C 10
ATOM 10074 O O . PHE A 1 34 ? -5.861 1.973 1.467 1.00 0.00 34 PHE A O 10
ATOM 10091 N N . ILE A 1 35 ? -6.816 2.908 -0.343 1.00 0.00 35 ILE A N 10
ATOM 10092 C CA . ILE A 1 35 ? -5.546 3.258 -0.967 1.00 0.00 35 ILE A CA 10
ATOM 10093 C C . ILE A 1 35 ? -4.663 4.052 -0.011 1.00 0.00 35 ILE A C 10
ATOM 10094 O O . ILE A 1 35 ? -5.064 4.358 1.113 1.00 0.00 35 ILE A O 10
ATOM 10110 N N . CYS A 1 36 ? -3.459 4.386 -0.464 1.00 0.00 36 CYS A N 10
ATOM 10111 C CA . CYS A 1 36 ? -2.519 5.147 0.350 1.00 0.00 36 CYS A CA 10
ATOM 10112 C C . CYS A 1 36 ? -2.851 6.636 0.316 1.00 0.00 36 CYS A C 10
ATOM 10113 O O . CYS A 1 36 ? -3.617 7.093 -0.533 1.00 0.00 36 CYS A O 10
ATOM 10120 N N . HIS A 1 37 ? -2.269 7.387 1.246 1.00 0.00 37 HIS A N 10
ATOM 10121 C CA . HIS A 1 37 ? -2.502 8.825 1.322 1.00 0.00 37 HIS A CA 10
ATOM 10122 C C . HIS A 1 37 ? -1.386 9.594 0.623 1.00 0.00 37 HIS A C 10
ATOM 10123 O O . HIS A 1 37 ? -1.494 10.801 0.401 1.00 0.00 37 HIS A O 10
ATOM 10138 N N . ARG A 1 38 ? -0.314 8.889 0.278 1.00 0.00 38 ARG A N 10
ATOM 10139 C CA . ARG A 1 38 ? 0.823 9.506 -0.395 1.00 0.00 38 ARG A CA 10
ATOM 10140 C C . ARG A 1 38 ? 0.908 9.050 -1.849 1.00 0.00 38 ARG A C 10
ATOM 10141 O O . ARG A 1 38 ? 0.784 9.857 -2.771 1.00 0.00 38 ARG A O 10
ATOM 10162 N N . CYS A 1 39 ? 1.119 7.753 -2.046 1.00 0.00 39 CYS A N 10
ATOM 10163 C CA . CYS A 1 39 ? 1.221 7.190 -3.387 1.00 0.00 39 CYS A CA 10
ATOM 10164 C C . CYS A 1 39 ? -0.163 6.910 -3.966 1.00 0.00 39 CYS A C 10
ATOM 10165 O O . CYS A 1 39 ? -0.297 6.569 -5.141 1.00 0.00 39 CYS A O 10
ATOM 10172 N N . GLN A 1 40 ? -1.188 7.057 -3.133 1.00 0.00 40 GLN A N 10
ATOM 10173 C CA . GLN A 1 40 ? -2.561 6.820 -3.562 1.00 0.00 40 GLN A CA 10
ATOM 10174 C C . GLN A 1 40 ? -2.695 5.455 -4.228 1.00 0.00 40 GLN A C 10
ATOM 10175 O O . GLN A 1 40 ? -3.330 5.324 -5.274 1.00 0.00 40 GLN A O 10
ATOM 10189 N N . GLN A 1 41 ? -2.093 4.441 -3.614 1.00 0.00 41 GLN A N 10
ATOM 10190 C CA . GLN A 1 41 ? -2.145 3.086 -4.149 1.00 0.00 41 GLN A CA 10
ATOM 10191 C C . GLN A 1 41 ? -2.831 2.140 -3.169 1.00 0.00 41 GLN A C 10
ATOM 10192 O O . GLN A 1 41 ? -2.745 2.299 -1.951 1.00 0.00 41 GLN A O 10
ATOM 10206 N N . PRO A 1 42 ? -3.530 1.131 -3.710 1.00 0.00 42 PRO A N 10
ATOM 10207 C CA . PRO A 1 42 ? -4.244 0.139 -2.901 1.00 0.00 42 PRO A CA 10
ATOM 10208 C C . PRO A 1 42 ? -3.295 -0.790 -2.152 1.00 0.00 42 PRO A C 10
ATOM 10209 O O . PRO A 1 42 ? -2.929 -1.854 -2.653 1.00 0.00 42 PRO A O 10
ATOM 10220 N N . ILE A 1 43 ? -2.901 -0.383 -0.950 1.00 0.00 43 ILE A N 10
ATOM 10221 C CA . ILE A 1 43 ? -1.996 -1.180 -0.132 1.00 0.00 43 ILE A CA 10
ATOM 10222 C C . ILE A 1 43 ? -2.431 -2.642 -0.096 1.00 0.00 43 ILE A C 10
ATOM 10223 O O . ILE A 1 43 ? -1.722 -3.523 -0.581 1.00 0.00 43 ILE A O 10
ATOM 10239 N N . GLY A 1 44 ? -3.603 -2.891 0.480 1.00 0.00 44 GLY A N 10
ATOM 10240 C CA . GLY A 1 44 ? -4.113 -4.247 0.567 1.00 0.00 44 GLY A CA 10
ATOM 10241 C C . GLY A 1 44 ? -3.721 -4.932 1.861 1.00 0.00 44 GLY A C 10
ATOM 10242 O O . GLY A 1 44 ? -4.419 -4.818 2.869 1.00 0.00 44 GLY A O 10
ATOM 10246 N N . THR A 1 45 ? -2.602 -5.649 1.834 1.00 0.00 45 THR A N 10
ATOM 10247 C CA . THR A 1 45 ? -2.120 -6.358 3.013 1.00 0.00 45 THR A CA 10
ATOM 10248 C C . THR A 1 45 ? -0.709 -5.914 3.383 1.00 0.00 45 THR A C 10
ATOM 10249 O O . THR A 1 45 ? -0.342 -5.892 4.558 1.00 0.00 45 THR A O 10
ATOM 10260 N N . LYS A 1 46 ? 0.079 -5.559 2.373 1.00 0.00 46 LYS A N 10
ATOM 10261 C CA . LYS A 1 46 ? 1.449 -5.113 2.592 1.00 0.00 46 LYS A CA 10
ATOM 10262 C C . LYS A 1 46 ? 1.572 -4.357 3.911 1.00 0.00 46 LYS A C 10
ATOM 10263 O O . LYS A 1 46 ? 0.823 -3.414 4.169 1.00 0.00 46 LYS A O 10
ATOM 10282 N N . SER A 1 47 ? 2.521 -4.775 4.742 1.00 0.00 47 SER A N 10
ATOM 10283 C CA . SER A 1 47 ? 2.739 -4.139 6.036 1.00 0.00 47 SER A CA 10
ATOM 10284 C C . SER A 1 47 ? 2.802 -2.621 5.891 1.00 0.00 47 SER A C 10
ATOM 10285 O O . SER A 1 47 ? 3.820 -2.067 5.473 1.00 0.00 47 SER A O 10
ATOM 10293 N N . PHE A 1 48 ? 1.707 -1.954 6.238 1.00 0.00 48 PHE A N 10
ATOM 10294 C CA . PHE A 1 48 ? 1.636 -0.500 6.146 1.00 0.00 48 PHE A CA 10
ATOM 10295 C C . PHE A 1 48 ? 1.430 0.122 7.524 1.00 0.00 48 PHE A C 10
ATOM 10296 O O . PHE A 1 48 ? 0.900 -0.517 8.433 1.00 0.00 48 PHE A O 10
ATOM 10313 N N . ILE A 1 49 ? 1.854 1.373 7.670 1.00 0.00 49 ILE A N 10
ATOM 10314 C CA . ILE A 1 49 ? 1.717 2.083 8.936 1.00 0.00 49 ILE A CA 10
ATOM 10315 C C . ILE A 1 49 ? 0.462 2.949 8.948 1.00 0.00 49 ILE A C 10
ATOM 10316 O O . ILE A 1 49 ? 0.398 4.001 8.312 1.00 0.00 49 ILE A O 10
ATOM 10332 N N . PRO A 1 50 ? -0.561 2.498 9.689 1.00 0.00 50 PRO A N 10
ATOM 10333 C CA . PRO A 1 50 ? -1.833 3.218 9.804 1.00 0.00 50 PRO A CA 10
ATOM 10334 C C . PRO A 1 50 ? -1.697 4.511 10.600 1.00 0.00 50 PRO A C 10
ATOM 10335 O O . PRO A 1 50 ? -1.327 4.494 11.774 1.00 0.00 50 PRO A O 10
ATOM 10346 N N . LYS A 1 51 ? -2.000 5.633 9.954 1.00 0.00 51 LYS A N 10
ATOM 10347 C CA . LYS A 1 51 ? -1.914 6.936 10.602 1.00 0.00 51 LYS A CA 10
ATOM 10348 C C . LYS A 1 51 ? -3.206 7.261 11.344 1.00 0.00 51 LYS A C 10
ATOM 10349 O O . LYS A 1 51 ? -4.276 6.762 10.995 1.00 0.00 51 LYS A O 10
ATOM 10368 N N . ASP A 1 52 ? -3.100 8.102 12.367 1.00 0.00 52 ASP A N 10
ATOM 10369 C CA . ASP A 1 52 ? -4.261 8.496 13.157 1.00 0.00 52 ASP A CA 10
ATOM 10370 C C . ASP A 1 52 ? -5.515 8.550 12.289 1.00 0.00 52 ASP A C 10
ATOM 10371 O O . ASP A 1 52 ? -6.434 7.749 12.458 1.00 0.00 52 ASP A O 10
ATOM 10380 N N . ASN A 1 53 ? -5.546 9.501 11.362 1.00 0.00 53 ASN A N 10
ATOM 10381 C CA . ASN A 1 53 ? -6.687 9.662 10.469 1.00 0.00 53 ASN A CA 10
ATOM 10382 C C . ASN A 1 53 ? -6.268 9.489 9.012 1.00 0.00 53 ASN A C 10
ATOM 10383 O O . ASN A 1 53 ? -6.884 10.052 8.108 1.00 0.00 53 ASN A O 10
ATOM 10394 N N . GLN A 1 54 ? -5.216 8.706 8.794 1.00 0.00 54 GLN A N 10
ATOM 10395 C CA . GLN A 1 54 ? -4.714 8.459 7.448 1.00 0.00 54 GLN A CA 10
ATOM 10396 C C . GLN A 1 54 ? -3.959 7.135 7.382 1.00 0.00 54 GLN A C 10
ATOM 10397 O O . GLN A 1 54 ? -3.782 6.460 8.395 1.00 0.00 54 GLN A O 10
ATOM 10411 N N . ASN A 1 55 ? -3.518 6.770 6.183 1.00 0.00 55 ASN A N 10
ATOM 10412 C CA . ASN A 1 55 ? -2.783 5.526 5.985 1.00 0.00 55 ASN A CA 10
ATOM 10413 C C . ASN A 1 55 ? -1.598 5.737 5.048 1.00 0.00 55 ASN A C 10
ATOM 10414 O O . ASN A 1 55 ? -1.730 6.357 3.992 1.00 0.00 55 ASN A O 10
ATOM 10425 N N . PHE A 1 56 ? -0.439 5.218 5.441 1.00 0.00 56 PHE A N 10
ATOM 10426 C CA . PHE A 1 56 ? 0.770 5.350 4.637 1.00 0.00 56 PHE A CA 10
ATOM 10427 C C . PHE A 1 56 ? 1.573 4.053 4.646 1.00 0.00 56 PHE A C 10
ATOM 10428 O O . PHE A 1 56 ? 1.687 3.387 5.675 1.00 0.00 56 PHE A O 10
ATOM 10445 N N . CYS A 1 57 ? 2.128 3.699 3.491 1.00 0.00 57 CYS A N 10
ATOM 10446 C CA . CYS A 1 57 ? 2.920 2.482 3.363 1.00 0.00 57 CYS A CA 10
ATOM 10447 C C . CYS A 1 57 ? 4.241 2.611 4.115 1.00 0.00 57 CYS A C 10
ATOM 10448 O O . CYS A 1 57 ? 4.494 3.616 4.780 1.00 0.00 57 CYS A O 10
ATOM 10455 N N . VAL A 1 58 ? 5.081 1.587 4.005 1.00 0.00 58 VAL A N 10
ATOM 10456 C CA . VAL A 1 58 ? 6.378 1.586 4.672 1.00 0.00 58 VAL A CA 10
ATOM 10457 C C . VAL A 1 58 ? 7.300 2.647 4.083 1.00 0.00 58 VAL A C 10
ATOM 10458 O O . VAL A 1 58 ? 7.899 3.451 4.797 1.00 0.00 58 VAL A O 10
ATOM 10471 N N . PRO A 1 59 ? 7.419 2.651 2.746 1.00 0.00 59 PRO A N 10
ATOM 10472 C CA . PRO A 1 59 ? 8.266 3.609 2.030 1.00 0.00 59 PRO A CA 10
ATOM 10473 C C . PRO A 1 59 ? 7.711 5.028 2.084 1.00 0.00 59 PRO A C 10
ATOM 10474 O O . PRO A 1 59 ? 8.420 5.994 1.802 1.00 0.00 59 PRO A O 10
ATOM 10485 N N . CYS A 1 60 ? 6.438 5.147 2.448 1.00 0.00 60 CYS A N 10
ATOM 10486 C CA . CYS A 1 60 ? 5.787 6.448 2.538 1.00 0.00 60 CYS A CA 10
ATOM 10487 C C . CYS A 1 60 ? 5.853 6.991 3.963 1.00 0.00 60 CYS A C 10
ATOM 10488 O O . CYS A 1 60 ? 6.335 8.100 4.194 1.00 0.00 60 CYS A O 10
ATOM 10495 N N . TYR A 1 61 ? 5.365 6.202 4.914 1.00 0.00 61 TYR A N 10
ATOM 10496 C CA . TYR A 1 61 ? 5.366 6.604 6.316 1.00 0.00 61 TYR A CA 10
ATOM 10497 C C . TYR A 1 61 ? 6.765 7.017 6.763 1.00 0.00 61 TYR A C 10
ATOM 10498 O O . TYR A 1 61 ? 6.963 8.114 7.283 1.00 0.00 61 TYR A O 10
ATOM 10516 N N . GLU A 1 62 ? 7.732 6.129 6.554 1.00 0.00 62 GLU A N 10
ATOM 10517 C CA . GLU A 1 62 ? 9.113 6.401 6.936 1.00 0.00 62 GLU A CA 10
ATOM 10518 C C . GLU A 1 62 ? 9.522 7.814 6.529 1.00 0.00 62 GLU A C 10
ATOM 10519 O O . GLU A 1 62 ? 10.140 8.542 7.306 1.00 0.00 62 GLU A O 10
ATOM 10531 N N . LYS A 1 63 ? 9.172 8.195 5.305 1.00 0.00 63 LYS A N 10
ATOM 10532 C CA . LYS A 1 63 ? 9.501 9.520 4.794 1.00 0.00 63 LYS A CA 10
ATOM 10533 C C . LYS A 1 63 ? 8.641 10.590 5.460 1.00 0.00 63 LYS A C 10
ATOM 10534 O O . LYS A 1 63 ? 9.156 11.587 5.964 1.00 0.00 63 LYS A O 10
ATOM 10553 N N . GLN A 1 64 ? 7.330 10.373 5.459 1.00 0.00 64 GLN A N 10
ATOM 10554 C CA . GLN A 1 64 ? 6.399 11.319 6.065 1.00 0.00 64 GLN A CA 10
ATOM 10555 C C . GLN A 1 64 ? 6.859 11.713 7.465 1.00 0.00 64 GLN A C 10
ATOM 10556 O O . GLN A 1 64 ? 6.855 12.892 7.821 1.00 0.00 64 GLN A O 10
ATOM 10570 N N . HIS A 1 65 ? 7.253 10.720 8.255 1.00 0.00 65 HIS A N 10
ATOM 10571 C CA . HIS A 1 65 ? 7.715 10.963 9.617 1.00 0.00 65 HIS A CA 10
ATOM 10572 C C . HIS A 1 65 ? 9.049 11.703 9.613 1.00 0.00 65 HIS A C 10
ATOM 10573 O O . HIS A 1 65 ? 9.217 12.703 10.310 1.00 0.00 65 HIS A O 10
ATOM 10588 N N . ALA A 1 66 ? 9.996 11.203 8.825 1.00 0.00 66 ALA A N 10
ATOM 10589 C CA . ALA A 1 66 ? 11.314 11.817 8.730 1.00 0.00 66 ALA A CA 10
ATOM 10590 C C . ALA A 1 66 ? 11.215 13.258 8.242 1.00 0.00 66 ALA A C 10
ATOM 10591 O O . ALA A 1 66 ? 10.239 13.638 7.594 1.00 0.00 66 ALA A O 10
ATOM 10598 N N . SER A 1 67 ? 12.230 14.057 8.557 1.00 0.00 67 SER A N 10
ATOM 10599 C CA . SER A 1 67 ? 12.254 15.458 8.154 1.00 0.00 67 SER A CA 10
ATOM 10600 C C . SER A 1 67 ? 12.855 15.612 6.760 1.00 0.00 67 SER A C 10
ATOM 10601 O O . SER A 1 67 ? 14.068 15.518 6.581 1.00 0.00 67 SER A O 10
ATOM 10609 N N . GLY A 1 68 ? 11.994 15.849 5.774 1.00 0.00 68 GLY A N 10
ATOM 10610 C CA . GLY A 1 68 ? 12.457 16.012 4.409 1.00 0.00 68 GLY A CA 10
ATOM 10611 C C . GLY A 1 68 ? 11.645 17.036 3.640 1.00 0.00 68 GLY A C 10
ATOM 10612 O O . GLY A 1 68 ? 10.425 17.125 3.781 1.00 0.00 68 GLY A O 10
ATOM 10616 N N . PRO A 1 69 ? 12.329 17.833 2.806 1.00 0.00 69 PRO A N 10
ATOM 10617 C CA . PRO A 1 69 ? 11.683 18.871 1.996 1.00 0.00 69 PRO A CA 10
ATOM 10618 C C . PRO A 1 69 ? 10.819 18.286 0.885 1.00 0.00 69 PRO A C 10
ATOM 10619 O O . PRO A 1 69 ? 9.654 18.655 0.731 1.00 0.00 69 PRO A O 10
ATOM 10630 N N . SER A 1 70 ? 11.395 17.371 0.112 1.00 0.00 70 SER A N 10
ATOM 10631 C CA . SER A 1 70 ? 10.678 16.736 -0.987 1.00 0.00 70 SER A CA 10
ATOM 10632 C C . SER A 1 70 ? 9.838 17.757 -1.749 1.00 0.00 70 SER A C 10
ATOM 10633 O O . SER A 1 70 ? 8.709 17.475 -2.149 1.00 0.00 70 SER A O 10
ATOM 10641 N N . SER A 1 71 ? 10.399 18.946 -1.946 1.00 0.00 71 SER A N 10
ATOM 10642 C CA . SER A 1 71 ? 9.702 20.012 -2.656 1.00 0.00 71 SER A CA 10
ATOM 10643 C C . SER A 1 71 ? 10.537 20.520 -3.828 1.00 0.00 71 SER A C 10
ATOM 10644 O O . SER A 1 71 ? 11.758 20.374 -3.845 1.00 0.00 71 SER A O 10
ATOM 10652 N N . GLY A 1 72 ? 9.866 21.118 -4.808 1.00 0.00 72 GLY A N 10
ATOM 10653 C CA . GLY A 1 72 ? 10.561 21.639 -5.972 1.00 0.00 72 GLY A CA 10
ATOM 10654 C C . GLY A 1 72 ? 9.623 21.922 -7.128 1.00 0.00 72 GLY A C 10
ATOM 10655 O O . GLY A 1 72 ? 8.867 22.890 -7.063 1.00 0.00 72 GLY A O 10
ATOM 10661 N N . GLY A 1 1 ? -33.062 -12.110 5.983 1.00 0.00 1 GLY A N 11
ATOM 10662 C CA . GLY A 1 1 ? -32.540 -10.781 6.243 1.00 0.00 1 GLY A CA 11
ATOM 10663 C C . GLY A 1 1 ? -31.883 -10.168 5.022 1.00 0.00 1 GLY A C 11
ATOM 10664 O O . GLY A 1 1 ? -31.330 -10.879 4.183 1.00 0.00 1 GLY A O 11
ATOM 10668 N N . SER A 1 2 ? -31.945 -8.844 4.921 1.00 0.00 2 SER A N 11
ATOM 10669 C CA . SER A 1 2 ? -31.356 -8.135 3.791 1.00 0.00 2 SER A CA 11
ATOM 10670 C C . SER A 1 2 ? -29.835 -8.254 3.809 1.00 0.00 2 SER A C 11
ATOM 10671 O O . SER A 1 2 ? -29.225 -8.408 4.867 1.00 0.00 2 SER A O 11
ATOM 10679 N N . SER A 1 3 ? -29.228 -8.181 2.628 1.00 0.00 3 SER A N 11
ATOM 10680 C CA . SER A 1 3 ? -27.779 -8.284 2.506 1.00 0.00 3 SER A CA 11
ATOM 10681 C C . SER A 1 3 ? -27.136 -6.900 2.483 1.00 0.00 3 SER A C 11
ATOM 10682 O O . SER A 1 3 ? -27.546 -6.026 1.720 1.00 0.00 3 SER A O 11
ATOM 10690 N N . GLY A 1 4 ? -26.125 -6.710 3.325 1.00 0.00 4 GLY A N 11
ATOM 10691 C CA . GLY A 1 4 ? -25.441 -5.431 3.386 1.00 0.00 4 GLY A CA 11
ATOM 10692 C C . GLY A 1 4 ? -25.523 -4.795 4.760 1.00 0.00 4 GLY A C 11
ATOM 10693 O O . GLY A 1 4 ? -26.519 -4.155 5.096 1.00 0.00 4 GLY A O 11
ATOM 10697 N N . SER A 1 5 ? -24.474 -4.973 5.556 1.00 0.00 5 SER A N 11
ATOM 10698 C CA . SER A 1 5 ? -24.434 -4.416 6.903 1.00 0.00 5 SER A CA 11
ATOM 10699 C C . SER A 1 5 ? -23.339 -3.361 7.022 1.00 0.00 5 SER A C 11
ATOM 10700 O O . SER A 1 5 ? -23.585 -2.244 7.478 1.00 0.00 5 SER A O 11
ATOM 10708 N N . SER A 1 6 ? -22.129 -3.723 6.608 1.00 0.00 6 SER A N 11
ATOM 10709 C CA . SER A 1 6 ? -20.994 -2.809 6.671 1.00 0.00 6 SER A CA 11
ATOM 10710 C C . SER A 1 6 ? -21.049 -1.795 5.533 1.00 0.00 6 SER A C 11
ATOM 10711 O O . SER A 1 6 ? -21.529 -2.096 4.441 1.00 0.00 6 SER A O 11
ATOM 10719 N N . GLY A 1 7 ? -20.554 -0.590 5.798 1.00 0.00 7 GLY A N 11
ATOM 10720 C CA . GLY A 1 7 ? -20.556 0.452 4.788 1.00 0.00 7 GLY A CA 11
ATOM 10721 C C . GLY A 1 7 ? -19.232 1.186 4.709 1.00 0.00 7 GLY A C 11
ATOM 10722 O O . GLY A 1 7 ? -18.744 1.711 5.710 1.00 0.00 7 GLY A O 11
ATOM 10726 N N . CYS A 1 8 ? -18.647 1.221 3.516 1.00 0.00 8 CYS A N 11
ATOM 10727 C CA . CYS A 1 8 ? -17.371 1.894 3.310 1.00 0.00 8 CYS A CA 11
ATOM 10728 C C . CYS A 1 8 ? -17.394 3.300 3.903 1.00 0.00 8 CYS A C 11
ATOM 10729 O O . CYS A 1 8 ? -18.461 3.854 4.166 1.00 0.00 8 CYS A O 11
ATOM 10736 N N . GLN A 1 9 ? -16.211 3.869 4.109 1.00 0.00 9 GLN A 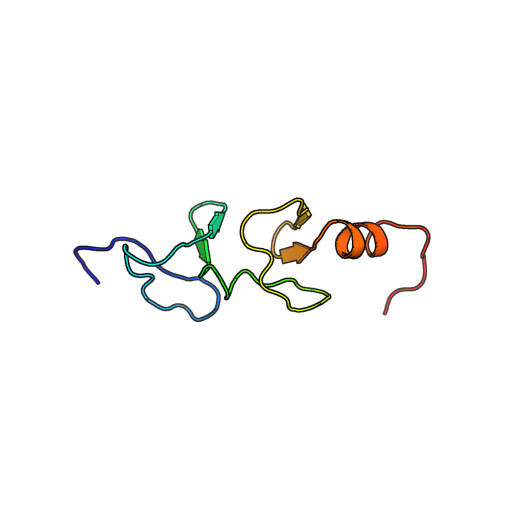N 11
ATOM 10737 C CA . GLN A 1 9 ? -16.096 5.209 4.671 1.00 0.00 9 GLN A CA 11
ATOM 10738 C C . GLN A 1 9 ? -15.624 6.204 3.616 1.00 0.00 9 GLN A C 11
ATOM 10739 O O . GLN A 1 9 ? -16.028 7.366 3.621 1.00 0.00 9 GLN A O 11
ATOM 10753 N N . GLU A 1 10 ? -14.767 5.738 2.713 1.00 0.00 10 GLU A N 11
ATOM 10754 C CA . GLU A 1 10 ? -14.239 6.588 1.652 1.00 0.00 10 GLU A CA 11
ATOM 10755 C C . GLU A 1 10 ? -15.362 7.091 0.749 1.00 0.00 10 GLU A C 11
ATOM 10756 O O . GLU A 1 10 ? -15.712 8.271 0.773 1.00 0.00 10 GLU A O 11
ATOM 10768 N N . CYS A 1 11 ? -15.921 6.187 -0.048 1.00 0.00 11 CYS A N 11
ATOM 10769 C CA . CYS A 1 11 ? -17.003 6.537 -0.961 1.00 0.00 11 CYS A CA 11
ATOM 10770 C C . CYS A 1 11 ? -18.358 6.421 -0.268 1.00 0.00 11 CYS A C 11
ATOM 10771 O O . CYS A 1 11 ? -19.375 6.884 -0.786 1.00 0.00 11 CYS A O 11
ATOM 10778 N N . LYS A 1 12 ? -18.364 5.799 0.906 1.00 0.00 12 LYS A N 11
ATOM 10779 C CA . LYS A 1 12 ? -19.592 5.623 1.672 1.00 0.00 12 LYS A CA 11
ATOM 10780 C C . LYS A 1 12 ? -20.597 4.772 0.901 1.00 0.00 12 LYS A C 11
ATOM 10781 O O . LYS A 1 12 ? -21.788 5.084 0.860 1.00 0.00 12 LYS A O 11
ATOM 10800 N N . LYS A 1 13 ? -20.111 3.696 0.293 1.00 0.00 13 LYS A N 11
ATOM 10801 C CA . LYS A 1 13 ? -20.966 2.799 -0.475 1.00 0.00 13 LYS A CA 11
ATOM 10802 C C . LYS A 1 13 ? -21.014 1.415 0.164 1.00 0.00 13 LYS A C 11
ATOM 10803 O O . LYS A 1 13 ? -19.986 0.867 0.565 1.00 0.00 13 LYS A O 11
ATOM 10822 N N . THR A 1 14 ? -22.215 0.852 0.256 1.00 0.00 14 THR A N 11
ATOM 10823 C CA . THR A 1 14 ? -22.397 -0.469 0.846 1.00 0.00 14 THR A CA 11
ATOM 10824 C C . THR A 1 14 ? -21.420 -1.476 0.252 1.00 0.00 14 THR A C 11
ATOM 10825 O O . THR A 1 14 ? -21.514 -1.827 -0.925 1.00 0.00 14 THR A O 11
ATOM 10836 N N . ILE A 1 15 ? -20.482 -1.938 1.072 1.00 0.00 15 ILE A N 11
ATOM 10837 C CA . ILE A 1 15 ? -19.488 -2.907 0.627 1.00 0.00 15 ILE A CA 11
ATOM 10838 C C . ILE A 1 15 ? -20.082 -4.310 0.555 1.00 0.00 15 ILE A C 11
ATOM 10839 O O . ILE A 1 15 ? -20.378 -4.922 1.580 1.00 0.00 15 ILE A O 11
ATOM 10855 N N . MET A 1 16 ? -20.251 -4.813 -0.663 1.00 0.00 16 MET A N 11
ATOM 10856 C CA . MET A 1 16 ? -20.807 -6.146 -0.869 1.00 0.00 16 MET A CA 11
ATOM 10857 C C . MET A 1 16 ? -19.923 -7.208 -0.222 1.00 0.00 16 MET A C 11
ATOM 10858 O O . MET A 1 16 ? -18.722 -7.019 -0.033 1.00 0.00 16 MET A O 11
ATOM 10872 N N . PRO A 1 17 ? -20.530 -8.353 0.125 1.00 0.00 17 PRO A N 11
ATOM 10873 C CA . PRO A 1 17 ? -19.817 -9.468 0.755 1.00 0.00 17 PRO A CA 11
ATOM 10874 C C . PRO A 1 17 ? -18.853 -10.156 -0.206 1.00 0.00 17 PRO A C 11
ATOM 10875 O O . PRO A 1 17 ? -17.905 -10.816 0.217 1.00 0.00 17 PRO A O 11
ATOM 10886 N N . GLY A 1 18 ? -19.102 -9.997 -1.502 1.00 0.00 18 GLY A N 11
ATOM 10887 C CA . GLY A 1 18 ? -18.247 -10.609 -2.503 1.00 0.00 18 GLY A CA 11
ATOM 10888 C C . GLY A 1 18 ? -16.987 -9.806 -2.758 1.00 0.00 18 GLY A C 11
ATOM 10889 O O . GLY A 1 18 ? -16.620 -9.559 -3.907 1.00 0.00 18 GLY A O 11
ATOM 10893 N N . THR A 1 19 ? -16.321 -9.395 -1.683 1.00 0.00 19 THR A N 11
ATOM 10894 C CA . THR A 1 19 ? -15.097 -8.612 -1.795 1.00 0.00 19 THR A CA 11
ATOM 10895 C C . THR A 1 19 ? -14.399 -8.487 -0.446 1.00 0.00 19 THR A C 11
ATOM 10896 O O . THR A 1 19 ? -15.030 -8.608 0.604 1.00 0.00 19 THR A O 11
ATOM 10907 N N . ARG A 1 20 ? -13.093 -8.244 -0.480 1.00 0.00 20 ARG A N 11
ATOM 10908 C CA . ARG A 1 20 ? -12.309 -8.102 0.741 1.00 0.00 20 ARG A CA 11
ATOM 10909 C C . ARG A 1 20 ? -12.211 -6.638 1.158 1.00 0.00 20 ARG A C 11
ATOM 10910 O O . ARG A 1 20 ? -11.480 -5.855 0.551 1.00 0.00 20 ARG A O 11
ATOM 10931 N N . LYS A 1 21 ? -12.954 -6.274 2.198 1.00 0.00 21 LYS A N 11
ATOM 10932 C CA . LYS A 1 21 ? -12.952 -4.904 2.698 1.00 0.00 21 LYS A CA 11
ATOM 10933 C C . LYS A 1 21 ? -11.975 -4.750 3.859 1.00 0.00 21 LYS A C 11
ATOM 10934 O O . LYS A 1 21 ? -11.467 -5.738 4.390 1.00 0.00 21 LYS A O 11
ATOM 10953 N N . MET A 1 22 ? -11.717 -3.506 4.248 1.00 0.00 22 MET A N 11
ATOM 10954 C CA . MET A 1 22 ? -10.803 -3.224 5.349 1.00 0.00 22 MET A CA 11
ATOM 10955 C C . MET A 1 22 ? -11.544 -2.596 6.525 1.00 0.00 22 MET A C 11
ATOM 10956 O O . MET A 1 22 ? -11.871 -1.410 6.501 1.00 0.00 22 MET A O 11
ATOM 10970 N N . GLU A 1 23 ? -11.807 -3.400 7.551 1.00 0.00 23 GLU A N 11
ATOM 10971 C CA . GLU A 1 23 ? -12.511 -2.921 8.734 1.00 0.00 23 GLU A CA 11
ATOM 10972 C C . GLU A 1 23 ? -11.527 -2.416 9.786 1.00 0.00 23 GLU A C 11
ATOM 10973 O O . GLU A 1 23 ? -10.666 -3.161 10.254 1.00 0.00 23 GLU A O 11
ATOM 10985 N N . TYR A 1 24 ? -11.661 -1.146 10.152 1.00 0.00 24 TYR A N 11
ATOM 10986 C CA . TYR A 1 24 ? -10.783 -0.540 11.146 1.00 0.00 24 TYR A CA 11
ATOM 10987 C C . TYR A 1 24 ? -11.560 0.407 12.054 1.00 0.00 24 TYR A C 11
ATOM 10988 O O . TYR A 1 24 ? -12.119 1.405 11.599 1.00 0.00 24 TYR A O 11
ATOM 11006 N N . LYS A 1 25 ? -11.592 0.086 13.344 1.00 0.00 25 LYS A N 11
ATOM 11007 C CA . LYS A 1 25 ? -12.298 0.907 14.320 1.00 0.00 25 LYS A CA 11
ATOM 11008 C C . LYS A 1 25 ? -13.783 0.995 13.984 1.00 0.00 25 LYS A C 11
ATOM 11009 O O . LYS A 1 25 ? -14.392 2.058 14.092 1.00 0.00 25 LYS A O 11
ATOM 11028 N N . GLY A 1 26 ? -14.361 -0.132 13.578 1.00 0.00 26 GLY A N 11
ATOM 11029 C CA . GLY A 1 26 ? -15.771 -0.160 13.234 1.00 0.00 26 GLY A CA 11
ATOM 11030 C C . GLY A 1 26 ? -16.029 0.282 11.808 1.00 0.00 26 GLY A C 11
ATOM 11031 O O . GLY A 1 26 ? -16.980 -0.172 11.172 1.00 0.00 26 GLY A O 11
ATOM 11035 N N . SER A 1 27 ? -15.181 1.173 11.303 1.00 0.00 27 SER A N 11
ATOM 11036 C CA . SER A 1 27 ? -15.325 1.681 9.944 1.00 0.00 27 SER A CA 11
ATOM 11037 C C . SER A 1 27 ? -14.826 0.660 8.926 1.00 0.00 27 SER A C 11
ATOM 11038 O O . SER A 1 27 ? -14.087 -0.263 9.268 1.00 0.00 27 SER A O 11
ATOM 11046 N N . SER A 1 28 ? -15.236 0.833 7.674 1.00 0.00 28 SER A N 11
ATOM 11047 C CA . SER A 1 28 ? -14.835 -0.075 6.605 1.00 0.00 28 SER A CA 11
ATOM 11048 C C . SER A 1 28 ? -14.320 0.702 5.397 1.00 0.00 28 SER A C 11
ATOM 11049 O O . SER A 1 28 ? -14.692 1.856 5.183 1.00 0.00 28 SER A O 11
ATOM 11057 N N . TRP A 1 29 ? -13.463 0.061 4.611 1.00 0.00 29 TRP A N 11
ATOM 11058 C CA . TRP A 1 29 ? -12.896 0.691 3.424 1.00 0.00 29 TRP A CA 11
ATOM 11059 C C . TRP A 1 29 ? -12.736 -0.321 2.295 1.00 0.00 29 TRP A C 11
ATOM 11060 O O . TRP A 1 29 ? -12.112 -1.368 2.471 1.00 0.00 29 TRP A O 11
ATOM 11081 N N . HIS A 1 30 ? -13.303 -0.003 1.136 1.00 0.00 30 HIS A N 11
ATOM 11082 C CA . HIS A 1 30 ? -13.222 -0.885 -0.023 1.00 0.00 30 HIS A CA 11
ATOM 11083 C C . HIS A 1 30 ? -11.788 -1.355 -0.248 1.00 0.00 30 HIS A C 11
ATOM 11084 O O . HIS A 1 30 ? -10.835 -0.644 0.070 1.00 0.00 30 HIS A O 11
ATOM 11098 N N . GLU A 1 31 ? -11.643 -2.557 -0.798 1.00 0.00 31 GLU A N 11
ATOM 11099 C CA . GLU A 1 31 ? -10.325 -3.121 -1.064 1.00 0.00 31 GLU A CA 11
ATOM 11100 C C . GLU A 1 31 ? -9.419 -2.093 -1.737 1.00 0.00 31 GLU A C 11
ATOM 11101 O O . GLU A 1 31 ? -8.194 -2.218 -1.713 1.00 0.00 31 GLU A O 11
ATOM 11113 N N . THR A 1 32 ? -10.030 -1.076 -2.336 1.00 0.00 32 THR A N 11
ATOM 11114 C CA . THR A 1 32 ? -9.281 -0.028 -3.017 1.00 0.00 32 THR A CA 11
ATOM 11115 C C . THR A 1 32 ? -9.320 1.276 -2.228 1.00 0.00 32 THR A C 11
ATOM 11116 O O . THR A 1 32 ? -8.280 1.858 -1.918 1.00 0.00 32 THR A O 11
ATOM 11127 N N . CYS A 1 33 ? -10.526 1.731 -1.906 1.00 0.00 33 CYS A N 11
ATOM 11128 C CA . CYS A 1 33 ? -10.702 2.967 -1.153 1.00 0.00 33 CYS A CA 11
ATOM 11129 C C . CYS A 1 33 ? -9.652 3.087 -0.051 1.00 0.00 33 CYS A C 11
ATOM 11130 O O . CYS A 1 33 ? -9.329 4.187 0.396 1.00 0.00 33 CYS A O 11
ATOM 11137 N N . PHE A 1 34 ? -9.124 1.947 0.381 1.00 0.00 34 PHE A N 11
ATOM 11138 C CA . PHE A 1 34 ? -8.112 1.922 1.431 1.00 0.00 34 PHE A CA 11
ATOM 11139 C C . PHE A 1 34 ? -6.727 2.205 0.857 1.00 0.00 34 PHE A C 11
ATOM 11140 O O . PHE A 1 34 ? -5.714 1.781 1.414 1.00 0.00 34 PHE A O 11
ATOM 11157 N N . ILE A 1 35 ? -6.691 2.924 -0.260 1.00 0.00 35 ILE A N 11
ATOM 11158 C CA . ILE A 1 35 ? -5.431 3.264 -0.909 1.00 0.00 35 ILE A CA 11
ATOM 11159 C C . ILE A 1 35 ? -4.549 4.103 0.009 1.00 0.00 35 ILE A C 11
ATOM 11160 O O . ILE A 1 35 ? -4.977 4.528 1.082 1.00 0.00 35 ILE A O 11
ATOM 11176 N N . CYS A 1 36 ? -3.313 4.339 -0.421 1.00 0.00 36 CYS A N 11
ATOM 11177 C CA . CYS A 1 36 ? -2.369 5.128 0.361 1.00 0.00 36 CYS A CA 11
ATOM 11178 C C . CYS A 1 36 ? -2.704 6.615 0.279 1.00 0.00 36 CYS A C 11
ATOM 11179 O O . CYS A 1 36 ? -3.486 7.040 -0.572 1.00 0.00 36 CYS A O 11
ATOM 11186 N N . HIS A 1 37 ? -2.106 7.401 1.169 1.00 0.00 37 HIS A N 11
ATOM 11187 C CA . HIS A 1 37 ? -2.340 8.840 1.197 1.00 0.00 37 HIS A CA 11
ATOM 11188 C C . HIS A 1 37 ? -1.209 9.588 0.497 1.00 0.00 37 HIS A C 11
ATOM 11189 O O . HIS A 1 37 ? -1.319 10.783 0.223 1.00 0.00 37 HIS A O 11
ATOM 11204 N N . ARG A 1 38 ? -0.124 8.876 0.212 1.00 0.00 38 ARG A N 11
ATOM 11205 C CA . ARG A 1 38 ? 1.028 9.473 -0.454 1.00 0.00 38 ARG A CA 11
ATOM 11206 C C . ARG A 1 38 ? 1.128 8.994 -1.900 1.00 0.00 38 ARG A C 11
ATOM 11207 O O . ARG A 1 38 ? 1.108 9.796 -2.834 1.00 0.00 38 ARG A O 11
ATOM 11228 N N . CYS A 1 39 ? 1.237 7.681 -2.076 1.00 0.00 39 CYS A N 11
ATOM 11229 C CA . CYS A 1 39 ? 1.341 7.094 -3.407 1.00 0.00 39 CYS A CA 11
ATOM 11230 C C . CYS A 1 39 ? -0.042 6.817 -3.989 1.00 0.00 39 CYS A C 11
ATOM 11231 O O . CYS A 1 39 ? -0.174 6.486 -5.167 1.00 0.00 39 CYS A O 11
ATOM 11238 N N . GLN A 1 40 ? -1.067 6.954 -3.155 1.00 0.00 40 GLN A N 11
ATOM 11239 C CA . GLN A 1 40 ? -2.440 6.717 -3.587 1.00 0.00 40 GLN A CA 11
ATOM 11240 C C . GLN A 1 40 ? -2.583 5.332 -4.208 1.00 0.00 40 GLN A C 11
ATOM 11241 O O . GLN A 1 40 ? -3.233 5.169 -5.240 1.00 0.00 40 GLN A O 11
ATOM 11255 N N . GLN A 1 41 ? -1.973 4.337 -3.571 1.00 0.00 41 GLN A N 11
ATOM 11256 C CA . GLN A 1 41 ? -2.033 2.966 -4.063 1.00 0.00 41 GLN A CA 11
ATOM 11257 C C . GLN A 1 41 ? -2.731 2.057 -3.057 1.00 0.00 41 GLN A C 11
ATOM 11258 O O . GLN A 1 41 ? -2.641 2.248 -1.844 1.00 0.00 41 GLN A O 11
ATOM 11272 N N . PRO A 1 42 ? -3.446 1.044 -3.570 1.00 0.00 42 PRO A N 11
ATOM 11273 C CA . PRO A 1 42 ? -4.174 0.086 -2.734 1.00 0.00 42 PRO A CA 11
ATOM 11274 C C . PRO A 1 42 ? -3.238 -0.837 -1.960 1.00 0.00 42 PRO A C 11
ATOM 11275 O O . PRO A 1 42 ? -2.891 -1.921 -2.431 1.00 0.00 42 PRO A O 11
ATOM 11286 N N . ILE A 1 43 ? -2.833 -0.401 -0.772 1.00 0.00 43 ILE A N 11
ATOM 11287 C CA . ILE A 1 43 ? -1.938 -1.189 0.066 1.00 0.00 43 ILE A CA 11
ATOM 11288 C C . ILE A 1 43 ? -2.343 -2.659 0.072 1.00 0.00 43 ILE A C 11
ATOM 11289 O O . ILE A 1 43 ? -1.664 -3.503 -0.511 1.00 0.00 43 ILE A O 11
ATOM 11305 N N . GLY A 1 44 ? -3.457 -2.958 0.734 1.00 0.00 44 GLY A N 11
ATOM 11306 C CA . GLY A 1 44 ? -3.935 -4.327 0.801 1.00 0.00 44 GLY A CA 11
ATOM 11307 C C . GLY A 1 44 ? -3.678 -4.965 2.152 1.00 0.00 44 GLY A C 11
ATOM 11308 O O . GLY A 1 44 ? -4.466 -4.801 3.085 1.00 0.00 44 GLY A O 11
ATOM 11312 N N . THR A 1 45 ? -2.573 -5.696 2.260 1.00 0.00 45 THR A N 11
ATOM 11313 C CA . THR A 1 45 ? -2.216 -6.363 3.505 1.00 0.00 45 THR A CA 11
ATOM 11314 C C . THR A 1 45 ? -0.811 -5.976 3.953 1.00 0.00 45 THR A C 11
ATOM 11315 O O . THR A 1 45 ? -0.480 -6.057 5.136 1.00 0.00 45 THR A O 11
ATOM 11326 N N . LYS A 1 46 ? 0.014 -5.555 2.999 1.00 0.00 46 LYS A N 11
ATOM 11327 C CA . LYS A 1 46 ? 1.384 -5.153 3.295 1.00 0.00 46 LYS A CA 11
ATOM 11328 C C . LYS A 1 46 ? 1.474 -4.494 4.667 1.00 0.00 46 LYS A C 11
ATOM 11329 O O . LYS A 1 46 ? 0.516 -3.877 5.134 1.00 0.00 46 LYS A O 11
ATOM 11348 N N . SER A 1 47 ? 2.631 -4.626 5.308 1.00 0.00 47 SER A N 11
ATOM 11349 C CA . SER A 1 47 ? 2.844 -4.045 6.628 1.00 0.00 47 SER A CA 11
ATOM 11350 C C . SER A 1 47 ? 2.919 -2.523 6.546 1.00 0.00 47 SER A C 11
ATOM 11351 O O . SER A 1 47 ? 3.996 -1.936 6.659 1.00 0.00 47 SER A O 11
ATOM 11359 N N . PHE A 1 48 ? 1.768 -1.890 6.348 1.00 0.00 48 PHE A N 11
ATOM 11360 C CA . PHE A 1 48 ? 1.701 -0.437 6.250 1.00 0.00 48 PHE A CA 11
ATOM 11361 C C . PHE A 1 48 ? 1.536 0.195 7.629 1.00 0.00 48 PHE A C 11
ATOM 11362 O O . PHE A 1 48 ? 1.205 -0.486 8.600 1.00 0.00 48 PHE A O 11
ATOM 11379 N N . ILE A 1 49 ? 1.771 1.501 7.707 1.00 0.00 49 ILE A N 11
ATOM 11380 C CA . ILE A 1 49 ? 1.648 2.225 8.966 1.00 0.00 49 ILE A CA 11
ATOM 11381 C C . ILE A 1 49 ? 0.417 3.125 8.964 1.00 0.00 49 ILE A C 11
ATOM 11382 O O . ILE A 1 49 ? 0.391 4.181 8.331 1.00 0.00 49 ILE A O 11
ATOM 11398 N N . PRO A 1 50 ? -0.627 2.702 9.691 1.00 0.00 50 PRO A N 11
ATOM 11399 C CA . PRO A 1 50 ? -1.880 3.456 9.792 1.00 0.00 50 PRO A CA 11
ATOM 11400 C C . PRO A 1 50 ? -1.718 4.743 10.594 1.00 0.00 50 PRO A C 11
ATOM 11401 O O . PRO A 1 50 ? -1.381 4.711 11.778 1.00 0.00 50 PRO A O 11
ATOM 11412 N N . LYS A 1 51 ? -1.962 5.875 9.942 1.00 0.00 51 LYS A N 11
ATOM 11413 C CA . LYS A 1 51 ? -1.845 7.174 10.595 1.00 0.00 51 LYS A CA 11
ATOM 11414 C C . LYS A 1 51 ? -3.141 7.542 11.309 1.00 0.00 51 LYS A C 11
ATOM 11415 O O . LYS A 1 51 ? -4.219 7.073 10.943 1.00 0.00 51 LYS A O 11
ATOM 11434 N N . ASP A 1 52 ? -3.030 8.386 12.330 1.00 0.00 52 ASP A N 11
ATOM 11435 C CA . ASP A 1 52 ? -4.194 8.819 13.094 1.00 0.00 52 ASP A CA 11
ATOM 11436 C C . ASP A 1 52 ? -5.436 8.868 12.211 1.00 0.00 52 ASP A C 11
ATOM 11437 O O . ASP A 1 52 ? -6.355 8.066 12.370 1.00 0.00 52 ASP A O 11
ATOM 11446 N N . ASN A 1 53 ? -5.458 9.817 11.280 1.00 0.00 53 ASN A N 11
ATOM 11447 C CA . ASN A 1 53 ? -6.589 9.972 10.373 1.00 0.00 53 ASN A CA 11
ATOM 11448 C C . ASN A 1 53 ? -6.153 9.778 8.923 1.00 0.00 53 ASN A C 11
ATOM 11449 O O . ASN A 1 53 ? -6.771 10.314 8.003 1.00 0.00 53 ASN A O 11
ATOM 11460 N N . GLN A 1 54 ? -5.087 9.009 8.729 1.00 0.00 54 GLN A N 11
ATOM 11461 C CA . GLN A 1 54 ? -4.570 8.744 7.392 1.00 0.00 54 GLN A CA 11
ATOM 11462 C C . GLN A 1 54 ? -3.839 7.406 7.346 1.00 0.00 54 GLN A C 11
ATOM 11463 O O . GLN A 1 54 ? -3.665 6.748 8.370 1.00 0.00 54 GLN A O 11
ATOM 11477 N N . ASN A 1 55 ? -3.415 7.010 6.150 1.00 0.00 55 ASN A N 11
ATOM 11478 C CA . ASN A 1 55 ? -2.704 5.750 5.970 1.00 0.00 55 ASN A CA 11
ATOM 11479 C C . ASN A 1 55 ? -1.486 5.936 5.070 1.00 0.00 55 ASN A C 11
ATOM 11480 O O . ASN A 1 55 ? -1.550 6.635 4.059 1.00 0.00 55 ASN A O 11
ATOM 11491 N N . PHE A 1 56 ? -0.379 5.304 5.444 1.00 0.00 56 PHE A N 11
ATOM 11492 C CA . PHE A 1 56 ? 0.854 5.400 4.672 1.00 0.00 56 PHE A CA 11
ATOM 11493 C C . PHE A 1 56 ? 1.621 4.081 4.705 1.00 0.00 56 PHE A C 11
ATOM 11494 O O . PHE A 1 56 ? 1.707 3.426 5.744 1.00 0.00 56 PHE A O 11
ATOM 11511 N N . CYS A 1 57 ? 2.176 3.697 3.560 1.00 0.00 57 CYS A N 11
ATOM 11512 C CA . CYS A 1 57 ? 2.934 2.457 3.456 1.00 0.00 57 CYS A CA 11
ATOM 11513 C C . CYS A 1 57 ? 4.233 2.544 4.252 1.00 0.00 57 CYS A C 11
ATOM 11514 O O . CYS A 1 57 ? 4.499 3.545 4.919 1.00 0.00 57 CYS A O 11
ATOM 11521 N N . VAL A 1 58 ? 5.039 1.490 4.178 1.00 0.00 58 VAL A N 11
ATOM 11522 C CA . VAL A 1 58 ? 6.310 1.447 4.891 1.00 0.00 58 VAL A CA 11
ATOM 11523 C C . VAL A 1 58 ? 7.283 2.485 4.341 1.00 0.00 58 VAL A C 11
ATOM 11524 O O . VAL A 1 58 ? 7.880 3.266 5.082 1.00 0.00 58 VAL A O 11
ATOM 11537 N N . PRO A 1 59 ? 7.447 2.495 3.010 1.00 0.00 59 PRO A N 11
ATOM 11538 C CA . PRO A 1 59 ? 8.346 3.433 2.331 1.00 0.00 59 PRO A CA 11
ATOM 11539 C C . PRO A 1 59 ? 7.830 4.867 2.377 1.00 0.00 59 PRO A C 11
ATOM 11540 O O . PRO A 1 59 ? 8.610 5.819 2.357 1.00 0.00 59 PRO A O 11
ATOM 11551 N N . CYS A 1 60 ? 6.511 5.015 2.438 1.00 0.00 60 CYS A N 11
ATOM 11552 C CA . CYS A 1 60 ? 5.890 6.333 2.487 1.00 0.00 60 CYS A CA 11
ATOM 11553 C C . CYS A 1 60 ? 5.931 6.901 3.902 1.00 0.00 60 CYS A C 11
ATOM 11554 O O . CYS A 1 60 ? 6.318 8.051 4.110 1.00 0.00 60 CYS A O 11
ATOM 11561 N N . TYR A 1 61 ? 5.528 6.088 4.872 1.00 0.00 61 TYR A N 11
ATOM 11562 C CA . TYR A 1 61 ? 5.516 6.510 6.268 1.00 0.00 61 TYR A CA 11
ATOM 11563 C C . TYR A 1 61 ? 6.914 6.917 6.726 1.00 0.00 61 TYR A C 11
ATOM 11564 O O . TYR A 1 61 ? 7.069 7.806 7.562 1.00 0.00 61 TYR A O 11
ATOM 11582 N N . GLU A 1 62 ? 7.926 6.259 6.170 1.00 0.00 62 GLU A N 11
ATOM 11583 C CA . GLU A 1 62 ? 9.311 6.552 6.521 1.00 0.00 62 GLU A CA 11
ATOM 11584 C C . GLU A 1 62 ? 9.678 7.983 6.140 1.00 0.00 62 GLU A C 11
ATOM 11585 O O . GLU A 1 62 ? 10.348 8.687 6.895 1.00 0.00 62 GLU A O 11
ATOM 11597 N N . LYS A 1 63 ? 9.234 8.408 4.961 1.00 0.00 63 LYS A N 11
ATOM 11598 C CA . LYS A 1 63 ? 9.514 9.755 4.478 1.00 0.00 63 LYS A CA 11
ATOM 11599 C C . LYS A 1 63 ? 8.643 10.782 5.194 1.00 0.00 63 LYS A C 11
ATOM 11600 O O . LYS A 1 63 ? 9.104 11.873 5.529 1.00 0.00 63 LYS A O 11
ATOM 11619 N N . GLN A 1 64 ? 7.384 10.424 5.427 1.00 0.00 64 GLN A N 11
ATOM 11620 C CA . GLN A 1 64 ? 6.450 11.316 6.105 1.00 0.00 64 GLN A CA 11
ATOM 11621 C C . GLN A 1 64 ? 6.872 11.548 7.552 1.00 0.00 64 GLN A C 11
ATOM 11622 O O . GLN A 1 64 ? 6.629 12.615 8.117 1.00 0.00 64 GLN A O 11
ATOM 11636 N N . HIS A 1 65 ? 7.506 10.542 8.147 1.00 0.00 65 HIS A N 11
ATOM 11637 C CA . HIS A 1 65 ? 7.962 10.637 9.529 1.00 0.00 65 HIS A CA 11
ATOM 11638 C C . HIS A 1 65 ? 9.273 11.414 9.616 1.00 0.00 65 HIS A C 11
ATOM 11639 O O . HIS A 1 65 ? 9.406 12.336 10.420 1.00 0.00 65 HIS A O 11
ATOM 11654 N N . ALA A 1 66 ? 10.237 11.033 8.785 1.00 0.00 66 ALA A N 11
ATOM 11655 C CA . ALA A 1 66 ? 11.536 11.694 8.768 1.00 0.00 66 ALA A CA 11
ATOM 11656 C C . ALA A 1 66 ? 11.419 13.121 8.242 1.00 0.00 66 ALA A C 11
ATOM 11657 O O . ALA A 1 66 ? 10.778 13.365 7.219 1.00 0.00 66 ALA A O 11
ATOM 11664 N N . SER A 1 67 ? 12.041 14.060 8.947 1.00 0.00 67 SER A N 11
ATOM 11665 C CA . SER A 1 67 ? 12.002 15.463 8.554 1.00 0.00 67 SER A CA 11
ATOM 11666 C C . SER A 1 67 ? 13.151 15.794 7.606 1.00 0.00 67 SER A C 11
ATOM 11667 O O . SER A 1 67 ? 14.321 15.627 7.949 1.00 0.00 67 SER A O 11
ATOM 11675 N N . GLY A 1 68 ? 12.808 16.263 6.410 1.00 0.00 68 GLY A N 11
ATOM 11676 C CA . GLY A 1 68 ? 13.821 16.609 5.430 1.00 0.00 68 GLY A CA 11
ATOM 11677 C C . GLY A 1 68 ? 13.342 17.659 4.447 1.00 0.00 68 GLY A C 11
ATOM 11678 O O . GLY A 1 68 ? 13.135 17.385 3.265 1.00 0.00 68 GLY A O 11
ATOM 11682 N N . PRO A 1 69 ? 13.156 18.894 4.938 1.00 0.00 69 PRO A N 11
ATOM 11683 C CA . PRO A 1 69 ? 12.695 20.013 4.111 1.00 0.00 69 PRO A CA 11
ATOM 11684 C C . PRO A 1 69 ? 13.749 20.464 3.106 1.00 0.00 69 PRO A C 11
ATOM 11685 O O . PRO A 1 69 ? 13.454 21.219 2.179 1.00 0.00 69 PRO A O 11
ATOM 11696 N N . SER A 1 70 ? 14.979 19.998 3.296 1.00 0.00 70 SER A N 11
ATOM 11697 C CA . SER A 1 70 ? 16.079 20.357 2.408 1.00 0.00 70 SER A CA 11
ATOM 11698 C C . SER A 1 70 ? 16.745 19.109 1.837 1.00 0.00 70 SER A C 11
ATOM 11699 O O . SER A 1 70 ? 17.734 18.616 2.380 1.00 0.00 70 SER A O 11
ATOM 11707 N N . SER A 1 71 ? 16.196 18.602 0.737 1.00 0.00 71 SER A N 11
ATOM 11708 C CA . SER A 1 71 ? 16.734 17.410 0.094 1.00 0.00 71 SER A CA 11
ATOM 11709 C C . SER A 1 71 ? 17.021 17.671 -1.382 1.00 0.00 71 SER A C 11
ATOM 11710 O O . SER A 1 71 ? 16.103 17.804 -2.190 1.00 0.00 71 SER A O 11
ATOM 11718 N N . GLY A 1 72 ? 18.303 17.744 -1.725 1.00 0.00 72 GLY A N 11
ATOM 11719 C CA . GLY A 1 72 ? 18.690 17.989 -3.102 1.00 0.00 72 GLY A CA 11
ATOM 11720 C C . GLY A 1 72 ? 18.069 19.254 -3.662 1.00 0.00 72 GLY A C 11
ATOM 11721 O O . GLY A 1 72 ? 17.340 19.933 -2.941 1.00 0.00 72 GLY A O 11
ATOM 11727 N N . GLY A 1 1 ? -33.224 -8.726 15.356 1.00 0.00 1 GLY A N 12
ATOM 11728 C CA . GLY A 1 1 ? -33.868 -8.758 14.056 1.00 0.00 1 GLY A CA 12
ATOM 11729 C C . GLY A 1 1 ? -32.901 -8.477 12.923 1.00 0.00 1 GLY A C 12
ATOM 11730 O O . GLY A 1 1 ? -32.306 -9.398 12.364 1.00 0.00 1 GLY A O 12
ATOM 11734 N N . SER A 1 2 ? -32.744 -7.202 12.583 1.00 0.00 2 SER A N 12
ATOM 11735 C CA . SER A 1 2 ? -31.847 -6.803 11.505 1.00 0.00 2 SER A CA 12
ATOM 11736 C C . SER A 1 2 ? -30.526 -7.562 11.589 1.00 0.00 2 SER A C 12
ATOM 11737 O O . SER A 1 2 ? -30.014 -7.820 12.678 1.00 0.00 2 SER A O 12
ATOM 11745 N N . SER A 1 3 ? -29.981 -7.918 10.430 1.00 0.00 3 SER A N 12
ATOM 11746 C CA . SER A 1 3 ? -28.722 -8.651 10.371 1.00 0.00 3 SER A CA 12
ATOM 11747 C C . SER A 1 3 ? -27.541 -7.694 10.248 1.00 0.00 3 SER A C 12
ATOM 11748 O O . SER A 1 3 ? -27.704 -6.534 9.872 1.00 0.00 3 SER A O 12
ATOM 11756 N N . GLY A 1 4 ? -26.349 -8.189 10.570 1.00 0.00 4 GLY A N 12
ATOM 11757 C CA . GLY A 1 4 ? -25.157 -7.365 10.490 1.00 0.00 4 GLY A CA 12
ATOM 11758 C C . GLY A 1 4 ? -24.989 -6.719 9.129 1.00 0.00 4 GLY A C 12
ATOM 11759 O O . GLY A 1 4 ? -25.353 -7.302 8.108 1.00 0.00 4 GLY A O 12
ATOM 11763 N N . SER A 1 5 ? -24.437 -5.510 9.114 1.00 0.00 5 SER A N 12
ATOM 11764 C CA . SER A 1 5 ? -24.226 -4.782 7.869 1.00 0.00 5 SER A CA 12
ATOM 11765 C C . SER A 1 5 ? -22.966 -3.924 7.947 1.00 0.00 5 SER A C 12
ATOM 11766 O O . SER A 1 5 ? -22.528 -3.543 9.033 1.00 0.00 5 SER A O 12
ATOM 11774 N N . SER A 1 6 ? -22.389 -3.625 6.788 1.00 0.00 6 SER A N 12
ATOM 11775 C CA . SER A 1 6 ? -21.177 -2.816 6.724 1.00 0.00 6 SER A CA 12
ATOM 11776 C C . SER A 1 6 ? -21.274 -1.780 5.609 1.00 0.00 6 SER A C 12
ATOM 11777 O O . SER A 1 6 ? -22.143 -1.863 4.742 1.00 0.00 6 SER A O 12
ATOM 11785 N N . GLY A 1 7 ? -20.373 -0.802 5.638 1.00 0.00 7 GLY A N 12
ATOM 11786 C CA . GLY A 1 7 ? -20.373 0.237 4.625 1.00 0.00 7 GLY A CA 12
ATOM 11787 C C . GLY A 1 7 ? -19.040 0.951 4.526 1.00 0.00 7 GLY A C 12
ATOM 11788 O O . GLY A 1 7 ? -18.408 1.245 5.541 1.00 0.00 7 GLY A O 12
ATOM 11792 N N . CYS A 1 8 ? -18.609 1.228 3.300 1.00 0.00 8 CYS A N 12
ATOM 11793 C CA . CYS A 1 8 ? -17.340 1.910 3.071 1.00 0.00 8 CYS A CA 12
ATOM 11794 C C . CYS A 1 8 ? -17.375 3.328 3.634 1.00 0.00 8 CYS A C 12
ATOM 11795 O O . CYS A 1 8 ? -18.446 3.883 3.876 1.00 0.00 8 CYS A O 12
ATOM 11802 N N . GLN A 1 9 ? -16.196 3.906 3.839 1.00 0.00 9 GLN A N 12
ATOM 11803 C CA . GLN A 1 9 ? -16.092 5.259 4.374 1.00 0.00 9 GLN A CA 12
ATOM 11804 C C . GLN A 1 9 ? -15.605 6.231 3.304 1.00 0.00 9 GLN A C 12
ATOM 11805 O O . GLN A 1 9 ? -16.012 7.392 3.276 1.00 0.00 9 GLN A O 12
ATOM 11819 N N . GLU A 1 10 ? -14.731 5.748 2.426 1.00 0.00 10 GLU A N 12
ATOM 11820 C CA . GLU A 1 10 ? -14.188 6.576 1.356 1.00 0.00 10 GLU A CA 12
ATOM 11821 C C . GLU A 1 10 ? -15.296 7.048 0.418 1.00 0.00 10 GLU A C 12
ATOM 11822 O O . GLU A 1 10 ? -15.632 8.232 0.381 1.00 0.00 10 GLU A O 12
ATOM 11834 N N . CYS A 1 11 ? -15.859 6.113 -0.340 1.00 0.00 11 CYS A N 12
ATOM 11835 C CA . CYS A 1 11 ? -16.928 6.431 -1.279 1.00 0.00 11 CYS A CA 12
ATOM 11836 C C . CYS A 1 11 ? -18.293 6.338 -0.603 1.00 0.00 11 CYS A C 12
ATOM 11837 O O . CYS A 1 11 ? -19.302 6.780 -1.152 1.00 0.00 11 CYS A O 12
ATOM 11844 N N . LYS A 1 12 ? -18.315 5.761 0.594 1.00 0.00 12 LYS A N 12
ATOM 11845 C CA . LYS A 1 12 ? -19.554 5.611 1.348 1.00 0.00 12 LYS A CA 12
ATOM 11846 C C . LYS A 1 12 ? -20.562 4.765 0.576 1.00 0.00 12 LYS A C 12
ATOM 11847 O O . LYS A 1 12 ? -21.740 5.112 0.486 1.00 0.00 12 LYS A O 12
ATOM 11866 N N . LYS A 1 13 ? -20.092 3.652 0.022 1.00 0.00 13 LYS A N 12
ATOM 11867 C CA . LYS A 1 13 ? -20.952 2.754 -0.740 1.00 0.00 13 LYS A CA 12
ATOM 11868 C C . LYS A 1 13 ? -21.051 1.391 -0.063 1.00 0.00 13 LYS A C 12
ATOM 11869 O O . LYS A 1 13 ? -20.044 0.824 0.364 1.00 0.00 13 LYS A O 12
ATOM 11888 N N . THR A 1 14 ? -22.269 0.867 0.030 1.00 0.00 14 THR A N 12
ATOM 11889 C CA . THR A 1 14 ? -22.498 -0.430 0.653 1.00 0.00 14 THR A CA 12
ATOM 11890 C C . THR A 1 14 ? -21.514 -1.471 0.134 1.00 0.00 14 THR A C 12
ATOM 11891 O O . THR A 1 14 ? -21.550 -1.843 -1.039 1.00 0.00 14 THR A O 12
ATOM 11902 N N . ILE A 1 15 ? -20.635 -1.939 1.015 1.00 0.00 15 ILE A N 12
ATOM 11903 C CA . ILE A 1 15 ? -19.642 -2.939 0.645 1.00 0.00 15 ILE A CA 12
ATOM 11904 C C . ILE A 1 15 ? -20.255 -4.335 0.608 1.00 0.00 15 ILE A C 12
ATOM 11905 O O . ILE A 1 15 ? -20.720 -4.846 1.627 1.00 0.00 15 ILE A O 12
ATOM 11921 N N . MET A 1 16 ? -20.250 -4.947 -0.571 1.00 0.00 16 MET A N 12
ATOM 11922 C CA . MET A 1 16 ? -20.803 -6.286 -0.740 1.00 0.00 16 MET A CA 12
ATOM 11923 C C . MET A 1 16 ? -19.946 -7.322 -0.020 1.00 0.00 16 MET A C 12
ATOM 11924 O O . MET A 1 16 ? -18.750 -7.130 0.200 1.00 0.00 16 MET A O 12
ATOM 11938 N N . PRO A 1 17 ? -20.570 -8.448 0.357 1.00 0.00 17 PRO A N 12
ATOM 11939 C CA . PRO A 1 17 ? -19.882 -9.537 1.058 1.00 0.00 17 PRO A CA 12
ATOM 11940 C C . PRO A 1 17 ? -18.892 -10.270 0.160 1.00 0.00 17 PRO A C 12
ATOM 11941 O O . PRO A 1 17 ? -17.992 -10.956 0.642 1.00 0.00 17 PRO A O 12
ATOM 11952 N N . GLY A 1 18 ? -19.064 -10.121 -1.150 1.00 0.00 18 GLY A N 12
ATOM 11953 C CA . GLY A 1 18 ? -18.178 -10.774 -2.094 1.00 0.00 18 GLY A CA 12
ATOM 11954 C C . GLY A 1 18 ? -16.785 -10.175 -2.093 1.00 0.00 18 GLY A C 12
ATOM 11955 O O . GLY A 1 18 ? -15.789 -10.899 -2.070 1.00 0.00 18 GLY A O 12
ATOM 11959 N N . THR A 1 19 ? -16.714 -8.848 -2.118 1.00 0.00 19 THR A N 12
ATOM 11960 C CA . THR A 1 19 ? -15.433 -8.152 -2.123 1.00 0.00 19 THR A CA 12
ATOM 11961 C C . THR A 1 19 ? -14.871 -8.026 -0.711 1.00 0.00 19 THR A C 12
ATOM 11962 O O . THR A 1 19 ? -15.612 -8.090 0.270 1.00 0.00 19 THR A O 12
ATOM 11973 N N . ARG A 1 20 ? -13.558 -7.846 -0.617 1.00 0.00 20 ARG A N 12
ATOM 11974 C CA . ARG A 1 20 ? -12.896 -7.711 0.676 1.00 0.00 20 ARG A CA 12
ATOM 11975 C C . ARG A 1 20 ? -12.802 -6.245 1.088 1.00 0.00 20 ARG A C 12
ATOM 11976 O O . ARG A 1 20 ? -12.553 -5.370 0.258 1.00 0.00 20 ARG A O 12
ATOM 11997 N N . LYS A 1 21 ? -13.001 -5.984 2.376 1.00 0.00 21 LYS A N 12
ATOM 11998 C CA . LYS A 1 21 ? -12.938 -4.625 2.900 1.00 0.00 21 LYS A CA 12
ATOM 11999 C C . LYS A 1 21 ? -11.926 -4.527 4.037 1.00 0.00 21 LYS A C 12
ATOM 12000 O O . LYS A 1 21 ? -11.462 -5.542 4.557 1.00 0.00 21 LYS A O 12
ATOM 12019 N N . MET A 1 22 ? -11.588 -3.300 4.419 1.00 0.00 22 MET A N 12
ATOM 12020 C CA . MET A 1 22 ? -10.633 -3.071 5.496 1.00 0.00 22 MET A CA 12
ATOM 12021 C C . MET A 1 22 ? -11.324 -2.472 6.718 1.00 0.00 22 MET A C 12
ATOM 12022 O O . MET A 1 22 ? -11.636 -1.282 6.743 1.00 0.00 22 MET A O 12
ATOM 12036 N N . GLU A 1 23 ? -11.560 -3.305 7.726 1.00 0.00 23 GLU A N 12
ATOM 12037 C CA . GLU A 1 23 ? -12.216 -2.857 8.949 1.00 0.00 23 GLU A CA 12
ATOM 12038 C C . GLU A 1 23 ? -11.206 -2.240 9.913 1.00 0.00 23 GLU A C 12
ATOM 12039 O O . GLU A 1 23 ? -10.342 -2.933 10.451 1.00 0.00 23 GLU A O 12
ATOM 12051 N N . TYR A 1 24 ? -11.321 -0.934 10.125 1.00 0.00 24 TYR A N 12
ATOM 12052 C CA . TYR A 1 24 ? -10.418 -0.222 11.020 1.00 0.00 24 TYR A CA 12
ATOM 12053 C C . TYR A 1 24 ? -11.173 0.817 11.843 1.00 0.00 24 TYR A C 12
ATOM 12054 O O . TYR A 1 24 ? -11.825 1.706 11.295 1.00 0.00 24 TYR A O 12
ATOM 12072 N N . LYS A 1 25 ? -11.079 0.699 13.163 1.00 0.00 25 LYS A N 12
ATOM 12073 C CA . LYS A 1 25 ? -11.750 1.628 14.065 1.00 0.00 25 LYS A CA 12
ATOM 12074 C C . LYS A 1 25 ? -13.258 1.618 13.832 1.00 0.00 25 LYS A C 12
ATOM 12075 O O . LYS A 1 25 ? -13.907 2.662 13.861 1.00 0.00 25 LYS A O 12
ATOM 12094 N N . GLY A 1 26 ? -13.809 0.430 13.604 1.00 0.00 26 GLY A N 12
ATOM 12095 C CA . GLY A 1 26 ? -15.236 0.306 13.372 1.00 0.00 26 GLY A CA 12
ATOM 12096 C C . GLY A 1 26 ? -15.613 0.565 11.927 1.00 0.00 26 GLY A C 12
ATOM 12097 O O . GLY A 1 26 ? -16.478 -0.113 11.373 1.00 0.00 26 GLY A O 12
ATOM 12101 N N . SER A 1 27 ? -14.963 1.550 11.315 1.00 0.00 27 SER A N 12
ATOM 12102 C CA . SER A 1 27 ? -15.239 1.901 9.927 1.00 0.00 27 SER A CA 12
ATOM 12103 C C . SER A 1 27 ? -14.604 0.891 8.975 1.00 0.00 27 SER A C 12
ATOM 12104 O O . SER A 1 27 ? -13.708 0.139 9.358 1.00 0.00 27 SER A O 12
ATOM 12112 N N . SER A 1 28 ? -15.077 0.881 7.732 1.00 0.00 28 SER A N 12
ATOM 12113 C CA . SER A 1 28 ? -14.559 -0.039 6.726 1.00 0.00 28 SER A CA 12
ATOM 12114 C C . SER A 1 28 ? -14.125 0.716 5.473 1.00 0.00 28 SER A C 12
ATOM 12115 O O . SER A 1 28 ? -14.617 1.809 5.192 1.00 0.00 28 SER A O 12
ATOM 12123 N N . TRP A 1 29 ? -13.201 0.124 4.725 1.00 0.00 29 TRP A N 12
ATOM 12124 C CA . TRP A 1 29 ? -12.699 0.740 3.501 1.00 0.00 29 TRP A CA 12
ATOM 12125 C C . TRP A 1 29 ? -12.485 -0.307 2.413 1.00 0.00 29 TRP A C 12
ATOM 12126 O O . TRP A 1 29 ? -11.770 -1.288 2.615 1.00 0.00 29 TRP A O 12
ATOM 12147 N N . HIS A 1 30 ? -13.109 -0.091 1.260 1.00 0.00 30 HIS A N 12
ATOM 12148 C CA . HIS A 1 30 ? -12.985 -1.016 0.139 1.00 0.00 30 HIS A CA 12
ATOM 12149 C C . HIS A 1 30 ? -11.529 -1.416 -0.077 1.00 0.00 30 HIS A C 12
ATOM 12150 O O . HIS A 1 30 ? -10.618 -0.617 0.138 1.00 0.00 30 HIS A O 12
ATOM 12164 N N . GLU A 1 31 ? -11.318 -2.658 -0.503 1.00 0.00 31 GLU A N 12
ATOM 12165 C CA . GLU A 1 31 ? -9.972 -3.163 -0.746 1.00 0.00 31 GLU A CA 12
ATOM 12166 C C . GLU A 1 31 ? -9.132 -2.133 -1.496 1.00 0.00 31 GLU A C 12
ATOM 12167 O O . GLU A 1 31 ? -7.902 -2.162 -1.447 1.00 0.00 31 GLU A O 12
ATOM 12179 N N . THR A 1 32 ? -9.805 -1.222 -2.193 1.00 0.00 32 THR A N 12
ATOM 12180 C CA . THR A 1 32 ? -9.123 -0.185 -2.955 1.00 0.00 32 THR A CA 12
ATOM 12181 C C . THR A 1 32 ? -9.187 1.158 -2.236 1.00 0.00 32 THR A C 12
ATOM 12182 O O . THR A 1 32 ? -8.158 1.777 -1.961 1.00 0.00 32 THR A O 12
ATOM 12193 N N . CYS A 1 33 ? -10.401 1.604 -1.932 1.00 0.00 33 CYS A N 12
ATOM 12194 C CA . CYS A 1 33 ? -10.600 2.873 -1.244 1.00 0.00 33 CYS A CA 12
ATOM 12195 C C . CYS A 1 33 ? -9.560 3.065 -0.144 1.00 0.00 33 CYS A C 12
ATOM 12196 O O . CYS A 1 33 ? -9.266 4.191 0.257 1.00 0.00 33 CYS A O 12
ATOM 12203 N N . PHE A 1 34 ? -9.007 1.958 0.339 1.00 0.00 34 PHE A N 12
ATOM 12204 C CA . PHE A 1 34 ? -8.000 2.003 1.392 1.00 0.00 34 PHE A CA 12
ATOM 12205 C C . PHE A 1 34 ? -6.622 2.316 0.815 1.00 0.00 34 PHE A C 12
ATOM 12206 O O . PHE A 1 34 ? -5.598 1.978 1.409 1.00 0.00 34 PHE A O 12
ATOM 12223 N N . ILE A 1 35 ? -6.607 2.962 -0.345 1.00 0.00 35 ILE A N 12
ATOM 12224 C CA . ILE A 1 35 ? -5.356 3.321 -1.003 1.00 0.00 35 ILE A CA 12
ATOM 12225 C C . ILE A 1 35 ? -4.458 4.129 -0.072 1.00 0.00 35 ILE A C 12
ATOM 12226 O O . ILE A 1 35 ? -4.828 4.423 1.065 1.00 0.00 35 ILE A O 12
ATOM 12242 N N . CYS A 1 36 ? -3.276 4.486 -0.562 1.00 0.00 36 CYS A N 12
ATOM 12243 C CA . CYS A 1 36 ? -2.324 5.262 0.224 1.00 0.00 36 CYS A CA 12
ATOM 12244 C C . CYS A 1 36 ? -2.632 6.754 0.133 1.00 0.00 36 CYS A C 12
ATOM 12245 O O . CYS A 1 36 ? -3.443 7.183 -0.689 1.00 0.00 36 CYS A O 12
ATOM 12252 N N . HIS A 1 37 ? -1.977 7.540 0.982 1.00 0.00 37 HIS A N 12
ATOM 12253 C CA . HIS A 1 37 ? -2.180 8.985 0.997 1.00 0.00 37 HIS A CA 12
ATOM 12254 C C . HIS A 1 37 ? -1.024 9.702 0.307 1.00 0.00 37 HIS A C 12
ATOM 12255 O O . HIS A 1 37 ? -1.120 10.886 -0.018 1.00 0.00 37 HIS A O 12
ATOM 12270 N N . ARG A 1 38 ? 0.069 8.978 0.086 1.00 0.00 38 ARG A N 12
ATOM 12271 C CA . ARG A 1 38 ? 1.244 9.547 -0.564 1.00 0.00 38 ARG A CA 12
ATOM 12272 C C . ARG A 1 38 ? 1.365 9.048 -2.001 1.00 0.00 38 ARG A C 12
ATOM 12273 O O . ARG A 1 38 ? 1.486 9.840 -2.936 1.00 0.00 38 ARG A O 12
ATOM 12294 N N . CYS A 1 39 ? 1.333 7.730 -2.169 1.00 0.00 39 CYS A N 12
ATOM 12295 C CA . CYS A 1 39 ? 1.440 7.125 -3.491 1.00 0.00 39 CYS A CA 12
ATOM 12296 C C . CYS A 1 39 ? 0.058 6.863 -4.083 1.00 0.00 39 CYS A C 12
ATOM 12297 O O . CYS A 1 39 ? -0.073 6.570 -5.271 1.00 0.00 39 CYS A O 12
ATOM 12304 N N . GLN A 1 40 ? -0.969 6.973 -3.246 1.00 0.00 40 GLN A N 12
ATOM 12305 C CA . GLN A 1 40 ? -2.340 6.749 -3.688 1.00 0.00 40 GLN A CA 12
ATOM 12306 C C . GLN A 1 40 ? -2.495 5.361 -4.300 1.00 0.00 40 GLN A C 12
ATOM 12307 O O . GLN A 1 40 ? -3.132 5.199 -5.340 1.00 0.00 40 GLN A O 12
ATOM 12321 N N . GLN A 1 41 ? -1.906 4.363 -3.649 1.00 0.00 41 GLN A N 12
ATOM 12322 C CA . GLN A 1 41 ? -1.978 2.989 -4.131 1.00 0.00 41 GLN A CA 12
ATOM 12323 C C . GLN A 1 41 ? -2.760 2.111 -3.159 1.00 0.00 41 GLN A C 12
ATOM 12324 O O . GLN A 1 41 ? -2.746 2.321 -1.946 1.00 0.00 41 GLN A O 12
ATOM 12338 N N . PRO A 1 42 ? -3.459 1.103 -3.702 1.00 0.00 42 PRO A N 12
ATOM 12339 C CA . PRO A 1 42 ? -4.260 0.173 -2.901 1.00 0.00 42 PRO A CA 12
ATOM 12340 C C . PRO A 1 42 ? -3.396 -0.754 -2.053 1.00 0.00 42 PRO A C 12
ATOM 12341 O O . PRO A 1 42 ? -3.091 -1.876 -2.458 1.00 0.00 42 PRO A O 12
ATOM 12352 N N . ILE A 1 43 ? -3.004 -0.278 -0.876 1.00 0.00 43 ILE A N 12
ATOM 12353 C CA . ILE A 1 43 ? -2.176 -1.066 0.029 1.00 0.00 43 ILE A CA 12
ATOM 12354 C C . ILE A 1 43 ? -2.727 -2.478 0.189 1.00 0.00 43 ILE A C 12
ATOM 12355 O O . ILE A 1 43 ? -2.057 -3.458 -0.133 1.00 0.00 43 ILE A O 12
ATOM 12371 N N . GLY A 1 44 ? -3.956 -2.576 0.688 1.00 0.00 44 GLY A N 12
ATOM 12372 C CA . GLY A 1 44 ? -4.578 -3.873 0.881 1.00 0.00 44 GLY A CA 12
ATOM 12373 C C . GLY A 1 44 ? -4.242 -4.482 2.227 1.00 0.00 44 GLY A C 12
ATOM 12374 O O . GLY A 1 44 ? -4.715 -4.017 3.264 1.00 0.00 44 GLY A O 12
ATOM 12378 N N . THR A 1 45 ? -3.423 -5.530 2.213 1.00 0.00 45 THR A N 12
ATOM 12379 C CA . THR A 1 45 ? -3.027 -6.207 3.441 1.00 0.00 45 THR A CA 12
ATOM 12380 C C . THR A 1 45 ? -1.519 -6.426 3.486 1.00 0.00 45 THR A C 12
ATOM 12381 O O . THR A 1 45 ? -1.047 -7.487 3.896 1.00 0.00 45 THR A O 12
ATOM 12392 N N . LYS A 1 46 ? -0.766 -5.416 3.063 1.00 0.00 46 LYS A N 12
ATOM 12393 C CA . LYS A 1 46 ? 0.690 -5.496 3.057 1.00 0.00 46 LYS A CA 12
ATOM 12394 C C . LYS A 1 46 ? 1.292 -4.539 4.080 1.00 0.00 46 LYS A C 12
ATOM 12395 O O . LYS A 1 46 ? 0.688 -3.524 4.425 1.00 0.00 46 LYS A O 12
ATOM 12414 N N . SER A 1 47 ? 2.487 -4.869 4.561 1.00 0.00 47 SER A N 12
ATOM 12415 C CA . SER A 1 47 ? 3.170 -4.040 5.547 1.00 0.00 47 SER A CA 12
ATOM 12416 C C . SER A 1 47 ? 2.889 -2.560 5.300 1.00 0.00 47 SER A C 12
ATOM 12417 O O . SER A 1 47 ? 3.411 -1.966 4.357 1.00 0.00 47 SER A O 12
ATOM 12425 N N . PHE A 1 48 ? 2.060 -1.972 6.156 1.00 0.00 48 PHE A N 12
ATOM 12426 C CA . PHE A 1 48 ? 1.708 -0.562 6.032 1.00 0.00 48 PHE A CA 12
ATOM 12427 C C . PHE A 1 48 ? 1.477 0.064 7.405 1.00 0.00 48 PHE A C 12
ATOM 12428 O O . PHE A 1 48 ? 1.040 -0.609 8.339 1.00 0.00 48 PHE A O 12
ATOM 12445 N N . ILE A 1 49 ? 1.774 1.354 7.517 1.00 0.00 49 ILE A N 12
ATOM 12446 C CA . ILE A 1 49 ? 1.598 2.071 8.774 1.00 0.00 49 ILE A CA 12
ATOM 12447 C C . ILE A 1 49 ? 0.352 2.949 8.737 1.00 0.00 49 ILE A C 12
ATOM 12448 O O . ILE A 1 49 ? 0.329 4.009 8.110 1.00 0.00 49 ILE A O 12
ATOM 12464 N N . PRO A 1 50 ? -0.709 2.502 9.425 1.00 0.00 50 PRO A N 12
ATOM 12465 C CA . PRO A 1 50 ? -1.977 3.234 9.488 1.00 0.00 50 PRO A CA 12
ATOM 12466 C C . PRO A 1 50 ? -1.866 4.517 10.304 1.00 0.00 50 PRO A C 12
ATOM 12467 O O . PRO A 1 50 ? -1.579 4.482 11.500 1.00 0.00 50 PRO A O 12
ATOM 12478 N N . LYS A 1 51 ? -2.096 5.650 9.649 1.00 0.00 51 LYS A N 12
ATOM 12479 C CA . LYS A 1 51 ? -2.024 6.946 10.314 1.00 0.00 51 LYS A CA 12
ATOM 12480 C C . LYS A 1 51 ? -3.345 7.281 10.998 1.00 0.00 51 LYS A C 12
ATOM 12481 O O . LYS A 1 51 ? -4.411 6.856 10.553 1.00 0.00 51 LYS A O 12
ATOM 12500 N N . ASP A 1 52 ? -3.268 8.046 12.082 1.00 0.00 52 ASP A N 12
ATOM 12501 C CA . ASP A 1 52 ? -4.458 8.440 12.826 1.00 0.00 52 ASP A CA 12
ATOM 12502 C C . ASP A 1 52 ? -5.666 8.548 11.901 1.00 0.00 52 ASP A C 12
ATOM 12503 O O . ASP A 1 52 ? -6.587 7.735 11.969 1.00 0.00 52 ASP A O 12
ATOM 12512 N N . ASN A 1 53 ? -5.656 9.559 11.039 1.00 0.00 53 ASN A N 12
ATOM 12513 C CA . ASN A 1 53 ? -6.752 9.775 10.101 1.00 0.00 53 ASN A CA 12
ATOM 12514 C C . ASN A 1 53 ? -6.269 9.642 8.660 1.00 0.00 53 ASN A C 12
ATOM 12515 O O . ASN A 1 53 ? -6.800 10.287 7.756 1.00 0.00 53 ASN A O 12
ATOM 12526 N N . GLN A 1 54 ? -5.261 8.801 8.455 1.00 0.00 54 GLN A N 12
ATOM 12527 C CA . GLN A 1 54 ? -4.706 8.584 7.123 1.00 0.00 54 GLN A CA 12
ATOM 12528 C C . GLN A 1 54 ? -4.013 7.229 7.037 1.00 0.00 54 GLN A C 12
ATOM 12529 O O . GLN A 1 54 ? -3.948 6.490 8.019 1.00 0.00 54 GLN A O 12
ATOM 12543 N N . ASN A 1 55 ? -3.498 6.908 5.854 1.00 0.00 55 ASN A N 12
ATOM 12544 C CA . ASN A 1 55 ? -2.810 5.640 5.639 1.00 0.00 55 ASN A CA 12
ATOM 12545 C C . ASN A 1 55 ? -1.550 5.839 4.803 1.00 0.00 55 ASN A C 12
ATOM 12546 O O . ASN A 1 55 ? -1.577 6.506 3.769 1.00 0.00 55 ASN A O 12
ATOM 12557 N N . PHE A 1 56 ? -0.446 5.256 5.258 1.00 0.00 56 PHE A N 12
ATOM 12558 C CA . PHE A 1 56 ? 0.826 5.370 4.553 1.00 0.00 56 PHE A CA 12
ATOM 12559 C C . PHE A 1 56 ? 1.597 4.055 4.607 1.00 0.00 56 PHE A C 12
ATOM 12560 O O . PHE A 1 56 ? 1.697 3.423 5.659 1.00 0.00 56 PHE A O 12
ATOM 12577 N N . CYS A 1 57 ? 2.141 3.648 3.465 1.00 0.00 57 CYS A N 12
ATOM 12578 C CA . CYS A 1 57 ? 2.903 2.408 3.380 1.00 0.00 57 CYS A CA 12
ATOM 12579 C C . CYS A 1 57 ? 4.202 2.512 4.174 1.00 0.00 57 CYS A C 12
ATOM 12580 O O . CYS A 1 57 ? 4.474 3.530 4.810 1.00 0.00 57 CYS A O 12
ATOM 12587 N N . VAL A 1 58 ? 5.001 1.450 4.132 1.00 0.00 58 VAL A N 12
ATOM 12588 C CA . VAL A 1 58 ? 6.272 1.422 4.846 1.00 0.00 58 VAL A CA 12
ATOM 12589 C C . VAL A 1 58 ? 7.248 2.442 4.272 1.00 0.00 58 VAL A C 12
ATOM 12590 O O . VAL A 1 58 ? 7.846 3.240 4.994 1.00 0.00 58 VAL A O 12
ATOM 12603 N N . PRO A 1 59 ? 7.413 2.419 2.941 1.00 0.00 59 PRO A N 12
ATOM 12604 C CA . PRO A 1 59 ? 8.316 3.337 2.239 1.00 0.00 59 PRO A CA 12
ATOM 12605 C C . PRO A 1 59 ? 7.803 4.773 2.249 1.00 0.00 59 PRO A C 12
ATOM 12606 O O . PRO A 1 59 ? 8.565 5.716 2.032 1.00 0.00 59 PRO A O 12
ATOM 12617 N N . CYS A 1 60 ? 6.509 4.933 2.501 1.00 0.00 60 CYS A N 12
ATOM 12618 C CA . CYS A 1 60 ? 5.894 6.254 2.539 1.00 0.00 60 CYS A CA 12
ATOM 12619 C C . CYS A 1 60 ? 5.890 6.812 3.959 1.00 0.00 60 CYS A C 12
ATOM 12620 O O . CYS A 1 60 ? 6.509 7.840 4.236 1.00 0.00 60 CYS A O 12
ATOM 12627 N N . TYR A 1 61 ? 5.189 6.127 4.856 1.00 0.00 61 TYR A N 12
ATOM 12628 C CA . TYR A 1 61 ? 5.103 6.554 6.247 1.00 0.00 61 TYR A CA 12
ATOM 12629 C C . TYR A 1 61 ? 6.469 6.989 6.770 1.00 0.00 61 TYR A C 12
ATOM 12630 O O . TYR A 1 61 ? 6.578 7.960 7.518 1.00 0.00 61 TYR A O 12
ATOM 12648 N N . GLU A 1 62 ? 7.507 6.264 6.367 1.00 0.00 62 GLU A N 12
ATOM 12649 C CA . GLU A 1 62 ? 8.866 6.574 6.795 1.00 0.00 62 GLU A CA 12
ATOM 12650 C C . GLU A 1 62 ? 9.256 7.991 6.383 1.00 0.00 62 GLU A C 12
ATOM 12651 O O . GLU A 1 62 ? 9.930 8.703 7.128 1.00 0.00 62 GLU A O 12
ATOM 12663 N N . LYS A 1 63 ? 8.827 8.394 5.192 1.00 0.00 63 LYS A N 12
ATOM 12664 C CA . LYS A 1 63 ? 9.128 9.725 4.680 1.00 0.00 63 LYS A CA 12
ATOM 12665 C C . LYS A 1 63 ? 8.432 10.799 5.511 1.00 0.00 63 LYS A C 12
ATOM 12666 O O . LYS A 1 63 ? 8.946 11.906 5.665 1.00 0.00 63 LYS A O 12
ATOM 12685 N N . GLN A 1 64 ? 7.263 10.462 6.044 1.00 0.00 64 GLN A N 12
ATOM 12686 C CA . GLN A 1 64 ? 6.498 11.397 6.860 1.00 0.00 64 GLN A CA 12
ATOM 12687 C C . GLN A 1 64 ? 7.297 11.831 8.085 1.00 0.00 64 GLN A C 12
ATOM 12688 O O . GLN A 1 64 ? 7.293 13.005 8.458 1.00 0.00 64 GLN A O 12
ATOM 12702 N N . HIS A 1 65 ? 7.981 10.876 8.707 1.00 0.00 65 HIS A N 12
ATOM 12703 C CA . HIS A 1 65 ? 8.785 11.160 9.890 1.00 0.00 65 HIS A CA 12
ATOM 12704 C C . HIS A 1 65 ? 10.182 11.631 9.498 1.00 0.00 65 HIS A C 12
ATOM 12705 O O . HIS A 1 65 ? 10.726 12.558 10.097 1.00 0.00 65 HIS A O 12
ATOM 12720 N N . ALA A 1 66 ? 10.757 10.985 8.489 1.00 0.00 66 ALA A N 12
ATOM 12721 C CA . ALA A 1 66 ? 12.090 11.339 8.015 1.00 0.00 66 ALA A CA 12
ATOM 12722 C C . ALA A 1 66 ? 12.202 12.838 7.759 1.00 0.00 66 ALA A C 12
ATOM 12723 O O . ALA A 1 66 ? 11.267 13.463 7.259 1.00 0.00 66 ALA A O 12
ATOM 12730 N N . SER A 1 67 ? 13.351 13.409 8.106 1.00 0.00 67 SER A N 12
ATOM 12731 C CA . SER A 1 67 ? 13.582 14.836 7.917 1.00 0.00 67 SER A CA 12
ATOM 12732 C C . SER A 1 67 ? 14.339 15.096 6.618 1.00 0.00 67 SER A C 12
ATOM 12733 O O . SER A 1 67 ? 15.224 14.332 6.238 1.00 0.00 67 SER A O 12
ATOM 12741 N N . GLY A 1 68 ? 13.981 16.183 5.940 1.00 0.00 68 GLY A N 12
ATOM 12742 C CA . GLY A 1 68 ? 14.635 16.526 4.690 1.00 0.00 68 GLY A CA 12
ATOM 12743 C C . GLY A 1 68 ? 14.130 17.833 4.112 1.00 0.00 68 GLY A C 12
ATOM 12744 O O . GLY A 1 68 ? 14.441 18.917 4.607 1.00 0.00 68 GLY A O 12
ATOM 12748 N N . PRO A 1 69 ? 13.334 17.741 3.037 1.00 0.00 69 PRO A N 12
ATOM 12749 C CA . PRO A 1 69 ? 12.770 18.916 2.366 1.00 0.00 69 PRO A CA 12
ATOM 12750 C C . PRO A 1 69 ? 11.711 19.614 3.213 1.00 0.00 69 PRO A C 12
ATOM 12751 O O . PRO A 1 69 ? 10.572 19.155 3.301 1.00 0.00 69 PRO A O 12
ATOM 12762 N N . SER A 1 70 ? 12.093 20.725 3.834 1.00 0.00 70 SER A N 12
ATOM 12763 C CA . SER A 1 70 ? 11.177 21.484 4.677 1.00 0.00 70 SER A CA 12
ATOM 12764 C C . SER A 1 70 ? 10.254 22.355 3.829 1.00 0.00 70 SER A C 12
ATOM 12765 O O . SER A 1 70 ? 10.700 23.295 3.171 1.00 0.00 70 SER A O 12
ATOM 12773 N N . SER A 1 71 ? 8.964 22.034 3.850 1.00 0.00 71 SER A N 12
ATOM 12774 C CA . SER A 1 71 ? 7.978 22.784 3.081 1.00 0.00 71 SER A CA 12
ATOM 12775 C C . SER A 1 71 ? 7.461 23.978 3.877 1.00 0.00 71 SER A C 12
ATOM 12776 O O . SER A 1 71 ? 6.264 24.264 3.883 1.00 0.00 71 SER A O 12
ATOM 12784 N N . GLY A 1 72 ? 8.374 24.673 4.550 1.00 0.00 72 GLY A N 12
ATOM 12785 C CA . GLY A 1 72 ? 7.992 25.828 5.341 1.00 0.00 72 GLY A CA 12
ATOM 12786 C C . GLY A 1 72 ? 8.955 26.093 6.481 1.00 0.00 72 GLY A C 12
ATOM 12787 O O . GLY A 1 72 ? 10.016 25.473 6.526 1.00 0.00 72 GLY A O 12
ATOM 12793 N N . GLY A 1 1 ? -32.324 -12.067 5.022 1.00 0.00 1 GLY A N 13
ATOM 12794 C CA . GLY A 1 1 ? -31.999 -11.679 6.382 1.00 0.00 1 GLY A CA 13
ATOM 12795 C C . GLY A 1 1 ? -30.668 -10.960 6.478 1.00 0.00 1 GLY A C 13
ATOM 12796 O O . GLY A 1 1 ? -29.614 -11.562 6.273 1.00 0.00 1 GLY A O 13
ATOM 12800 N N . SER A 1 2 ? -30.715 -9.669 6.789 1.00 0.00 2 SER A N 13
ATOM 12801 C CA . SER A 1 2 ? -29.503 -8.866 6.905 1.00 0.00 2 SER A CA 13
ATOM 12802 C C . SER A 1 2 ? -28.822 -9.102 8.250 1.00 0.00 2 SER A C 13
ATOM 12803 O O . SER A 1 2 ? -29.425 -8.909 9.306 1.00 0.00 2 SER A O 13
ATOM 12811 N N . SER A 1 3 ? -27.562 -9.521 8.203 1.00 0.00 3 SER A N 13
ATOM 12812 C CA . SER A 1 3 ? -26.799 -9.788 9.416 1.00 0.00 3 SER A CA 13
ATOM 12813 C C . SER A 1 3 ? -26.187 -8.503 9.967 1.00 0.00 3 SER A C 13
ATOM 12814 O O . SER A 1 3 ? -26.439 -8.122 11.109 1.00 0.00 3 SER A O 13
ATOM 12822 N N . GLY A 1 4 ? -25.381 -7.838 9.144 1.00 0.00 4 GLY A N 13
ATOM 12823 C CA . GLY A 1 4 ? -24.746 -6.604 9.565 1.00 0.00 4 GLY A CA 13
ATOM 12824 C C . GLY A 1 4 ? -24.084 -5.870 8.415 1.00 0.00 4 GLY A C 13
ATOM 12825 O O . GLY A 1 4 ? -23.278 -6.446 7.685 1.00 0.00 4 GLY A O 13
ATOM 12829 N N . SER A 1 5 ? -24.427 -4.597 8.252 1.00 0.00 5 SER A N 13
ATOM 12830 C CA . SER A 1 5 ? -23.865 -3.785 7.179 1.00 0.00 5 SER A CA 13
ATOM 12831 C C . SER A 1 5 ? -22.671 -2.977 7.677 1.00 0.00 5 SER A C 13
ATOM 12832 O O . SER A 1 5 ? -22.732 -2.342 8.730 1.00 0.00 5 SER A O 13
ATOM 12840 N N . SER A 1 6 ? -21.584 -3.007 6.913 1.00 0.00 6 SER A N 13
ATOM 12841 C CA . SER A 1 6 ? -20.372 -2.282 7.277 1.00 0.00 6 SER A CA 13
ATOM 12842 C C . SER A 1 6 ? -20.401 -0.862 6.718 1.00 0.00 6 SER A C 13
ATOM 12843 O O . SER A 1 6 ? -20.344 0.113 7.466 1.00 0.00 6 SER A O 13
ATOM 12851 N N . GLY A 1 7 ? -20.488 -0.756 5.396 1.00 0.00 7 GLY A N 13
ATOM 12852 C CA . GLY A 1 7 ? -20.522 0.547 4.757 1.00 0.00 7 GLY A CA 13
ATOM 12853 C C . GLY A 1 7 ? -19.151 1.189 4.676 1.00 0.00 7 GLY A C 13
ATOM 12854 O O . GLY A 1 7 ? -18.412 1.218 5.660 1.00 0.00 7 GLY A O 13
ATOM 12858 N N . CYS A 1 8 ? -18.809 1.703 3.499 1.00 0.00 8 CYS A N 13
ATOM 12859 C CA . CYS A 1 8 ? -17.517 2.346 3.292 1.00 0.00 8 CYS A CA 13
ATOM 12860 C C . CYS A 1 8 ? -17.510 3.755 3.876 1.00 0.00 8 CYS A C 13
ATOM 12861 O O . CYS A 1 8 ? -18.564 4.329 4.150 1.00 0.00 8 CYS A O 13
ATOM 12868 N N . GLN A 1 9 ? -16.315 4.307 4.062 1.00 0.00 9 GLN A N 13
ATOM 12869 C CA . GLN A 1 9 ? -16.172 5.649 4.614 1.00 0.00 9 GLN A CA 13
ATOM 12870 C C . GLN A 1 9 ? -15.657 6.620 3.556 1.00 0.00 9 GLN A C 13
ATOM 12871 O O . GLN A 1 9 ? -15.967 7.810 3.590 1.00 0.00 9 GLN A O 13
ATOM 12885 N N . GLU A 1 10 ? -14.868 6.103 2.619 1.00 0.00 10 GLU A N 13
ATOM 12886 C CA . GLU A 1 10 ? -14.309 6.926 1.553 1.00 0.00 10 GLU A CA 13
ATOM 12887 C C . GLU A 1 10 ? -15.412 7.463 0.646 1.00 0.00 10 GLU A C 13
ATOM 12888 O O . GLU A 1 10 ? -15.588 8.675 0.515 1.00 0.00 10 GLU A O 13
ATOM 12900 N N . CYS A 1 11 ? -16.152 6.554 0.021 1.00 0.00 11 CYS A N 13
ATOM 12901 C CA . CYS A 1 11 ? -17.238 6.934 -0.874 1.00 0.00 11 CYS A CA 13
ATOM 12902 C C . CYS A 1 11 ? -18.590 6.793 -0.181 1.00 0.00 11 CYS A C 13
ATOM 12903 O O . CYS A 1 11 ? -19.638 7.023 -0.786 1.00 0.00 11 CYS A O 13
ATOM 12910 N N . LYS A 1 12 ? -18.559 6.414 1.092 1.00 0.00 12 LYS A N 13
ATOM 12911 C CA . LYS A 1 12 ? -19.780 6.243 1.869 1.00 0.00 12 LYS A CA 13
ATOM 12912 C C . LYS A 1 12 ? -20.759 5.320 1.150 1.00 0.00 12 LYS A C 13
ATOM 12913 O O . LYS A 1 12 ? -21.967 5.559 1.146 1.00 0.00 12 LYS A O 13
ATOM 12932 N N . LYS A 1 13 ? -20.230 4.262 0.543 1.00 0.00 13 LYS A N 13
ATOM 12933 C CA . LYS A 1 13 ? -21.057 3.301 -0.177 1.00 0.00 13 LYS A CA 13
ATOM 12934 C C . LYS A 1 13 ? -21.091 1.960 0.550 1.00 0.00 13 LYS A C 13
ATOM 12935 O O . LYS A 1 13 ? -20.077 1.501 1.076 1.00 0.00 13 LYS A O 13
ATOM 12954 N N . THR A 1 14 ? -22.264 1.335 0.574 1.00 0.00 14 THR A N 13
ATOM 12955 C CA . THR A 1 14 ? -22.430 0.047 1.236 1.00 0.00 14 THR A CA 13
ATOM 12956 C C . THR A 1 14 ? -21.427 -0.974 0.711 1.00 0.00 14 THR A C 13
ATOM 12957 O O . THR A 1 14 ? -21.474 -1.359 -0.458 1.00 0.00 14 THR A O 13
ATOM 12968 N N . ILE A 1 15 ? -20.522 -1.409 1.581 1.00 0.00 15 ILE A N 13
ATOM 12969 C CA . ILE A 1 15 ? -19.510 -2.387 1.205 1.00 0.00 15 ILE A CA 13
ATOM 12970 C C . ILE A 1 15 ? -20.093 -3.796 1.168 1.00 0.00 15 ILE A C 13
ATOM 12971 O O . ILE A 1 15 ? -20.188 -4.466 2.196 1.00 0.00 15 ILE A O 13
ATOM 12987 N N . MET A 1 16 ? -20.480 -4.239 -0.024 1.00 0.00 16 MET A N 13
ATOM 12988 C CA . MET A 1 16 ? -21.051 -5.570 -0.195 1.00 0.00 16 MET A CA 13
ATOM 12989 C C . MET A 1 16 ? -20.215 -6.618 0.533 1.00 0.00 16 MET A C 13
ATOM 12990 O O . MET A 1 16 ? -18.990 -6.523 0.613 1.00 0.00 16 MET A O 13
ATOM 13004 N N . PRO A 1 17 ? -20.890 -7.642 1.076 1.00 0.00 17 PRO A N 13
ATOM 13005 C CA . PRO A 1 17 ? -20.229 -8.728 1.806 1.00 0.00 17 PRO A CA 13
ATOM 13006 C C . PRO A 1 17 ? -19.408 -9.628 0.889 1.00 0.00 17 PRO A C 13
ATOM 13007 O O . PRO A 1 17 ? -18.716 -10.535 1.349 1.00 0.00 17 PRO A O 13
ATOM 13018 N N . GLY A 1 18 ? -19.489 -9.370 -0.413 1.00 0.00 18 GLY A N 13
ATOM 13019 C CA . GLY A 1 18 ? -18.748 -10.165 -1.375 1.00 0.00 18 GLY A CA 13
ATOM 13020 C C . GLY A 1 18 ? -17.542 -9.432 -1.927 1.00 0.00 18 GLY A C 13
ATOM 13021 O O . GLY A 1 18 ? -17.398 -9.282 -3.141 1.00 0.00 18 GLY A O 13
ATOM 13025 N N . THR A 1 19 ? -16.671 -8.972 -1.034 1.00 0.00 19 THR A N 13
ATOM 13026 C CA . THR A 1 19 ? -15.473 -8.248 -1.438 1.00 0.00 19 THR A CA 13
ATOM 13027 C C . THR A 1 19 ? -14.527 -8.048 -0.259 1.00 0.00 19 THR A C 13
ATOM 13028 O O . THR A 1 19 ? -14.939 -8.125 0.898 1.00 0.00 19 THR A O 13
ATOM 13039 N N . ARG A 1 20 ? -13.259 -7.790 -0.561 1.00 0.00 20 ARG A N 13
ATOM 13040 C CA . ARG A 1 20 ? -12.255 -7.579 0.475 1.00 0.00 20 ARG A CA 13
ATOM 13041 C C . ARG A 1 20 ? -12.254 -6.127 0.944 1.00 0.00 20 ARG A C 13
ATOM 13042 O O . ARG A 1 20 ? -11.904 -5.219 0.189 1.00 0.00 20 ARG A O 13
ATOM 13063 N N . LYS A 1 21 ? -12.649 -5.915 2.195 1.00 0.00 21 LYS A N 13
ATOM 13064 C CA . LYS A 1 21 ? -12.694 -4.574 2.766 1.00 0.00 21 LYS A CA 13
ATOM 13065 C C . LYS A 1 21 ? -11.664 -4.423 3.882 1.00 0.00 21 LYS A C 13
ATOM 13066 O O . LYS A 1 21 ? -11.073 -5.405 4.330 1.00 0.00 21 LYS A O 13
ATOM 13085 N N . MET A 1 22 ? -11.457 -3.188 4.326 1.00 0.00 22 MET A N 13
ATOM 13086 C CA . MET A 1 22 ? -10.500 -2.910 5.391 1.00 0.00 22 MET A CA 13
ATOM 13087 C C . MET A 1 22 ? -11.202 -2.326 6.613 1.00 0.00 22 MET A C 13
ATOM 13088 O O . MET A 1 22 ? -11.711 -1.207 6.570 1.00 0.00 22 MET A O 13
ATOM 13102 N N . GLU A 1 23 ? -11.225 -3.091 7.700 1.00 0.00 23 GLU A N 13
ATOM 13103 C CA . GLU A 1 23 ? -11.865 -2.648 8.932 1.00 0.00 23 GLU A CA 13
ATOM 13104 C C . GLU A 1 23 ? -10.848 -2.015 9.877 1.00 0.00 23 GLU A C 13
ATOM 13105 O O . GLU A 1 23 ? -9.966 -2.695 10.403 1.00 0.00 23 GLU A O 13
ATOM 13117 N N . TYR A 1 24 ? -10.978 -0.710 10.088 1.00 0.00 24 TYR A N 13
ATOM 13118 C CA . TYR A 1 24 ? -10.069 0.016 10.967 1.00 0.00 24 TYR A CA 13
ATOM 13119 C C . TYR A 1 24 ? -10.840 0.935 11.909 1.00 0.00 24 TYR A C 13
ATOM 13120 O O . TYR A 1 24 ? -11.490 1.886 11.475 1.00 0.00 24 TYR A O 13
ATOM 13138 N N . LYS A 1 25 ? -10.763 0.644 13.203 1.00 0.00 25 LYS A N 13
ATOM 13139 C CA . LYS A 1 25 ? -11.451 1.443 14.210 1.00 0.00 25 LYS A CA 13
ATOM 13140 C C . LYS A 1 25 ? -12.963 1.372 14.021 1.00 0.00 25 LYS A C 13
ATOM 13141 O O . LYS A 1 25 ? -13.659 2.381 14.122 1.00 0.00 25 LYS A O 13
ATOM 13160 N N . GLY A 1 26 ? -13.465 0.171 13.748 1.00 0.00 26 GLY A N 13
ATOM 13161 C CA . GLY A 1 26 ? -14.891 -0.009 13.551 1.00 0.00 26 GLY A CA 13
ATOM 13162 C C . GLY A 1 26 ? -15.329 0.329 12.140 1.00 0.00 26 GLY A C 13
ATOM 13163 O O . GLY A 1 26 ? -16.181 -0.351 11.567 1.00 0.00 26 GLY A O 13
ATOM 13167 N N . SER A 1 27 ? -14.747 1.384 11.578 1.00 0.00 27 SER A N 13
ATOM 13168 C CA . SER A 1 27 ? -15.087 1.814 10.227 1.00 0.00 27 SER A CA 13
ATOM 13169 C C . SER A 1 27 ? -14.444 0.900 9.188 1.00 0.00 27 SER A C 13
ATOM 13170 O O . SER A 1 27 ? -13.396 0.304 9.433 1.00 0.00 27 SER A O 13
ATOM 13178 N N . SER A 1 28 ? -15.081 0.796 8.026 1.00 0.00 28 SER A N 13
ATOM 13179 C CA . SER A 1 28 ? -14.575 -0.048 6.950 1.00 0.00 28 SER A CA 13
ATOM 13180 C C . SER A 1 28 ? -14.221 0.788 5.724 1.00 0.00 28 SER A C 13
ATOM 13181 O O . SER A 1 28 ? -14.731 1.894 5.546 1.00 0.00 28 SER A O 13
ATOM 13189 N N . TRP A 1 29 ? -13.344 0.252 4.883 1.00 0.00 29 TRP A N 13
ATOM 13190 C CA . TRP A 1 29 ? -12.921 0.948 3.674 1.00 0.00 29 TRP A CA 13
ATOM 13191 C C . TRP A 1 29 ? -12.720 -0.032 2.523 1.00 0.00 29 TRP A C 13
ATOM 13192 O O . TRP A 1 29 ? -12.104 -1.085 2.692 1.00 0.00 29 TRP A O 13
ATOM 13213 N N . HIS A 1 30 ? -13.243 0.320 1.353 1.00 0.00 30 HIS A N 13
ATOM 13214 C CA . HIS A 1 30 ? -13.120 -0.530 0.174 1.00 0.00 30 HIS A CA 13
ATOM 13215 C C . HIS A 1 30 ? -11.655 -0.820 -0.136 1.00 0.00 30 HIS A C 13
ATOM 13216 O O . HIS A 1 30 ? -10.765 -0.076 0.275 1.00 0.00 30 HIS A O 13
ATOM 13230 N N . GLU A 1 31 ? -11.412 -1.907 -0.861 1.00 0.00 31 GLU A N 13
ATOM 13231 C CA . GLU A 1 31 ? -10.054 -2.296 -1.224 1.00 0.00 31 GLU A CA 13
ATOM 13232 C C . GLU A 1 31 ? -9.399 -1.232 -2.099 1.00 0.00 31 GLU A C 13
ATOM 13233 O O . GLU A 1 31 ? -8.176 -1.089 -2.113 1.00 0.00 31 GLU A O 13
ATOM 13245 N N . THR A 1 32 ? -10.222 -0.485 -2.829 1.00 0.00 32 THR A N 13
ATOM 13246 C CA . THR A 1 32 ? -9.724 0.565 -3.708 1.00 0.00 32 THR A CA 13
ATOM 13247 C C . THR A 1 32 ? -9.799 1.929 -3.033 1.00 0.00 32 THR A C 13
ATOM 13248 O O . THR A 1 32 ? -9.182 2.894 -3.487 1.00 0.00 32 THR A O 13
ATOM 13259 N N . CYS A 1 33 ? -10.557 2.004 -1.944 1.00 0.00 33 CYS A N 13
ATOM 13260 C CA . CYS A 1 33 ? -10.713 3.251 -1.204 1.00 0.00 33 CYS A CA 13
ATOM 13261 C C . CYS A 1 33 ? -9.658 3.368 -0.108 1.00 0.00 33 CYS A C 13
ATOM 13262 O O . CYS A 1 33 ? -9.293 4.470 0.302 1.00 0.00 33 CYS A O 13
ATOM 13269 N N . PHE A 1 34 ? -9.171 2.224 0.362 1.00 0.00 34 PHE A N 13
ATOM 13270 C CA . PHE A 1 34 ? -8.159 2.198 1.411 1.00 0.00 34 PHE A CA 13
ATOM 13271 C C . PHE A 1 34 ? -6.766 2.422 0.829 1.00 0.00 34 PHE A C 13
ATOM 13272 O O . PHE A 1 34 ? -5.768 1.960 1.384 1.00 0.00 34 PHE A O 13
ATOM 13289 N N . ILE A 1 35 ? -6.708 3.133 -0.292 1.00 0.00 35 ILE A N 13
ATOM 13290 C CA . ILE A 1 35 ? -5.438 3.419 -0.949 1.00 0.00 35 ILE A CA 13
ATOM 13291 C C . ILE A 1 35 ? -4.556 4.307 -0.078 1.00 0.00 35 ILE A C 13
ATOM 13292 O O . ILE A 1 35 ? -5.010 4.862 0.922 1.00 0.00 35 ILE A O 13
ATOM 13308 N N . CYS A 1 36 ? -3.292 4.438 -0.466 1.00 0.00 36 CYS A N 13
ATOM 13309 C CA . CYS A 1 36 ? -2.345 5.260 0.277 1.00 0.00 36 CYS A CA 13
ATOM 13310 C C . CYS A 1 36 ? -2.626 6.744 0.062 1.00 0.00 36 CYS A C 13
ATOM 13311 O O . CYS A 1 36 ? -3.381 7.120 -0.835 1.00 0.00 36 CYS A O 13
ATOM 13318 N N . HIS A 1 37 ? -2.013 7.583 0.891 1.00 0.00 37 HIS A N 13
ATOM 13319 C CA . HIS A 1 37 ? -2.196 9.026 0.792 1.00 0.00 37 HIS A CA 13
ATOM 13320 C C . HIS A 1 37 ? -0.978 9.686 0.154 1.00 0.00 37 HIS A C 13
ATOM 13321 O O . HIS A 1 37 ? -1.037 10.839 -0.274 1.00 0.00 37 HIS A O 13
ATOM 13336 N N . ARG A 1 38 ? 0.126 8.948 0.096 1.00 0.00 38 ARG A N 13
ATOM 13337 C CA . ARG A 1 38 ? 1.359 9.462 -0.488 1.00 0.00 38 ARG A CA 13
ATOM 13338 C C . ARG A 1 38 ? 1.524 8.978 -1.925 1.00 0.00 38 ARG A C 13
ATOM 13339 O O . ARG A 1 38 ? 1.727 9.775 -2.841 1.00 0.00 38 ARG A O 13
ATOM 13360 N N . CYS A 1 39 ? 1.437 7.665 -2.115 1.00 0.00 39 CYS A N 13
ATOM 13361 C CA . CYS A 1 39 ? 1.578 7.073 -3.440 1.00 0.00 39 CYS A CA 13
ATOM 13362 C C . CYS A 1 39 ? 0.213 6.870 -4.092 1.00 0.00 39 CYS A C 13
ATOM 13363 O O . CYS A 1 39 ? 0.119 6.645 -5.298 1.00 0.00 39 CYS A O 13
ATOM 13370 N N . GLN A 1 40 ? -0.840 6.952 -3.286 1.00 0.00 40 GLN A N 13
ATOM 13371 C CA . GLN A 1 40 ? -2.199 6.777 -3.785 1.00 0.00 40 GLN A CA 13
ATOM 13372 C C . GLN A 1 40 ? -2.375 5.398 -4.413 1.00 0.00 40 GLN A C 13
ATOM 13373 O O . GLN A 1 40 ? -2.975 5.264 -5.479 1.00 0.00 40 GLN A O 13
ATOM 13387 N N . GLN A 1 41 ? -1.847 4.377 -3.745 1.00 0.00 41 GLN A N 13
ATOM 13388 C CA . GLN A 1 41 ? -1.945 3.009 -4.240 1.00 0.00 41 GLN A CA 13
ATOM 13389 C C . GLN A 1 41 ? -2.704 2.127 -3.254 1.00 0.00 41 GLN A C 13
ATOM 13390 O O . GLN A 1 41 ? -2.632 2.308 -2.039 1.00 0.00 41 GLN A O 13
ATOM 13404 N N . PRO A 1 42 ? -3.451 1.150 -3.788 1.00 0.00 42 PRO A N 13
ATOM 13405 C CA . PRO A 1 42 ? -4.239 0.220 -2.973 1.00 0.00 42 PRO A CA 13
ATOM 13406 C C . PRO A 1 42 ? -3.361 -0.747 -2.185 1.00 0.00 42 PRO A C 13
ATOM 13407 O O . PRO A 1 42 ? -3.179 -1.898 -2.582 1.00 0.00 42 PRO A O 13
ATOM 13418 N N . ILE A 1 43 ? -2.821 -0.272 -1.068 1.00 0.00 43 ILE A N 13
ATOM 13419 C CA . ILE A 1 43 ? -1.964 -1.096 -0.224 1.00 0.00 43 ILE A CA 13
ATOM 13420 C C . ILE A 1 43 ? -2.479 -2.529 -0.151 1.00 0.00 43 ILE A C 13
ATOM 13421 O O . ILE A 1 43 ? -1.834 -3.457 -0.638 1.00 0.00 43 ILE A O 13
ATOM 13437 N N . GLY A 1 44 ? -3.648 -2.703 0.459 1.00 0.00 44 GLY A N 13
ATOM 13438 C CA . GLY A 1 44 ? -4.231 -4.026 0.583 1.00 0.00 44 GLY A CA 13
ATOM 13439 C C . GLY A 1 44 ? -3.704 -4.781 1.787 1.00 0.00 44 GLY A C 13
ATOM 13440 O O . GLY A 1 44 ? -3.980 -4.414 2.930 1.00 0.00 44 GLY A O 13
ATOM 13444 N N . THR A 1 45 ? -2.944 -5.842 1.533 1.00 0.00 45 THR A N 13
ATOM 13445 C CA . THR A 1 45 ? -2.381 -6.653 2.605 1.00 0.00 45 THR A CA 13
ATOM 13446 C C . THR A 1 45 ? -0.860 -6.712 2.508 1.00 0.00 45 THR A C 13
ATOM 13447 O O . THR A 1 45 ? -0.301 -7.641 1.924 1.00 0.00 45 THR A O 13
ATOM 13458 N N . LYS A 1 46 ? -0.196 -5.716 3.084 1.00 0.00 46 LYS A N 13
ATOM 13459 C CA . LYS A 1 46 ? 1.261 -5.656 3.065 1.00 0.00 46 LYS A CA 13
ATOM 13460 C C . LYS A 1 46 ? 1.779 -4.692 4.127 1.00 0.00 46 LYS A C 13
ATOM 13461 O O . LYS A 1 46 ? 1.006 -3.962 4.748 1.00 0.00 46 LYS A O 13
ATOM 13480 N N . SER A 1 47 ? 3.093 -4.693 4.331 1.00 0.00 47 SER A N 13
ATOM 13481 C CA . SER A 1 47 ? 3.714 -3.821 5.320 1.00 0.00 47 SER A CA 13
ATOM 13482 C C . SER A 1 47 ? 3.285 -2.371 5.112 1.00 0.00 47 SER A C 13
ATOM 13483 O O . SER A 1 47 ? 3.752 -1.699 4.193 1.00 0.00 47 SER A O 13
ATOM 13491 N N . PHE A 1 48 ? 2.391 -1.896 5.973 1.00 0.00 48 PHE A N 13
ATOM 13492 C CA . PHE A 1 48 ? 1.896 -0.527 5.884 1.00 0.00 48 PHE A CA 13
ATOM 13493 C C . PHE A 1 48 ? 1.579 0.027 7.270 1.00 0.00 48 PHE A C 13
ATOM 13494 O O . PHE A 1 48 ? 1.173 -0.711 8.168 1.00 0.00 48 PHE A O 13
ATOM 13511 N N . ILE A 1 49 ? 1.768 1.332 7.436 1.00 0.00 49 ILE A N 13
ATOM 13512 C CA . ILE A 1 49 ? 1.502 1.986 8.711 1.00 0.00 49 ILE A CA 13
ATOM 13513 C C . ILE A 1 49 ? 0.212 2.798 8.654 1.00 0.00 49 ILE A C 13
ATOM 13514 O O . ILE A 1 49 ? 0.134 3.841 8.004 1.00 0.00 49 ILE A O 13
ATOM 13530 N N . PRO A 1 50 ? -0.825 2.311 9.352 1.00 0.00 50 PRO A N 13
ATOM 13531 C CA . PRO A 1 50 ? -2.130 2.977 9.398 1.00 0.00 50 PRO A CA 13
ATOM 13532 C C . PRO A 1 50 ? -2.087 4.282 10.186 1.00 0.00 50 PRO A C 13
ATOM 13533 O O . PRO A 1 50 ? -1.758 4.293 11.372 1.00 0.00 50 PRO A O 13
ATOM 13544 N N . LYS A 1 51 ? -2.423 5.381 9.519 1.00 0.00 51 LYS A N 13
ATOM 13545 C CA . LYS A 1 51 ? -2.424 6.693 10.156 1.00 0.00 51 LYS A CA 13
ATOM 13546 C C . LYS A 1 51 ? -3.779 6.987 10.792 1.00 0.00 51 LYS A C 13
ATOM 13547 O O . LYS A 1 51 ? -4.809 6.488 10.339 1.00 0.00 51 LYS A O 13
ATOM 13566 N N . ASP A 1 52 ? -3.770 7.801 11.842 1.00 0.00 52 ASP A N 13
ATOM 13567 C CA . ASP A 1 52 ? -4.999 8.163 12.538 1.00 0.00 52 ASP A CA 13
ATOM 13568 C C . ASP A 1 52 ? -6.185 8.174 11.578 1.00 0.00 52 ASP A C 13
ATOM 13569 O O . ASP A 1 52 ? -7.087 7.344 11.682 1.00 0.00 52 ASP A O 13
ATOM 13578 N N . ASN A 1 53 ? -6.176 9.120 10.645 1.00 0.00 53 ASN A N 13
ATOM 13579 C CA . ASN A 1 53 ? -7.251 9.239 9.667 1.00 0.00 53 ASN A CA 13
ATOM 13580 C C . ASN A 1 53 ? -6.712 9.112 8.246 1.00 0.00 53 ASN A C 13
ATOM 13581 O O . ASN A 1 53 ? -7.272 9.675 7.306 1.00 0.00 53 ASN A O 13
ATOM 13592 N N . GLN A 1 54 ? -5.621 8.367 8.098 1.00 0.00 54 GLN A N 13
ATOM 13593 C CA . GLN A 1 54 ? -5.005 8.166 6.791 1.00 0.00 54 GLN A CA 13
ATOM 13594 C C . GLN A 1 54 ? -4.259 6.837 6.740 1.00 0.00 54 GLN A C 13
ATOM 13595 O O . GLN A 1 54 ? -4.176 6.122 7.738 1.00 0.00 54 GLN A O 13
ATOM 13609 N N . ASN A 1 55 ? -3.717 6.513 5.570 1.00 0.00 55 ASN A N 13
ATOM 13610 C CA . ASN A 1 55 ? -2.978 5.269 5.389 1.00 0.00 55 ASN A CA 13
ATOM 13611 C C . ASN A 1 55 ? -1.678 5.514 4.628 1.00 0.00 55 ASN A C 13
ATOM 13612 O O . ASN A 1 55 ? -1.689 6.029 3.510 1.00 0.00 55 ASN A O 13
ATOM 13623 N N . PHE A 1 56 ? -0.561 5.141 5.243 1.00 0.00 56 PHE A N 13
ATOM 13624 C CA . PHE A 1 56 ? 0.748 5.321 4.624 1.00 0.00 56 PHE A CA 13
ATOM 13625 C C . PHE A 1 56 ? 1.570 4.038 4.709 1.00 0.00 56 PHE A C 13
ATOM 13626 O O . PHE A 1 56 ? 1.688 3.432 5.774 1.00 0.00 56 PHE A O 13
ATOM 13643 N N . CYS A 1 57 ? 2.137 3.630 3.578 1.00 0.00 57 CYS A N 13
ATOM 13644 C CA . CYS A 1 57 ? 2.947 2.420 3.522 1.00 0.00 57 CYS A CA 13
ATOM 13645 C C . CYS A 1 57 ? 4.213 2.573 4.361 1.00 0.00 57 CYS A C 13
ATOM 13646 O O . CYS A 1 57 ? 4.409 3.589 5.028 1.00 0.00 57 CYS A O 13
ATOM 13653 N N . VAL A 1 58 ? 5.069 1.557 4.322 1.00 0.00 58 VAL A N 13
ATOM 13654 C CA . VAL A 1 58 ? 6.316 1.579 5.077 1.00 0.00 58 VAL A CA 13
ATOM 13655 C C . VAL A 1 58 ? 7.265 2.644 4.539 1.00 0.00 58 VAL A C 13
ATOM 13656 O O . VAL A 1 58 ? 7.775 3.487 5.278 1.00 0.00 58 VAL A O 13
ATOM 13669 N N . PRO A 1 59 ? 7.509 2.608 3.221 1.00 0.00 59 PRO A N 13
ATOM 13670 C CA . PRO A 1 59 ? 8.398 3.565 2.554 1.00 0.00 59 PRO A CA 13
ATOM 13671 C C . PRO A 1 59 ? 7.806 4.969 2.505 1.00 0.00 59 PRO A C 13
ATOM 13672 O O . PRO A 1 59 ? 8.516 5.945 2.259 1.00 0.00 59 PRO A O 13
ATOM 13683 N N . CYS A 1 60 ? 6.502 5.065 2.742 1.00 0.00 60 CYS A N 13
ATOM 13684 C CA . CYS A 1 60 ? 5.814 6.350 2.726 1.00 0.00 60 CYS A CA 13
ATOM 13685 C C . CYS A 1 60 ? 5.764 6.959 4.124 1.00 0.00 60 CYS A C 13
ATOM 13686 O O . CYS A 1 60 ? 6.178 8.100 4.332 1.00 0.00 60 CYS A O 13
ATOM 13693 N N . TYR A 1 61 ? 5.256 6.189 5.080 1.00 0.00 61 TYR A N 13
ATOM 13694 C CA . TYR A 1 61 ? 5.149 6.652 6.459 1.00 0.00 61 TYR A CA 13
ATOM 13695 C C . TYR A 1 61 ? 6.520 7.024 7.015 1.00 0.00 61 TYR A C 13
ATOM 13696 O O . TYR A 1 61 ? 6.680 8.062 7.657 1.00 0.00 61 TYR A O 13
ATOM 13714 N N . GLU A 1 62 ? 7.506 6.169 6.763 1.00 0.00 62 GLU A N 13
ATOM 13715 C CA . GLU A 1 62 ? 8.864 6.408 7.239 1.00 0.00 62 GLU A CA 13
ATOM 13716 C C . GLU A 1 62 ? 9.411 7.721 6.688 1.00 0.00 62 GLU A C 13
ATOM 13717 O O . GLU A 1 62 ? 10.247 8.371 7.315 1.00 0.00 62 GLU A O 13
ATOM 13729 N N . LYS A 1 63 ? 8.933 8.105 5.509 1.00 0.00 63 LYS A N 13
ATOM 13730 C CA . LYS A 1 63 ? 9.372 9.341 4.871 1.00 0.00 63 LYS A CA 13
ATOM 13731 C C . LYS A 1 63 ? 8.590 10.537 5.404 1.00 0.00 63 LYS A C 13
ATOM 13732 O O . LYS A 1 63 ? 9.164 11.452 5.993 1.00 0.00 63 LYS A O 13
ATOM 13751 N N . GLN A 1 64 ? 7.277 10.520 5.196 1.00 0.00 64 GLN A N 13
ATOM 13752 C CA . GLN A 1 64 ? 6.417 11.604 5.657 1.00 0.00 64 GLN A CA 13
ATOM 13753 C C . GLN A 1 64 ? 6.571 11.818 7.159 1.00 0.00 64 GLN A C 13
ATOM 13754 O O . GLN A 1 64 ? 6.430 12.937 7.655 1.00 0.00 64 GLN A O 13
ATOM 13768 N N . HIS A 1 65 ? 6.860 10.739 7.880 1.00 0.00 65 HIS A N 13
ATOM 13769 C CA . HIS A 1 65 ? 7.032 10.810 9.327 1.00 0.00 65 HIS A CA 13
ATOM 13770 C C . HIS A 1 65 ? 8.341 11.509 9.684 1.00 0.00 65 HIS A C 13
ATOM 13771 O O . HIS A 1 65 ? 8.337 12.607 10.238 1.00 0.00 65 HIS A O 13
ATOM 13786 N N . ALA A 1 66 ? 9.458 10.863 9.363 1.00 0.00 66 ALA A N 13
ATOM 13787 C CA . ALA A 1 66 ? 10.772 11.424 9.649 1.00 0.00 66 ALA A CA 13
ATOM 13788 C C . ALA A 1 66 ? 10.974 12.750 8.924 1.00 0.00 66 ALA A C 13
ATOM 13789 O O . ALA A 1 66 ? 10.176 13.126 8.065 1.00 0.00 66 ALA A O 13
ATOM 13796 N N . SER A 1 67 ? 12.044 13.455 9.276 1.00 0.00 67 SER A N 13
ATOM 13797 C CA . SER A 1 67 ? 12.348 14.741 8.661 1.00 0.00 67 SER A CA 13
ATOM 13798 C C . SER A 1 67 ? 12.402 14.618 7.141 1.00 0.00 67 SER A C 13
ATOM 13799 O O . SER A 1 67 ? 12.723 13.559 6.604 1.00 0.00 67 SER A O 13
ATOM 13807 N N . GLY A 1 68 ? 12.084 15.711 6.453 1.00 0.00 68 GLY A N 13
ATOM 13808 C CA . GLY A 1 68 ? 12.102 15.706 5.002 1.00 0.00 68 GLY A CA 13
ATOM 13809 C C . GLY A 1 68 ? 11.015 16.578 4.406 1.00 0.00 68 GLY A C 13
ATOM 13810 O O . GLY A 1 68 ? 9.886 16.621 4.894 1.00 0.00 68 GLY A O 13
ATOM 13814 N N . PRO A 1 69 ? 11.354 17.296 3.325 1.00 0.00 69 PRO A N 13
ATOM 13815 C CA . PRO A 1 69 ? 10.413 18.186 2.639 1.00 0.00 69 PRO A CA 13
ATOM 13816 C C . PRO A 1 69 ? 9.318 17.418 1.906 1.00 0.00 69 PRO A C 13
ATOM 13817 O O . PRO A 1 69 ? 9.445 17.117 0.720 1.00 0.00 69 PRO A O 13
ATOM 13828 N N . SER A 1 70 ? 8.242 17.103 2.621 1.00 0.00 70 SER A N 13
ATOM 13829 C CA . SER A 1 70 ? 7.126 16.367 2.040 1.00 0.00 70 SER A CA 13
ATOM 13830 C C . SER A 1 70 ? 5.898 17.262 1.901 1.00 0.00 70 SER A C 13
ATOM 13831 O O . SER A 1 70 ? 5.301 17.674 2.896 1.00 0.00 70 SER A O 13
ATOM 13839 N N . SER A 1 71 ? 5.527 17.558 0.660 1.00 0.00 71 SER A N 13
ATOM 13840 C CA . SER A 1 71 ? 4.373 18.407 0.389 1.00 0.00 71 SER A CA 13
ATOM 13841 C C . SER A 1 71 ? 3.133 17.885 1.110 1.00 0.00 71 SER A C 13
ATOM 13842 O O . SER A 1 71 ? 3.123 16.765 1.620 1.00 0.00 71 SER A O 13
ATOM 13850 N N . GLY A 1 72 ? 2.088 18.706 1.148 1.00 0.00 72 GLY A N 13
ATOM 13851 C CA . GLY A 1 72 ? 0.858 18.311 1.808 1.00 0.00 72 GLY A CA 13
ATOM 13852 C C . GLY A 1 72 ? -0.370 18.909 1.152 1.00 0.00 72 GLY A C 13
ATOM 13853 O O . GLY A 1 72 ? -1.263 19.371 1.860 1.00 0.00 72 GLY A O 13
ATOM 13859 N N . GLY A 1 1 ? -34.453 -6.049 15.280 1.00 0.00 1 GLY A N 14
ATOM 13860 C CA . GLY A 1 1 ? -33.272 -6.353 14.494 1.00 0.00 1 GLY A CA 14
ATOM 13861 C C . GLY A 1 1 ? -32.333 -5.169 14.377 1.00 0.00 1 GLY A C 14
ATOM 13862 O O . GLY A 1 1 ? -32.329 -4.469 13.364 1.00 0.00 1 GLY A O 14
ATOM 13866 N N . SER A 1 2 ? -31.535 -4.943 15.416 1.00 0.00 2 SER A N 14
ATOM 13867 C CA . SER A 1 2 ? -30.591 -3.832 15.427 1.00 0.00 2 SER A CA 14
ATOM 13868 C C . SER A 1 2 ? -29.300 -4.209 14.706 1.00 0.00 2 SER A C 14
ATOM 13869 O O . SER A 1 2 ? -28.203 -3.975 15.213 1.00 0.00 2 SER A O 14
ATOM 13877 N N . SER A 1 3 ? -29.440 -4.793 13.521 1.00 0.00 3 SER A N 14
ATOM 13878 C CA . SER A 1 3 ? -28.286 -5.206 12.731 1.00 0.00 3 SER A CA 14
ATOM 13879 C C . SER A 1 3 ? -28.322 -4.571 11.344 1.00 0.00 3 SER A C 14
ATOM 13880 O O . SER A 1 3 ? -29.352 -4.057 10.910 1.00 0.00 3 SER A O 14
ATOM 13888 N N . GLY A 1 4 ? -27.187 -4.611 10.653 1.00 0.00 4 GLY A N 14
ATOM 13889 C CA . GLY A 1 4 ? -27.108 -4.036 9.322 1.00 0.00 4 GLY A CA 14
ATOM 13890 C C . GLY A 1 4 ? -25.977 -4.624 8.503 1.00 0.00 4 GLY A C 14
ATOM 13891 O O . GLY A 1 4 ? -25.992 -5.810 8.172 1.00 0.00 4 GLY A O 14
ATOM 13895 N N . SER A 1 5 ? -24.993 -3.794 8.173 1.00 0.00 5 SER A N 14
ATOM 13896 C CA . SER A 1 5 ? -23.851 -4.237 7.382 1.00 0.00 5 SER A CA 14
ATOM 13897 C C . SER A 1 5 ? -22.632 -3.358 7.647 1.00 0.00 5 SER A C 14
ATOM 13898 O O . SER A 1 5 ? -22.749 -2.270 8.210 1.00 0.00 5 SER A O 14
ATOM 13906 N N . SER A 1 6 ? -21.463 -3.840 7.238 1.00 0.00 6 SER A N 14
ATOM 13907 C CA . SER A 1 6 ? -20.221 -3.101 7.434 1.00 0.00 6 SER A CA 14
ATOM 13908 C C . SER A 1 6 ? -20.283 -1.741 6.746 1.00 0.00 6 SER A C 14
ATOM 13909 O O . SER A 1 6 ? -20.274 -0.700 7.401 1.00 0.00 6 SER A O 14
ATOM 13917 N N . GLY A 1 7 ? -20.346 -1.759 5.418 1.00 0.00 7 GLY A N 14
ATOM 13918 C CA . GLY A 1 7 ? -20.409 -0.522 4.661 1.00 0.00 7 GLY A CA 14
ATOM 13919 C C . GLY A 1 7 ? -19.079 0.204 4.627 1.00 0.00 7 GLY A C 14
ATOM 13920 O O . GLY A 1 7 ? -18.371 0.268 5.633 1.00 0.00 7 GLY A O 14
ATOM 13924 N N . CYS A 1 8 ? -18.736 0.753 3.466 1.00 0.00 8 CYS A N 14
ATOM 13925 C CA . CYS A 1 8 ? -17.481 1.477 3.303 1.00 0.00 8 CYS A CA 14
ATOM 13926 C C . CYS A 1 8 ? -17.585 2.884 3.885 1.00 0.00 8 CYS A C 14
ATOM 13927 O O . CYS A 1 8 ? -18.683 3.396 4.103 1.00 0.00 8 CYS A O 14
ATOM 13934 N N . GLN A 1 9 ? -16.435 3.501 4.134 1.00 0.00 9 GLN A N 14
ATOM 13935 C CA . GLN A 1 9 ? -16.397 4.848 4.691 1.00 0.00 9 GLN A CA 14
ATOM 13936 C C . GLN A 1 9 ? -15.981 5.864 3.632 1.00 0.00 9 GLN A C 14
ATOM 13937 O O . GLN A 1 9 ? -16.443 7.004 3.637 1.00 0.00 9 GLN A O 14
ATOM 13951 N N . GLU A 1 10 ? -15.104 5.441 2.726 1.00 0.00 10 GLU A N 14
ATOM 13952 C CA . GLU A 1 10 ? -14.626 6.316 1.662 1.00 0.00 10 GLU A CA 14
ATOM 13953 C C . GLU A 1 10 ? -15.766 6.711 0.728 1.00 0.00 10 GLU A C 14
ATOM 13954 O O . GLU A 1 10 ? -16.207 7.861 0.719 1.00 0.00 10 GLU A O 14
ATOM 13966 N N . CYS A 1 11 ? -16.240 5.750 -0.058 1.00 0.00 11 CYS A N 14
ATOM 13967 C CA . CYS A 1 11 ? -17.328 5.995 -0.997 1.00 0.00 11 CYS A CA 14
ATOM 13968 C C . CYS A 1 11 ? -18.682 5.872 -0.304 1.00 0.00 11 CYS A C 14
ATOM 13969 O O . CYS A 1 11 ? -19.710 6.270 -0.851 1.00 0.00 11 CYS A O 14
ATOM 13976 N N . LYS A 1 12 ? -18.674 5.317 0.903 1.00 0.00 12 LYS A N 14
ATOM 13977 C CA . LYS A 1 12 ? -19.900 5.142 1.673 1.00 0.00 12 LYS A CA 14
ATOM 13978 C C . LYS A 1 12 ? -20.865 4.204 0.954 1.00 0.00 12 LYS A C 14
ATOM 13979 O O . LYS A 1 12 ? -22.069 4.455 0.902 1.00 0.00 12 LYS A O 14
ATOM 13998 N N . LYS A 1 13 ? -20.328 3.121 0.401 1.00 0.00 13 LYS A N 14
ATOM 13999 C CA . LYS A 1 13 ? -21.141 2.143 -0.313 1.00 0.00 13 LYS A CA 14
ATOM 14000 C C . LYS A 1 13 ? -21.117 0.794 0.398 1.00 0.00 13 LYS A C 14
ATOM 14001 O O . LYS A 1 13 ? -20.066 0.336 0.848 1.00 0.00 13 LYS A O 14
ATOM 14020 N N . THR A 1 14 ? -22.282 0.160 0.494 1.00 0.00 14 THR A N 14
ATOM 14021 C CA . THR A 1 14 ? -22.394 -1.137 1.149 1.00 0.00 14 THR A CA 14
ATOM 14022 C C . THR A 1 14 ? -21.364 -2.120 0.604 1.00 0.00 14 THR A C 14
ATOM 14023 O O . THR A 1 14 ? -21.445 -2.541 -0.550 1.00 0.00 14 THR A O 14
ATOM 14034 N N . ILE A 1 15 ? -20.397 -2.480 1.441 1.00 0.00 15 ILE A N 14
ATOM 14035 C CA . ILE A 1 15 ? -19.352 -3.415 1.042 1.00 0.00 15 ILE A CA 14
ATOM 14036 C C . ILE A 1 15 ? -19.868 -4.850 1.043 1.00 0.00 15 ILE A C 14
ATOM 14037 O O . ILE A 1 15 ? -20.231 -5.389 2.088 1.00 0.00 15 ILE A O 14
ATOM 14053 N N . MET A 1 16 ? -19.897 -5.463 -0.136 1.00 0.00 16 MET A N 14
ATOM 14054 C CA . MET A 1 16 ? -20.366 -6.837 -0.271 1.00 0.00 16 MET A CA 14
ATOM 14055 C C . MET A 1 16 ? -19.415 -7.807 0.423 1.00 0.00 16 MET A C 14
ATOM 14056 O O . MET A 1 16 ? -18.214 -7.561 0.537 1.00 0.00 16 MET A O 14
ATOM 14070 N N . PRO A 1 17 ? -19.961 -8.936 0.897 1.00 0.00 17 PRO A N 14
ATOM 14071 C CA . PRO A 1 17 ? -19.178 -9.966 1.587 1.00 0.00 17 PRO A CA 14
ATOM 14072 C C . PRO A 1 17 ? -18.233 -10.703 0.646 1.00 0.00 17 PRO A C 14
ATOM 14073 O O . PRO A 1 17 ? -17.350 -11.438 1.087 1.00 0.00 17 PRO A O 14
ATOM 14084 N N . GLY A 1 18 ? -18.423 -10.502 -0.655 1.00 0.00 18 GLY A N 14
ATOM 14085 C CA . GLY A 1 18 ? -17.579 -11.155 -1.638 1.00 0.00 18 GLY A CA 14
ATOM 14086 C C . GLY A 1 18 ? -16.235 -10.471 -1.793 1.00 0.00 18 GLY A C 14
ATOM 14087 O O . GLY A 1 18 ? -15.206 -11.133 -1.944 1.00 0.00 18 GLY A O 14
ATOM 14091 N N . THR A 1 19 ? -16.240 -9.142 -1.757 1.00 0.00 19 THR A N 14
ATOM 14092 C CA . THR A 1 19 ? -15.013 -8.369 -1.898 1.00 0.00 19 THR A CA 14
ATOM 14093 C C . THR A 1 19 ? -14.349 -8.140 -0.545 1.00 0.00 19 THR A C 14
ATOM 14094 O O . THR A 1 19 ? -15.005 -8.193 0.496 1.00 0.00 19 THR A O 14
ATOM 14105 N N . ARG A 1 20 ? -13.045 -7.885 -0.566 1.00 0.00 20 ARG A N 14
ATOM 14106 C CA . ARG A 1 20 ? -12.293 -7.649 0.660 1.00 0.00 20 ARG A CA 14
ATOM 14107 C C . ARG A 1 20 ? -12.446 -6.202 1.121 1.00 0.00 20 ARG A C 14
ATOM 14108 O O . ARG A 1 20 ? -12.723 -5.309 0.320 1.00 0.00 20 ARG A O 14
ATOM 14129 N N . LYS A 1 21 ? -12.263 -5.978 2.418 1.00 0.00 21 LYS A N 14
ATOM 14130 C CA . LYS A 1 21 ? -12.380 -4.641 2.988 1.00 0.00 21 LYS A CA 14
ATOM 14131 C C . LYS A 1 21 ? -11.402 -4.455 4.144 1.00 0.00 21 LYS A C 14
ATOM 14132 O O . LYS A 1 21 ? -10.840 -5.422 4.654 1.00 0.00 21 LYS A O 14
ATOM 14151 N N . MET A 1 22 ? -11.207 -3.205 4.552 1.00 0.00 22 MET A N 14
ATOM 14152 C CA . MET A 1 22 ? -10.299 -2.894 5.650 1.00 0.00 22 MET A CA 14
ATOM 14153 C C . MET A 1 22 ? -11.056 -2.276 6.822 1.00 0.00 22 MET A C 14
ATOM 14154 O O . MET A 1 22 ? -11.450 -1.111 6.772 1.00 0.00 22 MET A O 14
ATOM 14168 N N . GLU A 1 23 ? -11.254 -3.064 7.874 1.00 0.00 23 GLU A N 14
ATOM 14169 C CA . GLU A 1 23 ? -11.965 -2.593 9.057 1.00 0.00 23 GLU A CA 14
ATOM 14170 C C . GLU A 1 23 ? -11.023 -1.841 9.994 1.00 0.00 23 GLU A C 14
ATOM 14171 O O . GLU A 1 23 ? -10.088 -2.420 10.548 1.00 0.00 23 GLU A O 14
ATOM 14183 N N . TYR A 1 24 ? -11.276 -0.548 10.165 1.00 0.00 24 TYR A N 14
ATOM 14184 C CA . TYR A 1 24 ? -10.450 0.284 11.031 1.00 0.00 24 TYR A CA 14
ATOM 14185 C C . TYR A 1 24 ? -11.306 1.282 11.805 1.00 0.00 24 TYR A C 14
ATOM 14186 O O . TYR A 1 24 ? -11.926 2.171 11.221 1.00 0.00 24 TYR A O 14
ATOM 14204 N N . LYS A 1 25 ? -11.335 1.129 13.125 1.00 0.00 25 LYS A N 14
ATOM 14205 C CA . LYS A 1 25 ? -12.112 2.016 13.982 1.00 0.00 25 LYS A CA 14
ATOM 14206 C C . LYS A 1 25 ? -13.602 1.896 13.681 1.00 0.00 25 LYS A C 14
ATOM 14207 O O . LYS A 1 25 ? -14.297 2.899 13.526 1.00 0.00 25 LYS A O 14
ATOM 14226 N N . GLY A 1 26 ? -14.087 0.660 13.601 1.00 0.00 26 GLY A N 14
ATOM 14227 C CA . GLY A 1 26 ? -15.493 0.432 13.321 1.00 0.00 26 GLY A CA 14
ATOM 14228 C C . GLY A 1 26 ? -15.820 0.569 11.847 1.00 0.00 26 GLY A C 14
ATOM 14229 O O . GLY A 1 26 ? -16.529 -0.263 11.281 1.00 0.00 26 GLY A O 14
ATOM 14233 N N . SER A 1 27 ? -15.303 1.624 11.224 1.00 0.00 27 SER A N 14
ATOM 14234 C CA . SER A 1 27 ? -15.549 1.871 9.808 1.00 0.00 27 SER A CA 14
ATOM 14235 C C . SER A 1 27 ? -14.709 0.939 8.940 1.00 0.00 27 SER A C 14
ATOM 14236 O O . SER A 1 27 ? -13.730 0.354 9.405 1.00 0.00 27 SER A O 14
ATOM 14244 N N . SER A 1 28 ? -15.098 0.806 7.676 1.00 0.00 28 SER A N 14
ATOM 14245 C CA . SER A 1 28 ? -14.384 -0.057 6.743 1.00 0.00 28 SER A CA 14
ATOM 14246 C C . SER A 1 28 ? -14.019 0.702 5.471 1.00 0.00 28 SER A C 14
ATOM 14247 O O . SER A 1 28 ? -14.504 1.809 5.235 1.00 0.00 28 SER A O 14
ATOM 14255 N N . TRP A 1 29 ? -13.162 0.099 4.655 1.00 0.00 29 TRP A N 14
ATOM 14256 C CA . TRP A 1 29 ? -12.732 0.717 3.406 1.00 0.00 29 TRP A CA 14
ATOM 14257 C C . TRP A 1 29 ? -12.527 -0.334 2.320 1.00 0.00 29 TRP A C 14
ATOM 14258 O O . TRP A 1 29 ? -11.807 -1.313 2.518 1.00 0.00 29 TRP A O 14
ATOM 14279 N N . HIS A 1 30 ? -13.166 -0.125 1.173 1.00 0.00 30 HIS A N 14
ATOM 14280 C CA . HIS A 1 30 ? -13.052 -1.055 0.055 1.00 0.00 30 HIS A CA 14
ATOM 14281 C C . HIS A 1 30 ? -11.593 -1.420 -0.203 1.00 0.00 30 HIS A C 14
ATOM 14282 O O . HIS A 1 30 ? -10.698 -0.592 -0.033 1.00 0.00 30 HIS A O 14
ATOM 14296 N N . GLU A 1 31 ? -11.363 -2.663 -0.612 1.00 0.00 31 GLU A N 14
ATOM 14297 C CA . GLU A 1 31 ? -10.012 -3.136 -0.891 1.00 0.00 31 GLU A CA 14
ATOM 14298 C C . GLU A 1 31 ? -9.193 -2.060 -1.598 1.00 0.00 31 GLU A C 14
ATOM 14299 O O . GLU A 1 31 ? -7.964 -2.045 -1.519 1.00 0.00 31 GLU A O 14
ATOM 14311 N N . THR A 1 32 ? -9.884 -1.159 -2.291 1.00 0.00 32 THR A N 14
ATOM 14312 C CA . THR A 1 32 ? -9.222 -0.080 -3.014 1.00 0.00 32 THR A CA 14
ATOM 14313 C C . THR A 1 32 ? -9.330 1.237 -2.254 1.00 0.00 32 THR A C 14
ATOM 14314 O O . THR A 1 32 ? -8.322 1.876 -1.953 1.00 0.00 32 THR A O 14
ATOM 14325 N N . CYS A 1 33 ? -10.559 1.638 -1.947 1.00 0.00 33 CYS A N 14
ATOM 14326 C CA . CYS A 1 33 ? -10.800 2.880 -1.222 1.00 0.00 33 CYS A CA 14
ATOM 14327 C C . CYS A 1 33 ? -9.770 3.070 -0.112 1.00 0.00 33 CYS A C 14
ATOM 14328 O O . CYS A 1 33 ? -9.506 4.193 0.319 1.00 0.00 33 CYS A O 14
ATOM 14335 N N . PHE A 1 34 ? -9.191 1.965 0.346 1.00 0.00 34 PHE A N 14
ATOM 14336 C CA . PHE A 1 34 ? -8.190 2.009 1.406 1.00 0.00 34 PHE A CA 14
ATOM 14337 C C . PHE A 1 34 ? -6.815 2.354 0.841 1.00 0.00 34 PHE A C 14
ATOM 14338 O O . PHE A 1 34 ? -5.789 2.066 1.459 1.00 0.00 34 PHE A O 14
ATOM 14355 N N . ILE A 1 35 ? -6.803 2.971 -0.335 1.00 0.00 35 ILE A N 14
ATOM 14356 C CA . ILE A 1 35 ? -5.555 3.355 -0.983 1.00 0.00 35 ILE A CA 14
ATOM 14357 C C . ILE A 1 35 ? -4.649 4.117 -0.022 1.00 0.00 35 ILE A C 14
ATOM 14358 O O . ILE A 1 35 ? -4.975 4.287 1.153 1.00 0.00 35 ILE A O 14
ATOM 14374 N N . CYS A 1 36 ? -3.510 4.576 -0.530 1.00 0.00 36 CYS A N 14
ATOM 14375 C CA . CYS A 1 36 ? -2.556 5.322 0.282 1.00 0.00 36 CYS A CA 14
ATOM 14376 C C . CYS A 1 36 ? -2.875 6.814 0.263 1.00 0.00 36 CYS A C 14
ATOM 14377 O O . CYS A 1 36 ? -3.668 7.280 -0.556 1.00 0.00 36 CYS A O 14
ATOM 14384 N N . HIS A 1 37 ? -2.252 7.558 1.172 1.00 0.00 37 HIS A N 14
ATOM 14385 C CA . HIS A 1 37 ? -2.469 8.998 1.260 1.00 0.00 37 HIS A CA 14
ATOM 14386 C C . HIS A 1 37 ? -1.336 9.761 0.581 1.00 0.00 37 HIS A C 14
ATOM 14387 O O . HIS A 1 37 ? -1.419 10.974 0.389 1.00 0.00 37 HIS A O 14
ATOM 14402 N N . ARG A 1 38 ? -0.278 9.041 0.220 1.00 0.00 38 ARG A N 14
ATOM 14403 C CA . ARG A 1 38 ? 0.873 9.651 -0.435 1.00 0.00 38 ARG A CA 14
ATOM 14404 C C . ARG A 1 38 ? 0.949 9.231 -1.901 1.00 0.00 38 ARG A C 14
ATOM 14405 O O . ARG A 1 38 ? 0.924 10.072 -2.800 1.00 0.00 38 ARG A O 14
ATOM 14426 N N . CYS A 1 39 ? 1.043 7.926 -2.133 1.00 0.00 39 CYS A N 14
ATOM 14427 C CA . CYS A 1 39 ? 1.124 7.394 -3.488 1.00 0.00 39 CYS A CA 14
ATOM 14428 C C . CYS A 1 39 ? -0.268 7.129 -4.052 1.00 0.00 39 CYS A C 14
ATOM 14429 O O . CYS A 1 39 ? -0.424 6.852 -5.241 1.00 0.00 39 CYS A O 14
ATOM 14436 N N . GLN A 1 40 ? -1.277 7.216 -3.190 1.00 0.00 40 GLN A N 14
ATOM 14437 C CA . GLN A 1 40 ? -2.656 6.985 -3.603 1.00 0.00 40 GLN A CA 14
ATOM 14438 C C . GLN A 1 40 ? -2.801 5.626 -4.279 1.00 0.00 40 GLN A C 14
ATOM 14439 O O . GLN A 1 40 ? -3.449 5.506 -5.319 1.00 0.00 40 GLN A O 14
ATOM 14453 N N . GLN A 1 41 ? -2.194 4.605 -3.682 1.00 0.00 41 GLN A N 14
ATOM 14454 C CA . GLN A 1 41 ? -2.255 3.255 -4.228 1.00 0.00 41 GLN A CA 14
ATOM 14455 C C . GLN A 1 41 ? -2.978 2.313 -3.271 1.00 0.00 41 GLN A C 14
ATOM 14456 O O . GLN A 1 41 ? -2.938 2.477 -2.052 1.00 0.00 41 GLN A O 14
ATOM 14470 N N . PRO A 1 42 ? -3.657 1.302 -3.835 1.00 0.00 42 PRO A N 14
ATOM 14471 C CA . PRO A 1 42 ? -4.402 0.314 -3.049 1.00 0.00 42 PRO A CA 14
ATOM 14472 C C . PRO A 1 42 ? -3.482 -0.613 -2.261 1.00 0.00 42 PRO A C 14
ATOM 14473 O O . PRO A 1 42 ? -3.137 -1.701 -2.724 1.00 0.00 42 PRO A O 14
ATOM 14484 N N . ILE A 1 43 ? -3.090 -0.176 -1.069 1.00 0.00 43 ILE A N 14
ATOM 14485 C CA . ILE A 1 43 ? -2.212 -0.968 -0.217 1.00 0.00 43 ILE A CA 14
ATOM 14486 C C . ILE A 1 43 ? -2.706 -2.406 -0.104 1.00 0.00 43 ILE A C 14
ATOM 14487 O O . ILE A 1 43 ? -2.031 -3.341 -0.533 1.00 0.00 43 ILE A O 14
ATOM 14503 N N . GLY A 1 44 ? -3.891 -2.575 0.476 1.00 0.00 44 GLY A N 14
ATOM 14504 C CA . GLY A 1 44 ? -4.457 -3.902 0.634 1.00 0.00 44 GLY A CA 14
ATOM 14505 C C . GLY A 1 44 ? -4.177 -4.493 2.002 1.00 0.00 44 GLY A C 14
ATOM 14506 O O . GLY A 1 44 ? -4.642 -3.975 3.018 1.00 0.00 44 GLY A O 14
ATOM 14510 N N . THR A 1 45 ? -3.415 -5.582 2.030 1.00 0.00 45 THR A N 14
ATOM 14511 C CA . THR A 1 45 ? -3.077 -6.246 3.282 1.00 0.00 45 THR A CA 14
ATOM 14512 C C . THR A 1 45 ? -1.575 -6.485 3.389 1.00 0.00 45 THR A C 14
ATOM 14513 O O . THR A 1 45 ? -1.135 -7.547 3.830 1.00 0.00 45 THR A O 14
ATOM 14524 N N . LYS A 1 46 ? -0.792 -5.491 2.984 1.00 0.00 46 LYS A N 14
ATOM 14525 C CA . LYS A 1 46 ? 0.662 -5.592 3.036 1.00 0.00 46 LYS A CA 14
ATOM 14526 C C . LYS A 1 46 ? 1.237 -4.630 4.071 1.00 0.00 46 LYS A C 14
ATOM 14527 O O . LYS A 1 46 ? 0.622 -3.615 4.399 1.00 0.00 46 LYS A O 14
ATOM 14546 N N . SER A 1 47 ? 2.420 -4.956 4.582 1.00 0.00 47 SER A N 14
ATOM 14547 C CA . SER A 1 47 ? 3.077 -4.123 5.582 1.00 0.00 47 SER A CA 14
ATOM 14548 C C . SER A 1 47 ? 2.805 -2.644 5.320 1.00 0.00 47 SER A C 14
ATOM 14549 O O . SER A 1 47 ? 3.319 -2.067 4.361 1.00 0.00 47 SER A O 14
ATOM 14557 N N . PHE A 1 48 ? 1.994 -2.037 6.180 1.00 0.00 48 PHE A N 14
ATOM 14558 C CA . PHE A 1 48 ? 1.651 -0.627 6.042 1.00 0.00 48 PHE A CA 14
ATOM 14559 C C . PHE A 1 48 ? 1.422 0.013 7.408 1.00 0.00 48 PHE A C 14
ATOM 14560 O O . PHE A 1 48 ? 0.924 -0.632 8.332 1.00 0.00 48 PHE A O 14
ATOM 14577 N N . ILE A 1 49 ? 1.789 1.284 7.529 1.00 0.00 49 ILE A N 14
ATOM 14578 C CA . ILE A 1 49 ? 1.623 2.011 8.781 1.00 0.00 49 ILE A CA 14
ATOM 14579 C C . ILE A 1 49 ? 0.350 2.851 8.765 1.00 0.00 49 ILE A C 14
ATOM 14580 O O . ILE A 1 49 ? 0.286 3.914 8.147 1.00 0.00 49 ILE A O 14
ATOM 14596 N N . PRO A 1 50 ? -0.688 2.365 9.462 1.00 0.00 50 PRO A N 14
ATOM 14597 C CA . PRO A 1 50 ? -1.978 3.055 9.546 1.00 0.00 50 PRO A CA 14
ATOM 14598 C C . PRO A 1 50 ? -1.897 4.336 10.370 1.00 0.00 50 PRO A C 14
ATOM 14599 O O . PRO A 1 50 ? -1.573 4.303 11.558 1.00 0.00 50 PRO A O 14
ATOM 14610 N N . LYS A 1 51 ? -2.195 5.463 9.734 1.00 0.00 51 LYS A N 14
ATOM 14611 C CA . LYS A 1 51 ? -2.159 6.756 10.409 1.00 0.00 51 LYS A CA 14
ATOM 14612 C C . LYS A 1 51 ? -3.473 7.029 11.132 1.00 0.00 51 LYS A C 14
ATOM 14613 O O . LYS A 1 51 ? -4.520 6.500 10.759 1.00 0.00 51 LYS A O 14
ATOM 14632 N N . ASP A 1 52 ? -3.411 7.859 12.168 1.00 0.00 52 ASP A N 14
ATOM 14633 C CA . ASP A 1 52 ? -4.598 8.204 12.943 1.00 0.00 52 ASP A CA 14
ATOM 14634 C C . ASP A 1 52 ? -5.837 8.235 12.054 1.00 0.00 52 ASP A C 14
ATOM 14635 O O . ASP A 1 52 ? -6.743 7.417 12.206 1.00 0.00 52 ASP A O 14
ATOM 14644 N N . ASN A 1 53 ? -5.870 9.186 11.126 1.00 0.00 53 ASN A N 14
ATOM 14645 C CA . ASN A 1 53 ? -6.999 9.325 10.213 1.00 0.00 53 ASN A CA 14
ATOM 14646 C C . ASN A 1 53 ? -6.542 9.215 8.762 1.00 0.00 53 ASN A C 14
ATOM 14647 O O . ASN A 1 53 ? -7.167 9.772 7.860 1.00 0.00 53 ASN A O 14
ATOM 14658 N N . GLN A 1 54 ? -5.449 8.490 8.545 1.00 0.00 54 GLN A N 14
ATOM 14659 C CA . GLN A 1 54 ? -4.908 8.307 7.203 1.00 0.00 54 GLN A CA 14
ATOM 14660 C C . GLN A 1 54 ? -4.177 6.974 7.088 1.00 0.00 54 GLN A C 14
ATOM 14661 O O . GLN A 1 54 ? -4.073 6.226 8.060 1.00 0.00 54 GLN A O 14
ATOM 14675 N N . ASN A 1 55 ? -3.671 6.682 5.894 1.00 0.00 55 ASN A N 14
ATOM 14676 C CA . ASN A 1 55 ? -2.950 5.438 5.652 1.00 0.00 55 ASN A CA 14
ATOM 14677 C C . ASN A 1 55 ? -1.713 5.684 4.793 1.00 0.00 55 ASN A C 14
ATOM 14678 O O . ASN A 1 55 ? -1.798 6.282 3.720 1.00 0.00 55 ASN A O 14
ATOM 14689 N N . PHE A 1 56 ? -0.564 5.219 5.273 1.00 0.00 56 PHE A N 14
ATOM 14690 C CA . PHE A 1 56 ? 0.691 5.389 4.549 1.00 0.00 56 PHE A CA 14
ATOM 14691 C C . PHE A 1 56 ? 1.495 4.093 4.545 1.00 0.00 56 PHE A C 14
ATOM 14692 O O . PHE A 1 56 ? 1.633 3.430 5.573 1.00 0.00 56 PHE A O 14
ATOM 14709 N N . CYS A 1 57 ? 2.025 3.736 3.379 1.00 0.00 57 CYS A N 14
ATOM 14710 C CA . CYS A 1 57 ? 2.815 2.519 3.238 1.00 0.00 57 CYS A CA 14
ATOM 14711 C C . CYS A 1 57 ? 4.111 2.617 4.037 1.00 0.00 57 CYS A C 14
ATOM 14712 O O . CYS A 1 57 ? 4.360 3.611 4.719 1.00 0.00 57 CYS A O 14
ATOM 14719 N N . VAL A 1 58 ? 4.935 1.577 3.947 1.00 0.00 58 VAL A N 14
ATOM 14720 C CA . VAL A 1 58 ? 6.207 1.546 4.659 1.00 0.00 58 VAL A CA 14
ATOM 14721 C C . VAL A 1 58 ? 7.156 2.619 4.137 1.00 0.00 58 VAL A C 14
ATOM 14722 O O . VAL A 1 58 ? 7.734 3.395 4.898 1.00 0.00 58 VAL A O 14
ATOM 14735 N N . PRO A 1 59 ? 7.322 2.666 2.807 1.00 0.00 59 PRO A N 14
ATOM 14736 C CA . PRO A 1 59 ? 8.200 3.641 2.153 1.00 0.00 59 PRO A CA 14
ATOM 14737 C C . PRO A 1 59 ? 7.651 5.061 2.233 1.00 0.00 59 PRO A C 14
ATOM 14738 O O . PRO A 1 59 ? 8.401 6.034 2.147 1.00 0.00 59 PRO A O 14
ATOM 14749 N N . CYS A 1 60 ? 6.337 5.174 2.399 1.00 0.00 60 CYS A N 14
ATOM 14750 C CA . CYS A 1 60 ? 5.686 6.475 2.491 1.00 0.00 60 CYS A CA 14
ATOM 14751 C C . CYS A 1 60 ? 5.707 6.993 3.926 1.00 0.00 60 CYS A C 14
ATOM 14752 O O . CYS A 1 60 ? 6.252 8.062 4.204 1.00 0.00 60 CYS A O 14
ATOM 14759 N N . TYR A 1 61 ? 5.109 6.229 4.833 1.00 0.00 61 TYR A N 14
ATOM 14760 C CA . TYR A 1 61 ? 5.056 6.611 6.239 1.00 0.00 61 TYR A CA 14
ATOM 14761 C C . TYR A 1 61 ? 6.449 6.941 6.767 1.00 0.00 61 TYR A C 14
ATOM 14762 O O . TYR A 1 61 ? 6.666 7.998 7.358 1.00 0.00 61 TYR A O 14
ATOM 14780 N N . GLU A 1 62 ? 7.390 6.027 6.548 1.00 0.00 62 GLU A N 14
ATOM 14781 C CA . GLU A 1 62 ? 8.762 6.220 7.002 1.00 0.00 62 GLU A CA 14
ATOM 14782 C C . GLU A 1 62 ? 9.269 7.609 6.626 1.00 0.00 62 GLU A C 14
ATOM 14783 O O . GLU A 1 62 ? 9.923 8.281 7.424 1.00 0.00 62 GLU A O 14
ATOM 14795 N N . LYS A 1 63 ? 8.962 8.034 5.405 1.00 0.00 63 LYS A N 14
ATOM 14796 C CA . LYS A 1 63 ? 9.384 9.344 4.922 1.00 0.00 63 LYS A CA 14
ATOM 14797 C C . LYS A 1 63 ? 8.754 10.459 5.750 1.00 0.00 63 LYS A C 14
ATOM 14798 O O . LYS A 1 63 ? 9.455 11.227 6.408 1.00 0.00 63 LYS A O 14
ATOM 14817 N N . GLN A 1 64 ? 7.428 10.540 5.713 1.00 0.00 64 GLN A N 14
ATOM 14818 C CA . GLN A 1 64 ? 6.704 11.561 6.462 1.00 0.00 64 GLN A CA 14
ATOM 14819 C C . GLN A 1 64 ? 7.198 11.631 7.903 1.00 0.00 64 GLN A C 14
ATOM 14820 O O . GLN A 1 64 ? 7.272 12.710 8.493 1.00 0.00 64 GLN A O 14
ATOM 14834 N N . HIS A 1 65 ? 7.534 10.475 8.466 1.00 0.00 65 HIS A N 14
ATOM 14835 C CA . HIS A 1 65 ? 8.020 10.405 9.839 1.00 0.00 65 HIS A CA 14
ATOM 14836 C C . HIS A 1 65 ? 9.402 11.041 9.958 1.00 0.00 65 HIS A C 14
ATOM 14837 O O . HIS A 1 65 ? 9.711 11.694 10.955 1.00 0.00 65 HIS A O 14
ATOM 14852 N N . ALA A 1 66 ? 10.228 10.846 8.936 1.00 0.00 66 ALA A N 14
ATOM 14853 C CA . ALA A 1 66 ? 11.576 11.402 8.926 1.00 0.00 66 ALA A CA 14
ATOM 14854 C C . ALA A 1 66 ? 11.677 12.579 7.962 1.00 0.00 66 ALA A C 14
ATOM 14855 O O . ALA A 1 66 ? 12.698 12.766 7.301 1.00 0.00 66 ALA A O 14
ATOM 14862 N N . SER A 1 67 ? 10.612 13.370 7.887 1.00 0.00 67 SER A N 14
ATOM 14863 C CA . SER A 1 67 ? 10.580 14.527 7.000 1.00 0.00 67 SER A CA 14
ATOM 14864 C C . SER A 1 67 ? 11.352 14.247 5.714 1.00 0.00 67 SER A C 14
ATOM 14865 O O . SER A 1 67 ? 12.094 15.098 5.225 1.00 0.00 67 SER A O 14
ATOM 14873 N N . GLY A 1 68 ? 11.170 13.047 5.172 1.00 0.00 68 GLY A N 14
ATOM 14874 C CA . GLY A 1 68 ? 11.856 12.675 3.948 1.00 0.00 68 GLY A CA 14
ATOM 14875 C C . GLY A 1 68 ? 11.679 13.703 2.848 1.00 0.00 68 GLY A C 14
ATOM 14876 O O . GLY A 1 68 ? 10.830 14.592 2.931 1.00 0.00 68 GLY A O 14
ATOM 14880 N N . PRO A 1 69 ? 12.495 13.591 1.790 1.00 0.00 69 PRO A N 14
ATOM 14881 C CA . PRO A 1 69 ? 12.444 14.510 0.649 1.00 0.00 69 PRO A CA 14
ATOM 14882 C C . PRO A 1 69 ? 11.179 14.332 -0.183 1.00 0.00 69 PRO A C 14
ATOM 14883 O O . PRO A 1 69 ? 11.048 13.362 -0.930 1.00 0.00 69 PRO A O 14
ATOM 14894 N N . SER A 1 70 ? 10.251 15.274 -0.050 1.00 0.00 70 SER A N 14
ATOM 14895 C CA . SER A 1 70 ? 8.995 15.219 -0.789 1.00 0.00 70 SER A CA 14
ATOM 14896 C C . SER A 1 70 ? 8.913 16.352 -1.807 1.00 0.00 70 SER A C 14
ATOM 14897 O O . SER A 1 70 ? 9.019 17.527 -1.455 1.00 0.00 70 SER A O 14
ATOM 14905 N N . SER A 1 71 ? 8.723 15.990 -3.072 1.00 0.00 71 SER A N 14
ATOM 14906 C CA . SER A 1 71 ? 8.631 16.975 -4.143 1.00 0.00 71 SER A CA 14
ATOM 14907 C C . SER A 1 71 ? 7.695 18.115 -3.753 1.00 0.00 71 SER A C 14
ATOM 14908 O O . SER A 1 71 ? 6.700 17.908 -3.061 1.00 0.00 71 SER A O 14
ATOM 14916 N N . GLY A 1 72 ? 8.024 19.322 -4.204 1.00 0.00 72 GLY A N 14
ATOM 14917 C CA . GLY A 1 72 ? 7.204 20.479 -3.893 1.00 0.00 72 GLY A CA 14
ATOM 14918 C C . GLY A 1 72 ? 5.724 20.205 -4.070 1.00 0.00 72 GLY A C 14
ATOM 14919 O O . GLY A 1 72 ? 5.130 20.711 -5.021 1.00 0.00 72 GLY A O 14
ATOM 14925 N N . GLY A 1 1 ? -33.485 -11.338 5.774 1.00 0.00 1 GLY A N 15
ATOM 14926 C CA . GLY A 1 1 ? -32.895 -12.660 5.877 1.00 0.00 1 GLY A CA 15
ATOM 14927 C C . GLY A 1 1 ? -31.682 -12.825 4.983 1.00 0.00 1 GLY A C 15
ATOM 14928 O O . GLY A 1 1 ? -31.533 -13.845 4.310 1.00 0.00 1 GLY A O 15
ATOM 14932 N N . SER A 1 2 ? -30.815 -11.818 4.973 1.00 0.00 2 SER A N 15
ATOM 14933 C CA . SER A 1 2 ? -29.611 -11.854 4.151 1.00 0.00 2 SER A CA 15
ATOM 14934 C C . SER A 1 2 ? -28.384 -12.176 4.997 1.00 0.00 2 SER A C 15
ATOM 14935 O O . SER A 1 2 ? -28.476 -12.317 6.216 1.00 0.00 2 SER A O 15
ATOM 14943 N N . SER A 1 3 ? -27.234 -12.292 4.341 1.00 0.00 3 SER A N 15
ATOM 14944 C CA . SER A 1 3 ? -25.987 -12.602 5.031 1.00 0.00 3 SER A CA 15
ATOM 14945 C C . SER A 1 3 ? -24.840 -11.756 4.486 1.00 0.00 3 SER A C 15
ATOM 14946 O O . SER A 1 3 ? -24.758 -11.500 3.286 1.00 0.00 3 SER A O 15
ATOM 14954 N N . GLY A 1 4 ? -23.955 -11.325 5.380 1.00 0.00 4 GLY A N 15
ATOM 14955 C CA . GLY A 1 4 ? -22.824 -10.513 4.971 1.00 0.00 4 GLY A CA 15
ATOM 14956 C C . GLY A 1 4 ? -23.247 -9.168 4.413 1.00 0.00 4 GLY A C 15
ATOM 14957 O O . GLY A 1 4 ? -23.747 -9.084 3.291 1.00 0.00 4 GLY A O 15
ATOM 14961 N N . SER A 1 5 ? -23.047 -8.114 5.197 1.00 0.00 5 SER A N 15
ATOM 14962 C CA . SER A 1 5 ? -23.417 -6.768 4.777 1.00 0.00 5 SER A CA 15
ATOM 14963 C C . SER A 1 5 ? -22.602 -5.720 5.529 1.00 0.00 5 SER A C 15
ATOM 14964 O O . SER A 1 5 ? -22.439 -5.802 6.747 1.00 0.00 5 SER A O 15
ATOM 14972 N N . SER A 1 6 ? -22.091 -4.738 4.794 1.00 0.00 6 SER A N 15
ATOM 14973 C CA . SER A 1 6 ? -21.288 -3.676 5.390 1.00 0.00 6 SER A CA 15
ATOM 14974 C C . SER A 1 6 ? -21.370 -2.400 4.557 1.00 0.00 6 SER A C 15
ATOM 14975 O O . SER A 1 6 ? -21.886 -2.407 3.440 1.00 0.00 6 SER A O 15
ATOM 14983 N N . GLY A 1 7 ? -20.856 -1.306 5.109 1.00 0.00 7 GLY A N 15
ATOM 14984 C CA . GLY A 1 7 ? -20.881 -0.037 4.404 1.00 0.00 7 GLY A CA 15
ATOM 14985 C C . GLY A 1 7 ? -19.533 0.657 4.412 1.00 0.00 7 GLY A C 15
ATOM 14986 O O . GLY A 1 7 ? -18.871 0.732 5.448 1.00 0.00 7 GLY A O 15
ATOM 14990 N N . CYS A 1 8 ? -19.124 1.164 3.254 1.00 0.00 8 CYS A N 15
ATOM 14991 C CA . CYS A 1 8 ? -17.845 1.854 3.130 1.00 0.00 8 CYS A CA 15
ATOM 14992 C C . CYS A 1 8 ? -17.913 3.242 3.759 1.00 0.00 8 CYS A C 15
ATOM 14993 O O . CYS A 1 8 ? -18.997 3.777 3.991 1.00 0.00 8 CYS A O 15
ATOM 15000 N N . GLN A 1 9 ? -16.747 3.819 4.033 1.00 0.00 9 GLN A N 15
ATOM 15001 C CA . GLN A 1 9 ? -16.674 5.145 4.635 1.00 0.00 9 GLN A CA 15
ATOM 15002 C C . GLN A 1 9 ? -16.138 6.167 3.638 1.00 0.00 9 GLN A C 15
ATOM 15003 O O . GLN A 1 9 ? -16.544 7.329 3.648 1.00 0.00 9 GLN A O 15
ATOM 15017 N N . GLU A 1 10 ? -15.224 5.726 2.779 1.00 0.00 10 GLU A N 15
ATOM 15018 C CA . GLU A 1 10 ? -14.632 6.604 1.777 1.00 0.00 10 GLU A CA 15
ATOM 15019 C C . GLU A 1 10 ? -15.704 7.173 0.851 1.00 0.00 10 GLU A C 15
ATOM 15020 O O . GLU A 1 10 ? -15.961 8.378 0.847 1.00 0.00 10 GLU A O 15
ATOM 15032 N N . CYS A 1 11 ? -16.326 6.299 0.068 1.00 0.00 11 CYS A N 15
ATOM 15033 C CA . CYS A 1 11 ? -17.369 6.712 -0.863 1.00 0.00 11 CYS A CA 15
ATOM 15034 C C . CYS A 1 11 ? -18.752 6.530 -0.246 1.00 0.00 11 CYS A C 15
ATOM 15035 O O . CYS A 1 11 ? -19.764 6.903 -0.841 1.00 0.00 11 CYS A O 15
ATOM 15042 N N . LYS A 1 12 ? -18.789 5.955 0.951 1.00 0.00 12 LYS A N 15
ATOM 15043 C CA . LYS A 1 12 ? -20.047 5.725 1.652 1.00 0.00 12 LYS A CA 15
ATOM 15044 C C . LYS A 1 12 ? -20.956 4.801 0.848 1.00 0.00 12 LYS A C 15
ATOM 15045 O O . LYS A 1 12 ? -22.178 4.953 0.858 1.00 0.00 12 LYS A O 15
ATOM 15064 N N . LYS A 1 13 ? -20.353 3.843 0.153 1.00 0.00 13 LYS A N 15
ATOM 15065 C CA . LYS A 1 13 ? -21.108 2.892 -0.655 1.00 0.00 13 LYS A CA 15
ATOM 15066 C C . LYS A 1 13 ? -21.185 1.534 0.034 1.00 0.00 13 LYS A C 15
ATOM 15067 O O . LYS A 1 13 ? -20.236 1.104 0.692 1.00 0.00 13 LYS A O 15
ATOM 15086 N N . THR A 1 14 ? -22.321 0.860 -0.121 1.00 0.00 14 THR A N 15
ATOM 15087 C CA . THR A 1 14 ? -22.521 -0.450 0.486 1.00 0.00 14 THR A CA 15
ATOM 15088 C C . THR A 1 14 ? -21.460 -1.440 0.021 1.00 0.00 14 THR A C 15
ATOM 15089 O O . THR A 1 14 ? -21.314 -1.691 -1.176 1.00 0.00 14 THR A O 15
ATOM 15100 N N . ILE A 1 15 ? -20.721 -2.000 0.973 1.00 0.00 15 ILE A N 15
ATOM 15101 C CA . ILE A 1 15 ? -19.674 -2.964 0.659 1.00 0.00 15 ILE A CA 15
ATOM 15102 C C . ILE A 1 15 ? -20.246 -4.371 0.522 1.00 0.00 15 ILE A C 15
ATOM 15103 O O . ILE A 1 15 ? -20.609 -5.004 1.513 1.00 0.00 15 ILE A O 15
ATOM 15119 N N . MET A 1 16 ? -20.322 -4.855 -0.714 1.00 0.00 16 MET A N 15
ATOM 15120 C CA . MET A 1 16 ? -20.847 -6.189 -0.980 1.00 0.00 16 MET A CA 15
ATOM 15121 C C . MET A 1 16 ? -20.033 -7.250 -0.248 1.00 0.00 16 MET A C 15
ATOM 15122 O O . MET A 1 16 ? -18.846 -7.075 0.030 1.00 0.00 16 MET A O 15
ATOM 15136 N N . PRO A 1 17 ? -20.683 -8.378 0.075 1.00 0.00 17 PRO A N 15
ATOM 15137 C CA . PRO A 1 17 ? -20.038 -9.490 0.780 1.00 0.00 17 PRO A CA 15
ATOM 15138 C C . PRO A 1 17 ? -19.015 -10.212 -0.090 1.00 0.00 17 PRO A C 15
ATOM 15139 O O . PRO A 1 17 ? -18.176 -10.959 0.412 1.00 0.00 17 PRO A O 15
ATOM 15150 N N . GLY A 1 18 ? -19.090 -9.984 -1.398 1.00 0.00 18 GLY A N 15
ATOM 15151 C CA . GLY A 1 18 ? -18.165 -10.621 -2.316 1.00 0.00 18 GLY A CA 15
ATOM 15152 C C . GLY A 1 18 ? -16.964 -9.749 -2.627 1.00 0.00 18 GLY A C 15
ATOM 15153 O O . GLY A 1 18 ? -16.710 -9.418 -3.786 1.00 0.00 18 GLY A O 15
ATOM 15157 N N . THR A 1 19 ? -16.223 -9.373 -1.589 1.00 0.00 19 THR A N 15
ATOM 15158 C CA . THR A 1 19 ? -15.045 -8.531 -1.756 1.00 0.00 19 THR A CA 15
ATOM 15159 C C . THR A 1 19 ? -14.293 -8.372 -0.440 1.00 0.00 19 THR A C 15
ATOM 15160 O O . THR A 1 19 ? -14.879 -8.476 0.638 1.00 0.00 19 THR A O 15
ATOM 15171 N N . ARG A 1 20 ? -12.992 -8.118 -0.534 1.00 0.00 20 ARG A N 15
ATOM 15172 C CA . ARG A 1 20 ? -12.159 -7.944 0.650 1.00 0.00 20 ARG A CA 15
ATOM 15173 C C . ARG A 1 20 ? -12.094 -6.476 1.058 1.00 0.00 20 ARG A C 15
ATOM 15174 O O . ARG A 1 20 ? -11.565 -5.639 0.326 1.00 0.00 20 ARG A O 15
ATOM 15195 N N . LYS A 1 21 ? -12.636 -6.169 2.232 1.00 0.00 21 LYS A N 15
ATOM 15196 C CA . LYS A 1 21 ? -12.640 -4.802 2.740 1.00 0.00 21 LYS A CA 15
ATOM 15197 C C . LYS A 1 21 ? -11.688 -4.658 3.923 1.00 0.00 21 LYS A C 15
ATOM 15198 O O . LYS A 1 21 ? -11.159 -5.647 4.429 1.00 0.00 21 LYS A O 15
ATOM 15217 N N . MET A 1 22 ? -11.476 -3.421 4.359 1.00 0.00 22 MET A N 15
ATOM 15218 C CA . MET A 1 22 ? -10.590 -3.149 5.485 1.00 0.00 22 MET A CA 15
ATOM 15219 C C . MET A 1 22 ? -11.374 -2.613 6.678 1.00 0.00 22 MET A C 15
ATOM 15220 O O . MET A 1 22 ? -11.791 -1.455 6.687 1.00 0.00 22 MET A O 15
ATOM 15234 N N . GLU A 1 23 ? -11.572 -3.462 7.681 1.00 0.00 23 GLU A N 15
ATOM 15235 C CA . GLU A 1 23 ? -12.308 -3.071 8.878 1.00 0.00 23 GLU A CA 15
ATOM 15236 C C . GLU A 1 23 ? -11.390 -2.378 9.879 1.00 0.00 23 GLU A C 15
ATOM 15237 O O . GLU A 1 23 ? -10.454 -2.984 10.403 1.00 0.00 23 GLU A O 15
ATOM 15249 N N . TYR A 1 24 ? -11.663 -1.104 10.140 1.00 0.00 24 TYR A N 15
ATOM 15250 C CA . TYR A 1 24 ? -10.860 -0.327 11.077 1.00 0.00 24 TYR A CA 15
ATOM 15251 C C . TYR A 1 24 ? -11.740 0.598 11.912 1.00 0.00 24 TYR A C 15
ATOM 15252 O O . TYR A 1 24 ? -12.424 1.473 11.379 1.00 0.00 24 TYR A O 15
ATOM 15270 N N . LYS A 1 25 ? -11.718 0.399 13.225 1.00 0.00 25 LYS A N 15
ATOM 15271 C CA . LYS A 1 25 ? -12.511 1.214 14.137 1.00 0.00 25 LYS A CA 15
ATOM 15272 C C . LYS A 1 25 ? -13.999 1.081 13.832 1.00 0.00 25 LYS A C 15
ATOM 15273 O O . LYS A 1 25 ? -14.727 2.072 13.798 1.00 0.00 25 LYS A O 15
ATOM 15292 N N . GLY A 1 26 ? -14.446 -0.152 13.610 1.00 0.00 26 GLY A N 15
ATOM 15293 C CA . GLY A 1 26 ? -15.845 -0.392 13.312 1.00 0.00 26 GLY A CA 15
ATOM 15294 C C . GLY A 1 26 ? -16.186 -0.107 11.863 1.00 0.00 26 GLY A C 15
ATOM 15295 O O . GLY A 1 26 ? -16.915 -0.870 11.228 1.00 0.00 26 GLY A O 15
ATOM 15299 N N . SER A 1 27 ? -15.660 0.995 11.338 1.00 0.00 27 SER A N 15
ATOM 15300 C CA . SER A 1 27 ? -15.917 1.382 9.956 1.00 0.00 27 SER A CA 15
ATOM 15301 C C . SER A 1 27 ? -15.097 0.530 8.992 1.00 0.00 27 SER A C 15
ATOM 15302 O O . SER A 1 27 ? -14.071 -0.037 9.367 1.00 0.00 27 SER A O 15
ATOM 15310 N N . SER A 1 28 ? -15.557 0.447 7.748 1.00 0.00 28 SER A N 15
ATOM 15311 C CA . SER A 1 28 ? -14.870 -0.338 6.730 1.00 0.00 28 SER A CA 15
ATOM 15312 C C . SER A 1 28 ? -14.495 0.532 5.534 1.00 0.00 28 SER A C 15
ATOM 15313 O O . SER A 1 28 ? -15.056 1.610 5.338 1.00 0.00 28 SER A O 15
ATOM 15321 N N . TRP A 1 29 ? -13.545 0.055 4.738 1.00 0.00 29 TRP A N 15
ATOM 15322 C CA . TRP A 1 29 ? -13.095 0.789 3.561 1.00 0.00 29 TRP A CA 15
ATOM 15323 C C . TRP A 1 29 ? -12.826 -0.159 2.398 1.00 0.00 29 TRP A C 15
ATOM 15324 O O . TRP A 1 29 ? -12.087 -1.135 2.537 1.00 0.00 29 TRP A O 15
ATOM 15345 N N . HIS A 1 30 ? -13.430 0.133 1.250 1.00 0.00 30 HIS A N 15
ATOM 15346 C CA . HIS A 1 30 ? -13.254 -0.695 0.062 1.00 0.00 30 HIS A CA 15
ATOM 15347 C C . HIS A 1 30 ? -11.774 -0.940 -0.216 1.00 0.00 30 HIS A C 15
ATOM 15348 O O . HIS A 1 30 ? -10.921 -0.142 0.171 1.00 0.00 30 HIS A O 15
ATOM 15362 N N . GLU A 1 31 ? -11.478 -2.048 -0.888 1.00 0.00 31 GLU A N 15
ATOM 15363 C CA . GLU A 1 31 ? -10.101 -2.397 -1.216 1.00 0.00 31 GLU A CA 15
ATOM 15364 C C . GLU A 1 31 ? -9.457 -1.317 -2.082 1.00 0.00 31 GLU A C 15
ATOM 15365 O O . GLU A 1 31 ? -8.235 -1.170 -2.105 1.00 0.00 31 GLU A O 15
ATOM 15377 N N . THR A 1 32 ? -10.289 -0.564 -2.795 1.00 0.00 32 THR A N 15
ATOM 15378 C CA . THR A 1 32 ? -9.803 0.500 -3.663 1.00 0.00 32 THR A CA 15
ATOM 15379 C C . THR A 1 32 ? -9.995 1.868 -3.017 1.00 0.00 32 THR A C 15
ATOM 15380 O O . THR A 1 32 ? -9.663 2.896 -3.608 1.00 0.00 32 THR A O 15
ATOM 15391 N N . CYS A 1 33 ? -10.531 1.873 -1.802 1.00 0.00 33 CYS A N 15
ATOM 15392 C CA . CYS A 1 33 ? -10.766 3.114 -1.074 1.00 0.00 33 CYS A CA 15
ATOM 15393 C C . CYS A 1 33 ? -9.733 3.300 0.033 1.00 0.00 33 CYS A C 15
ATOM 15394 O O . CYS A 1 33 ? -9.418 4.426 0.420 1.00 0.00 33 CYS A O 15
ATOM 15401 N N . PHE A 1 34 ? -9.208 2.188 0.538 1.00 0.00 34 PHE A N 15
ATOM 15402 C CA . PHE A 1 34 ? -8.211 2.228 1.601 1.00 0.00 34 PHE A CA 15
ATOM 15403 C C . PHE A 1 34 ? -6.823 2.513 1.035 1.00 0.00 34 PHE A C 15
ATOM 15404 O O . PHE A 1 34 ? -5.814 2.331 1.716 1.00 0.00 34 PHE A O 15
ATOM 15421 N N . ILE A 1 35 ? -6.782 2.961 -0.216 1.00 0.00 35 ILE A N 15
ATOM 15422 C CA . ILE A 1 35 ? -5.519 3.272 -0.874 1.00 0.00 35 ILE A CA 15
ATOM 15423 C C . ILE A 1 35 ? -4.625 4.120 0.024 1.00 0.00 35 ILE A C 15
ATOM 15424 O O . ILE A 1 35 ? -5.028 4.526 1.115 1.00 0.00 35 ILE A O 15
ATOM 15440 N N . CYS A 1 36 ? -3.409 4.386 -0.441 1.00 0.00 36 CYS A N 15
ATOM 15441 C CA . CYS A 1 36 ? -2.457 5.187 0.318 1.00 0.00 36 CYS A CA 15
ATOM 15442 C C . CYS A 1 36 ? -2.791 6.672 0.215 1.00 0.00 36 CYS A C 15
ATOM 15443 O O . CYS A 1 36 ? -3.588 7.083 -0.630 1.00 0.00 36 CYS A O 15
ATOM 15450 N N . HIS A 1 37 ? -2.177 7.473 1.079 1.00 0.00 37 HIS A N 15
ATOM 15451 C CA . HIS A 1 37 ? -2.408 8.913 1.085 1.00 0.00 37 HIS A CA 15
ATOM 15452 C C . HIS A 1 37 ? -1.284 9.647 0.361 1.00 0.00 37 HIS A C 15
ATOM 15453 O O . HIS A 1 37 ? -1.410 10.827 0.034 1.00 0.00 37 HIS A O 15
ATOM 15468 N N . ARG A 1 38 ? -0.186 8.940 0.113 1.00 0.00 38 ARG A N 15
ATOM 15469 C CA . ARG A 1 38 ? 0.961 9.526 -0.571 1.00 0.00 38 ARG A CA 15
ATOM 15470 C C . ARG A 1 38 ? 1.052 9.022 -2.008 1.00 0.00 38 ARG A C 15
ATOM 15471 O O . ARG A 1 38 ? 1.023 9.808 -2.956 1.00 0.00 38 ARG A O 15
ATOM 15492 N N . CYS A 1 39 ? 1.161 7.706 -2.163 1.00 0.00 39 CYS A N 15
ATOM 15493 C CA . CYS A 1 39 ? 1.257 7.097 -3.484 1.00 0.00 39 CYS A CA 15
ATOM 15494 C C . CYS A 1 39 ? -0.129 6.811 -4.053 1.00 0.00 39 CYS A C 15
ATOM 15495 O O . CYS A 1 39 ? -0.268 6.447 -5.221 1.00 0.00 39 CYS A O 15
ATOM 15502 N N . GLN A 1 40 ? -1.151 6.978 -3.220 1.00 0.00 40 GLN A N 15
ATOM 15503 C CA . GLN A 1 40 ? -2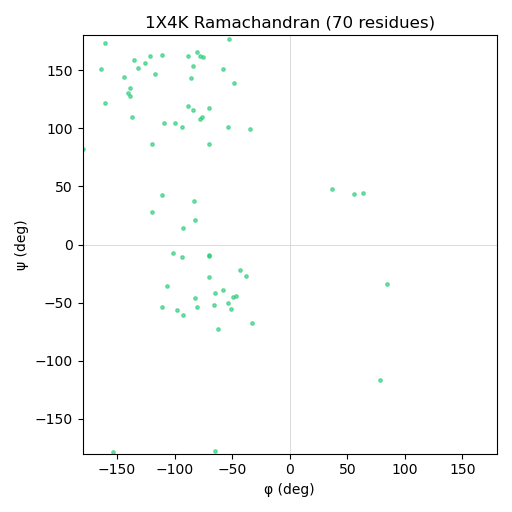.526 6.737 -3.640 1.00 0.00 40 GLN A CA 15
ATOM 15504 C C . GL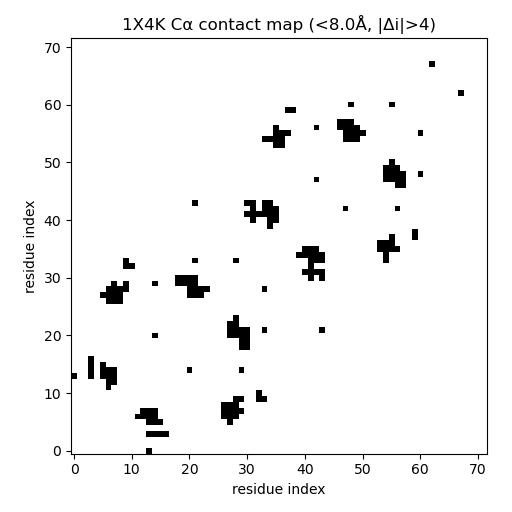N A 1 40 ? -2.672 5.350 -4.257 1.00 0.00 40 GLN A C 15
ATOM 15505 O O . GLN A 1 40 ? -3.314 5.187 -5.295 1.00 0.00 40 GLN A O 15
ATOM 15519 N N . GLN A 1 41 ? -2.072 4.355 -3.613 1.00 0.00 41 GLN A N 15
ATOM 15520 C CA . GLN A 1 41 ? -2.135 2.982 -4.100 1.00 0.00 41 GLN A CA 15
ATOM 15521 C C . GLN A 1 41 ? -2.841 2.079 -3.094 1.00 0.00 41 GLN A C 15
ATOM 15522 O O . GLN A 1 41 ? -2.762 2.279 -1.882 1.00 0.00 41 GLN A O 15
ATOM 15536 N N . PRO A 1 42 ? -3.548 1.061 -3.607 1.00 0.00 42 PRO A N 15
ATOM 15537 C CA . PRO A 1 42 ? -4.281 0.106 -2.770 1.00 0.00 42 PRO A CA 15
ATOM 15538 C C . PRO A 1 42 ? -3.350 -0.809 -1.981 1.00 0.00 42 PRO A C 15
ATOM 15539 O O . PRO A 1 42 ? -3.089 -1.942 -2.386 1.00 0.00 42 PRO A O 15
ATOM 15550 N N . ILE A 1 43 ? -2.853 -0.310 -0.855 1.00 0.00 43 ILE A N 15
ATOM 15551 C CA . ILE A 1 43 ? -1.953 -1.084 -0.009 1.00 0.00 43 ILE A CA 15
ATOM 15552 C C . ILE A 1 43 ? -2.388 -2.543 0.067 1.00 0.00 43 ILE A C 15
ATOM 15553 O O . ILE A 1 43 ? -1.652 -3.443 -0.334 1.00 0.00 43 ILE A O 15
ATOM 15569 N N . GLY A 1 44 ? -3.592 -2.769 0.584 1.00 0.00 44 GLY A N 15
ATOM 15570 C CA . GLY A 1 44 ? -4.107 -4.121 0.702 1.00 0.00 44 GLY A CA 15
ATOM 15571 C C . GLY A 1 44 ? -3.872 -4.713 2.077 1.00 0.00 44 GLY A C 15
ATOM 15572 O O . GLY A 1 44 ? -4.398 -4.217 3.074 1.00 0.00 44 GLY A O 15
ATOM 15576 N N . THR A 1 45 ? -3.080 -5.779 2.134 1.00 0.00 45 THR A N 15
ATOM 15577 C CA . THR A 1 45 ? -2.778 -6.441 3.397 1.00 0.00 45 THR A CA 15
ATOM 15578 C C . THR A 1 45 ? -1.274 -6.597 3.590 1.00 0.00 45 THR A C 15
ATOM 15579 O O . THR A 1 45 ? -0.799 -7.648 4.020 1.00 0.00 45 THR A O 15
ATOM 15590 N N . LYS A 1 46 ? -0.529 -5.545 3.271 1.00 0.00 46 LYS A N 15
ATOM 15591 C CA . LYS A 1 46 ? 0.922 -5.563 3.412 1.00 0.00 46 LYS A CA 15
ATOM 15592 C C . LYS A 1 46 ? 1.373 -4.626 4.528 1.00 0.00 46 LYS A C 15
ATOM 15593 O O . LYS A 1 46 ? 0.589 -3.820 5.029 1.00 0.00 46 LYS A O 15
ATOM 15612 N N . SER A 1 47 ? 2.641 -4.736 4.911 1.00 0.00 47 SER A N 15
ATOM 15613 C CA . SER A 1 47 ? 3.195 -3.900 5.970 1.00 0.00 47 SER A CA 15
ATOM 15614 C C . SER A 1 47 ? 2.933 -2.423 5.688 1.00 0.00 47 SER A C 15
ATOM 15615 O O . SER A 1 47 ? 3.530 -1.837 4.785 1.00 0.00 47 SER A O 15
ATOM 15623 N N . PHE A 1 48 ? 2.038 -1.828 6.468 1.00 0.00 48 PHE A N 15
ATOM 15624 C CA . PHE A 1 48 ? 1.695 -0.420 6.303 1.00 0.00 48 PHE A CA 15
ATOM 15625 C C . PHE A 1 48 ? 1.445 0.241 7.656 1.00 0.00 48 PHE A C 15
ATOM 15626 O O . PHE A 1 48 ? 0.903 -0.380 8.571 1.00 0.00 48 PHE A O 15
ATOM 15643 N N . ILE A 1 49 ? 1.843 1.503 7.774 1.00 0.00 49 ILE A N 15
ATOM 15644 C CA . ILE A 1 49 ? 1.662 2.248 9.013 1.00 0.00 49 ILE A CA 15
ATOM 15645 C C . ILE A 1 49 ? 0.403 3.107 8.959 1.00 0.00 49 ILE A C 15
ATOM 15646 O O . ILE A 1 49 ? 0.369 4.163 8.327 1.00 0.00 49 ILE A O 15
ATOM 15662 N N . PRO A 1 50 ? -0.658 2.646 9.639 1.00 0.00 50 PRO A N 15
ATOM 15663 C CA . PRO A 1 50 ? -1.938 3.359 9.685 1.00 0.00 50 PRO A CA 15
ATOM 15664 C C . PRO A 1 50 ? -1.855 4.648 10.496 1.00 0.00 50 PRO A C 15
ATOM 15665 O O . PRO A 1 50 ? -1.508 4.630 11.677 1.00 0.00 50 PRO A O 15
ATOM 15676 N N . LYS A 1 51 ? -2.176 5.766 9.854 1.00 0.00 51 LYS A N 15
ATOM 15677 C CA . LYS A 1 51 ? -2.140 7.065 10.515 1.00 0.00 51 LYS A CA 15
ATOM 15678 C C . LYS A 1 51 ? -3.494 7.400 11.131 1.00 0.00 51 LYS A C 15
ATOM 15679 O O . LYS A 1 51 ? -4.529 6.899 10.690 1.00 0.00 51 LYS A O 15
ATOM 15698 N N . ASP A 1 52 ? -3.481 8.251 12.152 1.00 0.00 52 ASP A N 15
ATOM 15699 C CA . ASP A 1 52 ? -4.709 8.654 12.827 1.00 0.00 52 ASP A CA 15
ATOM 15700 C C . ASP A 1 52 ? -5.886 8.658 11.857 1.00 0.00 52 ASP A C 15
ATOM 15701 O O . ASP A 1 52 ? -6.778 7.815 11.945 1.00 0.00 52 ASP A O 15
ATOM 15710 N N . ASN A 1 53 ? -5.882 9.614 10.934 1.00 0.00 53 ASN A N 15
ATOM 15711 C CA . ASN A 1 53 ? -6.951 9.729 9.948 1.00 0.00 53 ASN A CA 15
ATOM 15712 C C . ASN A 1 53 ? -6.404 9.577 8.532 1.00 0.00 53 ASN A C 15
ATOM 15713 O O . ASN A 1 53 ? -6.963 10.119 7.580 1.00 0.00 53 ASN A O 15
ATOM 15724 N N . GLN A 1 54 ? -5.309 8.835 8.403 1.00 0.00 54 GLN A N 15
ATOM 15725 C CA . GLN A 1 54 ? -4.687 8.611 7.104 1.00 0.00 54 GLN A CA 15
ATOM 15726 C C . GLN A 1 54 ? -3.954 7.274 7.074 1.00 0.00 54 GLN A C 15
ATOM 15727 O O . GLN A 1 54 ? -3.770 6.633 8.108 1.00 0.00 54 GLN A O 15
ATOM 15741 N N . ASN A 1 55 ? -3.537 6.860 5.882 1.00 0.00 55 ASN A N 15
ATOM 15742 C CA . ASN A 1 55 ? -2.824 5.599 5.717 1.00 0.00 55 ASN A CA 15
ATOM 15743 C C . ASN A 1 55 ? -1.600 5.778 4.824 1.00 0.00 55 ASN A C 15
ATOM 15744 O O . ASN A 1 55 ? -1.705 6.270 3.700 1.00 0.00 55 ASN A O 15
ATOM 15755 N N . PHE A 1 56 ? -0.440 5.374 5.331 1.00 0.00 56 PHE A N 15
ATOM 15756 C CA . PHE A 1 56 ? 0.804 5.489 4.579 1.00 0.00 56 PHE A CA 15
ATOM 15757 C C . PHE A 1 56 ? 1.609 4.195 4.656 1.00 0.00 56 PHE A C 15
ATOM 15758 O O . PHE A 1 56 ? 1.750 3.601 5.726 1.00 0.00 56 PHE A O 15
ATOM 15775 N N . CYS A 1 57 ? 2.133 3.763 3.515 1.00 0.00 57 CYS A N 15
ATOM 15776 C CA . CYS A 1 57 ? 2.923 2.539 3.450 1.00 0.00 57 CYS A CA 15
ATOM 15777 C C . CYS A 1 57 ? 4.226 2.690 4.230 1.00 0.00 57 CYS A C 15
ATOM 15778 O O . CYS A 1 57 ? 4.460 3.712 4.876 1.00 0.00 57 CYS A O 15
ATOM 15785 N N . VAL A 1 58 ? 5.070 1.666 4.166 1.00 0.00 58 VAL A N 15
ATOM 15786 C CA . VAL A 1 58 ? 6.350 1.685 4.864 1.00 0.00 58 VAL A CA 15
ATOM 15787 C C . VAL A 1 58 ? 7.282 2.737 4.275 1.00 0.00 58 VAL A C 15
ATOM 15788 O O . VAL A 1 58 ? 7.858 3.560 4.986 1.00 0.00 58 VAL A O 15
ATOM 15801 N N . PRO A 1 59 ? 7.436 2.712 2.942 1.00 0.00 59 PRO A N 15
ATOM 15802 C CA . PRO A 1 59 ? 8.297 3.659 2.227 1.00 0.00 59 PRO A CA 15
ATOM 15803 C C . PRO A 1 59 ? 7.732 5.075 2.234 1.00 0.00 59 PRO A C 15
ATOM 15804 O O . PRO A 1 59 ? 8.465 6.047 2.045 1.00 0.00 59 PRO A O 15
ATOM 15815 N N . CYS A 1 60 ? 6.426 5.186 2.453 1.00 0.00 60 CYS A N 15
ATOM 15816 C CA . CYS A 1 60 ? 5.763 6.484 2.484 1.00 0.00 60 CYS A CA 15
ATOM 15817 C C . CYS A 1 60 ? 5.763 7.060 3.897 1.00 0.00 60 CYS A C 15
ATOM 15818 O O . CYS A 1 60 ? 5.997 8.253 4.092 1.00 0.00 60 CYS A O 15
ATOM 15825 N N . TYR A 1 61 ? 5.501 6.205 4.879 1.00 0.00 61 TYR A N 15
ATOM 15826 C CA . TYR A 1 61 ? 5.469 6.629 6.274 1.00 0.00 61 TYR A CA 15
ATOM 15827 C C . TYR A 1 61 ? 6.865 7.000 6.763 1.00 0.00 61 TYR A C 15
ATOM 15828 O O . TYR A 1 61 ? 7.073 8.074 7.325 1.00 0.00 61 TYR A O 15
ATOM 15846 N N . GLU A 1 62 ? 7.820 6.101 6.544 1.00 0.00 62 GLU A N 15
ATOM 15847 C CA . GLU A 1 62 ? 9.197 6.332 6.962 1.00 0.00 62 GLU A CA 15
ATOM 15848 C C . GLU A 1 62 ? 9.740 7.624 6.358 1.00 0.00 62 GLU A C 15
ATOM 15849 O O . GLU A 1 62 ? 10.549 8.319 6.972 1.00 0.00 62 GLU A O 15
ATOM 15861 N N . LYS A 1 63 ? 9.288 7.940 5.149 1.00 0.00 63 LYS A N 15
ATOM 15862 C CA . LYS A 1 63 ? 9.725 9.148 4.460 1.00 0.00 63 LYS A CA 15
ATOM 15863 C C . LYS A 1 63 ? 9.243 10.397 5.191 1.00 0.00 63 LYS A C 15
ATOM 15864 O O . LYS A 1 63 ? 10.047 11.218 5.631 1.00 0.00 63 LYS A O 15
ATOM 15883 N N . GLN A 1 64 ? 7.927 10.532 5.318 1.00 0.00 64 GLN A N 15
ATOM 15884 C CA . GLN A 1 64 ? 7.339 11.681 5.997 1.00 0.00 64 GLN A CA 15
ATOM 15885 C C . GLN A 1 64 ? 7.690 11.674 7.481 1.00 0.00 64 GLN A C 15
ATOM 15886 O O . GLN A 1 64 ? 8.267 12.631 7.998 1.00 0.00 64 GLN A O 15
ATOM 15900 N N . HIS A 1 65 ? 7.337 10.588 8.162 1.00 0.00 65 HIS A N 15
ATOM 15901 C CA . HIS A 1 65 ? 7.615 10.456 9.588 1.00 0.00 65 HIS A CA 15
ATOM 15902 C C . HIS A 1 65 ? 9.017 10.960 9.917 1.00 0.00 65 HIS A C 15
ATOM 15903 O O . HIS A 1 65 ? 9.207 11.721 10.865 1.00 0.00 65 HIS A O 15
ATOM 15918 N N . ALA A 1 66 ? 9.996 10.529 9.128 1.00 0.00 66 ALA A N 15
ATOM 15919 C CA . ALA A 1 66 ? 11.380 10.937 9.335 1.00 0.00 66 ALA A CA 15
ATOM 15920 C C . ALA A 1 66 ? 11.750 12.104 8.427 1.00 0.00 66 ALA A C 15
ATOM 15921 O O . ALA A 1 66 ? 11.953 11.928 7.225 1.00 0.00 66 ALA A O 15
ATOM 15928 N N . SER A 1 67 ? 11.834 13.297 9.008 1.00 0.00 67 SER A N 15
ATOM 15929 C CA . SER A 1 67 ? 12.175 14.494 8.249 1.00 0.00 67 SER A CA 15
ATOM 15930 C C . SER A 1 67 ? 13.424 14.264 7.402 1.00 0.00 67 SER A C 15
ATOM 15931 O O . SER A 1 67 ? 14.436 13.766 7.892 1.00 0.00 67 SER A O 15
ATOM 15939 N N . GLY A 1 68 ? 13.342 14.631 6.127 1.00 0.00 68 GLY A N 15
ATOM 15940 C CA . GLY A 1 68 ? 14.471 14.457 5.231 1.00 0.00 68 GLY A CA 15
ATOM 15941 C C . GLY A 1 68 ? 14.638 15.622 4.277 1.00 0.00 68 GLY A C 15
ATOM 15942 O O . GLY A 1 68 ? 15.188 16.666 4.629 1.00 0.00 68 GLY A O 15
ATOM 15946 N N . PRO A 1 69 ? 14.158 15.450 3.037 1.00 0.00 69 PRO A N 15
ATOM 15947 C CA . PRO A 1 69 ? 14.247 16.485 2.002 1.00 0.00 69 PRO A CA 15
ATOM 15948 C C . PRO A 1 69 ? 13.340 17.676 2.294 1.00 0.00 69 PRO A C 15
ATOM 15949 O O . PRO A 1 69 ? 12.125 17.601 2.113 1.00 0.00 69 PRO A O 15
ATOM 15960 N N . SER A 1 70 ? 13.938 18.773 2.746 1.00 0.00 70 SER A N 15
ATOM 15961 C CA . SER A 1 70 ? 13.183 19.979 3.066 1.00 0.00 70 SER A CA 15
ATOM 15962 C C . SER A 1 70 ? 12.636 20.629 1.799 1.00 0.00 70 SER A C 15
ATOM 15963 O O . SER A 1 70 ? 13.234 21.559 1.258 1.00 0.00 70 SER A O 15
ATOM 15971 N N . SER A 1 71 ? 11.495 20.133 1.332 1.00 0.00 71 SER A N 15
ATOM 15972 C CA . SER A 1 71 ? 10.868 20.662 0.127 1.00 0.00 71 SER A CA 15
ATOM 15973 C C . SER A 1 71 ? 9.394 20.272 0.065 1.00 0.00 71 SER A C 15
ATOM 15974 O O . SER A 1 71 ? 9.045 19.099 0.184 1.00 0.00 71 SER A O 15
ATOM 15982 N N . GLY A 1 72 ? 8.532 21.268 -0.122 1.00 0.00 72 GLY A N 15
ATOM 15983 C CA . GLY A 1 72 ? 7.106 21.010 -0.196 1.00 0.00 72 GLY A CA 15
ATOM 15984 C C . GLY A 1 72 ? 6.277 22.211 0.214 1.00 0.00 72 GLY A C 15
ATOM 15985 O O . GLY A 1 72 ? 6.639 23.335 -0.133 1.00 0.00 72 GLY A O 15
ATOM 15991 N N . GLY A 1 1 ? -23.877 -6.275 18.701 1.00 0.00 1 GLY A N 16
ATOM 15992 C CA . GLY A 1 1 ? -22.585 -5.625 18.579 1.00 0.00 1 GLY A CA 16
ATOM 15993 C C . GLY A 1 1 ? -22.345 -5.070 17.189 1.00 0.00 1 GLY A C 16
ATOM 15994 O O . GLY A 1 1 ? -22.555 -3.882 16.943 1.00 0.00 1 GLY A O 16
ATOM 15998 N N . SER A 1 2 ? -21.902 -5.930 16.278 1.00 0.00 2 SER A N 16
ATOM 15999 C CA . SER A 1 2 ? -21.627 -5.518 14.907 1.00 0.00 2 SER A CA 16
ATOM 16000 C C . SER A 1 2 ? -22.790 -5.879 13.988 1.00 0.00 2 SER A C 16
ATOM 16001 O O . SER A 1 2 ? -23.398 -6.941 14.125 1.00 0.00 2 SER A O 16
ATOM 16009 N N . SER A 1 3 ? -23.094 -4.988 13.049 1.00 0.00 3 SER A N 16
ATOM 16010 C CA . SER A 1 3 ? -24.186 -5.210 12.109 1.00 0.00 3 SER A CA 16
ATOM 16011 C C . SER A 1 3 ? -23.810 -6.273 11.081 1.00 0.00 3 SER A C 16
ATOM 16012 O O . SER A 1 3 ? -22.657 -6.368 10.662 1.00 0.00 3 SER A O 16
ATOM 16020 N N . GLY A 1 4 ? -24.794 -7.072 10.679 1.00 0.00 4 GLY A N 16
ATOM 16021 C CA . GLY A 1 4 ? -24.548 -8.118 9.704 1.00 0.00 4 GLY A CA 16
ATOM 16022 C C . GLY A 1 4 ? -23.869 -7.597 8.453 1.00 0.00 4 GLY A C 16
ATOM 16023 O O . GLY A 1 4 ? -22.769 -8.030 8.109 1.00 0.00 4 GLY A O 16
ATOM 16027 N N . SER A 1 5 ? -24.526 -6.666 7.769 1.00 0.00 5 SER A N 16
ATOM 16028 C CA . SER A 1 5 ? -23.981 -6.089 6.545 1.00 0.00 5 SER A CA 16
ATOM 16029 C C . SER A 1 5 ? -22.826 -5.142 6.859 1.00 0.00 5 SER A C 16
ATOM 16030 O O . SER A 1 5 ? -22.541 -4.857 8.021 1.00 0.00 5 SER A O 16
ATOM 16038 N N . SER A 1 6 ? -22.165 -4.659 5.812 1.00 0.00 6 SER A N 16
ATOM 16039 C CA . SER A 1 6 ? -21.039 -3.747 5.973 1.00 0.00 6 SER A CA 16
ATOM 16040 C C . SER A 1 6 ? -21.023 -2.700 4.864 1.00 0.00 6 SER A C 16
ATOM 16041 O O . SER A 1 6 ? -21.383 -2.984 3.722 1.00 0.00 6 SER A O 16
ATOM 16049 N N . GLY A 1 7 ? -20.603 -1.487 5.209 1.00 0.00 7 GLY A N 16
ATOM 16050 C CA . GLY A 1 7 ? -20.548 -0.415 4.232 1.00 0.00 7 GLY A CA 16
ATOM 16051 C C . GLY A 1 7 ? -19.197 0.271 4.200 1.00 0.00 7 GLY A C 16
ATOM 16052 O O . GLY A 1 7 ? -18.424 0.183 5.155 1.00 0.00 7 GLY A O 16
ATOM 16056 N N . CYS A 1 8 ? -18.909 0.957 3.099 1.00 0.00 8 CYS A N 16
ATOM 16057 C CA . CYS A 1 8 ? -17.641 1.660 2.944 1.00 0.00 8 CYS A CA 16
ATOM 16058 C C . CYS A 1 8 ? -17.732 3.076 3.506 1.00 0.00 8 CYS A C 16
ATOM 16059 O O . CYS A 1 8 ? -18.825 3.606 3.702 1.00 0.00 8 CYS A O 16
ATOM 16066 N N . GLN A 1 9 ? -16.576 3.680 3.762 1.00 0.00 9 GLN A N 16
ATOM 16067 C CA . GLN A 1 9 ? -16.526 5.034 4.302 1.00 0.00 9 GLN A CA 16
ATOM 16068 C C . GLN A 1 9 ? -16.006 6.017 3.259 1.00 0.00 9 GLN A C 16
ATOM 16069 O O . GLN A 1 9 ? -16.432 7.170 3.213 1.00 0.00 9 GLN A O 16
ATOM 16083 N N . GLU A 1 10 ? -15.083 5.552 2.423 1.00 0.00 10 GLU A N 16
ATOM 16084 C CA . GLU A 1 10 ? -14.504 6.392 1.381 1.00 0.00 10 GLU A CA 16
ATOM 16085 C C . GLU A 1 10 ? -15.574 6.842 0.389 1.00 0.00 10 GLU A C 16
ATOM 16086 O O . GLU A 1 10 ? -15.918 8.023 0.324 1.00 0.00 10 GLU A O 16
ATOM 16098 N N . CYS A 1 11 ? -16.094 5.894 -0.382 1.00 0.00 11 CYS A N 16
ATOM 16099 C CA . CYS A 1 11 ? -17.123 6.191 -1.372 1.00 0.00 11 CYS A CA 16
ATOM 16100 C C . CYS A 1 11 ? -18.515 6.084 -0.757 1.00 0.00 11 CYS A C 16
ATOM 16101 O O . CYS A 1 11 ? -19.498 6.549 -1.335 1.00 0.00 11 CYS A O 16
ATOM 16108 N N . LYS A 1 12 ? -18.592 5.470 0.418 1.00 0.00 12 LYS A N 16
ATOM 16109 C CA . LYS A 1 12 ? -19.862 5.303 1.114 1.00 0.00 12 LYS A CA 16
ATOM 16110 C C . LYS A 1 12 ? -20.810 4.418 0.310 1.00 0.00 12 LYS A C 16
ATOM 16111 O O . LYS A 1 12 ? -21.993 4.728 0.164 1.00 0.00 12 LYS A O 16
ATOM 16130 N N . LYS A 1 13 ? -20.284 3.313 -0.209 1.00 0.00 13 LYS A N 16
ATOM 16131 C CA . LYS A 1 13 ? -21.083 2.381 -0.995 1.00 0.00 13 LYS A CA 16
ATOM 16132 C C . LYS A 1 13 ? -21.102 1.000 -0.348 1.00 0.00 13 LYS A C 16
ATOM 16133 O O . LYS A 1 13 ? -20.065 0.484 0.069 1.00 0.00 13 LYS A O 16
ATOM 16152 N N . THR A 1 14 ? -22.288 0.405 -0.268 1.00 0.00 14 THR A N 16
ATOM 16153 C CA . THR A 1 14 ? -22.442 -0.916 0.328 1.00 0.00 14 THR A CA 16
ATOM 16154 C C . THR A 1 14 ? -21.342 -1.862 -0.140 1.00 0.00 14 THR A C 16
ATOM 16155 O O . THR A 1 14 ? -21.246 -2.178 -1.327 1.00 0.00 14 THR A O 16
ATOM 16166 N N . ILE A 1 15 ? -20.515 -2.311 0.798 1.00 0.00 15 ILE A N 16
ATOM 16167 C CA . ILE A 1 15 ? -19.423 -3.223 0.480 1.00 0.00 15 ILE A CA 16
ATOM 16168 C C . ILE A 1 15 ? -19.911 -4.666 0.424 1.00 0.00 15 ILE A C 16
ATOM 16169 O O . ILE A 1 15 ? -20.058 -5.322 1.455 1.00 0.00 15 ILE A O 16
ATOM 16185 N N . MET A 1 16 ? -20.157 -5.156 -0.786 1.00 0.00 16 MET A N 16
ATOM 16186 C CA . MET A 1 16 ? -20.625 -6.524 -0.977 1.00 0.00 16 MET A CA 16
ATOM 16187 C C . MET A 1 16 ? -19.843 -7.493 -0.097 1.00 0.00 16 MET A C 16
ATOM 16188 O O . MET A 1 16 ? -18.667 -7.286 0.203 1.00 0.00 16 MET A O 16
ATOM 16202 N N . PRO A 1 17 ? -20.508 -8.577 0.328 1.00 0.00 17 PRO A N 16
ATOM 16203 C CA . PRO A 1 17 ? -19.894 -9.600 1.179 1.00 0.00 17 PRO A CA 16
ATOM 16204 C C . PRO A 1 17 ? -18.841 -10.417 0.437 1.00 0.00 17 PRO A C 16
ATOM 16205 O O . PRO A 1 17 ? -18.091 -11.180 1.045 1.00 0.00 17 PRO A O 16
ATOM 16216 N N . GLY A 1 18 ? -18.791 -10.250 -0.881 1.00 0.00 18 GLY A N 16
ATOM 16217 C CA . GLY A 1 18 ? -17.826 -10.978 -1.684 1.00 0.00 18 GLY A CA 16
ATOM 16218 C C . GLY A 1 18 ? -16.447 -10.350 -1.645 1.00 0.00 18 GLY A C 16
ATOM 16219 O O . GLY A 1 18 ? -15.466 -11.009 -1.299 1.00 0.00 18 GLY A O 16
ATOM 16223 N N . THR A 1 19 ? -16.370 -9.072 -2.001 1.00 0.00 19 THR A N 16
ATOM 16224 C CA . THR A 1 19 ? -15.101 -8.355 -2.008 1.00 0.00 19 THR A CA 16
ATOM 16225 C C . THR A 1 19 ? -14.582 -8.143 -0.591 1.00 0.00 19 THR A C 16
ATOM 16226 O O . THR A 1 19 ? -15.361 -8.059 0.360 1.00 0.00 19 THR A O 16
ATOM 16237 N N . ARG A 1 20 ? -13.263 -8.056 -0.455 1.00 0.00 20 ARG A N 16
ATOM 16238 C CA . ARG A 1 20 ? -12.641 -7.853 0.848 1.00 0.00 20 ARG A CA 16
ATOM 16239 C C . ARG A 1 20 ? -12.639 -6.375 1.225 1.00 0.00 20 ARG A C 16
ATOM 16240 O O . ARG A 1 20 ? -12.564 -5.502 0.361 1.00 0.00 20 ARG A O 16
ATOM 16261 N N . LYS A 1 21 ? -12.722 -6.101 2.523 1.00 0.00 21 LYS A N 16
ATOM 16262 C CA . LYS A 1 21 ? -12.729 -4.729 3.017 1.00 0.00 21 LYS A CA 16
ATOM 16263 C C . LYS A 1 21 ? -11.728 -4.556 4.155 1.00 0.00 21 LYS A C 16
ATOM 16264 O O . LYS A 1 21 ? -11.152 -5.529 4.641 1.00 0.00 21 LYS A O 16
ATOM 16283 N N . MET A 1 22 ? -11.526 -3.311 4.574 1.00 0.00 22 MET A N 16
ATOM 16284 C CA . MET A 1 22 ? -10.596 -3.011 5.657 1.00 0.00 22 MET A CA 16
ATOM 16285 C C . MET A 1 22 ? -11.325 -2.390 6.844 1.00 0.00 22 MET A C 16
ATOM 16286 O O . MET A 1 22 ? -11.673 -1.210 6.821 1.00 0.00 22 MET A O 16
ATOM 16300 N N . GLU A 1 23 ? -11.554 -3.192 7.879 1.00 0.00 23 GLU A N 16
ATOM 16301 C CA . GLU A 1 23 ? -12.243 -2.720 9.073 1.00 0.00 23 GLU A CA 16
ATOM 16302 C C . GLU A 1 23 ? -11.269 -2.037 10.029 1.00 0.00 23 GLU A C 16
ATOM 16303 O O . GLU A 1 23 ? -10.360 -2.671 10.565 1.00 0.00 23 GLU A O 16
ATOM 16315 N N . TYR A 1 24 ? -11.466 -0.740 10.238 1.00 0.00 24 TYR A N 16
ATOM 16316 C CA . TYR A 1 24 ? -10.604 0.031 11.126 1.00 0.00 24 TYR A CA 16
ATOM 16317 C C . TYR A 1 24 ? -11.427 0.965 12.008 1.00 0.00 24 TYR A C 16
ATOM 16318 O O . TYR A 1 24 ? -12.010 1.938 11.530 1.00 0.00 24 TYR A O 16
ATOM 16336 N N . LYS A 1 25 ? -11.468 0.662 13.301 1.00 0.00 25 LYS A N 16
ATOM 16337 C CA . LYS A 1 25 ? -12.217 1.473 14.254 1.00 0.00 25 LYS A CA 16
ATOM 16338 C C . LYS A 1 25 ? -13.708 1.454 13.932 1.00 0.00 25 LYS A C 16
ATOM 16339 O O . LYS A 1 25 ? -14.376 2.486 13.974 1.00 0.00 25 LYS A O 16
ATOM 16358 N N . GLY A 1 26 ? -14.224 0.271 13.610 1.00 0.00 26 GLY A N 16
ATOM 16359 C CA . GLY A 1 26 ? -15.633 0.140 13.287 1.00 0.00 26 GLY A CA 16
ATOM 16360 C C . GLY A 1 26 ? -15.924 0.445 11.831 1.00 0.00 26 GLY A C 16
ATOM 16361 O O . GLY A 1 26 ? -16.780 -0.190 11.216 1.00 0.00 26 GLY A O 16
ATOM 16365 N N . SER A 1 27 ? -15.213 1.423 11.279 1.00 0.00 27 SER A N 16
ATOM 16366 C CA . SER A 1 27 ? -15.403 1.815 9.887 1.00 0.00 27 SER A CA 16
ATOM 16367 C C . SER A 1 27 ? -14.760 0.803 8.944 1.00 0.00 27 SER A C 16
ATOM 16368 O O . SER A 1 27 ? -13.919 0.003 9.355 1.00 0.00 27 SER A O 16
ATOM 16376 N N . SER A 1 28 ? -15.162 0.845 7.678 1.00 0.00 28 SER A N 16
ATOM 16377 C CA . SER A 1 28 ? -14.628 -0.070 6.676 1.00 0.00 28 SER A CA 16
ATOM 16378 C C . SER A 1 28 ? -14.216 0.684 5.416 1.00 0.00 28 SER A C 16
ATOM 16379 O O . SER A 1 28 ? -14.671 1.801 5.171 1.00 0.00 28 SER A O 16
ATOM 16387 N N . TRP A 1 29 ? -13.351 0.065 4.620 1.00 0.00 29 TRP A N 16
ATOM 16388 C CA . TRP A 1 29 ? -12.876 0.678 3.384 1.00 0.00 29 TRP A CA 16
ATOM 16389 C C . TRP A 1 29 ? -12.687 -0.372 2.295 1.00 0.00 29 TRP A C 16
ATOM 16390 O O . TRP A 1 29 ? -12.054 -1.404 2.517 1.00 0.00 29 TRP A O 16
ATOM 16411 N N . HIS A 1 30 ? -13.239 -0.101 1.116 1.00 0.00 30 HIS A N 16
ATOM 16412 C CA . HIS A 1 30 ? -13.129 -1.023 -0.009 1.00 0.00 30 HIS A CA 16
ATOM 16413 C C . HIS A 1 30 ? -11.674 -1.410 -0.255 1.00 0.00 30 HIS A C 16
ATOM 16414 O O . HIS A 1 30 ? -10.770 -0.588 -0.105 1.00 0.00 30 HIS A O 16
ATOM 16428 N N . GLU A 1 31 ? -11.456 -2.666 -0.631 1.00 0.00 31 GLU A N 16
ATOM 16429 C CA . GLU A 1 31 ? -10.110 -3.161 -0.896 1.00 0.00 31 GLU A CA 16
ATOM 16430 C C . GLU A 1 31 ? -9.308 -2.149 -1.708 1.00 0.00 31 GLU A C 16
ATOM 16431 O O . GLU A 1 31 ? -8.077 -2.158 -1.693 1.00 0.00 31 GLU A O 16
ATOM 16443 N N . THR A 1 32 ? -10.015 -1.275 -2.419 1.00 0.00 32 THR A N 16
ATOM 16444 C CA . THR A 1 32 ? -9.371 -0.257 -3.239 1.00 0.00 32 THR A CA 16
ATOM 16445 C C . THR A 1 32 ? -9.420 1.107 -2.561 1.00 0.00 32 THR A C 16
ATOM 16446 O O . THR A 1 32 ? -8.446 1.860 -2.587 1.00 0.00 32 THR A O 16
ATOM 16457 N N . CYS A 1 33 ? -10.559 1.421 -1.954 1.00 0.00 33 CYS A N 16
ATOM 16458 C CA . CYS A 1 33 ? -10.736 2.695 -1.269 1.00 0.00 33 CYS A CA 16
ATOM 16459 C C . CYS A 1 33 ? -9.696 2.868 -0.165 1.00 0.00 33 CYS A C 16
ATOM 16460 O O . CYS A 1 33 ? -9.425 3.984 0.278 1.00 0.00 33 CYS A O 16
ATOM 16467 N N . PHE A 1 34 ? -9.116 1.756 0.273 1.00 0.00 34 PHE A N 16
ATOM 16468 C CA . PHE A 1 34 ? -8.106 1.783 1.325 1.00 0.00 34 PHE A CA 16
ATOM 16469 C C . PHE A 1 34 ? -6.726 2.080 0.746 1.00 0.00 34 PHE A C 16
ATOM 16470 O O . PHE A 1 34 ? -5.706 1.683 1.310 1.00 0.00 34 PHE A O 16
ATOM 16487 N N . ILE A 1 35 ? -6.703 2.780 -0.383 1.00 0.00 35 ILE A N 16
ATOM 16488 C CA . ILE A 1 35 ? -5.449 3.131 -1.038 1.00 0.00 35 ILE A CA 16
ATOM 16489 C C . ILE A 1 35 ? -4.566 3.972 -0.122 1.00 0.00 35 ILE A C 16
ATOM 16490 O O . ILE A 1 35 ? -4.955 4.305 0.998 1.00 0.00 35 ILE A O 16
ATOM 16506 N N . CYS A 1 36 ? -3.377 4.313 -0.606 1.00 0.00 36 CYS A N 16
ATOM 16507 C CA . CYS A 1 36 ? -2.438 5.117 0.168 1.00 0.00 36 CYS A CA 16
ATOM 16508 C C . CYS A 1 36 ? -2.786 6.600 0.075 1.00 0.00 36 CYS A C 16
ATOM 16509 O O . CYS A 1 36 ? -3.585 7.010 -0.767 1.00 0.00 36 CYS A O 16
ATOM 16516 N N . HIS A 1 37 ? -2.180 7.400 0.947 1.00 0.00 37 HIS A N 16
ATOM 16517 C CA . HIS A 1 37 ? -2.425 8.837 0.964 1.00 0.00 37 HIS A CA 16
ATOM 16518 C C . HIS A 1 37 ? -1.303 9.587 0.251 1.00 0.00 37 HIS A C 16
ATOM 16519 O O . HIS A 1 37 ? -1.457 10.753 -0.114 1.00 0.00 37 HIS A O 16
ATOM 16534 N N . ARG A 1 38 ? -0.176 8.911 0.057 1.00 0.00 38 ARG A N 16
ATOM 16535 C CA . ARG A 1 38 ? 0.972 9.514 -0.610 1.00 0.00 38 ARG A CA 16
ATOM 16536 C C . ARG A 1 38 ? 1.049 9.069 -2.068 1.00 0.00 38 ARG A C 16
ATOM 16537 O O . ARG A 1 38 ? 0.978 9.890 -2.983 1.00 0.00 38 ARG A O 16
ATOM 16558 N N . CYS A 1 39 ? 1.195 7.765 -2.276 1.00 0.00 39 CYS A N 16
ATOM 16559 C CA . CYS A 1 39 ? 1.283 7.210 -3.621 1.00 0.00 39 CYS A CA 16
ATOM 16560 C C . CYS A 1 39 ? -0.107 6.968 -4.202 1.00 0.00 39 CYS A C 16
ATOM 16561 O O . CYS A 1 39 ? -0.265 6.803 -5.411 1.00 0.00 39 CYS A O 16
ATOM 16568 N N . GLN A 1 40 ? -1.111 6.950 -3.331 1.00 0.00 40 GLN A N 16
ATOM 16569 C CA . GLN A 1 40 ? -2.488 6.728 -3.757 1.00 0.00 40 GLN A CA 16
ATOM 16570 C C . GLN A 1 40 ? -2.642 5.357 -4.408 1.00 0.00 40 GLN A C 16
ATOM 16571 O O . GLN A 1 40 ? -3.283 5.224 -5.450 1.00 0.00 40 GLN A O 16
ATOM 16585 N N . GLN A 1 41 ? -2.050 4.343 -3.786 1.00 0.00 41 GLN A N 16
ATOM 16586 C CA . GLN A 1 41 ? -2.121 2.982 -4.307 1.00 0.00 41 GLN A CA 16
ATOM 16587 C C . GLN A 1 41 ? -2.830 2.059 -3.321 1.00 0.00 41 GLN A C 16
ATOM 16588 O O . GLN A 1 41 ? -2.771 2.245 -2.106 1.00 0.00 41 GLN A O 16
ATOM 16602 N N . PRO A 1 42 ? -3.517 1.038 -3.856 1.00 0.00 42 PRO A N 16
ATOM 16603 C CA . PRO A 1 42 ? -4.251 0.065 -3.041 1.00 0.00 42 PRO A CA 16
ATOM 16604 C C . PRO A 1 42 ? -3.320 -0.847 -2.249 1.00 0.00 42 PRO A C 16
ATOM 16605 O O . PRO A 1 42 ? -2.948 -1.924 -2.716 1.00 0.00 42 PRO A O 16
ATOM 16616 N N . ILE A 1 43 ? -2.948 -0.410 -1.051 1.00 0.00 43 ILE A N 16
ATOM 16617 C CA . ILE A 1 43 ? -2.062 -1.189 -0.195 1.00 0.00 43 ILE A CA 16
ATOM 16618 C C . ILE A 1 43 ? -2.563 -2.621 -0.045 1.00 0.00 43 ILE A C 16
ATOM 16619 O O . ILE A 1 43 ? -1.904 -3.568 -0.472 1.00 0.00 43 ILE A O 16
ATOM 16635 N N . GLY A 1 44 ? -3.734 -2.772 0.566 1.00 0.00 44 GLY A N 16
ATOM 16636 C CA . GLY A 1 44 ? -4.305 -4.092 0.761 1.00 0.00 44 GLY A CA 16
ATOM 16637 C C . GLY A 1 44 ? -4.081 -4.618 2.164 1.00 0.00 44 GLY A C 16
ATOM 16638 O O . GLY A 1 44 ? -4.577 -4.049 3.137 1.00 0.00 44 GLY A O 16
ATOM 16642 N N . THR A 1 45 ? -3.332 -5.711 2.272 1.00 0.00 45 THR A N 16
ATOM 16643 C CA . THR A 1 45 ? -3.045 -6.317 3.566 1.00 0.00 45 THR A CA 16
ATOM 16644 C C . THR A 1 45 ? -1.553 -6.580 3.731 1.00 0.00 45 THR A C 16
ATOM 16645 O O . THR A 1 45 ? -1.148 -7.625 4.243 1.00 0.00 45 THR A O 16
ATOM 16656 N N . LYS A 1 46 ? -0.737 -5.626 3.297 1.00 0.00 46 LYS A N 16
ATOM 16657 C CA . LYS A 1 46 ? 0.712 -5.753 3.398 1.00 0.00 46 LYS A CA 16
ATOM 16658 C C . LYS A 1 46 ? 1.272 -4.785 4.436 1.00 0.00 46 LYS A C 16
ATOM 16659 O O . LYS A 1 46 ? 0.560 -3.912 4.931 1.00 0.00 46 LYS A O 16
ATOM 16678 N N . SER A 1 47 ? 2.551 -4.945 4.759 1.00 0.00 47 SER A N 16
ATOM 16679 C CA . SER A 1 47 ? 3.205 -4.086 5.739 1.00 0.00 47 SER A CA 16
ATOM 16680 C C . SER A 1 47 ? 2.925 -2.616 5.446 1.00 0.00 47 SER A C 16
ATOM 16681 O O . SER A 1 47 ? 3.442 -2.054 4.480 1.00 0.00 47 SER A O 16
ATOM 16689 N N . PHE A 1 48 ? 2.103 -1.998 6.287 1.00 0.00 48 PHE A N 16
ATOM 16690 C CA . PHE A 1 48 ? 1.752 -0.592 6.119 1.00 0.00 48 PHE A CA 16
ATOM 16691 C C . PHE A 1 48 ? 1.503 0.071 7.471 1.00 0.00 48 PHE A C 16
ATOM 16692 O O . PHE A 1 48 ? 0.988 -0.556 8.397 1.00 0.00 48 PHE A O 16
ATOM 16709 N N . ILE A 1 49 ? 1.871 1.344 7.575 1.00 0.00 49 ILE A N 16
ATOM 16710 C CA . ILE A 1 49 ? 1.688 2.093 8.812 1.00 0.00 49 ILE A CA 16
ATOM 16711 C C . ILE A 1 49 ? 0.413 2.929 8.764 1.00 0.00 49 ILE A C 16
ATOM 16712 O O . ILE A 1 49 ? 0.353 3.978 8.123 1.00 0.00 49 ILE A O 16
ATOM 16728 N N . PRO A 1 50 ? -0.631 2.455 9.461 1.00 0.00 50 PRO A N 16
ATOM 16729 C CA . PRO A 1 50 ? -1.923 3.145 9.516 1.00 0.00 50 PRO A CA 16
ATOM 16730 C C . PRO A 1 50 ? -1.854 4.443 10.314 1.00 0.00 50 PRO A C 16
ATOM 16731 O O . PRO A 1 50 ? -1.558 4.435 11.509 1.00 0.00 50 PRO A O 16
ATOM 16742 N N . LYS A 1 51 ? -2.129 5.558 9.645 1.00 0.00 51 LYS A N 16
ATOM 16743 C CA . LYS A 1 51 ? -2.100 6.865 10.291 1.00 0.00 51 LYS A CA 16
ATOM 16744 C C . LYS A 1 51 ? -3.417 7.146 11.008 1.00 0.00 51 LYS A C 16
ATOM 16745 O O . LYS A 1 51 ? -4.467 6.632 10.623 1.00 0.00 51 LYS A O 16
ATOM 16764 N N . ASP A 1 52 ? -3.353 7.967 12.051 1.00 0.00 52 ASP A N 16
ATOM 16765 C CA . ASP A 1 52 ? -4.541 8.319 12.820 1.00 0.00 52 ASP A CA 16
ATOM 16766 C C . ASP A 1 52 ? -5.781 8.324 11.933 1.00 0.00 52 ASP A C 16
ATOM 16767 O O . ASP A 1 52 ? -6.673 7.492 12.091 1.00 0.00 52 ASP A O 16
ATOM 16776 N N . ASN A 1 53 ? -5.831 9.269 10.999 1.00 0.00 53 ASN A N 16
ATOM 16777 C CA . ASN A 1 53 ? -6.963 9.383 10.087 1.00 0.00 53 ASN A CA 16
ATOM 16778 C C . ASN A 1 53 ? -6.508 9.257 8.636 1.00 0.00 53 ASN A C 16
ATOM 16779 O O . ASN A 1 53 ? -7.131 9.810 7.730 1.00 0.00 53 ASN A O 16
ATOM 16790 N N . GLN A 1 54 ? -5.420 8.524 8.425 1.00 0.00 54 GLN A N 16
ATOM 16791 C CA . GLN A 1 54 ? -4.882 8.325 7.085 1.00 0.00 54 GLN A CA 16
ATOM 16792 C C . GLN A 1 54 ? -4.112 7.011 6.997 1.00 0.00 54 GLN A C 16
ATOM 16793 O O . GLN A 1 54 ? -3.969 6.297 7.988 1.00 0.00 54 GLN A O 16
ATOM 16807 N N . ASN A 1 55 ? -3.619 6.699 5.803 1.00 0.00 55 ASN A N 16
ATOM 16808 C CA . ASN A 1 55 ? -2.864 5.470 5.585 1.00 0.00 55 ASN A CA 16
ATOM 16809 C C . ASN A 1 55 ? -1.618 5.738 4.747 1.00 0.00 55 ASN A C 16
ATOM 16810 O O . ASN A 1 55 ? -1.678 6.425 3.727 1.00 0.00 55 ASN A O 16
ATOM 16821 N N . PHE A 1 56 ? -0.488 5.191 5.184 1.00 0.00 56 PHE A N 16
ATOM 16822 C CA . PHE A 1 56 ? 0.773 5.371 4.475 1.00 0.00 56 PHE A CA 16
ATOM 16823 C C . PHE A 1 56 ? 1.608 4.095 4.518 1.00 0.00 56 PHE A C 16
ATOM 16824 O O . PHE A 1 56 ? 1.797 3.497 5.578 1.00 0.00 56 PHE A O 16
ATOM 16841 N N . CYS A 1 57 ? 2.105 3.682 3.357 1.00 0.00 57 CYS A N 16
ATOM 16842 C CA . CYS A 1 57 ? 2.919 2.476 3.259 1.00 0.00 57 CYS A CA 16
ATOM 16843 C C . CYS A 1 57 ? 4.201 2.617 4.075 1.00 0.00 57 CYS A C 16
ATOM 16844 O O . CYS A 1 57 ? 4.421 3.633 4.735 1.00 0.00 57 CYS A O 16
ATOM 16851 N N . VAL A 1 58 ? 5.043 1.590 4.026 1.00 0.00 58 VAL A N 16
ATOM 16852 C CA . VAL A 1 58 ? 6.303 1.599 4.759 1.00 0.00 58 VAL A CA 16
ATOM 16853 C C . VAL A 1 58 ? 7.248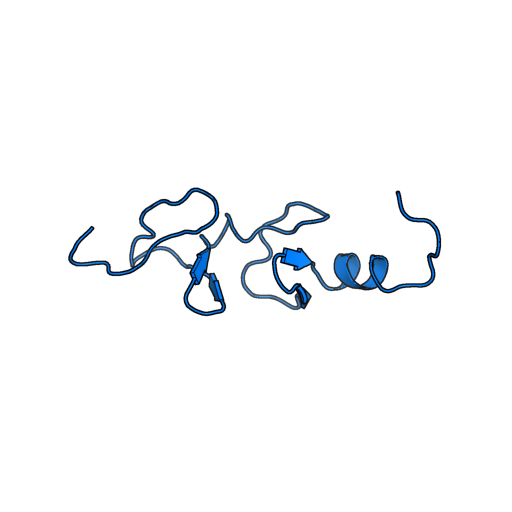 2.665 4.216 1.00 0.00 58 VAL A C 16
ATOM 16854 O O . VAL A 1 58 ? 7.807 3.471 4.959 1.00 0.00 58 VAL A O 16
ATOM 16867 N N . PRO A 1 59 ? 7.431 2.671 2.887 1.00 0.00 59 PRO A N 16
ATOM 16868 C CA . PRO A 1 59 ? 8.307 3.634 2.213 1.00 0.00 59 PRO A CA 16
ATOM 16869 C C . PRO A 1 59 ? 7.742 5.050 2.241 1.00 0.00 59 PRO A C 16
ATOM 16870 O O . PRO A 1 59 ? 8.487 6.028 2.167 1.00 0.00 59 PRO A O 16
ATOM 16881 N N . CYS A 1 60 ? 6.422 5.153 2.348 1.00 0.00 60 CYS A N 16
ATOM 16882 C CA . CYS A 1 60 ? 5.756 6.450 2.386 1.00 0.00 60 CYS A CA 16
ATOM 16883 C C . CYS A 1 60 ? 5.749 7.017 3.802 1.00 0.00 60 CYS A C 16
ATOM 16884 O O . CYS A 1 60 ? 6.200 8.138 4.036 1.00 0.00 60 CYS A O 16
ATOM 16891 N N . TYR A 1 61 ? 5.234 6.234 4.744 1.00 0.00 61 TYR A N 16
ATOM 16892 C CA . TYR A 1 61 ? 5.166 6.658 6.137 1.00 0.00 61 TYR A CA 16
ATOM 16893 C C . TYR A 1 61 ? 6.546 7.055 6.654 1.00 0.00 61 TYR A C 16
ATOM 16894 O O . TYR A 1 61 ? 6.726 8.144 7.198 1.00 0.00 61 TYR A O 16
ATOM 16912 N N . GLU A 1 62 ? 7.516 6.163 6.478 1.00 0.00 62 GLU A N 16
ATOM 16913 C CA . GLU A 1 62 ? 8.879 6.420 6.927 1.00 0.00 62 GLU A CA 16
ATOM 16914 C C . GLU A 1 62 ? 9.324 7.827 6.536 1.00 0.00 62 GLU A C 16
ATOM 16915 O O . GLU A 1 62 ? 9.910 8.551 7.341 1.00 0.00 62 GLU A O 16
ATOM 16927 N N . LYS A 1 63 ? 9.043 8.206 5.294 1.00 0.00 63 LYS A N 16
ATOM 16928 C CA . LYS A 1 63 ? 9.413 9.525 4.794 1.00 0.00 63 LYS A CA 16
ATOM 16929 C C . LYS A 1 63 ? 8.867 10.623 5.700 1.00 0.00 63 LYS A C 16
ATOM 16930 O O . LYS A 1 63 ? 9.587 11.550 6.070 1.00 0.00 63 LYS A O 16
ATOM 16949 N N . GLN A 1 64 ? 7.591 10.511 6.055 1.00 0.00 64 GLN A N 16
ATOM 16950 C CA . GLN A 1 64 ? 6.949 11.495 6.919 1.00 0.00 64 GLN A CA 16
ATOM 16951 C C . GLN A 1 64 ? 7.749 11.697 8.202 1.00 0.00 64 GLN A C 16
ATOM 16952 O O . GLN A 1 64 ? 7.990 12.828 8.624 1.00 0.00 64 GLN A O 16
ATOM 16966 N N . HIS A 1 65 ? 8.158 10.592 8.818 1.00 0.00 65 HIS A N 16
ATOM 16967 C CA . HIS A 1 65 ? 8.932 10.648 10.053 1.00 0.00 65 HIS A CA 16
ATOM 16968 C C . HIS A 1 65 ? 10.429 10.630 9.758 1.00 0.00 65 HIS A C 16
ATOM 16969 O O . HIS A 1 65 ? 11.197 9.952 10.439 1.00 0.00 65 HIS A O 16
ATOM 16984 N N . ALA A 1 66 ? 10.835 11.380 8.739 1.00 0.00 66 ALA A N 16
ATOM 16985 C CA . ALA A 1 66 ? 12.239 11.452 8.355 1.00 0.00 66 ALA A CA 16
ATOM 16986 C C . ALA A 1 66 ? 12.574 12.811 7.750 1.00 0.00 66 ALA A C 16
ATOM 16987 O O . ALA A 1 66 ? 11.682 13.568 7.369 1.00 0.00 66 ALA A O 16
ATOM 16994 N N . SER A 1 67 ? 13.866 13.113 7.665 1.00 0.00 67 SER A N 16
ATOM 16995 C CA . SER A 1 67 ? 14.318 14.383 7.109 1.00 0.00 67 SER A CA 16
ATOM 16996 C C . SER A 1 67 ? 14.889 14.191 5.708 1.00 0.00 67 SER A C 16
ATOM 16997 O O . SER A 1 67 ? 15.192 13.071 5.297 1.00 0.00 67 SER A O 16
ATOM 17005 N N . GLY A 1 68 ? 15.032 15.292 4.977 1.00 0.00 68 GLY A N 16
ATOM 17006 C CA . GLY A 1 68 ? 15.565 15.225 3.629 1.00 0.00 68 GLY A CA 16
ATOM 17007 C C . GLY A 1 68 ? 16.946 15.841 3.520 1.00 0.00 68 GLY A C 16
ATOM 17008 O O . GLY A 1 68 ? 17.102 17.002 3.142 1.00 0.00 68 GLY A O 16
ATOM 17012 N N . PRO A 1 69 ? 17.977 15.053 3.858 1.00 0.00 69 PRO A N 16
ATOM 17013 C CA . PRO A 1 69 ? 19.370 15.507 3.805 1.00 0.00 69 PRO A CA 16
ATOM 17014 C C . PRO A 1 69 ? 19.862 15.705 2.375 1.00 0.00 69 PRO A C 16
ATOM 17015 O O . PRO A 1 69 ? 21.026 16.036 2.149 1.00 0.00 69 PRO A O 16
ATOM 17026 N N . SER A 1 70 ? 18.968 15.500 1.413 1.00 0.00 70 SER A N 16
ATOM 17027 C CA . SER A 1 70 ? 19.312 15.653 0.004 1.00 0.00 70 SER A CA 16
ATOM 17028 C C . SER A 1 70 ? 18.204 16.382 -0.750 1.00 0.00 70 SER A C 16
ATOM 17029 O O . SER A 1 70 ? 17.134 16.645 -0.202 1.00 0.00 70 SER A O 16
ATOM 17037 N N . SER A 1 71 ? 18.469 16.705 -2.012 1.00 0.00 71 SER A N 16
ATOM 17038 C CA . SER A 1 71 ? 17.497 17.406 -2.842 1.00 0.00 71 SER A CA 16
ATOM 17039 C C . SER A 1 71 ? 16.105 16.805 -2.674 1.00 0.00 71 SER A C 16
ATOM 17040 O O . SER A 1 71 ? 15.913 15.601 -2.840 1.00 0.00 71 SER A O 16
ATOM 17048 N N . GLY A 1 72 ? 15.136 17.653 -2.344 1.00 0.00 72 GLY A N 16
ATOM 17049 C CA . GLY A 1 72 ? 13.774 17.188 -2.159 1.00 0.00 72 GLY A CA 16
ATOM 17050 C C . GLY A 1 72 ? 13.439 16.941 -0.702 1.00 0.00 72 GLY A C 16
ATOM 17051 O O . GLY A 1 72 ? 12.880 17.827 -0.057 1.00 0.00 72 GLY A O 16
ATOM 17057 N N . GLY A 1 1 ? -34.600 -9.526 9.268 1.00 0.00 1 GLY A N 17
ATOM 17058 C CA . GLY A 1 1 ? -34.364 -8.838 8.012 1.00 0.00 1 GLY A CA 17
ATOM 17059 C C . GLY A 1 1 ? -32.979 -9.104 7.457 1.00 0.00 1 GLY A C 17
ATOM 17060 O O . GLY A 1 1 ? -32.797 -9.991 6.624 1.00 0.00 1 GLY A O 17
ATOM 17064 N N . SER A 1 2 ? -32.000 -8.332 7.918 1.00 0.00 2 SER A N 17
ATOM 17065 C CA . SER A 1 2 ? -30.625 -8.485 7.457 1.00 0.00 2 SER A CA 17
ATOM 17066 C C . SER A 1 2 ? -29.638 -8.108 8.558 1.00 0.00 2 SER A C 17
ATOM 17067 O O . SER A 1 2 ? -29.974 -7.365 9.481 1.00 0.00 2 SER A O 17
ATOM 17075 N N . SER A 1 3 ? -28.419 -8.626 8.454 1.00 0.00 3 SER A N 17
ATOM 17076 C CA . SER A 1 3 ? -27.383 -8.348 9.442 1.00 0.00 3 SER A CA 17
ATOM 17077 C C . SER A 1 3 ? -26.038 -8.101 8.765 1.00 0.00 3 SER A C 17
ATOM 17078 O O . SER A 1 3 ? -25.552 -8.935 8.003 1.00 0.00 3 SER A O 17
ATOM 17086 N N . GLY A 1 4 ? -25.442 -6.947 9.049 1.00 0.00 4 GLY A N 17
ATOM 17087 C CA . GLY A 1 4 ? -24.159 -6.609 8.460 1.00 0.00 4 GLY A CA 17
ATOM 17088 C C . GLY A 1 4 ? -24.106 -5.176 7.969 1.00 0.00 4 GLY A C 17
ATOM 17089 O O . GLY A 1 4 ? -23.809 -4.924 6.802 1.00 0.00 4 GLY A O 17
ATOM 17093 N N . SER A 1 5 ? -24.396 -4.235 8.862 1.00 0.00 5 SER A N 17
ATOM 17094 C CA . SER A 1 5 ? -24.385 -2.820 8.512 1.00 0.00 5 SER A CA 17
ATOM 17095 C C . SER A 1 5 ? -22.987 -2.231 8.674 1.00 0.00 5 SER A C 17
ATOM 17096 O O . SER A 1 5 ? -22.550 -1.938 9.787 1.00 0.00 5 SER A O 17
ATOM 17104 N N . SER A 1 6 ? -22.290 -2.060 7.555 1.00 0.00 6 SER A N 17
ATOM 17105 C CA . SER A 1 6 ? -20.940 -1.510 7.572 1.00 0.00 6 SER A CA 17
ATOM 17106 C C . SER A 1 6 ? -20.869 -0.219 6.762 1.00 0.00 6 SER A C 17
ATOM 17107 O O . SER A 1 6 ? -20.736 0.870 7.319 1.00 0.00 6 SER A O 17
ATOM 17115 N N . GLY A 1 7 ? -20.958 -0.350 5.442 1.00 0.00 7 GLY A N 17
ATOM 17116 C CA . GLY A 1 7 ? -20.902 0.813 4.575 1.00 0.00 7 GLY A CA 17
ATOM 17117 C C . GLY A 1 7 ? -19.526 1.446 4.544 1.00 0.00 7 GLY A C 17
ATOM 17118 O O . GLY A 1 7 ? -19.010 1.880 5.574 1.00 0.00 7 GLY A O 17
ATOM 17122 N N . CYS A 1 8 ? -18.928 1.499 3.358 1.00 0.00 8 CYS A N 17
ATOM 17123 C CA . CYS A 1 8 ? -17.602 2.082 3.196 1.00 0.00 8 CYS A CA 17
ATOM 17124 C C . CYS A 1 8 ? -17.540 3.476 3.814 1.00 0.00 8 CYS A C 17
ATOM 17125 O O . CYS A 1 8 ? -18.571 4.098 4.070 1.00 0.00 8 CYS A O 17
ATOM 17132 N N . GLN A 1 9 ? -16.325 3.959 4.052 1.00 0.00 9 GLN A N 17
ATOM 17133 C CA . GLN A 1 9 ? -16.130 5.279 4.641 1.00 0.00 9 GLN A CA 17
ATOM 17134 C C . GLN A 1 9 ? -15.606 6.266 3.603 1.00 0.00 9 GLN A C 17
ATOM 17135 O O . GLN A 1 9 ? -15.942 7.449 3.634 1.00 0.00 9 GLN A O 17
ATOM 17149 N N . GLU A 1 10 ? -14.780 5.771 2.686 1.00 0.00 10 GLU A N 17
ATOM 17150 C CA . GLU A 1 10 ? -14.209 6.611 1.640 1.00 0.00 10 GLU A CA 17
ATOM 17151 C C . GLU A 1 10 ? -15.299 7.141 0.713 1.00 0.00 10 GLU A C 17
ATOM 17152 O O . GLU A 1 10 ? -15.618 8.330 0.728 1.00 0.00 10 GLU A O 17
ATOM 17164 N N . CYS A 1 11 ? -15.865 6.251 -0.095 1.00 0.00 11 CYS A N 17
ATOM 17165 C CA . CYS A 1 11 ? -16.918 6.627 -1.031 1.00 0.00 11 CYS A CA 17
ATOM 17166 C C . CYS A 1 11 ? -18.282 6.621 -0.346 1.00 0.00 11 CYS A C 17
ATOM 17167 O O . CYS A 1 11 ? -19.249 7.185 -0.858 1.00 0.00 11 CYS A O 17
ATOM 17174 N N . LYS A 1 12 ? -18.352 5.979 0.815 1.00 0.00 12 LYS A N 17
ATOM 17175 C CA . LYS A 1 12 ? -19.595 5.900 1.572 1.00 0.00 12 LYS A CA 17
ATOM 17176 C C . LYS A 1 12 ? -20.635 5.071 0.825 1.00 0.00 12 LYS A C 17
ATOM 17177 O O . LYS A 1 12 ? -21.821 5.401 0.820 1.00 0.00 12 LYS A O 17
ATOM 17196 N N . LYS A 1 13 ? -20.183 3.991 0.195 1.00 0.00 13 LYS A N 17
ATOM 17197 C CA . LYS A 1 13 ? -21.075 3.113 -0.553 1.00 0.00 13 LYS A CA 17
ATOM 17198 C C . LYS A 1 13 ? -21.220 1.764 0.144 1.00 0.00 13 LYS A C 17
ATOM 17199 O O . LYS A 1 13 ? -20.238 1.182 0.606 1.00 0.00 13 LYS A O 17
ATOM 17218 N N . THR A 1 14 ? -22.452 1.270 0.216 1.00 0.00 14 THR A N 17
ATOM 17219 C CA . THR A 1 14 ? -22.726 -0.011 0.856 1.00 0.00 14 THR A CA 17
ATOM 17220 C C . THR A 1 14 ? -21.818 -1.105 0.307 1.00 0.00 14 THR A C 17
ATOM 17221 O O . THR A 1 14 ? -21.965 -1.530 -0.839 1.00 0.00 14 THR A O 17
ATOM 17232 N N . ILE A 1 15 ? -20.880 -1.558 1.132 1.00 0.00 15 ILE A N 17
ATOM 17233 C CA . ILE A 1 15 ? -19.950 -2.605 0.729 1.00 0.00 15 ILE A CA 17
ATOM 17234 C C . ILE A 1 15 ? -20.631 -3.970 0.713 1.00 0.00 15 ILE A C 17
ATOM 17235 O O . ILE A 1 15 ? -21.095 -4.455 1.745 1.00 0.00 15 ILE A O 17
ATOM 17251 N N . MET A 1 16 ? -20.685 -4.585 -0.464 1.00 0.00 16 MET A N 17
ATOM 17252 C CA . MET A 1 16 ? -21.306 -5.896 -0.613 1.00 0.00 16 MET A CA 17
ATOM 17253 C C . MET A 1 16 ? -20.516 -6.961 0.142 1.00 0.00 16 MET A C 17
ATOM 17254 O O . MET A 1 16 ? -19.313 -6.832 0.367 1.00 0.0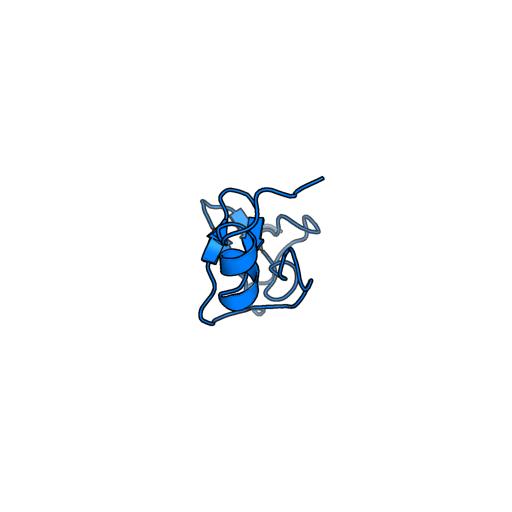0 16 MET A O 17
ATOM 17268 N N . PRO A 1 17 ? -21.207 -8.038 0.543 1.00 0.00 17 PRO A N 17
ATOM 17269 C CA . PRO A 1 17 ? -20.590 -9.146 1.278 1.00 0.00 17 PRO A CA 17
ATOM 17270 C C . PRO A 1 17 ? -19.637 -9.959 0.408 1.00 0.00 17 PRO A C 17
ATOM 17271 O O . PRO A 1 17 ? -18.996 -10.896 0.881 1.00 0.00 17 PRO A O 17
ATOM 17282 N N . GLY A 1 18 ? -19.549 -9.593 -0.867 1.00 0.00 18 GLY A N 17
ATOM 17283 C CA . GLY A 1 18 ? -18.672 -10.300 -1.783 1.00 0.00 18 GLY A CA 17
ATOM 17284 C C . GLY A 1 18 ? -17.247 -9.786 -1.732 1.00 0.00 18 GLY A C 17
ATOM 17285 O O . GLY A 1 18 ? -16.340 -10.489 -1.285 1.00 0.00 18 GLY A O 17
ATOM 17289 N N . THR A 1 19 ? -17.046 -8.555 -2.193 1.00 0.00 19 THR A N 17
ATOM 17290 C CA . THR A 1 19 ? -15.721 -7.948 -2.201 1.00 0.00 19 THR A CA 17
ATOM 17291 C C . THR A 1 19 ? -15.100 -7.965 -0.809 1.00 0.00 19 THR A C 17
ATOM 17292 O O . THR A 1 19 ? -15.808 -8.010 0.196 1.00 0.00 19 THR A O 17
ATOM 17303 N N . ARG A 1 20 ? -13.772 -7.928 -0.758 1.00 0.00 20 ARG A N 17
ATOM 17304 C CA . ARG A 1 20 ? -13.056 -7.940 0.511 1.00 0.00 20 ARG A CA 17
ATOM 17305 C C . ARG A 1 20 ? -12.791 -6.519 0.999 1.00 0.00 20 ARG A C 17
ATOM 17306 O O . ARG A 1 20 ? -11.973 -5.797 0.428 1.00 0.00 20 ARG A O 17
ATOM 17327 N N . LYS A 1 21 ? -13.488 -6.123 2.059 1.00 0.00 21 LYS A N 17
ATOM 17328 C CA . LYS A 1 21 ? -13.328 -4.789 2.625 1.00 0.00 21 LYS A CA 17
ATOM 17329 C C . LYS A 1 21 ? -12.289 -4.792 3.742 1.00 0.00 21 LYS A C 17
ATOM 17330 O O . LYS A 1 21 ? -11.840 -5.851 4.181 1.00 0.00 21 LYS A O 17
ATOM 17349 N N . MET A 1 22 ? -11.914 -3.602 4.198 1.00 0.00 22 MET A N 17
ATOM 17350 C CA . MET A 1 22 ? -10.929 -3.469 5.266 1.00 0.00 22 MET A CA 17
ATOM 17351 C C . MET A 1 22 ? -11.545 -2.803 6.492 1.00 0.00 22 MET A C 17
ATOM 17352 O O . MET A 1 22 ? -11.821 -1.604 6.485 1.00 0.00 22 MET A O 17
ATOM 17366 N N . GLU A 1 23 ? -11.757 -3.589 7.544 1.00 0.00 23 GLU A N 17
ATOM 17367 C CA . GLU A 1 23 ? -12.341 -3.073 8.776 1.00 0.00 23 GLU A CA 17
ATOM 17368 C C . GLU A 1 23 ? -11.260 -2.518 9.700 1.00 0.00 23 GLU A C 17
ATOM 17369 O O . GLU A 1 23 ? -10.393 -3.254 10.171 1.00 0.00 23 GLU A O 17
ATOM 17381 N N . TYR A 1 24 ? -11.319 -1.216 9.953 1.00 0.00 24 TYR A N 17
ATOM 17382 C CA . TYR A 1 24 ? -10.344 -0.560 10.817 1.00 0.00 24 TYR A CA 17
ATOM 17383 C C . TYR A 1 24 ? -11.018 0.475 11.712 1.00 0.00 24 TYR A C 17
ATOM 17384 O O . TYR A 1 24 ? -11.612 1.440 11.228 1.00 0.00 24 TYR A O 17
ATOM 17402 N N . LYS A 1 25 ? -10.923 0.268 13.021 1.00 0.00 25 LYS A N 17
ATOM 17403 C CA . LYS A 1 25 ? -11.520 1.183 13.986 1.00 0.00 25 LYS A CA 17
ATOM 17404 C C . LYS A 1 25 ? -13.034 1.251 13.806 1.00 0.00 25 LYS A C 17
ATOM 17405 O O . LYS A 1 25 ? -13.642 2.306 13.980 1.00 0.00 25 LYS A O 17
ATOM 17424 N N . GLY A 1 26 ? -13.636 0.118 13.457 1.00 0.00 26 GLY A N 17
ATOM 17425 C CA . GLY A 1 26 ? -15.073 0.071 13.261 1.00 0.00 26 GLY A CA 17
ATOM 17426 C C . GLY A 1 26 ? -15.479 0.463 11.854 1.00 0.00 26 GLY A C 17
ATOM 17427 O O . GLY A 1 26 ? -16.452 -0.062 11.313 1.00 0.00 26 GLY A O 17
ATOM 17431 N N . SER A 1 27 ? -14.732 1.389 11.261 1.00 0.00 27 SER A N 17
ATOM 17432 C CA . SER A 1 27 ? -15.023 1.855 9.910 1.00 0.00 27 SER A CA 17
ATOM 17433 C C . SER A 1 27 ? -14.576 0.829 8.873 1.00 0.00 27 SER A C 17
ATOM 17434 O O . SER A 1 27 ? -13.732 -0.023 9.151 1.00 0.00 27 SER A O 17
ATOM 17442 N N . SER A 1 28 ? -15.148 0.917 7.677 1.00 0.00 28 SER A N 17
ATOM 17443 C CA . SER A 1 28 ? -14.811 -0.005 6.598 1.00 0.00 28 SER A CA 17
ATOM 17444 C C . SER A 1 28 ? -14.302 0.752 5.375 1.00 0.00 28 SER A C 17
ATOM 17445 O O . SER A 1 28 ? -14.667 1.906 5.150 1.00 0.00 28 SER A O 17
ATOM 17453 N N . TRP A 1 29 ? -13.458 0.093 4.589 1.00 0.00 29 TRP A N 17
ATOM 17454 C CA . TRP A 1 29 ? -12.898 0.703 3.389 1.00 0.00 29 TRP A CA 17
ATOM 17455 C C . TRP A 1 29 ? -12.776 -0.320 2.265 1.00 0.00 29 TRP A C 17
ATOM 17456 O O . TRP A 1 29 ? -12.160 -1.373 2.434 1.00 0.00 29 TRP A O 17
ATOM 17477 N N . HIS A 1 30 ? -13.367 -0.005 1.116 1.00 0.00 30 HIS A N 17
ATOM 17478 C CA . HIS A 1 30 ? -13.323 -0.897 -0.036 1.00 0.00 30 HIS A CA 17
ATOM 17479 C C . HIS A 1 30 ? -11.899 -1.381 -0.295 1.00 0.00 30 HIS A C 17
ATOM 17480 O O . HIS A 1 30 ? -10.934 -0.658 -0.048 1.00 0.00 30 HIS A O 17
ATOM 17494 N N . GLU A 1 31 ? -11.777 -2.607 -0.793 1.00 0.00 31 GLU A N 17
ATOM 17495 C CA . GLU A 1 31 ? -10.471 -3.187 -1.083 1.00 0.00 31 GLU A CA 17
ATOM 17496 C C . GLU A 1 31 ? -9.567 -2.172 -1.777 1.00 0.00 31 GLU A C 17
ATOM 17497 O O . GLU A 1 31 ? -8.342 -2.288 -1.743 1.00 0.00 31 GLU A O 17
ATOM 17509 N N . THR A 1 32 ? -10.181 -1.175 -2.408 1.00 0.00 32 THR A N 17
ATOM 17510 C CA . THR A 1 32 ? -9.434 -0.141 -3.112 1.00 0.00 32 THR A CA 17
ATOM 17511 C C . THR A 1 32 ? -9.433 1.166 -2.327 1.00 0.00 32 THR A C 17
ATOM 17512 O O . THR A 1 32 ? -8.375 1.726 -2.035 1.00 0.00 32 THR A O 17
ATOM 17523 N N . CYS A 1 33 ? -10.623 1.648 -1.987 1.00 0.00 33 CYS A N 17
ATOM 17524 C CA . CYS A 1 33 ? -10.760 2.890 -1.235 1.00 0.00 33 CYS A CA 17
ATOM 17525 C C . CYS A 1 33 ? -9.720 2.968 -0.121 1.00 0.00 33 CYS A C 17
ATOM 17526 O O . CYS A 1 33 ? -9.379 4.054 0.349 1.00 0.00 33 CYS A O 17
ATOM 17533 N N . PHE A 1 34 ? -9.219 1.810 0.296 1.00 0.00 34 PHE A N 17
ATOM 17534 C CA . PHE A 1 34 ? -8.218 1.747 1.355 1.00 0.00 34 PHE A CA 17
ATOM 17535 C C . PHE A 1 34 ? -6.823 2.018 0.801 1.00 0.00 34 PHE A C 17
ATOM 17536 O O . PHE A 1 34 ? -5.821 1.595 1.379 1.00 0.00 34 PHE A O 17
ATOM 17553 N N . ILE A 1 35 ? -6.766 2.726 -0.322 1.00 0.00 35 ILE A N 17
ATOM 17554 C CA . ILE A 1 35 ? -5.494 3.055 -0.954 1.00 0.00 35 ILE A CA 17
ATOM 17555 C C . ILE A 1 35 ? -4.606 3.863 -0.014 1.00 0.00 35 ILE A C 17
ATOM 17556 O O . ILE A 1 35 ? -5.027 4.249 1.077 1.00 0.00 35 ILE A O 17
ATOM 17572 N N . CYS A 1 36 ? -3.375 4.119 -0.446 1.00 0.00 36 CYS A N 17
ATOM 17573 C CA . CYS A 1 36 ? -2.427 4.883 0.355 1.00 0.00 36 CYS A CA 17
ATOM 17574 C C . CYS A 1 36 ? -2.714 6.378 0.258 1.00 0.00 36 CYS A C 17
ATOM 17575 O O . CYS A 1 36 ? -3.448 6.825 -0.624 1.00 0.00 36 CYS A O 17
ATOM 17582 N N . HIS A 1 37 ? -2.129 7.148 1.170 1.00 0.00 37 HIS A N 17
ATOM 17583 C CA . HIS A 1 37 ? -2.320 8.594 1.187 1.00 0.00 37 HIS A CA 17
ATOM 17584 C C . HIS A 1 37 ? -1.173 9.303 0.474 1.00 0.00 37 HIS A C 17
ATOM 17585 O O . HIS A 1 37 ? -1.244 10.502 0.204 1.00 0.00 37 HIS A O 17
ATOM 17600 N N . ARG A 1 38 ? -0.118 8.553 0.171 1.00 0.00 38 ARG A N 17
ATOM 17601 C CA . ARG A 1 38 ? 1.045 9.111 -0.509 1.00 0.00 38 ARG A CA 17
ATOM 17602 C C . ARG A 1 38 ? 1.127 8.605 -1.946 1.00 0.00 38 ARG A C 17
ATOM 17603 O O . ARG A 1 38 ? 1.035 9.384 -2.896 1.00 0.00 38 ARG A O 17
ATOM 17624 N N . CYS A 1 39 ? 1.302 7.297 -2.099 1.00 0.00 39 CYS A N 17
ATOM 17625 C CA . CYS A 1 39 ? 1.398 6.687 -3.420 1.00 0.00 39 CYS A CA 17
ATOM 17626 C C . CYS A 1 39 ? 0.012 6.456 -4.015 1.00 0.00 39 CYS A C 17
ATOM 17627 O O . CYS A 1 39 ? -0.121 6.110 -5.188 1.00 0.00 39 CYS A O 17
ATOM 17634 N N . GLN A 1 40 ? -1.017 6.651 -3.196 1.00 0.00 40 GLN A N 17
ATOM 17635 C CA . GLN A 1 40 ? -2.393 6.464 -3.642 1.00 0.00 40 GLN A CA 17
ATOM 17636 C C . GLN A 1 40 ? -2.577 5.091 -4.279 1.00 0.00 40 GLN A C 17
ATOM 17637 O O . GLN A 1 40 ? -3.192 4.966 -5.337 1.00 0.00 40 GLN A O 17
ATOM 17651 N N . GLN A 1 41 ? -2.040 4.065 -3.627 1.00 0.00 41 GLN A N 17
ATOM 17652 C CA . GLN A 1 41 ? -2.145 2.701 -4.131 1.00 0.00 41 GLN A CA 17
ATOM 17653 C C . GLN A 1 41 ? -2.858 1.802 -3.126 1.00 0.00 41 GLN A C 17
ATOM 17654 O O . GLN A 1 41 ? -2.758 1.986 -1.913 1.00 0.00 41 GLN A O 17
ATOM 17668 N N . PRO A 1 42 ? -3.594 0.806 -3.641 1.00 0.00 42 PRO A N 17
ATOM 17669 C CA . PRO A 1 42 ? -4.338 -0.141 -2.805 1.00 0.00 42 PRO A CA 17
ATOM 17670 C C . PRO A 1 42 ? -3.418 -1.086 -2.040 1.00 0.00 42 PRO A C 17
ATOM 17671 O O . PRO A 1 42 ? -3.135 -2.195 -2.494 1.00 0.00 42 PRO A O 17
ATOM 17682 N N . ILE A 1 43 ? -2.955 -0.640 -0.877 1.00 0.00 43 ILE A N 17
ATOM 17683 C CA . ILE A 1 43 ? -2.068 -1.448 -0.049 1.00 0.00 43 ILE A CA 17
ATOM 17684 C C . ILE A 1 43 ? -2.531 -2.899 0.000 1.00 0.00 43 ILE A C 17
ATOM 17685 O O . ILE A 1 43 ? -1.882 -3.788 -0.550 1.00 0.00 43 ILE A O 17
ATOM 17701 N N . GLY A 1 44 ? -3.661 -3.133 0.662 1.00 0.00 44 GLY A N 17
ATOM 17702 C CA . GLY A 1 44 ? -4.193 -4.478 0.769 1.00 0.00 44 GLY A CA 17
ATOM 17703 C C . GLY A 1 44 ? -3.822 -5.146 2.078 1.00 0.00 44 GLY A C 17
ATOM 17704 O O . GLY A 1 44 ? -4.580 -5.095 3.047 1.00 0.00 44 GLY A O 17
ATOM 17708 N N . THR A 1 45 ? -2.653 -5.778 2.108 1.00 0.00 45 THR A N 17
ATOM 17709 C CA . THR A 1 45 ? -2.184 -6.462 3.306 1.00 0.00 45 THR A CA 17
ATOM 17710 C C . THR A 1 45 ? -0.779 -6.007 3.684 1.00 0.00 45 THR A C 17
ATOM 17711 O O . THR A 1 45 ? -0.437 -5.928 4.864 1.00 0.00 45 THR A O 17
ATOM 17722 N N . LYS A 1 46 ? 0.033 -5.709 2.675 1.00 0.00 46 LYS A N 17
ATOM 17723 C CA . LYS A 1 46 ? 1.402 -5.260 2.901 1.00 0.00 46 LYS A CA 17
ATOM 17724 C C . LYS A 1 46 ? 1.499 -4.435 4.180 1.00 0.00 46 LYS A C 17
ATOM 17725 O O . LYS A 1 46 ? 0.740 -3.486 4.378 1.00 0.00 46 LYS A O 17
ATOM 17744 N N . SER A 1 47 ? 2.440 -4.802 5.045 1.00 0.00 47 SER A N 17
ATOM 17745 C CA . SER A 1 47 ? 2.635 -4.097 6.307 1.00 0.00 47 SER A CA 17
ATOM 17746 C C . SER A 1 47 ? 2.702 -2.589 6.082 1.00 0.00 47 SER A C 17
ATOM 17747 O O . SER A 1 47 ? 3.649 -2.081 5.481 1.00 0.00 47 SER A O 17
ATOM 17755 N N . PHE A 1 48 ? 1.689 -1.879 6.568 1.00 0.00 48 PHE A N 17
ATOM 17756 C CA . PHE A 1 48 ? 1.631 -0.430 6.420 1.00 0.00 48 PHE A CA 17
ATOM 17757 C C . PHE A 1 48 ? 1.480 0.250 7.778 1.00 0.00 48 PHE A C 17
ATOM 17758 O O . PHE A 1 48 ? 1.097 -0.384 8.762 1.00 0.00 48 PHE A O 17
ATOM 17775 N N . ILE A 1 49 ? 1.783 1.543 7.822 1.00 0.00 49 ILE A N 17
ATOM 17776 C CA . ILE A 1 49 ? 1.681 2.309 9.058 1.00 0.00 49 ILE A CA 17
ATOM 17777 C C . ILE A 1 49 ? 0.427 3.177 9.065 1.00 0.00 49 ILE A C 17
ATOM 17778 O O . ILE A 1 49 ? 0.344 4.196 8.380 1.00 0.00 49 ILE A O 17
ATOM 17794 N N . PRO A 1 50 ? -0.573 2.765 9.859 1.00 0.00 50 PRO A N 17
ATOM 17795 C CA . PRO A 1 50 ? -1.840 3.492 9.976 1.00 0.00 50 PRO A CA 17
ATOM 17796 C C . PRO A 1 50 ? -1.680 4.823 10.703 1.00 0.00 50 PRO A C 17
ATOM 17797 O O . PRO A 1 50 ? -1.300 4.862 11.873 1.00 0.00 50 PRO A O 17
ATOM 17808 N N . LYS A 1 51 ? -1.972 5.914 10.002 1.00 0.00 51 LYS A N 17
ATOM 17809 C CA . LYS A 1 51 ? -1.863 7.248 10.580 1.00 0.00 51 LYS A CA 17
ATOM 17810 C C . LYS A 1 51 ? -3.145 7.630 11.312 1.00 0.00 51 LYS A C 17
ATOM 17811 O O . LYS A 1 51 ? -4.223 7.125 11.001 1.00 0.00 51 LYS A O 17
ATOM 17830 N N . ASP A 1 52 ? -3.020 8.527 12.285 1.00 0.00 52 ASP A N 17
ATOM 17831 C CA . ASP A 1 52 ? -4.170 8.979 13.060 1.00 0.00 52 ASP A CA 17
ATOM 17832 C C . ASP A 1 52 ? -5.432 8.989 12.203 1.00 0.00 52 ASP A C 17
ATOM 17833 O O . ASP A 1 52 ? -6.361 8.218 12.440 1.00 0.00 52 ASP A O 17
ATOM 17842 N N . ASN A 1 53 ? -5.458 9.870 11.208 1.00 0.00 53 ASN A N 17
ATOM 17843 C CA . ASN A 1 53 ? -6.608 9.982 10.317 1.00 0.00 53 ASN A CA 17
ATOM 17844 C C . ASN A 1 53 ? -6.199 9.732 8.868 1.00 0.00 53 ASN A C 17
ATOM 17845 O O . ASN A 1 53 ? -6.824 10.246 7.941 1.00 0.00 53 ASN A O 17
ATOM 17856 N N . GLN A 1 54 ? -5.148 8.941 8.683 1.00 0.00 54 GLN A N 17
ATOM 17857 C CA . GLN A 1 54 ? -4.656 8.624 7.348 1.00 0.00 54 GLN A CA 17
ATOM 17858 C C . GLN A 1 54 ? -3.933 7.281 7.338 1.00 0.00 54 GLN A C 17
ATOM 17859 O O . GLN A 1 54 ? -3.825 6.616 8.368 1.00 0.00 54 GLN A O 17
ATOM 17873 N N . ASN A 1 55 ? -3.438 6.889 6.169 1.00 0.00 55 ASN A N 17
ATOM 17874 C CA . ASN A 1 55 ? -2.726 5.625 6.025 1.00 0.00 55 ASN A CA 17
ATOM 17875 C C . ASN A 1 55 ? -1.531 5.777 5.088 1.00 0.00 55 ASN A C 17
ATOM 17876 O O . ASN A 1 55 ? -1.624 6.430 4.048 1.00 0.00 55 ASN A O 17
ATOM 17887 N N . PHE A 1 56 ? -0.410 5.170 5.464 1.00 0.00 56 PHE A N 17
ATOM 17888 C CA . PHE A 1 56 ? 0.803 5.238 4.658 1.00 0.00 56 PHE A CA 17
ATOM 17889 C C . PHE A 1 56 ? 1.585 3.931 4.740 1.00 0.00 56 PHE A C 17
ATOM 17890 O O . PHE A 1 56 ? 1.671 3.312 5.801 1.00 0.00 56 PHE A O 17
ATOM 17907 N N . CYS A 1 57 ? 2.153 3.516 3.613 1.00 0.00 57 CYS A N 17
ATOM 17908 C CA . CYS A 1 57 ? 2.927 2.282 3.556 1.00 0.00 57 CYS A CA 17
ATOM 17909 C C . CYS A 1 57 ? 4.255 2.438 4.291 1.00 0.00 57 CYS A C 17
ATOM 17910 O O . CYS A 1 57 ? 4.535 3.486 4.873 1.00 0.00 57 CYS A O 17
ATOM 17917 N N . VAL A 1 58 ? 5.070 1.388 4.260 1.00 0.00 58 VAL A N 17
ATOM 17918 C CA . VAL A 1 58 ? 6.369 1.408 4.922 1.00 0.00 58 VAL A CA 17
ATOM 17919 C C . VAL A 1 58 ? 7.312 2.400 4.251 1.00 0.00 58 VAL A C 17
ATOM 17920 O O . VAL A 1 58 ? 7.938 3.237 4.902 1.00 0.00 58 VAL A O 17
ATOM 17933 N N . PRO A 1 59 ? 7.417 2.308 2.917 1.00 0.00 59 PRO A N 17
ATOM 17934 C CA . PRO A 1 59 ? 8.281 3.191 2.128 1.00 0.00 59 PRO A CA 17
ATOM 17935 C C . PRO A 1 59 ? 7.762 4.624 2.086 1.00 0.00 59 PRO A C 17
ATOM 17936 O O . PRO A 1 59 ? 8.478 5.543 1.687 1.00 0.00 59 PRO A O 17
ATOM 17947 N N . CYS A 1 60 ? 6.513 4.808 2.500 1.00 0.00 60 CYS A N 17
ATOM 17948 C CA . CYS A 1 60 ? 5.897 6.129 2.509 1.00 0.00 60 CYS A CA 17
ATOM 17949 C C . CYS A 1 60 ? 5.970 6.753 3.900 1.00 0.00 60 CYS A C 17
ATOM 17950 O O . CYS A 1 60 ? 6.578 7.807 4.088 1.00 0.00 60 CYS A O 17
ATOM 17957 N N . TYR A 1 61 ? 5.346 6.095 4.871 1.00 0.00 61 TYR A N 17
ATOM 17958 C CA . TYR A 1 61 ? 5.339 6.586 6.244 1.00 0.00 61 TYR A CA 17
ATOM 17959 C C . TYR A 1 61 ? 6.725 7.069 6.658 1.00 0.00 61 TYR A C 17
ATOM 17960 O O . TYR A 1 61 ? 6.859 8.038 7.404 1.00 0.00 61 TYR A O 17
ATOM 17978 N N . GLU A 1 62 ? 7.754 6.385 6.167 1.00 0.00 62 GLU A N 17
ATOM 17979 C CA . GLU A 1 62 ? 9.131 6.743 6.486 1.00 0.00 62 GLU A CA 17
ATOM 17980 C C . GLU A 1 62 ? 9.433 8.177 6.058 1.00 0.00 62 GLU A C 17
ATOM 17981 O O . GLU A 1 62 ? 10.066 8.936 6.792 1.00 0.00 62 GLU A O 17
ATOM 17993 N N . LYS A 1 63 ? 8.975 8.541 4.865 1.00 0.00 63 LYS A N 17
ATOM 17994 C CA . LYS A 1 63 ? 9.194 9.883 4.338 1.00 0.00 63 LYS A CA 17
ATOM 17995 C C . LYS A 1 63 ? 8.673 10.939 5.306 1.00 0.00 63 LYS A C 17
ATOM 17996 O O . LYS A 1 63 ? 9.413 11.830 5.722 1.00 0.00 63 LYS A O 17
ATOM 18015 N N . GLN A 1 64 ? 7.397 10.832 5.662 1.00 0.00 64 GLN A N 17
ATOM 18016 C CA . GLN A 1 64 ? 6.779 11.779 6.582 1.00 0.00 64 GLN A CA 17
ATOM 18017 C C . GLN A 1 64 ? 7.648 11.983 7.819 1.00 0.00 64 GLN A C 17
ATOM 18018 O O . GLN A 1 64 ? 7.916 13.115 8.223 1.00 0.00 64 GLN A O 17
ATOM 18032 N N . HIS A 1 65 ? 8.086 10.879 8.416 1.00 0.00 65 HIS A N 17
ATOM 18033 C CA . HIS A 1 65 ? 8.926 10.937 9.608 1.00 0.00 65 HIS A CA 17
ATOM 18034 C C . HIS A 1 65 ? 10.397 10.760 9.244 1.00 0.00 65 HIS A C 17
ATOM 18035 O O . HIS A 1 65 ? 11.144 10.084 9.952 1.00 0.00 65 HIS A O 17
ATOM 18050 N N . ALA A 1 66 ? 10.806 11.370 8.136 1.00 0.00 66 ALA A N 17
ATOM 18051 C CA . ALA A 1 66 ? 12.188 11.280 7.680 1.00 0.00 66 ALA A CA 17
ATOM 18052 C C . ALA A 1 66 ? 12.995 12.491 8.133 1.00 0.00 66 ALA A C 17
ATOM 18053 O O . ALA A 1 66 ? 14.074 12.350 8.708 1.00 0.00 66 ALA A O 17
ATOM 18060 N N . SER A 1 67 ? 12.466 13.682 7.870 1.00 0.00 67 SER A N 17
ATOM 18061 C CA . SER A 1 67 ? 13.140 14.919 8.246 1.00 0.00 67 SER A CA 17
ATOM 18062 C C . SER A 1 67 ? 12.445 15.576 9.434 1.00 0.00 67 SER A C 17
ATOM 18063 O O . SER A 1 67 ? 11.285 15.978 9.345 1.00 0.00 67 SER A O 17
ATOM 18071 N N . GLY A 1 68 ? 13.163 15.683 10.548 1.00 0.00 68 GLY A N 17
ATOM 18072 C CA . GLY A 1 68 ? 12.600 16.292 11.739 1.00 0.00 68 GLY A CA 17
ATOM 18073 C C . GLY A 1 68 ? 12.931 17.767 11.847 1.00 0.00 68 GLY A C 17
ATOM 18074 O O . GLY A 1 68 ? 12.115 18.634 11.532 1.00 0.00 68 GLY A O 17
ATOM 18078 N N . PRO A 1 69 ? 14.155 18.071 12.305 1.00 0.00 69 PRO A N 17
ATOM 18079 C CA . PRO A 1 69 ? 14.620 19.452 12.466 1.00 0.00 69 PRO A CA 17
ATOM 18080 C C . PRO A 1 69 ? 14.840 20.149 11.128 1.00 0.00 69 PRO A C 17
ATOM 18081 O O . PRO A 1 69 ? 15.096 19.500 10.114 1.00 0.00 69 PRO A O 17
ATOM 18092 N N . SER A 1 70 ? 14.739 21.475 11.133 1.00 0.00 70 SER A N 17
ATOM 18093 C CA . SER A 1 70 ? 14.924 22.260 9.918 1.00 0.00 70 SER A CA 17
ATOM 18094 C C . SER A 1 70 ? 14.005 21.765 8.806 1.00 0.00 70 SER A C 17
ATOM 18095 O O . SER A 1 70 ? 14.416 21.648 7.652 1.00 0.00 70 SER A O 17
ATOM 18103 N N . SER A 1 71 ? 12.758 21.475 9.163 1.00 0.00 71 SER A N 17
ATOM 18104 C CA . SER A 1 71 ? 11.780 20.989 8.197 1.00 0.00 71 SER A CA 17
ATOM 18105 C C . SER A 1 71 ? 10.365 21.092 8.758 1.00 0.00 71 SER A C 17
ATOM 18106 O O . SER A 1 71 ? 10.144 20.909 9.955 1.00 0.00 71 SER A O 17
ATOM 18114 N N . GLY A 1 72 ? 9.407 21.386 7.883 1.00 0.00 72 GLY A N 17
ATOM 18115 C CA . GLY A 1 72 ? 8.025 21.509 8.308 1.00 0.00 72 GLY A CA 17
ATOM 18116 C C . GLY A 1 72 ? 7.495 22.920 8.156 1.00 0.00 72 GLY A C 17
ATOM 18117 O O . GLY A 1 72 ? 8.157 23.744 7.526 1.00 0.00 72 GLY A O 17
ATOM 18123 N N . GLY A 1 1 ? -30.252 -12.917 4.423 1.00 0.00 1 GLY A N 18
ATOM 18124 C CA . GLY A 1 1 ? -29.605 -14.088 4.983 1.00 0.00 1 GLY A CA 18
ATOM 18125 C C . GLY A 1 1 ? -28.278 -13.759 5.638 1.00 0.00 1 GLY A C 18
ATOM 18126 O O . GLY A 1 1 ? -27.234 -14.271 5.234 1.00 0.00 1 GLY A O 18
ATOM 18130 N N . SER A 1 2 ? -28.317 -12.900 6.652 1.00 0.00 2 SER A N 18
ATOM 18131 C CA . SER A 1 2 ? -27.108 -12.499 7.361 1.00 0.00 2 SER A CA 18
ATOM 18132 C C . SER A 1 2 ? -26.072 -11.935 6.393 1.00 0.00 2 SER A C 18
ATOM 18133 O O . SER A 1 2 ? -24.879 -12.212 6.512 1.00 0.00 2 SER A O 18
ATOM 18141 N N . SER A 1 3 ? -26.538 -11.143 5.433 1.00 0.00 3 SER A N 18
ATOM 18142 C CA . SER A 1 3 ? -25.654 -10.542 4.441 1.00 0.00 3 SER A CA 18
ATOM 18143 C C . SER A 1 3 ? -24.522 -9.774 5.116 1.00 0.00 3 SER A C 18
ATOM 18144 O O . SER A 1 3 ? -24.627 -9.384 6.278 1.00 0.00 3 SER A O 18
ATOM 18152 N N . GLY A 1 4 ? -23.437 -9.561 4.377 1.00 0.00 4 GLY A N 18
ATOM 18153 C CA . GLY A 1 4 ? -22.300 -8.841 4.919 1.00 0.00 4 GLY A CA 18
ATOM 18154 C C . GLY A 1 4 ? -22.392 -7.347 4.680 1.00 0.00 4 GLY A C 18
ATOM 18155 O O . GLY A 1 4 ? -21.383 -6.688 4.427 1.00 0.00 4 GLY A O 18
ATOM 18159 N N . SER A 1 5 ? -23.605 -6.810 4.759 1.00 0.00 5 SER A N 18
ATOM 18160 C CA . SER A 1 5 ? -23.826 -5.385 4.544 1.00 0.00 5 SER A CA 18
ATOM 18161 C C . SER A 1 5 ? -23.081 -4.556 5.585 1.00 0.00 5 SER A C 18
ATOM 18162 O O . SER A 1 5 ? -23.609 -4.266 6.659 1.00 0.00 5 SER A O 18
ATOM 18170 N N . SER A 1 6 ? -21.848 -4.178 5.260 1.00 0.00 6 SER A N 18
ATOM 18171 C CA . SER A 1 6 ? -21.027 -3.386 6.168 1.00 0.00 6 SER A CA 18
ATOM 18172 C C . SER A 1 6 ? -21.112 -1.902 5.823 1.00 0.00 6 SER A C 18
ATOM 18173 O O . SER A 1 6 ? -21.539 -1.087 6.639 1.00 0.00 6 SER A O 18
ATOM 18181 N N . GLY A 1 7 ? -20.701 -1.560 4.605 1.00 0.00 7 GLY A N 18
ATOM 18182 C CA . GLY A 1 7 ? -20.738 -0.175 4.172 1.00 0.00 7 GLY A CA 18
ATOM 18183 C C . GLY A 1 7 ? -19.367 0.471 4.178 1.00 0.00 7 GLY A C 18
ATOM 18184 O O . GLY A 1 7 ? -18.629 0.372 5.159 1.00 0.00 7 GLY A O 18
ATOM 18188 N N . CYS A 1 8 ? -19.022 1.134 3.079 1.00 0.00 8 CYS A N 18
ATOM 18189 C CA . CYS A 1 8 ? -17.729 1.797 2.959 1.00 0.00 8 CYS A CA 18
ATOM 18190 C C . CYS A 1 8 ? -17.789 3.211 3.530 1.00 0.00 8 CYS A C 18
ATOM 18191 O O . CYS A 1 8 ? -18.869 3.773 3.709 1.00 0.00 8 CYS A O 18
ATOM 18198 N N . GLN A 1 9 ? -16.620 3.778 3.812 1.00 0.00 9 GLN A N 18
ATOM 18199 C CA . GLN A 1 9 ? -16.540 5.126 4.363 1.00 0.00 9 GLN A CA 18
ATOM 18200 C C . GLN A 1 9 ? -16.005 6.107 3.325 1.00 0.00 9 GLN A C 18
ATOM 18201 O O . GLN A 1 9 ? -16.392 7.275 3.304 1.00 0.00 9 GLN A O 18
ATOM 18215 N N . GLU A 1 10 ? -15.113 5.624 2.465 1.00 0.00 10 GLU A N 18
ATOM 18216 C CA . GLU A 1 10 ? -14.525 6.460 1.425 1.00 0.00 10 GLU A CA 18
ATOM 18217 C C . GLU A 1 10 ? -15.599 6.984 0.476 1.00 0.00 10 GLU A C 18
ATOM 18218 O O . GLU A 1 10 ? -15.887 8.181 0.446 1.00 0.00 10 GLU A O 18
ATOM 18230 N N . CYS A 1 11 ? -16.188 6.079 -0.299 1.00 0.00 11 CYS A N 18
ATOM 18231 C CA . CYS A 1 11 ? -17.229 6.448 -1.250 1.00 0.00 11 CYS A CA 18
ATOM 18232 C C . CYS A 1 11 ? -18.615 6.268 -0.637 1.00 0.00 11 CYS A C 18
ATOM 18233 O O . CYS A 1 11 ? -19.631 6.449 -1.308 1.00 0.00 11 CYS A O 18
ATOM 18240 N N . LYS A 1 12 ? -18.648 5.910 0.642 1.00 0.00 12 LYS A N 18
ATOM 18241 C CA . LYS A 1 12 ? -19.907 5.706 1.348 1.00 0.00 12 LYS A CA 18
ATOM 18242 C C . LYS A 1 12 ? -20.828 4.779 0.561 1.00 0.00 12 LYS A C 18
ATOM 18243 O O . LYS A 1 12 ? -22.031 5.022 0.460 1.00 0.00 12 LYS A O 18
ATOM 18262 N N . LYS A 1 13 ? -20.257 3.716 0.005 1.00 0.00 13 LYS A N 18
ATOM 18263 C CA . LYS A 1 13 ? -21.026 2.751 -0.771 1.00 0.00 13 LYS A CA 18
ATOM 18264 C C . LYS A 1 13 ? -21.091 1.405 -0.055 1.00 0.00 13 LYS A C 18
ATOM 18265 O O . LYS A 1 13 ? -20.135 0.994 0.605 1.00 0.00 13 LYS A O 18
ATOM 18284 N N . THR A 1 14 ? -22.223 0.722 -0.190 1.00 0.00 14 THR A N 18
ATOM 18285 C CA . THR A 1 14 ? -22.412 -0.577 0.444 1.00 0.00 14 THR A CA 18
ATOM 18286 C C . THR A 1 14 ? -21.352 -1.572 -0.016 1.00 0.00 14 THR A C 18
ATOM 18287 O O . THR A 1 14 ? -21.270 -1.903 -1.199 1.00 0.00 14 THR A O 18
ATOM 18298 N N . ILE A 1 15 ? -20.544 -2.046 0.926 1.00 0.00 15 ILE A N 18
ATOM 18299 C CA . ILE A 1 15 ? -19.491 -3.004 0.617 1.00 0.00 15 ILE A CA 18
ATOM 18300 C C . ILE A 1 15 ? -20.052 -4.417 0.492 1.00 0.00 15 ILE A C 18
ATOM 18301 O O . ILE A 1 15 ? -20.217 -5.121 1.488 1.00 0.00 15 ILE A O 18
ATOM 18317 N N . MET A 1 16 ? -20.343 -4.825 -0.739 1.00 0.00 16 MET A N 18
ATOM 18318 C CA . MET A 1 16 ? -20.884 -6.155 -0.995 1.00 0.00 16 MET A CA 18
ATOM 18319 C C . MET A 1 16 ? -20.144 -7.209 -0.178 1.00 0.00 16 MET A C 18
ATOM 18320 O O . MET A 1 16 ? -18.954 -7.081 0.114 1.00 0.00 16 MET A O 18
ATOM 18334 N N . PRO A 1 17 ? -20.862 -8.276 0.202 1.00 0.00 17 PRO A N 18
ATOM 18335 C CA . PRO A 1 17 ? -20.293 -9.373 0.991 1.00 0.00 17 PRO A CA 18
ATOM 18336 C C . PRO A 1 17 ? -19.296 -10.205 0.191 1.00 0.00 17 PRO A C 18
ATOM 18337 O O . PRO A 1 17 ? -18.456 -10.901 0.761 1.00 0.00 17 PRO A O 18
ATOM 18348 N N . GLY A 1 18 ? -19.395 -10.129 -1.132 1.00 0.00 18 GLY A N 18
ATOM 18349 C CA . GLY A 1 18 ? -18.495 -10.880 -1.988 1.00 0.00 18 GLY A CA 18
ATOM 18350 C C . GLY A 1 18 ? -17.219 -10.122 -2.296 1.00 0.00 18 GLY A C 18
ATOM 18351 O O . GLY A 1 18 ? -16.896 -9.881 -3.459 1.00 0.00 18 GLY A O 18
ATOM 18355 N N . THR A 1 19 ? -16.491 -9.742 -1.250 1.00 0.00 19 THR A N 18
ATOM 18356 C CA . THR A 1 19 ? -15.245 -9.004 -1.414 1.00 0.00 19 THR A CA 18
ATOM 18357 C C . THR A 1 19 ? -14.548 -8.799 -0.074 1.00 0.00 19 THR A C 18
ATOM 18358 O O . THR A 1 19 ? -15.170 -8.905 0.983 1.00 0.00 19 THR A O 18
ATOM 18369 N N . ARG A 1 20 ? -13.253 -8.504 -0.126 1.00 0.00 20 ARG A N 18
ATOM 18370 C CA . ARG A 1 20 ? -12.470 -8.285 1.085 1.00 0.00 20 ARG A CA 18
ATOM 18371 C C . ARG A 1 20 ? -12.362 -6.796 1.400 1.00 0.00 20 ARG A C 18
ATOM 18372 O O . ARG A 1 20 ? -11.806 -6.024 0.620 1.00 0.00 20 ARG A O 18
ATOM 18393 N N . LYS A 1 21 ? -12.899 -6.400 2.549 1.00 0.00 21 LYS A N 18
ATOM 18394 C CA . LYS A 1 21 ? -12.864 -5.004 2.969 1.00 0.00 21 LYS A CA 18
ATOM 18395 C C . LYS A 1 21 ? -11.820 -4.791 4.061 1.00 0.00 21 LYS A C 18
ATOM 18396 O O . LYS A 1 21 ? -11.281 -5.750 4.613 1.00 0.00 21 LYS A O 18
ATOM 18415 N N . MET A 1 22 ? -11.542 -3.529 4.369 1.00 0.00 22 MET A N 18
ATOM 18416 C CA . MET A 1 22 ? -10.565 -3.191 5.398 1.00 0.00 22 MET A CA 18
ATOM 18417 C C . MET A 1 22 ? -11.242 -2.539 6.599 1.00 0.00 22 MET A C 18
ATOM 18418 O O . MET A 1 22 ? -11.599 -1.362 6.557 1.00 0.00 22 MET A O 18
ATOM 18432 N N . GLU A 1 23 ? -11.417 -3.311 7.666 1.00 0.00 23 GLU A N 18
ATOM 18433 C CA . GLU A 1 23 ? -12.053 -2.807 8.877 1.00 0.00 23 GLU A CA 18
ATOM 18434 C C . GLU A 1 23 ? -11.029 -2.149 9.797 1.00 0.00 23 GLU A C 18
ATOM 18435 O O . GLU A 1 23 ? -10.129 -2.810 10.316 1.00 0.00 23 GLU A O 18
ATOM 18447 N N . TYR A 1 24 ? -11.171 -0.843 9.993 1.00 0.00 24 TYR A N 18
ATOM 18448 C CA . TYR A 1 24 ? -10.257 -0.094 10.847 1.00 0.00 24 TYR A CA 18
ATOM 18449 C C . TYR A 1 24 ? -11.024 0.842 11.777 1.00 0.00 24 TYR A C 18
ATOM 18450 O O . TYR A 1 24 ? -11.682 1.781 11.329 1.00 0.00 24 TYR A O 18
ATOM 18468 N N . LYS A 1 25 ? -10.932 0.579 13.076 1.00 0.00 25 LYS A N 18
ATOM 18469 C CA . LYS A 1 25 ? -11.614 1.396 14.072 1.00 0.00 25 LYS A CA 18
ATOM 18470 C C . LYS A 1 25 ? -13.127 1.334 13.884 1.00 0.00 25 LYS A C 18
ATOM 18471 O O . LYS A 1 25 ? -13.818 2.345 14.002 1.00 0.00 25 LYS A O 18
ATOM 18490 N N . GLY A 1 26 ? -13.634 0.141 13.592 1.00 0.00 26 GLY A N 18
ATOM 18491 C CA . GLY A 1 26 ? -15.062 -0.030 13.394 1.00 0.00 26 GLY A CA 18
ATOM 18492 C C . GLY A 1 26 ? -15.488 0.258 11.968 1.00 0.00 26 GLY A C 18
ATOM 18493 O O . GLY A 1 26 ? -16.363 -0.416 11.426 1.00 0.00 26 GLY A O 18
ATOM 18497 N N . SER A 1 27 ? -14.869 1.265 11.360 1.00 0.00 27 SER A N 18
ATOM 18498 C CA . SER A 1 27 ? -15.193 1.645 9.990 1.00 0.00 27 SER A CA 18
ATOM 18499 C C . SER A 1 27 ? -14.579 0.665 8.994 1.00 0.00 27 SER A C 18
ATOM 18500 O O . SER A 1 27 ? -13.668 -0.091 9.332 1.00 0.00 27 SER A O 18
ATOM 18508 N N . SER A 1 28 ? -15.084 0.685 7.765 1.00 0.00 28 SER A N 18
ATOM 18509 C CA . SER A 1 28 ? -14.589 -0.204 6.720 1.00 0.00 28 SER A CA 18
ATOM 18510 C C . SER A 1 28 ? -14.219 0.584 5.468 1.00 0.00 28 SER A C 18
ATOM 18511 O O . SER A 1 28 ? -14.696 1.700 5.259 1.00 0.00 28 SER A O 18
ATOM 18519 N N . TRP A 1 29 ? -13.366 -0.004 4.637 1.00 0.00 29 TRP A N 18
ATOM 18520 C CA . TRP A 1 29 ? -12.931 0.642 3.404 1.00 0.00 29 TRP A CA 18
ATOM 18521 C C . TRP A 1 29 ? -12.763 -0.379 2.284 1.00 0.00 29 TRP A C 18
ATOM 18522 O O . TRP A 1 29 ? -12.126 -1.418 2.468 1.00 0.00 29 TRP A O 18
ATOM 18543 N N . HIS A 1 30 ? -13.336 -0.079 1.124 1.00 0.00 30 HIS A N 18
ATOM 18544 C CA . HIS A 1 30 ? -13.249 -0.971 -0.027 1.00 0.00 30 HIS A CA 18
ATOM 18545 C C . HIS A 1 30 ? -11.804 -1.393 -0.278 1.00 0.00 30 HIS A C 18
ATOM 18546 O O . HIS A 1 30 ? -10.880 -0.594 -0.127 1.00 0.00 30 HIS A O 18
ATOM 18560 N N . GLU A 1 31 ? -11.618 -2.652 -0.661 1.00 0.00 31 GLU A N 18
ATOM 18561 C CA . GLU A 1 31 ? -10.285 -3.179 -0.931 1.00 0.00 31 GLU A CA 18
ATOM 18562 C C . GLU A 1 31 ? -9.433 -2.151 -1.670 1.00 0.00 31 GLU A C 18
ATOM 18563 O O . GLU A 1 31 ? -8.205 -2.172 -1.591 1.00 0.00 31 GLU A O 18
ATOM 18575 N N . THR A 1 32 ? -10.095 -1.250 -2.390 1.00 0.00 32 THR A N 18
ATOM 18576 C CA . THR A 1 32 ? -9.400 -0.215 -3.145 1.00 0.00 32 THR A CA 18
ATOM 18577 C C . THR A 1 32 ? -9.419 1.115 -2.400 1.00 0.00 32 THR A C 18
ATOM 18578 O O . THR A 1 32 ? -8.369 1.678 -2.089 1.00 0.00 32 THR A O 18
ATOM 18589 N N . CYS A 1 33 ? -10.618 1.611 -2.115 1.00 0.00 33 CYS A N 18
ATOM 18590 C CA . CYS A 1 33 ? -10.773 2.875 -1.405 1.00 0.00 33 CYS A CA 18
ATOM 18591 C C . CYS A 1 33 ? -9.732 3.009 -0.298 1.00 0.00 33 CYS A C 18
ATOM 18592 O O . CYS A 1 33 ? -9.385 4.117 0.113 1.00 0.00 33 CYS A O 18
ATOM 18599 N N . PHE A 1 34 ? -9.237 1.873 0.182 1.00 0.00 34 PHE A N 18
ATOM 18600 C CA . PHE A 1 34 ? -8.237 1.862 1.242 1.00 0.00 34 PHE A CA 18
ATOM 18601 C C . PHE A 1 34 ? -6.843 2.121 0.678 1.00 0.00 34 PHE A C 18
ATOM 18602 O O . PHE A 1 34 ? -5.847 1.621 1.201 1.00 0.00 34 PHE A O 18
ATOM 18619 N N . ILE A 1 35 ? -6.782 2.905 -0.394 1.00 0.00 35 ILE A N 18
ATOM 18620 C CA . ILE A 1 35 ? -5.511 3.231 -1.029 1.00 0.00 35 ILE A CA 18
ATOM 18621 C C . ILE A 1 35 ? -4.641 4.085 -0.113 1.00 0.00 35 ILE A C 18
ATOM 18622 O O . ILE A 1 35 ? -5.057 4.460 0.984 1.00 0.00 35 ILE A O 18
ATOM 18638 N N . CYS A 1 36 ? -3.431 4.390 -0.571 1.00 0.00 36 CYS A N 18
ATOM 18639 C CA . CYS A 1 36 ? -2.502 5.201 0.206 1.00 0.00 36 CYS A CA 18
ATOM 18640 C C . CYS A 1 36 ? -2.836 6.684 0.079 1.00 0.00 36 CYS A C 18
ATOM 18641 O O . CYS A 1 36 ? -3.550 7.095 -0.837 1.00 0.00 36 CYS A O 18
ATOM 18648 N N . HIS A 1 37 ? -2.315 7.484 1.003 1.00 0.00 37 HIS A N 18
ATOM 18649 C CA . HIS A 1 37 ? -2.557 8.923 0.994 1.00 0.00 37 HIS A CA 18
ATOM 18650 C C . HIS A 1 37 ? -1.405 9.663 0.322 1.00 0.00 37 HIS A C 18
ATOM 18651 O O . HIS A 1 37 ? -1.487 10.867 0.077 1.00 0.00 37 HIS A O 18
ATOM 18666 N N . ARG A 1 38 ? -0.332 8.936 0.027 1.00 0.00 38 ARG A N 18
ATOM 18667 C CA . ARG A 1 38 ? 0.837 9.525 -0.616 1.00 0.00 38 ARG A CA 18
ATOM 18668 C C . ARG A 1 38 ? 0.956 9.056 -2.063 1.00 0.00 38 ARG A C 18
ATOM 18669 O O . ARG A 1 38 ? 0.872 9.856 -2.995 1.00 0.00 38 ARG A O 18
ATOM 18690 N N . CYS A 1 39 ? 1.153 7.754 -2.243 1.00 0.00 39 CYS A N 18
ATOM 18691 C CA . CYS A 1 39 ? 1.285 7.177 -3.575 1.00 0.00 39 CYS A CA 18
ATOM 18692 C C . CYS A 1 39 ? -0.085 6.907 -4.189 1.00 0.00 39 CYS A C 18
ATOM 18693 O O . CYS A 1 39 ? -0.197 6.634 -5.384 1.00 0.00 39 CYS A O 18
ATOM 18700 N N . GLN A 1 40 ? -1.123 6.985 -3.363 1.00 0.00 40 GLN A N 18
ATOM 18701 C CA . GLN A 1 40 ? -2.486 6.748 -3.825 1.00 0.00 40 GLN A CA 18
ATOM 18702 C C . GLN A 1 40 ? -2.620 5.356 -4.433 1.00 0.00 40 GLN A C 18
ATOM 18703 O O . GLN A 1 40 ? -3.245 5.184 -5.479 1.00 0.00 40 GLN A O 18
ATOM 18717 N N . GLN A 1 41 ? -2.030 4.366 -3.770 1.00 0.00 41 GLN A N 18
ATOM 18718 C CA . GLN A 1 41 ? -2.084 2.989 -4.247 1.00 0.00 41 GLN A CA 18
ATOM 18719 C C . GLN A 1 41 ? -2.749 2.082 -3.217 1.00 0.00 41 GLN A C 18
ATOM 18720 O O . GLN A 1 41 ? -2.662 2.305 -2.009 1.00 0.00 41 GLN A O 18
ATOM 18734 N N . PRO A 1 42 ? -3.430 1.034 -3.703 1.00 0.00 42 PRO A N 18
ATOM 18735 C CA . PRO A 1 42 ? -4.123 0.072 -2.842 1.00 0.00 42 PRO A CA 18
ATOM 18736 C C . PRO A 1 42 ? -3.155 -0.800 -2.050 1.00 0.00 42 PRO A C 18
ATOM 18737 O O . PRO A 1 42 ? -2.782 -1.887 -2.491 1.00 0.00 42 PRO A O 18
ATOM 18748 N N . ILE A 1 43 ? -2.753 -0.316 -0.879 1.00 0.00 43 ILE A N 18
ATOM 18749 C CA . ILE A 1 43 ? -1.829 -1.053 -0.026 1.00 0.00 43 ILE A CA 18
ATOM 18750 C C . ILE A 1 43 ? -2.173 -2.539 0.003 1.00 0.00 43 ILE A C 18
ATOM 18751 O O . ILE A 1 43 ? -1.434 -3.368 -0.525 1.00 0.00 43 ILE A O 18
ATOM 18767 N N . GLY A 1 44 ? -3.302 -2.867 0.623 1.00 0.00 44 GLY A N 18
ATOM 18768 C CA . GLY A 1 44 ? -3.726 -4.252 0.708 1.00 0.00 44 GLY A CA 18
ATOM 18769 C C . GLY A 1 44 ? -3.566 -4.823 2.103 1.00 0.00 44 GLY A C 18
ATOM 18770 O O . GLY A 1 44 ? -4.206 -4.362 3.049 1.00 0.00 44 GLY A O 18
ATOM 18774 N N . THR A 1 45 ? -2.710 -5.832 2.234 1.00 0.00 45 THR A N 18
ATOM 18775 C CA . THR A 1 45 ? -2.469 -6.469 3.522 1.00 0.00 45 THR A CA 18
ATOM 18776 C C . THR A 1 45 ? -0.982 -6.490 3.856 1.00 0.00 45 THR A C 18
ATOM 18777 O O . THR A 1 45 ? -0.475 -7.461 4.419 1.00 0.00 45 THR A O 18
ATOM 18788 N N . LYS A 1 46 ? -0.287 -5.413 3.507 1.00 0.00 46 LYS A N 18
ATOM 18789 C CA . LYS A 1 46 ? 1.143 -5.305 3.772 1.00 0.00 46 LYS A CA 18
ATOM 18790 C C . LYS A 1 46 ? 1.399 -4.621 5.111 1.00 0.00 46 LYS A C 18
ATOM 18791 O O . LYS A 1 46 ? 0.463 -4.217 5.801 1.00 0.00 46 LYS A O 18
ATOM 18810 N N . SER A 1 47 ? 2.672 -4.494 5.472 1.00 0.00 47 SER A N 18
ATOM 18811 C CA . SER A 1 47 ? 3.051 -3.860 6.729 1.00 0.00 47 SER A CA 18
ATOM 18812 C C . SER A 1 47 ? 2.982 -2.341 6.614 1.00 0.00 47 SER A C 18
ATOM 18813 O O . SER A 1 47 ? 3.985 -1.647 6.788 1.00 0.00 47 SER A O 18
ATOM 18821 N N . PHE A 1 48 ? 1.791 -1.829 6.320 1.00 0.00 48 PHE A N 18
ATOM 18822 C CA . PHE A 1 48 ? 1.590 -0.391 6.181 1.00 0.00 48 PHE A CA 18
ATOM 18823 C C . PHE A 1 48 ? 1.286 0.249 7.532 1.00 0.00 48 PHE A C 18
ATOM 18824 O O . PHE A 1 48 ? 0.638 -0.357 8.386 1.00 0.00 48 PHE A O 18
ATOM 18841 N N . ILE A 1 49 ? 1.759 1.477 7.718 1.00 0.00 49 ILE A N 18
ATOM 18842 C CA . ILE A 1 49 ? 1.538 2.200 8.964 1.00 0.00 49 ILE A CA 18
ATOM 18843 C C . ILE A 1 49 ? 0.332 3.127 8.855 1.00 0.00 49 ILE A C 18
ATOM 18844 O O . ILE A 1 49 ? 0.391 4.193 8.241 1.00 0.00 49 ILE A O 18
ATOM 18860 N N . PRO A 1 50 ? -0.789 2.715 9.466 1.00 0.00 50 PRO A N 18
ATOM 18861 C CA . PRO A 1 50 ? -2.030 3.495 9.454 1.00 0.00 50 PRO A CA 18
ATOM 18862 C C . PRO A 1 50 ? -1.924 4.766 10.290 1.00 0.00 50 PRO A C 18
ATOM 18863 O O . PRO A 1 50 ? -1.708 4.708 11.501 1.00 0.00 50 PRO A O 18
ATOM 18874 N N . LYS A 1 51 ? -2.077 5.913 9.638 1.00 0.00 51 LYS A N 18
ATOM 18875 C CA . LYS A 1 51 ? -2.000 7.198 10.322 1.00 0.00 51 LYS A CA 18
ATOM 18876 C C . LYS A 1 51 ? -3.291 7.488 11.081 1.00 0.00 51 LYS A C 18
ATOM 18877 O O . LYS A 1 51 ? -4.357 6.982 10.729 1.00 0.00 51 LYS A O 18
ATOM 18896 N N . ASP A 1 52 ? -3.188 8.306 12.123 1.00 0.00 52 ASP A N 18
ATOM 18897 C CA . ASP A 1 52 ? -4.348 8.666 12.931 1.00 0.00 52 ASP A CA 18
ATOM 18898 C C . ASP A 1 52 ? -5.607 8.737 12.072 1.00 0.00 52 ASP A C 18
ATOM 18899 O O . ASP A 1 52 ? -6.517 7.922 12.219 1.00 0.00 52 ASP A O 18
ATOM 18908 N N . ASN A 1 53 ? -5.651 9.718 11.176 1.00 0.00 53 ASN A N 18
ATOM 18909 C CA . ASN A 1 53 ? -6.800 9.896 10.295 1.00 0.00 53 ASN A CA 18
ATOM 18910 C C . ASN A 1 53 ? -6.392 9.745 8.833 1.00 0.00 53 ASN A C 18
ATOM 18911 O O . ASN A 1 53 ? -7.017 10.321 7.942 1.00 0.00 53 ASN A O 18
ATOM 18922 N N . GLN A 1 54 ? -5.341 8.967 8.595 1.00 0.00 54 GLN A N 18
ATOM 18923 C CA . GLN A 1 54 ? -4.851 8.741 7.240 1.00 0.00 54 GLN A CA 18
ATOM 18924 C C . GLN A 1 54 ? -4.112 7.410 7.144 1.00 0.00 54 GLN A C 18
ATOM 18925 O O . GLN A 1 54 ? -3.975 6.693 8.134 1.00 0.00 54 GLN A O 18
ATOM 18939 N N . ASN A 1 55 ? -3.638 7.087 5.945 1.00 0.00 55 ASN A N 18
ATOM 18940 C CA . ASN A 1 55 ? -2.914 5.841 5.720 1.00 0.00 55 ASN A CA 18
ATOM 18941 C C . ASN A 1 55 ? -1.627 6.094 4.940 1.00 0.00 55 ASN A C 18
ATOM 18942 O O . ASN A 1 55 ? -1.553 7.014 4.125 1.00 0.00 55 ASN A O 18
ATOM 18953 N N . PHE A 1 56 ? -0.616 5.270 5.194 1.00 0.00 56 PHE A N 18
ATOM 18954 C CA . PHE A 1 56 ? 0.668 5.403 4.516 1.00 0.00 56 PHE A CA 18
ATOM 18955 C C . PHE A 1 56 ? 1.431 4.082 4.533 1.00 0.00 56 PHE A C 18
ATOM 18956 O O . PHE A 1 56 ? 1.481 3.393 5.552 1.00 0.00 56 PHE A O 18
ATOM 18973 N N . CYS A 1 57 ? 2.025 3.735 3.395 1.00 0.00 57 CYS A N 18
ATOM 18974 C CA . CYS A 1 57 ? 2.785 2.497 3.276 1.00 0.00 57 CYS A CA 18
ATOM 18975 C C . CYS A 1 57 ? 4.071 2.567 4.096 1.00 0.00 57 CYS A C 18
ATOM 18976 O O . CYS A 1 57 ? 4.316 3.543 4.804 1.00 0.00 57 CYS A O 18
ATOM 18983 N N . VAL A 1 58 ? 4.889 1.525 3.993 1.00 0.00 58 VAL A N 18
ATOM 18984 C CA . VAL A 1 58 ? 6.151 1.468 4.722 1.00 0.00 58 VAL A CA 18
ATOM 18985 C C . VAL A 1 58 ? 7.124 2.528 4.220 1.00 0.00 58 VAL A C 18
ATOM 18986 O O . VAL A 1 58 ? 7.684 3.308 4.992 1.00 0.00 58 VAL A O 18
ATOM 18999 N N . PRO A 1 59 ? 7.332 2.561 2.896 1.00 0.00 59 PRO A N 18
ATOM 19000 C CA . PRO A 1 59 ? 8.238 3.523 2.260 1.00 0.00 59 PRO A CA 18
ATOM 19001 C C . PRO A 1 59 ? 7.697 4.948 2.309 1.00 0.00 59 PRO A C 18
ATOM 19002 O O . PRO A 1 59 ? 8.454 5.914 2.204 1.00 0.00 59 PRO A O 18
ATOM 19013 N N . CYS A 1 60 ? 6.384 5.073 2.470 1.00 0.00 60 CYS A N 18
ATOM 19014 C CA . CYS A 1 60 ? 5.742 6.380 2.533 1.00 0.00 60 CYS A CA 18
ATOM 19015 C C . CYS A 1 60 ? 5.764 6.928 3.957 1.00 0.00 60 CYS A C 18
ATOM 19016 O O . CYS A 1 60 ? 6.204 8.054 4.193 1.00 0.00 60 CYS A O 18
ATOM 19023 N N . TYR A 1 61 ? 5.287 6.126 4.902 1.00 0.00 61 TYR A N 18
ATOM 19024 C CA . TYR A 1 61 ? 5.249 6.531 6.302 1.00 0.00 61 TYR A CA 18
ATOM 19025 C C . TYR A 1 61 ? 6.638 6.933 6.790 1.00 0.00 61 TYR A C 18
ATOM 19026 O O . TYR A 1 61 ? 6.823 8.017 7.343 1.00 0.00 61 TYR A O 18
ATOM 19044 N N . GLU A 1 62 ? 7.610 6.051 6.580 1.00 0.00 62 GLU A N 18
ATOM 19045 C CA . GLU A 1 62 ? 8.982 6.314 6.998 1.00 0.00 62 GLU A CA 18
ATOM 19046 C C . GLU A 1 62 ? 9.446 7.685 6.514 1.00 0.00 62 GLU A C 18
ATOM 19047 O O . GLU A 1 62 ? 10.099 8.427 7.248 1.00 0.00 62 GLU A O 18
ATOM 19059 N N . LYS A 1 63 ? 9.104 8.014 5.274 1.00 0.00 63 LYS A N 18
ATOM 19060 C CA . LYS A 1 63 ? 9.483 9.295 4.690 1.00 0.00 63 LYS A CA 18
ATOM 19061 C C . LYS A 1 63 ? 8.955 10.454 5.530 1.00 0.00 63 LYS A C 18
ATOM 19062 O O . LYS A 1 63 ? 9.701 11.368 5.880 1.00 0.00 63 LYS A O 18
ATOM 19081 N N . GLN A 1 64 ? 7.666 10.407 5.851 1.00 0.00 64 GLN A N 18
ATOM 19082 C CA . GLN A 1 64 ? 7.040 11.453 6.651 1.00 0.00 64 GLN A CA 18
ATOM 19083 C C . GLN A 1 64 ? 7.650 11.508 8.048 1.00 0.00 64 GLN A C 18
ATOM 19084 O O . GLN A 1 64 ? 7.868 12.588 8.599 1.00 0.00 64 GLN A O 18
ATOM 19098 N N . HIS A 1 65 ? 7.923 10.338 8.616 1.00 0.00 65 HIS A N 18
ATOM 19099 C CA . HIS A 1 65 ? 8.509 10.253 9.949 1.00 0.00 65 HIS A CA 18
ATOM 19100 C C . HIS A 1 65 ? 10.031 10.180 9.870 1.00 0.00 65 HIS A C 18
ATOM 19101 O O . HIS A 1 65 ? 10.661 9.394 10.577 1.00 0.00 65 HIS A O 18
ATOM 19116 N N . ALA A 1 66 ? 10.614 11.004 9.007 1.00 0.00 66 ALA A N 18
ATOM 19117 C CA . ALA A 1 66 ? 12.061 11.034 8.837 1.00 0.00 66 ALA A CA 18
ATOM 19118 C C . ALA A 1 66 ? 12.628 12.403 9.197 1.00 0.00 66 ALA A C 18
ATOM 19119 O O . ALA A 1 66 ? 12.100 13.434 8.780 1.00 0.00 66 ALA A O 18
ATOM 19126 N N . SER A 1 67 ? 13.707 12.406 9.974 1.00 0.00 67 SER A N 18
ATOM 19127 C CA . SER A 1 67 ? 14.343 13.649 10.394 1.00 0.00 67 SER A CA 18
ATOM 19128 C C . SER A 1 67 ? 15.408 14.080 9.391 1.00 0.00 67 SER A C 18
ATOM 19129 O O . SER A 1 67 ? 16.469 13.465 9.292 1.00 0.00 67 SER A O 18
ATOM 19137 N N . GLY A 1 68 ? 15.116 15.143 8.647 1.00 0.00 68 GLY A N 18
ATOM 19138 C CA . GLY A 1 68 ? 16.058 15.639 7.660 1.00 0.00 68 GLY A CA 18
ATOM 19139 C C . GLY A 1 68 ? 15.378 16.415 6.549 1.00 0.00 68 GLY A C 18
ATOM 19140 O O . GLY A 1 68 ? 14.180 16.693 6.600 1.00 0.00 68 GLY A O 18
ATOM 19144 N N . PRO A 1 69 ? 16.153 16.779 5.517 1.00 0.00 69 PRO A N 18
ATOM 19145 C CA . PRO A 1 69 ? 15.640 17.533 4.369 1.00 0.00 69 PRO A CA 18
ATOM 19146 C C . PRO A 1 69 ? 14.704 16.700 3.500 1.00 0.00 69 PRO A C 18
ATOM 19147 O O . PRO A 1 69 ? 14.192 17.179 2.488 1.00 0.00 69 PRO A O 18
ATOM 19158 N N . SER A 1 70 ? 14.485 15.452 3.901 1.00 0.00 70 SER A N 18
ATOM 19159 C CA . SER A 1 70 ? 13.612 14.552 3.156 1.00 0.00 70 SER A CA 18
ATOM 19160 C C . SER A 1 70 ? 12.146 14.839 3.464 1.00 0.00 70 SER A C 18
ATOM 19161 O O . SER A 1 70 ? 11.753 14.948 4.625 1.00 0.00 70 SER A O 18
ATOM 19169 N N . SER A 1 71 ? 11.340 14.959 2.414 1.00 0.00 71 SER A N 18
ATOM 19170 C CA . SER A 1 71 ? 9.917 15.237 2.570 1.00 0.00 71 SER A CA 18
ATOM 19171 C C . SER A 1 71 ? 9.698 16.545 3.325 1.00 0.00 71 SER A C 18
ATOM 19172 O O . SER A 1 71 ? 8.886 16.614 4.246 1.00 0.00 71 SER A O 18
ATOM 19180 N N . GLY A 1 72 ? 10.431 17.581 2.926 1.00 0.00 72 GLY A N 18
ATOM 19181 C CA . GLY A 1 72 ? 10.303 18.872 3.575 1.00 0.00 72 GLY A CA 18
ATOM 19182 C C . GLY A 1 72 ? 9.805 19.949 2.631 1.00 0.00 72 GLY A C 18
ATOM 19183 O O . GLY A 1 72 ? 9.848 19.749 1.418 1.00 0.00 72 GLY A O 18
ATOM 19189 N N . GLY A 1 1 ? -31.847 -2.842 -3.128 1.00 0.00 1 GLY A N 19
ATOM 19190 C CA . GLY A 1 1 ? -31.301 -4.142 -3.469 1.00 0.00 1 GLY A CA 19
ATOM 19191 C C . GLY A 1 1 ? -29.948 -4.388 -2.832 1.00 0.00 1 GLY A C 19
ATOM 19192 O O . GLY A 1 1 ? -29.368 -3.489 -2.224 1.00 0.00 1 GLY A O 19
ATOM 19196 N N . SER A 1 2 ? -29.444 -5.611 -2.969 1.00 0.00 2 SER A N 19
ATOM 19197 C CA . SER A 1 2 ? -28.153 -5.974 -2.397 1.00 0.00 2 SER A CA 19
ATOM 19198 C C . SER A 1 2 ? -27.940 -5.284 -1.054 1.00 0.00 2 SER A C 19
ATOM 19199 O O . SER A 1 2 ? -26.880 -4.715 -0.797 1.00 0.00 2 SER A O 19
ATOM 19207 N N . SER A 1 3 ? -28.958 -5.339 -0.200 1.00 0.00 3 SER A N 19
ATOM 19208 C CA . SER A 1 3 ? -28.885 -4.715 1.117 1.00 0.00 3 SER A CA 19
ATOM 19209 C C . SER A 1 3 ? -27.906 -5.463 2.018 1.00 0.00 3 SER A C 19
ATOM 19210 O O . SER A 1 3 ? -28.194 -6.563 2.487 1.00 0.00 3 SER A O 19
ATOM 19218 N N . GLY A 1 4 ? -26.748 -4.855 2.256 1.00 0.00 4 GLY A N 19
ATOM 19219 C CA . GLY A 1 4 ? -25.744 -5.476 3.100 1.00 0.00 4 GLY A CA 19
ATOM 19220 C C . GLY A 1 4 ? -25.693 -4.865 4.486 1.00 0.00 4 GLY A C 19
ATOM 19221 O O . GLY A 1 4 ? -26.540 -4.046 4.842 1.00 0.00 4 GLY A O 19
ATOM 19225 N N . SER A 1 5 ? -24.699 -5.266 5.271 1.00 0.00 5 SER A N 19
ATOM 19226 C CA . SER A 1 5 ? -24.544 -4.757 6.629 1.00 0.00 5 SER A CA 19
ATOM 19227 C C . SER A 1 5 ? -23.401 -3.750 6.704 1.00 0.00 5 SER A C 19
ATOM 19228 O O . SER A 1 5 ? -23.570 -2.637 7.204 1.00 0.00 5 SER A O 19
ATOM 19236 N N . SER A 1 6 ? -22.235 -4.148 6.204 1.00 0.00 6 SER A N 19
ATOM 19237 C CA . SER A 1 6 ? -21.062 -3.283 6.217 1.00 0.00 6 SER A CA 19
ATOM 19238 C C . SER A 1 6 ? -21.205 -2.156 5.199 1.00 0.00 6 SER A C 19
ATOM 19239 O O . SER A 1 6 ? -21.989 -2.254 4.255 1.00 0.00 6 SER A O 19
ATOM 19247 N N . GLY A 1 7 ? -20.442 -1.086 5.397 1.00 0.00 7 GLY A N 19
ATOM 19248 C CA . GLY A 1 7 ? -20.498 0.044 4.489 1.00 0.00 7 GLY A CA 19
ATOM 19249 C C . GLY A 1 7 ? -19.172 0.770 4.383 1.00 0.00 7 GLY A C 19
ATOM 19250 O O . GLY A 1 7 ? -18.550 1.093 5.396 1.00 0.00 7 GLY A O 19
ATOM 19254 N N . CYS A 1 8 ? -18.736 1.026 3.154 1.00 0.00 8 CYS A N 19
ATOM 19255 C CA . CYS A 1 8 ? -17.473 1.716 2.919 1.00 0.00 8 CYS A CA 19
ATOM 19256 C C . CYS A 1 8 ? -17.538 3.155 3.423 1.00 0.00 8 CYS A C 19
ATOM 19257 O O . CYS A 1 8 ? -18.620 3.697 3.644 1.00 0.00 8 CYS A O 19
ATOM 19264 N N . GLN A 1 9 ? -16.371 3.766 3.603 1.00 0.00 9 GLN A N 19
ATOM 19265 C CA . GLN A 1 9 ? -16.295 5.141 4.081 1.00 0.00 9 GLN A CA 19
ATOM 19266 C C . GLN A 1 9 ? -15.883 6.086 2.957 1.00 0.00 9 GLN A C 19
ATOM 19267 O O . GLN A 1 9 ? -16.345 7.225 2.891 1.00 0.00 9 GLN A O 19
ATOM 19281 N N . GLU A 1 10 ? -15.011 5.606 2.076 1.00 0.00 10 GLU A N 19
ATOM 19282 C CA . GLU A 1 10 ? -14.537 6.410 0.956 1.00 0.00 10 GLU A CA 19
ATOM 19283 C C . GLU A 1 10 ? -15.691 6.796 0.035 1.00 0.00 10 GLU A C 19
ATOM 19284 O O . GLU A 1 10 ? -16.121 7.949 0.010 1.00 0.00 10 GLU A O 19
ATOM 19296 N N . CYS A 1 11 ? -16.188 5.822 -0.720 1.00 0.00 11 CYS A N 19
ATOM 19297 C CA . CYS A 1 11 ? -17.292 6.058 -1.643 1.00 0.00 11 CYS A CA 19
ATOM 19298 C C . CYS A 1 11 ? -18.633 5.979 -0.919 1.00 0.00 11 CYS A C 19
ATOM 19299 O O . CYS A 1 11 ? -19.671 6.349 -1.469 1.00 0.00 11 CYS A O 19
ATOM 19306 N N . LYS A 1 12 ? -18.604 5.494 0.317 1.00 0.00 12 LYS A N 19
ATOM 19307 C CA . LYS A 1 12 ? -19.815 5.367 1.119 1.00 0.00 12 LYS A CA 19
ATOM 19308 C C . LYS A 1 12 ? -20.820 4.439 0.443 1.00 0.00 12 LYS A C 19
ATOM 19309 O O . LYS A 1 12 ? -22.005 4.757 0.344 1.00 0.00 12 LYS A O 19
ATOM 19328 N N . LYS A 1 13 ? -20.339 3.290 -0.020 1.00 0.00 13 LYS A N 19
ATOM 19329 C CA . LYS A 1 13 ? -21.195 2.314 -0.684 1.00 0.00 13 LYS A CA 19
ATOM 19330 C C . LYS A 1 13 ? -21.209 0.994 0.079 1.00 0.00 13 LYS A C 19
ATOM 19331 O O . LYS A 1 13 ? -20.162 0.491 0.491 1.00 0.00 13 LYS A O 19
ATOM 19350 N N . THR A 1 14 ? -22.400 0.434 0.264 1.00 0.00 14 THR A N 19
ATOM 19351 C CA . THR A 1 14 ? -22.550 -0.828 0.978 1.00 0.00 14 THR A CA 19
ATOM 19352 C C . THR A 1 14 ? -21.541 -1.860 0.487 1.00 0.00 14 THR A C 19
ATOM 19353 O O . THR A 1 14 ? -21.626 -2.334 -0.646 1.00 0.00 14 THR A O 19
ATOM 19364 N N . ILE A 1 15 ? -20.587 -2.203 1.346 1.00 0.00 15 ILE A N 19
ATOM 19365 C CA . ILE A 1 15 ? -19.563 -3.180 1.000 1.00 0.00 15 ILE A CA 19
ATOM 19366 C C . ILE A 1 15 ? -20.126 -4.597 1.020 1.00 0.00 15 ILE A C 19
ATOM 19367 O O . ILE A 1 15 ? -20.619 -5.065 2.046 1.00 0.00 15 ILE A O 19
ATOM 19383 N N . MET A 1 16 ? -20.047 -5.276 -0.120 1.00 0.00 16 MET A N 19
ATOM 19384 C CA . MET A 1 16 ? -20.546 -6.642 -0.231 1.00 0.00 16 MET A CA 19
ATOM 19385 C C . MET A 1 16 ? -19.595 -7.625 0.443 1.00 0.00 16 MET A C 19
ATOM 19386 O O . MET A 1 16 ? -18.392 -7.387 0.552 1.00 0.00 16 MET A O 19
ATOM 19400 N N . PRO A 1 17 ? -20.145 -8.757 0.909 1.00 0.00 17 PRO A N 19
ATOM 19401 C CA . PRO A 1 17 ? -19.362 -9.799 1.580 1.00 0.00 17 PRO A CA 19
ATOM 19402 C C . PRO A 1 17 ? -18.428 -10.530 0.623 1.00 0.00 17 PRO A C 19
ATOM 19403 O O . PRO A 1 17 ? -17.557 -11.288 1.048 1.00 0.00 17 PRO A O 19
ATOM 19414 N N . GLY A 1 18 ? -18.616 -10.298 -0.673 1.00 0.00 18 GLY A N 19
ATOM 19415 C CA . GLY A 1 18 ? -17.781 -10.942 -1.670 1.00 0.00 18 GLY A CA 19
ATOM 19416 C C . GLY A 1 18 ? -16.521 -10.155 -1.968 1.00 0.00 18 GLY A C 19
ATOM 19417 O O . GLY A 1 18 ? -16.093 -10.065 -3.120 1.00 0.00 18 GLY A O 19
ATOM 19421 N N . THR A 1 19 ? -15.923 -9.581 -0.928 1.00 0.00 19 THR A N 19
ATOM 19422 C CA . THR A 1 19 ? -14.706 -8.795 -1.084 1.00 0.00 19 THR A CA 19
ATOM 19423 C C . THR A 1 19 ? -14.064 -8.503 0.267 1.00 0.00 19 THR A C 19
ATOM 19424 O O . THR A 1 19 ? -14.749 -8.424 1.286 1.00 0.00 19 THR A O 19
ATOM 19435 N N . ARG A 1 20 ? -12.744 -8.342 0.267 1.00 0.00 20 ARG A N 19
ATOM 19436 C CA . ARG A 1 20 ? -12.009 -8.059 1.493 1.00 0.00 20 ARG A CA 19
ATOM 19437 C C . ARG A 1 20 ? -11.962 -6.558 1.764 1.00 0.00 20 ARG A C 19
ATOM 19438 O O . ARG A 1 20 ? -11.455 -5.785 0.951 1.00 0.00 20 ARG A O 19
ATOM 19459 N N . LYS A 1 21 ? -12.494 -6.152 2.912 1.00 0.00 21 LYS A N 19
ATOM 19460 C CA . LYS A 1 21 ? -12.512 -4.745 3.293 1.00 0.00 21 LYS A CA 19
ATOM 19461 C C . LYS A 1 21 ? -11.515 -4.471 4.414 1.00 0.00 21 LYS A C 19
ATOM 19462 O O . LYS A 1 21 ? -11.067 -5.391 5.097 1.00 0.00 21 LYS A O 19
ATOM 19481 N N . MET A 1 22 ? -11.173 -3.200 4.598 1.00 0.00 22 MET A N 19
ATOM 19482 C CA . MET A 1 22 ? -10.230 -2.806 5.638 1.00 0.00 22 MET A CA 19
ATOM 19483 C C . MET A 1 22 ? -10.960 -2.188 6.827 1.00 0.00 22 MET A C 19
ATOM 19484 O O . MET A 1 22 ? -11.416 -1.047 6.762 1.00 0.00 22 MET A O 19
ATOM 19498 N N . GLU A 1 23 ? -11.066 -2.950 7.911 1.00 0.00 23 GLU A N 19
ATOM 19499 C CA . GLU A 1 23 ? -11.742 -2.476 9.114 1.00 0.00 23 GLU A CA 19
ATOM 19500 C C . GLU A 1 23 ? -10.786 -1.681 9.997 1.00 0.00 23 GLU A C 19
ATOM 19501 O O . GLU A 1 23 ? -9.829 -2.228 10.545 1.00 0.00 23 GLU A O 19
ATOM 19513 N N . TYR A 1 24 ? -11.052 -0.386 10.131 1.00 0.00 24 TYR A N 19
ATOM 19514 C CA . TYR A 1 24 ? -10.214 0.487 10.945 1.00 0.00 24 TYR A CA 19
ATOM 19515 C C . TYR A 1 24 ? -11.066 1.465 11.748 1.00 0.00 24 TYR A C 19
ATOM 19516 O O . TYR A 1 24 ? -11.747 2.322 11.184 1.00 0.00 24 TYR A O 19
ATOM 19534 N N . LYS A 1 25 ? -11.021 1.332 13.069 1.00 0.00 25 LYS A N 19
ATOM 19535 C CA . LYS A 1 25 ? -11.786 2.204 13.953 1.00 0.00 25 LYS A CA 19
ATOM 19536 C C . LYS A 1 25 ? -13.284 2.021 13.734 1.00 0.00 25 LYS A C 19
ATOM 19537 O O . LYS A 1 25 ? -14.046 2.987 13.750 1.00 0.00 25 LYS A O 19
ATOM 19556 N N . GLY A 1 26 ? -13.701 0.775 13.531 1.00 0.00 26 GLY A N 19
ATOM 19557 C CA . GLY A 1 26 ? -15.107 0.489 13.314 1.00 0.00 26 GLY A CA 19
ATOM 19558 C C . GLY A 1 26 ? -15.524 0.696 11.872 1.00 0.00 26 GLY A C 19
ATOM 19559 O O . GLY A 1 26 ? -16.434 0.029 11.379 1.00 0.00 26 GLY A O 19
ATOM 19563 N N . SER A 1 27 ? -14.860 1.626 11.192 1.00 0.00 27 SER A N 19
ATOM 19564 C CA . SER A 1 27 ? -15.171 1.924 9.799 1.00 0.00 27 SER A CA 19
ATOM 19565 C C . SER A 1 27 ? -14.498 0.921 8.866 1.00 0.00 27 SER A C 19
ATOM 19566 O O . SER A 1 27 ? -13.561 0.225 9.257 1.00 0.00 27 SER A O 19
ATOM 19574 N N . SER A 1 28 ? -14.983 0.855 7.630 1.00 0.00 28 SER A N 19
ATOM 19575 C CA . SER A 1 28 ? -14.432 -0.064 6.641 1.00 0.00 28 SER A CA 19
ATOM 19576 C C . SER A 1 28 ? -14.085 0.671 5.351 1.00 0.00 28 SER A C 19
ATOM 19577 O O . SER A 1 28 ? -14.640 1.730 5.058 1.00 0.00 28 SER A O 19
ATOM 19585 N N . TRP A 1 29 ? -13.162 0.102 4.583 1.00 0.00 29 TRP A N 19
ATOM 19586 C CA . TRP A 1 29 ? -12.739 0.703 3.323 1.00 0.00 29 TRP A CA 19
ATOM 19587 C C . TRP A 1 29 ? -12.480 -0.368 2.270 1.00 0.00 29 TRP A C 19
ATOM 19588 O O . TRP A 1 29 ? -11.712 -1.304 2.497 1.00 0.00 29 TRP A O 19
ATOM 19609 N N . HIS A 1 30 ? -13.124 -0.226 1.116 1.00 0.00 30 HIS A N 19
ATOM 19610 C CA . HIS A 1 30 ? -12.962 -1.181 0.026 1.00 0.00 30 HIS A CA 19
ATOM 19611 C C . HIS A 1 30 ? -11.487 -1.499 -0.202 1.00 0.00 30 HIS A C 19
ATOM 19612 O O . HIS A 1 30 ? -10.632 -0.620 -0.107 1.00 0.00 30 HIS A O 19
ATOM 19626 N N . GLU A 1 31 ? -11.198 -2.761 -0.504 1.00 0.00 31 GLU A N 19
ATOM 19627 C CA . GLU A 1 31 ? -9.827 -3.194 -0.744 1.00 0.00 31 GLU A CA 19
ATOM 19628 C C . GLU A 1 31 ? -9.051 -2.136 -1.524 1.00 0.00 31 GLU A C 19
ATOM 19629 O O . GLU A 1 31 ? -7.827 -2.049 -1.427 1.00 0.00 31 GLU A O 19
ATOM 19641 N N . THR A 1 32 ? -9.773 -1.333 -2.300 1.00 0.00 32 THR A N 19
ATOM 19642 C CA . THR A 1 32 ? -9.155 -0.282 -3.098 1.00 0.00 32 THR A CA 19
ATOM 19643 C C . THR A 1 32 ? -9.271 1.072 -2.408 1.00 0.00 32 THR A C 19
ATOM 19644 O O . THR A 1 32 ? -8.265 1.720 -2.117 1.00 0.00 32 THR A O 19
ATOM 19655 N N . CYS A 1 33 ? -10.503 1.495 -2.150 1.00 0.00 33 CYS A N 19
ATOM 19656 C CA . CYS A 1 33 ? -10.752 2.774 -1.494 1.00 0.00 33 CYS A CA 19
ATOM 19657 C C . CYS A 1 33 ? -9.737 3.020 -0.381 1.00 0.00 33 CYS A C 19
ATOM 19658 O O . CYS A 1 33 ? -9.481 4.163 -0.001 1.00 0.00 33 CYS A O 19
ATOM 19665 N N . PHE A 1 34 ? -9.164 1.940 0.139 1.00 0.00 34 PHE A N 19
ATOM 19666 C CA . PHE A 1 34 ? -8.178 2.037 1.209 1.00 0.00 34 PHE A CA 19
ATOM 19667 C C . PHE A 1 34 ? -6.799 2.375 0.650 1.00 0.00 34 PHE A C 19
ATOM 19668 O O . PHE A 1 34 ? -5.777 2.085 1.272 1.00 0.00 34 PHE A O 19
ATOM 19685 N N . ILE A 1 35 ? -6.780 2.988 -0.529 1.00 0.00 35 ILE A N 19
ATOM 19686 C CA . ILE A 1 35 ? -5.527 3.366 -1.172 1.00 0.00 35 ILE A CA 19
ATOM 19687 C C . ILE A 1 35 ? -4.614 4.109 -0.204 1.00 0.00 35 ILE A C 19
ATOM 19688 O O . ILE A 1 35 ? -4.952 4.298 0.965 1.00 0.00 35 ILE A O 19
ATOM 19704 N N . CYS A 1 36 ? -3.455 4.530 -0.698 1.00 0.00 36 CYS A N 19
ATOM 19705 C CA . CYS A 1 36 ? -2.491 5.255 0.122 1.00 0.00 36 CYS A CA 19
ATOM 19706 C C . CYS A 1 36 ? -2.773 6.754 0.096 1.00 0.00 36 CYS A C 19
ATOM 19707 O O . CYS A 1 36 ? -3.542 7.238 -0.736 1.00 0.00 36 CYS A O 19
ATOM 19714 N N . HIS A 1 37 ? -2.145 7.485 1.012 1.00 0.00 37 HIS A N 19
ATOM 19715 C CA . HIS A 1 37 ? -2.328 8.930 1.094 1.00 0.00 37 HIS A CA 19
ATOM 19716 C C . HIS A 1 37 ? -1.163 9.662 0.435 1.00 0.00 37 HIS A C 19
ATOM 19717 O O . HIS A 1 37 ? -1.192 10.884 0.281 1.00 0.00 37 HIS A O 19
ATOM 19732 N N . ARG A 1 38 ? -0.138 8.909 0.049 1.00 0.00 38 ARG A N 19
ATOM 19733 C CA . ARG A 1 38 ? 1.038 9.487 -0.590 1.00 0.00 38 ARG A CA 19
ATOM 19734 C C . ARG A 1 38 ? 1.138 9.043 -2.047 1.00 0.00 38 ARG A C 19
ATOM 19735 O O . ARG A 1 38 ? 1.222 9.870 -2.955 1.00 0.00 38 ARG A O 19
ATOM 19756 N N . CYS A 1 39 ? 1.128 7.732 -2.262 1.00 0.00 39 CYS A N 19
ATOM 19757 C CA . CYS A 1 39 ? 1.218 7.176 -3.607 1.00 0.00 39 CYS A CA 19
ATOM 19758 C C . CYS A 1 39 ? -0.170 6.881 -4.168 1.00 0.00 39 CYS A C 19
ATOM 19759 O O . CYS A 1 39 ? -0.310 6.477 -5.322 1.00 0.00 39 CYS A O 19
ATOM 19766 N N . GLN A 1 40 ? -1.192 7.086 -3.343 1.00 0.00 40 GLN A N 19
ATOM 19767 C CA . GLN A 1 40 ? -2.568 6.841 -3.757 1.00 0.00 40 GLN A CA 19
ATOM 19768 C C . GLN A 1 40 ? -2.706 5.466 -4.402 1.00 0.00 40 GLN A C 19
ATOM 19769 O O . GLN A 1 40 ? -3.362 5.318 -5.433 1.00 0.00 40 GLN A O 19
ATOM 19783 N N . GLN A 1 41 ? -2.083 4.465 -3.789 1.00 0.00 41 GLN A N 19
ATOM 19784 C CA . GLN A 1 41 ? -2.137 3.102 -4.305 1.00 0.00 41 GLN A CA 19
ATOM 19785 C C . GLN A 1 41 ? -2.918 2.193 -3.363 1.00 0.00 41 GLN A C 19
ATOM 19786 O O . GLN A 1 41 ? -2.901 2.361 -2.143 1.00 0.00 41 GLN A O 19
ATOM 19800 N N . PRO A 1 42 ? -3.621 1.207 -3.939 1.00 0.00 42 PRO A N 19
ATOM 19801 C CA . PRO A 1 42 ? -4.422 0.251 -3.168 1.00 0.00 42 PRO A CA 19
ATOM 19802 C C . PRO A 1 42 ? -3.558 -0.707 -2.355 1.00 0.00 42 PRO A C 19
ATOM 19803 O O . PRO A 1 42 ? -3.277 -1.824 -2.788 1.00 0.00 42 PRO A O 19
ATOM 19814 N N . ILE A 1 43 ? -3.140 -0.262 -1.174 1.00 0.00 43 ILE A N 19
ATOM 19815 C CA . ILE A 1 43 ? -2.310 -1.081 -0.300 1.00 0.00 43 ILE A CA 19
ATOM 19816 C C . ILE A 1 43 ? -2.865 -2.496 -0.182 1.00 0.00 43 ILE A C 19
ATOM 19817 O O . ILE A 1 43 ? -2.184 -3.470 -0.499 1.00 0.00 43 ILE A O 19
ATOM 19833 N N . GLY A 1 44 ? -4.109 -2.601 0.277 1.00 0.00 44 GLY A N 19
ATOM 19834 C CA . GLY A 1 44 ? -4.736 -3.901 0.428 1.00 0.00 44 GLY A CA 19
ATOM 19835 C C . GLY A 1 44 ? -4.526 -4.489 1.809 1.00 0.00 44 GLY A C 19
ATOM 19836 O O . GLY A 1 44 ? -5.053 -3.978 2.797 1.00 0.00 44 GLY A O 19
ATOM 19840 N N . THR A 1 45 ? -3.755 -5.570 1.879 1.00 0.00 45 THR A N 19
ATOM 19841 C CA . THR A 1 45 ? -3.479 -6.230 3.149 1.00 0.00 45 THR A CA 19
ATOM 19842 C C . THR A 1 45 ? -1.991 -6.525 3.304 1.00 0.00 45 THR A C 19
ATOM 19843 O O . THR A 1 45 ? -1.604 -7.598 3.767 1.00 0.00 45 THR A O 19
ATOM 19854 N N . LYS A 1 46 ? -1.159 -5.565 2.913 1.00 0.00 46 LYS A N 19
ATOM 19855 C CA . LYS A 1 46 ? 0.287 -5.719 3.010 1.00 0.00 46 LYS A CA 19
ATOM 19856 C C . LYS A 1 46 ? 0.861 -4.806 4.089 1.00 0.00 46 LYS A C 19
ATOM 19857 O O . LYS A 1 46 ? 0.155 -3.961 4.640 1.00 0.00 46 LYS A O 19
ATOM 19876 N N . SER A 1 47 ? 2.145 -4.982 4.385 1.00 0.00 47 SER A N 19
ATOM 19877 C CA . SER A 1 47 ? 2.812 -4.175 5.400 1.00 0.00 47 SER A CA 19
ATOM 19878 C C . SER A 1 47 ? 2.579 -2.688 5.152 1.00 0.00 47 SER A C 19
ATOM 19879 O O . SER A 1 47 ? 3.141 -2.106 4.223 1.00 0.00 47 SER A O 19
ATOM 19887 N N . PHE A 1 48 ? 1.747 -2.078 5.989 1.00 0.00 48 PHE A N 19
ATOM 19888 C CA . PHE A 1 48 ? 1.437 -0.658 5.861 1.00 0.00 48 PHE A CA 19
ATOM 19889 C C . PHE A 1 48 ? 1.218 -0.024 7.231 1.00 0.00 48 PHE A C 19
ATOM 19890 O O . PHE A 1 48 ? 0.668 -0.651 8.137 1.00 0.00 48 PHE A O 19
ATOM 19907 N N . ILE A 1 49 ? 1.654 1.223 7.375 1.00 0.00 49 ILE A N 19
ATOM 19908 C CA . ILE A 1 49 ? 1.505 1.943 8.634 1.00 0.00 49 ILE A CA 19
ATOM 19909 C C . ILE A 1 49 ? 0.262 2.826 8.619 1.00 0.00 49 ILE A C 19
ATOM 19910 O O . ILE A 1 49 ? 0.236 3.893 8.004 1.00 0.00 49 ILE A O 19
ATOM 19926 N N . PRO A 1 50 ? -0.793 2.375 9.313 1.00 0.00 50 PRO A N 19
ATOM 19927 C CA . PRO A 1 50 ? -2.059 3.110 9.397 1.00 0.00 50 PRO A CA 19
ATOM 19928 C C . PRO A 1 50 ? -1.935 4.384 10.225 1.00 0.00 50 PRO A C 19
ATOM 19929 O O . PRO A 1 50 ? -1.623 4.335 11.416 1.00 0.00 50 PRO A O 19
ATOM 19940 N N . LYS A 1 51 ? -2.182 5.524 9.589 1.00 0.00 51 LYS A N 19
ATOM 19941 C CA . LYS A 1 51 ? -2.100 6.812 10.268 1.00 0.00 51 LYS A CA 19
ATOM 19942 C C . LYS A 1 51 ? -3.398 7.121 11.007 1.00 0.00 51 LYS A C 19
ATOM 19943 O O . LYS A 1 51 ? -4.465 6.629 10.640 1.00 0.00 51 LYS A O 19
ATOM 19962 N N . ASP A 1 52 ? -3.299 7.939 12.049 1.00 0.00 52 ASP A N 19
ATOM 19963 C CA . ASP A 1 52 ? -4.466 8.316 12.838 1.00 0.00 52 ASP A CA 19
ATOM 19964 C C . ASP A 1 52 ? -5.711 8.402 11.961 1.00 0.00 52 ASP A C 19
ATOM 19965 O O . ASP A 1 52 ? -6.638 7.604 12.101 1.00 0.00 52 ASP A O 19
ATOM 19974 N N . ASN A 1 53 ? -5.726 9.376 11.057 1.00 0.00 53 ASN A N 19
ATOM 19975 C CA . ASN A 1 53 ? -6.858 9.567 10.157 1.00 0.00 53 ASN A CA 19
ATOM 19976 C C . ASN A 1 53 ? -6.427 9.420 8.701 1.00 0.00 53 ASN A C 19
ATOM 19977 O O . ASN A 1 53 ? -7.033 10.002 7.803 1.00 0.00 53 ASN A O 19
ATOM 19988 N N . GLN A 1 54 ? -5.376 8.637 8.477 1.00 0.00 54 GLN A N 19
ATOM 19989 C CA . GLN A 1 54 ? -4.864 8.413 7.130 1.00 0.00 54 GLN A CA 19
ATOM 19990 C C . GLN A 1 54 ? -4.183 7.052 7.026 1.00 0.00 54 GLN A C 19
ATOM 19991 O O . GLN A 1 54 ? -4.142 6.292 7.992 1.00 0.00 54 GLN A O 19
ATOM 20005 N N . ASN A 1 55 ? -3.651 6.752 5.845 1.00 0.00 55 ASN A N 19
ATOM 20006 C CA . ASN A 1 55 ? -2.973 5.481 5.614 1.00 0.00 55 ASN A CA 19
ATOM 20007 C C . ASN A 1 55 ? -1.742 5.674 4.734 1.00 0.00 55 ASN A C 19
ATOM 20008 O O . ASN A 1 55 ? -1.833 6.212 3.630 1.00 0.00 55 ASN A O 19
ATOM 20019 N N . PHE A 1 56 ? -0.591 5.231 5.229 1.00 0.00 56 PHE A N 19
ATOM 20020 C CA . PHE A 1 56 ? 0.658 5.355 4.488 1.00 0.00 56 PHE A CA 19
ATOM 20021 C C . PHE A 1 56 ? 1.432 4.040 4.503 1.00 0.00 56 PHE A C 19
ATOM 20022 O O . PHE A 1 56 ? 1.559 3.393 5.543 1.00 0.00 56 PHE A O 19
ATOM 20039 N N . CYS A 1 57 ? 1.948 3.650 3.342 1.00 0.00 57 CYS A N 19
ATOM 20040 C CA . CYS A 1 57 ? 2.709 2.413 3.220 1.00 0.00 57 CYS A CA 19
ATOM 20041 C C . CYS A 1 57 ? 3.994 2.481 4.040 1.00 0.00 57 CYS A C 19
ATOM 20042 O O . CYS A 1 57 ? 4.242 3.458 4.747 1.00 0.00 57 CYS A O 19
ATOM 20049 N N . VAL A 1 58 ? 4.809 1.436 3.941 1.00 0.00 58 VAL A N 19
ATOM 20050 C CA . VAL A 1 58 ? 6.069 1.376 4.672 1.00 0.00 58 VAL A CA 19
ATOM 20051 C C . VAL A 1 58 ? 7.053 2.421 4.157 1.00 0.00 58 VAL A C 19
ATOM 20052 O O . VAL A 1 58 ? 7.607 3.216 4.916 1.00 0.00 58 VAL A O 19
ATOM 20065 N N . PRO A 1 59 ? 7.277 2.420 2.834 1.00 0.00 59 PRO A N 19
ATOM 20066 C CA . PRO A 1 59 ? 8.195 3.363 2.187 1.00 0.00 59 PRO A CA 19
ATOM 20067 C C . PRO A 1 59 ? 7.660 4.791 2.195 1.00 0.00 59 PRO A C 19
ATOM 20068 O O . PRO A 1 59 ? 8.410 5.746 1.994 1.00 0.00 59 PRO A O 19
ATOM 20079 N N . CYS A 1 60 ? 6.359 4.929 2.429 1.00 0.00 60 CYS A N 19
ATOM 20080 C CA . CYS A 1 60 ? 5.724 6.241 2.464 1.00 0.00 60 CYS A CA 19
ATOM 20081 C C . CYS A 1 60 ? 5.716 6.804 3.882 1.00 0.00 60 CYS A C 19
ATOM 20082 O O . CYS A 1 60 ? 6.099 7.953 4.107 1.00 0.00 60 CYS A O 19
ATOM 20089 N N . TYR A 1 61 ? 5.279 5.988 4.835 1.00 0.00 61 TYR A N 19
ATOM 20090 C CA . TYR A 1 61 ? 5.220 6.406 6.230 1.00 0.00 61 TYR A CA 19
ATOM 20091 C C . TYR A 1 61 ? 6.599 6.818 6.735 1.00 0.00 61 TYR A C 19
ATOM 20092 O O . TYR A 1 61 ? 6.723 7.701 7.582 1.00 0.00 61 TYR A O 19
ATOM 20110 N N . GLU A 1 62 ? 7.633 6.171 6.206 1.00 0.00 62 GLU A N 19
ATOM 20111 C CA . GLU A 1 62 ? 9.004 6.469 6.603 1.00 0.00 62 GLU A CA 19
ATOM 20112 C C . GLU A 1 62 ? 9.331 7.940 6.364 1.00 0.00 62 GLU A C 19
ATOM 20113 O O . GLU A 1 62 ? 10.135 8.535 7.084 1.00 0.00 62 GLU A O 19
ATOM 20125 N N . LYS A 1 63 ? 8.703 8.523 5.348 1.00 0.00 63 LYS A N 19
ATOM 20126 C CA . LYS A 1 63 ? 8.925 9.924 5.013 1.00 0.00 63 LYS A CA 19
ATOM 20127 C C . LYS A 1 63 ? 8.429 10.836 6.130 1.00 0.00 63 LYS A C 19
ATOM 20128 O O . LYS A 1 63 ? 9.204 11.593 6.715 1.00 0.00 63 LYS A O 19
ATOM 20147 N N . GLN A 1 64 ? 7.135 10.757 6.422 1.00 0.00 64 GLN A N 19
ATOM 20148 C CA . GLN A 1 64 ? 6.537 11.575 7.470 1.00 0.00 64 GLN A CA 19
ATOM 20149 C C . GLN A 1 64 ? 7.048 11.157 8.845 1.00 0.00 64 GLN A C 19
ATOM 20150 O O . GLN A 1 64 ? 7.572 11.978 9.600 1.00 0.00 64 GLN A O 19
ATOM 20164 N N . HIS A 1 65 ? 6.893 9.877 9.165 1.00 0.00 65 HIS A N 19
ATOM 20165 C CA . HIS A 1 65 ? 7.339 9.350 10.449 1.00 0.00 65 HIS A CA 19
ATOM 20166 C C . HIS A 1 65 ? 8.709 9.910 10.821 1.00 0.00 65 HIS A C 19
ATOM 20167 O O . HIS A 1 65 ? 8.862 10.570 11.847 1.00 0.00 65 HIS A O 19
ATOM 20182 N N . ALA A 1 66 ? 9.701 9.642 9.978 1.00 0.00 66 ALA A N 19
ATOM 20183 C CA . ALA A 1 66 ? 11.057 10.120 10.217 1.00 0.00 66 ALA A CA 19
ATOM 20184 C C . ALA A 1 66 ? 11.241 11.536 9.682 1.00 0.00 66 ALA A C 19
ATOM 20185 O O . ALA A 1 66 ? 10.855 11.838 8.553 1.00 0.00 66 ALA A O 19
ATOM 20192 N N . SER A 1 67 ? 11.834 12.400 10.500 1.00 0.00 67 SER A N 19
ATOM 20193 C CA . SER A 1 67 ? 12.065 13.786 10.109 1.00 0.00 67 SER A CA 19
ATOM 20194 C C . SER A 1 67 ? 13.525 14.174 10.324 1.00 0.00 67 SER A C 19
ATOM 20195 O O . SER A 1 67 ? 14.293 13.433 10.937 1.00 0.00 67 SER A O 19
ATOM 20203 N N . GLY A 1 68 ? 13.902 15.343 9.814 1.00 0.00 68 GLY A N 19
ATOM 20204 C CA . GLY A 1 68 ? 15.268 15.810 9.959 1.00 0.00 68 GLY A CA 19
ATOM 20205 C C . GLY A 1 68 ? 15.424 17.271 9.588 1.00 0.00 68 GLY A C 19
ATOM 20206 O O . GLY A 1 68 ? 14.783 17.770 8.662 1.00 0.00 68 GLY A O 19
ATOM 20210 N N . PRO A 1 69 ? 16.292 17.983 10.322 1.00 0.00 69 PRO A N 19
ATOM 20211 C CA . PRO A 1 69 ? 16.549 19.407 10.084 1.00 0.00 69 PRO A CA 19
ATOM 20212 C C . PRO A 1 69 ? 17.301 19.650 8.780 1.00 0.00 69 PRO A C 19
ATOM 20213 O O . PRO A 1 69 ? 17.409 20.785 8.317 1.00 0.00 69 PRO A O 19
ATOM 20224 N N . SER A 1 70 ? 17.818 18.576 8.191 1.00 0.00 70 SER A N 19
ATOM 20225 C CA . SER A 1 70 ? 18.563 18.674 6.942 1.00 0.00 70 SER A CA 19
ATOM 20226 C C . SER A 1 70 ? 17.616 18.775 5.750 1.00 0.00 70 SER A C 19
ATOM 20227 O O . SER A 1 70 ? 16.403 18.616 5.893 1.00 0.00 70 SER A O 19
ATOM 20235 N N . SER A 1 71 ? 18.178 19.039 4.575 1.00 0.00 71 SER A N 19
ATOM 20236 C CA . SER A 1 71 ? 17.384 19.166 3.359 1.00 0.00 71 SER A CA 19
ATOM 20237 C C . SER A 1 71 ? 16.050 19.847 3.649 1.00 0.00 71 SER A C 19
ATOM 20238 O O . SER A 1 71 ? 15.007 19.434 3.145 1.00 0.00 71 SER A O 19
ATOM 20246 N N . GLY A 1 72 ? 16.093 20.894 4.467 1.00 0.00 72 GLY A N 19
ATOM 20247 C CA . GLY A 1 72 ? 14.882 21.617 4.812 1.00 0.00 72 GLY A CA 19
ATOM 20248 C C . GLY A 1 72 ? 14.356 21.245 6.184 1.00 0.00 72 GLY A C 19
ATOM 20249 O O . GLY A 1 72 ? 14.179 22.131 7.018 1.00 0.00 72 GLY A O 19
ATOM 20255 N N . GLY A 1 1 ? -25.049 3.501 4.978 1.00 0.00 1 GLY A N 20
ATOM 20256 C CA . GLY A 1 1 ? -24.257 3.490 6.195 1.00 0.00 1 GLY A CA 20
ATOM 20257 C C . GLY A 1 1 ? -24.987 2.844 7.356 1.00 0.00 1 GLY A C 20
ATOM 20258 O O . GLY A 1 1 ? -24.568 1.801 7.857 1.00 0.00 1 GLY A O 20
ATOM 20262 N N . SER A 1 2 ? -26.080 3.466 7.785 1.00 0.00 2 SER A N 20
ATOM 20263 C CA . SER A 1 2 ? -26.866 2.948 8.899 1.00 0.00 2 SER A CA 20
ATOM 20264 C C . SER A 1 2 ? -27.543 1.634 8.522 1.00 0.00 2 SER A C 20
ATOM 20265 O O . SER A 1 2 ? -27.466 0.650 9.257 1.00 0.00 2 SER A O 20
ATOM 20273 N N . SER A 1 3 ? -28.205 1.626 7.369 1.00 0.00 3 SER A N 20
ATOM 20274 C CA . SER A 1 3 ? -28.899 0.434 6.894 1.00 0.00 3 SER A CA 20
ATOM 20275 C C . SER A 1 3 ? -27.904 -0.657 6.512 1.00 0.00 3 SER A C 20
ATOM 20276 O O . SER A 1 3 ? -27.906 -1.745 7.088 1.00 0.00 3 SER A O 20
ATOM 20284 N N . GLY A 1 4 ? -27.053 -0.358 5.535 1.00 0.00 4 GLY A N 20
ATOM 20285 C CA . GLY A 1 4 ? -26.064 -1.323 5.091 1.00 0.00 4 GLY A CA 20
ATOM 20286 C C . GLY A 1 4 ? -25.007 -1.596 6.144 1.00 0.00 4 GLY A C 20
ATOM 20287 O O . GLY A 1 4 ? -24.562 -0.682 6.838 1.00 0.00 4 GLY A O 20
ATOM 20291 N N . SER A 1 5 ? -24.606 -2.858 6.264 1.00 0.00 5 SER A N 20
ATOM 20292 C CA . SER A 1 5 ? -23.599 -3.250 7.243 1.00 0.00 5 SER A CA 20
ATOM 20293 C C . SER A 1 5 ? -22.201 -3.201 6.634 1.00 0.00 5 SER A C 20
ATOM 20294 O O . SER A 1 5 ? -22.013 -3.511 5.458 1.00 0.00 5 SER A O 20
ATOM 20302 N N . SER A 1 6 ? -21.223 -2.808 7.445 1.00 0.00 6 SER A N 20
ATOM 20303 C CA . SER A 1 6 ? -19.842 -2.715 6.986 1.00 0.00 6 SER A CA 20
ATOM 20304 C C . SER A 1 6 ? -19.728 -1.767 5.796 1.00 0.00 6 SER A C 20
ATOM 20305 O O . SER A 1 6 ? -19.024 -2.051 4.827 1.00 0.00 6 SER A O 20
ATOM 20313 N N . GLY A 1 7 ? -20.427 -0.639 5.876 1.00 0.00 7 GLY A N 20
ATOM 20314 C CA . GLY A 1 7 ? -20.392 0.334 4.800 1.00 0.00 7 GLY A CA 20
ATOM 20315 C C . GLY A 1 7 ? -19.026 0.972 4.640 1.00 0.00 7 GLY A C 20
ATOM 20316 O O . GLY A 1 7 ? -18.241 1.021 5.587 1.00 0.00 7 GLY A O 20
ATOM 20320 N N . CYS A 1 8 ? -18.741 1.463 3.438 1.00 0.00 8 CYS A N 20
ATOM 20321 C CA . CYS A 1 8 ? -17.461 2.099 3.156 1.00 0.00 8 CYS A CA 20
ATOM 20322 C C . CYS A 1 8 ? -17.444 3.537 3.666 1.00 0.00 8 CYS A C 20
ATOM 20323 O O . CYS A 1 8 ? -18.492 4.121 3.939 1.00 0.00 8 CYS A O 20
ATOM 20330 N N . GLN A 1 9 ? -16.247 4.101 3.791 1.00 0.00 9 GLN A N 20
ATOM 20331 C CA . GLN A 1 9 ? -16.094 5.470 4.268 1.00 0.00 9 GLN A CA 20
ATOM 20332 C C . GLN A 1 9 ? -15.636 6.392 3.142 1.00 0.00 9 GLN A C 20
ATOM 20333 O O . GLN A 1 9 ? -16.024 7.558 3.086 1.00 0.00 9 GLN A O 20
ATOM 20347 N N . GLU A 1 10 ? -14.809 5.859 2.248 1.00 0.00 10 GLU A N 20
ATOM 20348 C CA . GLU A 1 10 ? -14.299 6.636 1.124 1.00 0.00 10 GLU A CA 20
ATOM 20349 C C . GLU A 1 10 ? -15.442 7.151 0.255 1.00 0.00 10 GLU A C 20
ATOM 20350 O O . GLU A 1 10 ? -15.682 8.356 0.175 1.00 0.00 10 GLU A O 20
ATOM 20362 N N . CYS A 1 11 ? -16.145 6.230 -0.396 1.00 0.00 11 CYS A N 20
ATOM 20363 C CA . CYS A 1 11 ? -17.262 6.589 -1.261 1.00 0.00 11 CYS A CA 20
ATOM 20364 C C . CYS A 1 11 ? -18.593 6.376 -0.546 1.00 0.00 11 CYS A C 20
ATOM 20365 O O . CYS A 1 11 ? -19.657 6.425 -1.163 1.00 0.00 11 CYS A O 20
ATOM 20372 N N . LYS A 1 12 ? -18.526 6.140 0.760 1.00 0.00 12 LYS A N 20
ATOM 20373 C CA . LYS A 1 12 ? -19.724 5.921 1.561 1.00 0.00 12 LYS A CA 20
ATOM 20374 C C . LYS A 1 12 ? -20.701 4.998 0.839 1.00 0.00 12 LYS A C 20
ATOM 20375 O O . LYS A 1 12 ? -21.897 5.278 0.765 1.00 0.00 12 LYS A O 20
ATOM 20394 N N . LYS A 1 13 ? -20.183 3.896 0.307 1.00 0.00 13 LYS A N 20
ATOM 20395 C CA . LYS A 1 13 ? -21.009 2.929 -0.407 1.00 0.00 13 LYS A CA 20
ATOM 20396 C C . LYS A 1 13 ? -21.074 1.606 0.348 1.00 0.00 13 LYS A C 20
ATOM 20397 O O . LYS A 1 13 ? -20.119 1.213 1.018 1.00 0.00 13 LYS A O 20
ATOM 20416 N N . THR A 1 14 ? -22.208 0.920 0.235 1.00 0.00 14 THR A N 20
ATOM 20417 C CA . THR A 1 14 ? -22.398 -0.359 0.907 1.00 0.00 14 THR A CA 20
ATOM 20418 C C . THR A 1 14 ? -21.408 -1.400 0.397 1.00 0.00 14 THR A C 20
ATOM 20419 O O . THR A 1 14 ? -21.498 -1.848 -0.746 1.00 0.00 14 THR A O 20
ATOM 20430 N N . ILE A 1 15 ? -20.464 -1.781 1.252 1.00 0.00 15 ILE A N 20
ATOM 20431 C CA . ILE A 1 15 ? -19.458 -2.771 0.887 1.00 0.00 15 ILE A CA 20
ATOM 20432 C C . ILE A 1 15 ? -20.025 -4.184 0.964 1.00 0.00 15 ILE A C 20
ATOM 20433 O O . ILE A 1 15 ? -20.310 -4.691 2.049 1.00 0.00 15 ILE A O 20
ATOM 20449 N N . MET A 1 16 ? -20.185 -4.816 -0.194 1.00 0.00 16 MET A N 20
ATOM 20450 C CA . MET A 1 16 ? -20.715 -6.173 -0.257 1.00 0.00 16 MET A CA 20
ATOM 20451 C C . MET A 1 16 ? -19.827 -7.140 0.520 1.00 0.00 16 MET A C 20
ATOM 20452 O O . MET A 1 16 ? -18.632 -6.910 0.706 1.00 0.00 16 MET A O 20
ATOM 20466 N N . PRO A 1 17 ? -20.423 -8.248 0.985 1.00 0.00 17 PRO A N 20
ATOM 20467 C CA . PRO A 1 17 ? -19.704 -9.272 1.749 1.00 0.00 17 PRO A CA 20
ATOM 20468 C C . PRO A 1 17 ? -18.713 -10.048 0.889 1.00 0.00 17 PRO A C 20
ATOM 20469 O O . PRO A 1 17 ? -17.551 -10.211 1.259 1.00 0.00 17 PRO A O 20
ATOM 20480 N N . GLY A 1 18 ? -19.180 -10.525 -0.261 1.00 0.00 18 GLY A N 20
ATOM 20481 C CA . GLY A 1 18 ? -18.320 -11.278 -1.156 1.00 0.00 18 GLY A CA 20
ATOM 20482 C C . GLY A 1 18 ? -16.951 -10.647 -1.312 1.00 0.00 18 GLY A C 20
ATOM 20483 O O . GLY A 1 18 ? -15.935 -11.343 -1.327 1.00 0.00 18 GLY A O 20
ATOM 20487 N N . THR A 1 19 ? -16.921 -9.323 -1.430 1.00 0.00 19 THR A N 20
ATOM 20488 C CA . THR A 1 19 ? -15.667 -8.598 -1.589 1.00 0.00 19 THR A CA 20
ATOM 20489 C C . THR A 1 19 ? -14.995 -8.359 -0.241 1.00 0.00 19 THR A C 20
ATOM 20490 O O . THR A 1 19 ? -15.658 -8.323 0.796 1.00 0.00 19 THR A O 20
ATOM 20501 N N . ARG A 1 20 ? -13.676 -8.196 -0.263 1.00 0.00 20 ARG A N 20
ATOM 20502 C CA . ARG A 1 20 ? -12.915 -7.961 0.958 1.00 0.00 20 ARG A CA 20
ATOM 20503 C C . ARG A 1 20 ? -12.873 -6.473 1.294 1.00 0.00 20 ARG A C 20
ATOM 20504 O O . ARG A 1 20 ? -12.840 -5.624 0.403 1.00 0.00 20 ARG A O 20
ATOM 20525 N N . LYS A 1 21 ? -12.874 -6.163 2.586 1.00 0.00 21 LYS A N 20
ATOM 20526 C CA . LYS A 1 21 ? -12.834 -4.779 3.042 1.00 0.00 21 LYS A CA 20
ATOM 20527 C C . LYS A 1 21 ? -11.813 -4.603 4.161 1.00 0.00 21 LYS A C 20
ATOM 20528 O O . LYS A 1 21 ? -11.365 -5.578 4.764 1.00 0.00 21 LYS A O 20
ATOM 20547 N N . MET A 1 22 ? -11.451 -3.354 4.434 1.00 0.00 22 MET A N 20
ATOM 20548 C CA . MET A 1 22 ? -10.484 -3.051 5.484 1.00 0.00 22 MET A CA 20
ATOM 20549 C C . MET A 1 22 ? -11.169 -2.406 6.684 1.00 0.00 22 MET A C 20
ATOM 20550 O O . MET A 1 22 ? -11.574 -1.245 6.628 1.00 0.00 22 MET A O 20
ATOM 20564 N N . GLU A 1 23 ? -11.295 -3.166 7.768 1.00 0.00 23 GLU A N 20
ATOM 20565 C CA . GLU A 1 23 ? -11.932 -2.667 8.980 1.00 0.00 23 GLU A CA 20
ATOM 20566 C C . GLU A 1 23 ? -10.915 -1.980 9.887 1.00 0.00 23 GLU A C 20
ATOM 20567 O O . GLU A 1 23 ? -10.030 -2.628 10.447 1.00 0.00 23 GLU A O 20
ATOM 20579 N N . TYR A 1 24 ? -11.047 -0.666 10.025 1.00 0.00 24 TYR A N 20
ATOM 20580 C CA . TYR A 1 24 ? -10.138 0.110 10.860 1.00 0.00 24 TYR A CA 20
ATOM 20581 C C . TYR A 1 24 ? -10.902 1.139 11.688 1.00 0.00 24 TYR A C 20
ATOM 20582 O O . TYR A 1 24 ? -11.635 1.968 11.147 1.00 0.00 24 TYR A O 20
ATOM 20600 N N . LYS A 1 25 ? -10.725 1.080 13.003 1.00 0.00 25 LYS A N 20
ATOM 20601 C CA . LYS A 1 25 ? -11.395 2.007 13.908 1.00 0.00 25 LYS A CA 20
ATOM 20602 C C . LYS A 1 25 ? -12.909 1.942 13.730 1.00 0.00 25 LYS A C 20
ATOM 20603 O O . LYS A 1 25 ? -13.586 2.969 13.710 1.00 0.00 25 LYS A O 20
ATOM 20622 N N . GLY A 1 26 ? -13.434 0.727 13.603 1.00 0.00 26 GLY A N 20
ATOM 20623 C CA . GLY A 1 26 ? -14.864 0.551 13.430 1.00 0.00 26 GLY A CA 20
ATOM 20624 C C . GLY A 1 26 ? -15.307 0.774 11.997 1.00 0.00 26 GLY A C 20
ATOM 20625 O O . GLY A 1 26 ? -16.172 0.061 11.490 1.00 0.00 26 GLY A O 20
ATOM 20629 N N . SER A 1 27 ? -14.713 1.768 11.344 1.00 0.00 27 SER A N 20
ATOM 20630 C CA . SER A 1 27 ? -15.055 2.087 9.963 1.00 0.00 27 SER A CA 20
ATOM 20631 C C . SER A 1 27 ? -14.425 1.083 9.001 1.00 0.00 27 SER A C 20
ATOM 20632 O O . SER A 1 27 ? -13.451 0.410 9.339 1.00 0.00 27 SER A O 20
ATOM 20640 N N . SER A 1 28 ? -14.989 0.988 7.802 1.00 0.00 28 SER A N 20
ATOM 20641 C CA . SER A 1 28 ? -14.487 0.064 6.792 1.00 0.00 28 SER A CA 20
ATOM 20642 C C . SER A 1 28 ? -14.146 0.803 5.501 1.00 0.00 28 SER A C 20
ATOM 20643 O O . SER A 1 28 ? -14.621 1.914 5.266 1.00 0.00 28 SER A O 20
ATOM 20651 N N . TRP A 1 29 ? -13.321 0.178 4.669 1.00 0.00 29 TRP A N 20
ATOM 20652 C CA . TRP A 1 29 ? -12.917 0.775 3.402 1.00 0.00 29 TRP A CA 20
ATOM 20653 C C . TRP A 1 29 ? -12.776 -0.289 2.319 1.00 0.00 29 TRP A C 20
ATOM 20654 O O . TRP A 1 29 ? -12.173 -1.339 2.541 1.00 0.00 29 TRP A O 20
ATOM 20675 N N . HIS A 1 30 ? -13.336 -0.011 1.145 1.00 0.00 30 HIS A N 20
ATOM 20676 C CA . HIS A 1 30 ? -13.271 -0.945 0.027 1.00 0.00 30 HIS A CA 20
ATOM 20677 C C . HIS A 1 30 ? -11.832 -1.372 -0.242 1.00 0.00 30 HIS A C 20
ATOM 20678 O O . HIS A 1 30 ? -10.910 -0.560 -0.169 1.00 0.00 30 HIS A O 20
ATOM 20692 N N . GLU A 1 31 ? -11.647 -2.652 -0.551 1.00 0.00 31 GLU A N 20
ATOM 20693 C CA . GLU A 1 31 ? -10.319 -3.186 -0.829 1.00 0.00 31 GLU A CA 20
ATOM 20694 C C . GLU A 1 31 ? -9.459 -2.156 -1.555 1.00 0.00 31 GLU A C 20
ATOM 20695 O O . GLU A 1 31 ? -8.240 -2.114 -1.383 1.00 0.00 31 GLU A O 20
ATOM 20707 N N . THR A 1 32 ? -10.102 -1.324 -2.369 1.00 0.00 32 THR A N 20
ATOM 20708 C CA . THR A 1 32 ? -9.398 -0.295 -3.123 1.00 0.00 32 THR A CA 20
ATOM 20709 C C . THR A 1 32 ? -9.414 1.037 -2.383 1.00 0.00 32 THR A C 20
ATOM 20710 O O . THR A 1 32 ? -8.364 1.606 -2.085 1.00 0.00 32 THR A O 20
ATOM 20721 N N . CYS A 1 33 ? -10.613 1.530 -2.089 1.00 0.00 33 CYS A N 20
ATOM 20722 C CA . CYS A 1 33 ? -10.767 2.796 -1.382 1.00 0.00 33 CYS A CA 20
ATOM 20723 C C . CYS A 1 33 ? -9.725 2.932 -0.276 1.00 0.00 33 CYS A C 20
ATOM 20724 O O . CYS A 1 33 ? -9.379 4.041 0.134 1.00 0.00 33 CYS A O 20
ATOM 20731 N N . PHE A 1 34 ? -9.227 1.797 0.204 1.00 0.00 34 PHE A N 20
ATOM 20732 C CA . PHE A 1 34 ? -8.225 1.788 1.263 1.00 0.00 34 PHE A CA 20
ATOM 20733 C C . PHE A 1 34 ? -6.833 2.051 0.697 1.00 0.00 34 PHE A C 20
ATOM 20734 O O . PHE A 1 34 ? -5.832 1.586 1.242 1.00 0.00 34 PHE A O 20
ATOM 20751 N N . ILE A 1 35 ? -6.778 2.798 -0.401 1.00 0.00 35 ILE A N 20
ATOM 20752 C CA . ILE A 1 35 ? -5.510 3.123 -1.041 1.00 0.00 35 ILE A CA 20
ATOM 20753 C C . ILE A 1 35 ? -4.653 4.012 -0.144 1.00 0.00 35 ILE A C 20
ATOM 20754 O O . ILE A 1 35 ? -5.117 4.507 0.883 1.00 0.00 35 ILE A O 20
ATOM 20770 N N . CYS A 1 36 ? -3.401 4.211 -0.541 1.00 0.00 36 CYS A N 20
ATOM 20771 C CA . CYS A 1 36 ? -2.479 5.041 0.224 1.00 0.00 36 CYS A CA 20
ATOM 20772 C C . CYS A 1 36 ? -2.833 6.519 0.083 1.00 0.00 36 CYS A C 20
ATOM 20773 O O . CYS A 1 36 ? -3.604 6.903 -0.796 1.00 0.00 36 CYS A O 20
ATOM 20780 N N . HIS A 1 37 ? -2.262 7.344 0.956 1.00 0.00 37 HIS A N 20
ATOM 20781 C CA . HIS A 1 37 ? -2.516 8.780 0.929 1.00 0.00 37 HIS A CA 20
ATOM 20782 C C . HIS A 1 37 ? -1.377 9.520 0.235 1.00 0.00 37 HIS A C 20
ATOM 20783 O O . HIS A 1 37 ? -1.527 10.675 -0.165 1.00 0.00 37 HIS A O 20
ATOM 20798 N N . ARG A 1 38 ? -0.239 8.848 0.096 1.00 0.00 38 ARG A N 20
ATOM 20799 C CA . ARG A 1 38 ? 0.926 9.443 -0.548 1.00 0.00 38 ARG A CA 20
ATOM 20800 C C . ARG A 1 38 ? 1.052 8.965 -1.991 1.00 0.00 38 ARG A C 20
ATOM 20801 O O . ARG A 1 38 ? 1.007 9.764 -2.927 1.00 0.00 38 ARG A O 20
ATOM 20822 N N . CYS A 1 39 ? 1.211 7.658 -2.164 1.00 0.00 39 CYS A N 20
ATOM 20823 C CA . CYS A 1 39 ? 1.346 7.072 -3.493 1.00 0.00 39 CYS A CA 20
ATOM 20824 C C . CYS A 1 39 ? -0.024 6.819 -4.116 1.00 0.00 39 CYS A C 20
ATOM 20825 O O . CYS A 1 39 ? -0.139 6.625 -5.326 1.00 0.00 39 CYS A O 20
ATOM 20832 N N . GLN A 1 40 ? -1.058 6.822 -3.281 1.00 0.00 40 GLN A N 20
ATOM 20833 C CA . GLN A 1 40 ? -2.419 6.592 -3.751 1.00 0.00 40 GLN A CA 20
ATOM 20834 C C . GLN A 1 40 ? -2.553 5.206 -4.373 1.00 0.00 40 GLN A C 20
ATOM 20835 O O . GLN A 1 40 ? -3.159 5.048 -5.432 1.00 0.00 40 GLN A O 20
ATOM 20849 N N . GLN A 1 41 ? -1.984 4.206 -3.708 1.00 0.00 41 GLN A N 20
ATOM 20850 C CA . GLN A 1 41 ? -2.039 2.834 -4.197 1.00 0.00 41 GLN A CA 20
ATOM 20851 C C . GLN A 1 41 ? -2.745 1.927 -3.195 1.00 0.00 41 GLN A C 20
ATOM 20852 O O . GLN A 1 41 ? -2.662 2.118 -1.982 1.00 0.00 41 GLN A O 20
ATOM 20866 N N . PRO A 1 42 ? -3.458 0.915 -3.712 1.00 0.00 42 PRO A N 20
ATOM 20867 C CA . PRO A 1 42 ? -4.193 -0.042 -2.879 1.00 0.00 42 PRO A CA 20
ATOM 20868 C C . PRO A 1 42 ? -3.263 -0.966 -2.101 1.00 0.00 42 PRO A C 20
ATOM 20869 O O . PRO A 1 42 ? -2.902 -2.043 -2.576 1.00 0.00 42 PRO A O 20
ATOM 20880 N N . ILE A 1 43 ? -2.878 -0.539 -0.903 1.00 0.00 43 ILE A N 20
ATOM 20881 C CA . ILE A 1 43 ? -1.992 -1.329 -0.058 1.00 0.00 43 ILE A CA 20
ATOM 20882 C C . ILE A 1 43 ? -2.477 -2.771 0.051 1.00 0.00 43 ILE A C 20
ATOM 20883 O O . ILE A 1 43 ? -1.771 -3.705 -0.327 1.00 0.00 43 ILE A O 20
ATOM 20899 N N . GLY A 1 44 ? -3.689 -2.944 0.569 1.00 0.00 44 GLY A N 20
ATOM 20900 C CA . GLY A 1 44 ? -4.250 -4.274 0.716 1.00 0.00 44 GLY A CA 20
ATOM 20901 C C . GLY A 1 44 ? -3.944 -4.885 2.070 1.00 0.00 44 GLY A C 20
ATOM 20902 O O . GLY A 1 44 ? -4.463 -4.438 3.093 1.00 0.00 44 GLY A O 20
ATOM 20906 N N . THR A 1 45 ? -3.100 -5.912 2.077 1.00 0.00 45 THR A N 20
ATOM 20907 C CA . THR A 1 45 ? -2.728 -6.587 3.314 1.00 0.00 45 THR A CA 20
ATOM 20908 C C . THR A 1 45 ? -1.215 -6.734 3.427 1.00 0.00 45 THR A C 20
ATOM 20909 O O . THR A 1 45 ? -0.712 -7.767 3.869 1.00 0.00 45 THR A O 20
ATOM 20920 N N . LYS A 1 46 ? -0.493 -5.693 3.025 1.00 0.00 46 LYS A N 20
ATOM 20921 C CA . LYS A 1 46 ? 0.964 -5.705 3.083 1.00 0.00 46 LYS A CA 20
ATOM 20922 C C . LYS A 1 46 ? 1.474 -4.725 4.134 1.00 0.00 46 LYS A C 20
ATOM 20923 O O . LYS A 1 46 ? 0.752 -3.824 4.559 1.00 0.00 46 LYS A O 20
ATOM 20942 N N . SER A 1 47 ? 2.724 -4.906 4.549 1.00 0.00 47 SER A N 20
ATOM 20943 C CA . SER A 1 47 ? 3.330 -4.039 5.553 1.00 0.00 47 SER A CA 20
ATOM 20944 C C . SER A 1 47 ? 2.977 -2.578 5.292 1.00 0.00 47 SER A C 20
ATOM 20945 O O . SER A 1 47 ? 3.452 -1.974 4.330 1.00 0.00 47 SER A O 20
ATOM 20953 N N . PHE A 1 48 ? 2.141 -2.015 6.158 1.00 0.00 48 PHE A N 20
ATOM 20954 C CA . PHE A 1 48 ? 1.722 -0.624 6.023 1.00 0.00 48 PHE A CA 20
ATOM 20955 C C . PHE A 1 48 ? 1.472 0.004 7.390 1.00 0.00 48 PHE A C 20
ATOM 20956 O O . PHE A 1 48 ? 1.029 -0.669 8.322 1.00 0.00 48 PHE A O 20
ATOM 20973 N N . ILE A 1 49 ? 1.759 1.296 7.503 1.00 0.00 49 ILE A N 20
ATOM 20974 C CA . ILE A 1 49 ? 1.565 2.015 8.756 1.00 0.00 49 ILE A CA 20
ATOM 20975 C C . ILE A 1 49 ? 0.277 2.831 8.727 1.00 0.00 49 ILE A C 20
ATOM 20976 O O . ILE A 1 49 ? 0.199 3.894 8.111 1.00 0.00 49 ILE A O 20
ATOM 20992 N N . PRO A 1 50 ? -0.760 2.324 9.411 1.00 0.00 50 PRO A N 20
ATOM 20993 C CA . PRO A 1 50 ? -2.064 2.991 9.482 1.00 0.00 50 PRO A CA 20
ATOM 20994 C C . PRO A 1 50 ? -2.016 4.270 10.310 1.00 0.00 50 PRO A C 20
ATOM 20995 O O . PRO A 1 50 ? -1.716 4.239 11.504 1.00 0.00 50 PRO A O 20
ATOM 21006 N N . LYS A 1 51 ? -2.315 5.395 9.670 1.00 0.00 51 LYS A N 20
ATOM 21007 C CA . LYS A 1 51 ? -2.308 6.687 10.347 1.00 0.00 51 LYS A CA 20
ATOM 21008 C C . LYS A 1 51 ? -3.664 6.974 10.984 1.00 0.00 51 LYS A C 20
ATOM 21009 O O . LYS A 1 51 ? -4.698 6.512 10.500 1.00 0.00 51 LYS A O 20
ATOM 21028 N N . ASP A 1 52 ? -3.653 7.739 12.069 1.00 0.00 52 ASP A N 20
ATOM 21029 C CA . ASP A 1 52 ? -4.883 8.090 12.771 1.00 0.00 52 ASP A CA 20
ATOM 21030 C C . ASP A 1 52 ? -6.060 8.159 11.802 1.00 0.00 52 ASP A C 20
ATOM 21031 O O . ASP A 1 52 ? -6.951 7.311 11.833 1.00 0.00 52 ASP A O 20
ATOM 21040 N N . ASN A 1 53 ? -6.056 9.174 10.945 1.00 0.00 53 ASN A N 20
ATOM 21041 C CA . ASN A 1 53 ? -7.124 9.354 9.969 1.00 0.00 53 ASN A CA 20
ATOM 21042 C C . ASN A 1 53 ? -6.583 9.254 8.546 1.00 0.00 53 ASN A C 20
ATOM 21043 O O . ASN A 1 53 ? -7.107 9.884 7.627 1.00 0.00 53 ASN A O 20
ATOM 21054 N N . GLN A 1 54 ? -5.534 8.458 8.372 1.00 0.00 54 GLN A N 20
ATOM 21055 C CA . GLN A 1 54 ? -4.922 8.276 7.061 1.00 0.00 54 GLN A CA 20
ATOM 21056 C C . GLN A 1 54 ? -4.170 6.951 6.990 1.00 0.00 54 GLN A C 20
ATOM 21057 O O . GLN A 1 54 ? -4.067 6.231 7.982 1.00 0.00 54 GLN A O 20
ATOM 21071 N N . ASN A 1 55 ? -3.646 6.636 5.810 1.00 0.00 55 ASN A N 20
ATOM 21072 C CA . ASN A 1 55 ? -2.903 5.396 5.610 1.00 0.00 55 ASN A CA 20
ATOM 21073 C C . ASN A 1 55 ? -1.663 5.638 4.755 1.00 0.00 55 ASN A C 20
ATOM 21074 O O . ASN A 1 55 ? -1.738 6.256 3.693 1.00 0.00 55 ASN A O 20
ATOM 21085 N N . PHE A 1 56 ? -0.522 5.145 5.225 1.00 0.00 56 PHE A N 20
ATOM 21086 C CA . PHE A 1 56 ? 0.736 5.307 4.505 1.00 0.00 56 PHE A CA 20
ATOM 21087 C C . PHE A 1 56 ? 1.569 4.030 4.572 1.00 0.00 56 PHE A C 20
ATOM 21088 O O . PHE A 1 56 ? 1.750 3.449 5.642 1.00 0.00 56 PHE A O 20
ATOM 21105 N N . CYS A 1 57 ? 2.074 3.600 3.421 1.00 0.00 57 CYS A N 20
ATOM 21106 C CA . CYS A 1 57 ? 2.887 2.392 3.346 1.00 0.00 57 CYS A CA 20
ATOM 21107 C C . CYS A 1 57 ? 4.169 2.549 4.159 1.00 0.00 57 CYS A C 20
ATOM 21108 O O . CYS A 1 57 ? 4.389 3.576 4.801 1.00 0.00 57 CYS A O 20
ATOM 21115 N N . VAL A 1 58 ? 5.013 1.522 4.127 1.00 0.00 58 VAL A N 20
ATOM 21116 C CA . VAL A 1 58 ? 6.273 1.545 4.860 1.00 0.00 58 VAL A CA 20
ATOM 21117 C C . VAL A 1 58 ? 7.219 2.598 4.293 1.00 0.00 58 VAL A C 20
ATOM 21118 O O . VAL A 1 58 ? 7.780 3.419 5.019 1.00 0.00 58 VAL A O 20
ATOM 21131 N N . PRO A 1 59 ? 7.400 2.577 2.964 1.00 0.00 59 PRO A N 20
ATOM 21132 C CA . PRO A 1 59 ? 8.277 3.525 2.269 1.00 0.00 59 PRO A CA 20
ATOM 21133 C C . PRO A 1 59 ? 7.713 4.942 2.269 1.00 0.00 59 PRO A C 20
ATOM 21134 O O . PRO A 1 59 ? 8.436 5.908 2.023 1.00 0.00 59 PRO A O 20
ATOM 21145 N N . CYS A 1 60 ? 6.419 5.059 2.545 1.00 0.00 60 CYS A N 20
ATOM 21146 C CA . CYS A 1 60 ? 5.758 6.358 2.576 1.00 0.00 60 CYS A CA 20
ATOM 21147 C C . CYS A 1 60 ? 5.765 6.938 3.987 1.00 0.00 60 CYS A C 20
ATOM 21148 O O . CYS A 1 60 ? 6.221 8.061 4.206 1.00 0.00 60 CYS A O 20
ATOM 21155 N N . TYR A 1 61 ? 5.257 6.165 4.941 1.00 0.00 61 TYR A N 20
ATOM 21156 C CA . TYR A 1 61 ? 5.202 6.602 6.331 1.00 0.00 61 TYR A CA 20
ATOM 21157 C C . TYR A 1 61 ? 6.573 7.070 6.809 1.00 0.00 61 TYR A C 20
ATOM 21158 O O . TYR A 1 61 ? 6.712 8.165 7.353 1.00 0.00 61 TYR A O 20
ATOM 21176 N N . GLU A 1 62 ? 7.583 6.231 6.601 1.00 0.00 62 GLU A N 20
ATOM 21177 C CA . GLU A 1 62 ? 8.944 6.557 7.011 1.00 0.00 62 GLU A CA 20
ATOM 21178 C C . GLU A 1 62 ? 9.321 7.968 6.570 1.00 0.00 62 GLU A C 20
ATOM 21179 O O . GLU A 1 62 ? 9.905 8.736 7.335 1.00 0.00 62 GLU A O 20
ATOM 21191 N N . LYS A 1 63 ? 8.983 8.304 5.329 1.00 0.00 63 LYS A N 20
ATOM 21192 C CA . LYS A 1 63 ? 9.285 9.622 4.784 1.00 0.00 63 LYS A CA 20
ATOM 21193 C C . LYS A 1 63 ? 8.670 10.721 5.644 1.00 0.00 63 LYS A C 20
ATOM 21194 O O . LYS A 1 63 ? 9.376 11.593 6.150 1.00 0.00 63 LYS A O 20
ATOM 21213 N N . GLN A 1 64 ? 7.352 10.671 5.807 1.00 0.00 64 GLN A N 20
ATOM 21214 C CA . GLN A 1 64 ? 6.643 11.662 6.607 1.00 0.00 64 GLN A CA 20
ATOM 21215 C C . GLN A 1 64 ? 7.223 11.740 8.016 1.00 0.00 64 GLN A C 20
ATOM 21216 O O . GLN A 1 64 ? 7.456 12.829 8.543 1.00 0.00 64 GLN A O 20
ATOM 21230 N N . HIS A 1 65 ? 7.455 10.580 8.620 1.00 0.00 65 HIS A N 20
ATOM 21231 C CA . HIS A 1 65 ? 8.008 10.517 9.969 1.00 0.00 65 HIS A CA 20
ATOM 21232 C C . HIS A 1 65 ? 9.314 11.300 10.056 1.00 0.00 65 HIS A C 20
ATOM 21233 O O . HIS A 1 65 ? 9.436 12.237 10.844 1.00 0.00 65 HIS A O 20
ATOM 21248 N N . ALA A 1 66 ? 10.290 10.907 9.243 1.00 0.00 66 ALA A N 20
ATOM 21249 C CA . ALA A 1 66 ? 11.586 11.573 9.228 1.00 0.00 66 ALA A CA 20
ATOM 21250 C C . ALA A 1 66 ? 11.533 12.861 8.412 1.00 0.00 66 ALA A C 20
ATOM 21251 O O . ALA A 1 66 ? 10.607 13.073 7.629 1.00 0.00 66 ALA A O 20
ATOM 21258 N N . SER A 1 67 ? 12.532 13.717 8.602 1.00 0.00 67 SER A N 20
ATOM 21259 C CA . SER A 1 67 ? 12.596 14.986 7.886 1.00 0.00 67 SER A CA 20
ATOM 21260 C C . SER A 1 67 ? 14.043 15.434 7.703 1.00 0.00 67 SER A C 20
ATOM 21261 O O . SER A 1 67 ? 14.832 15.422 8.646 1.00 0.00 67 SER A O 20
ATOM 21269 N N . GLY A 1 68 ? 14.383 15.828 6.480 1.00 0.00 68 GLY A N 20
ATOM 21270 C CA . GLY A 1 68 ? 15.734 16.274 6.193 1.00 0.00 68 GLY A CA 20
ATOM 21271 C C . GLY A 1 68 ? 15.869 16.859 4.801 1.00 0.00 68 GLY A C 20
ATOM 21272 O O . GLY A 1 68 ? 14.880 17.111 4.112 1.00 0.00 68 GLY A O 20
ATOM 21276 N N . PRO A 1 69 ? 17.118 17.085 4.368 1.00 0.00 69 PRO A N 20
ATOM 21277 C CA . PRO A 1 69 ? 17.408 17.647 3.046 1.00 0.00 69 PRO A CA 20
ATOM 21278 C C . PRO A 1 69 ? 17.090 16.671 1.918 1.00 0.00 69 PRO A C 20
ATOM 21279 O O . PRO A 1 69 ? 17.290 15.464 2.054 1.00 0.00 69 PRO A O 20
ATOM 21290 N N . SER A 1 70 ? 16.592 17.201 0.806 1.00 0.00 70 SER A N 20
ATOM 21291 C CA . SER A 1 70 ? 16.243 16.376 -0.344 1.00 0.00 70 SER A CA 20
ATOM 21292 C C . SER A 1 70 ? 17.130 16.707 -1.540 1.00 0.00 70 SER A C 20
ATOM 21293 O O . SER A 1 70 ? 17.227 17.862 -1.955 1.00 0.00 70 SER A O 20
ATOM 21301 N N . SER A 1 71 ? 17.777 15.684 -2.090 1.00 0.00 71 SER A N 20
ATOM 21302 C CA . SER A 1 71 ? 18.660 15.865 -3.236 1.00 0.00 71 SER A CA 20
ATOM 21303 C C . SER A 1 71 ? 17.899 15.672 -4.544 1.00 0.00 71 SER A C 20
ATOM 21304 O O . SER A 1 71 ? 17.169 14.697 -4.713 1.00 0.00 71 SER A O 20
ATOM 21312 N N . GLY A 1 72 ? 18.077 16.611 -5.469 1.00 0.00 72 GLY A N 20
ATOM 21313 C CA . GLY A 1 72 ? 17.401 16.527 -6.751 1.00 0.00 72 GLY A CA 20
ATOM 21314 C C . GLY A 1 72 ? 16.832 17.860 -7.194 1.00 0.00 72 GLY A C 20
ATOM 21315 O O . GLY A 1 72 ? 16.650 18.742 -6.356 1.00 0.00 72 GLY A O 20
#

Secondary structure (DSSP, 8-state):
--S----BSSS-----SSS-EEEETTEEEETTTT--SSS-----SSSEEEETTEEEEHHHHHHHTSS-----

GO terms:
  GO:0043066 negative regulation of apoptotic process (P, IDA)
  GO:0000122 negative regulation of transcription by RNA polymerase II (P, IDA)
  GO:0005634 nucleus (C, EXP)
  GO:0005737 cytoplasm (C, EXP)
  GO:0070885 negative regulation of calcineurin-NFAT signaling cascade (P, IMP)
  GO:0005515 protein binding (F, IPI)
  GO:0008134 transcription factor binding (F, IPI)
  GO:0005634 nucleus (C, TAS)
  GO:0005654 nucleoplasm (C, TAS)
  GO:0042802 identical protein binding (F, IPI)
  GO:0009725 response to hormone (P, IMP)
  GO:0005925 focal adhesion (C, IDA)
  GO:0015629 actin cytoskeleton (C, IDA)
  GO:0005925 focal adhesion (C, HDA)

Foldseek 3Di:
DVPAPLAADQVRHRDDPVADWDQDPNHIHGCQSLAAPVVSGRPRPDQWDADPPGTGHPVGVVDVVDDDDDDD

Sequence (72 aa):
GSSGSSGCQECKKTIMPGTRKMEYKGSSWHETCFICHRCQQPIGTKSFIPKDNQNFCVPCYEKQHASGPSSGGSSGSSGCQECKKTIMPGTRKMEYKGSSWHETCFICHRCQQPIGTKSFIPKDNQNFCVPCYEKQHASGPSSGGSSGSSGCQECKKTIMPGTRKMEYKGSSWHETCFICHRCQQPIGTKSFIPKDNQNFCVPCYEKQHASGPSSGGSSGSSGCQECKKTIMPGTRKMEYKGSSWHETCFICHRCQQPIGTKSFIPKDNQNFCVPCYEKQHASGPSSGGSSGSSGCQECKKTIMPGTRKMEYKGSSWHETCFICHRCQQPIGTKSFIPKDNQNFCVPCYEKQHASGPSSGGSSGSSGCQECKKTIMPGTRKMEYKGSSWHETCFICHRCQQPIGTKSFIPKDNQNFCVPCYEKQHASGPSSGGSSGSSGCQECKKTIMPGTRKMEYKGSSWHETCFICHRCQQPIGTKSFIPKDNQNFCVPCYEKQHASGPSSGGSSGSSGCQECKKTIMPGTRKMEYKGSSWHETCFICHRCQQPIGTKSFIPKDNQNFCVPCYEKQHASGPSSGGSSGSSGCQECKKTIMPGTRKMEYKGSSWHETCFICHRCQQPIGTKSFIPKDNQNFCVPCYEKQHASGPSSGGSSGSSGCQECKKTIMPGTRKMEYKGSSWHETCFICHRCQQPIGTKSFIPKDNQNFCVPCYEKQHASGPSSGGSSGSSGCQECKKTIMPGTRKMEYKGSSWHETCFICHRCQQPIGTKSFIPKDNQNFCVPCYEKQHASGPSSGGSSGSSGCQECKKTIMPGTRKMEYKGSSWHETCFICHRCQQPIGTKSFIPKDNQNFCVPCYEKQHASGPSSGGSSGSSGCQECKKTIMPGTRKMEYKGSSWHETCFICHRCQQPIGTKSFIPKDNQNFCVPCYEKQHASGPSSGGSSGSSGCQECKKTIMPGTRKMEYKGSSWHETCFICHRCQQPIGTKSFIPKDNQNFCVPCYEKQHASGPSSGGSSGSSGCQECKKTIMPGTRKMEYKGSSWHETCFICHRCQQPIGTKSFIPKDNQNFCVPCYEKQHASGPSSGGSSGSSGCQECKKTIMPGTRKMEYKGSSWHETCFICHRCQQPIGTKSFIPKDNQNFCVPCYEKQHASGPSSGGSSGSSGCQECKKTIMPGTRKMEYKGSSWHETCFICHRCQQPIGTKSFIPKDNQNFCVPCYEKQHASGPSSGGSSGSSGCQECKKTIMPGTRKMEYKGSSWHETCFICHRCQQPIGTKSFIPKDNQNFCVPCYEKQHASGPSSGGSSGSSGCQECKKTIMPGTRKMEYKGSSWHETCFICHRCQQPIGTKSFIPKDNQNFCVPCYEKQHASGPSSGGSSGSSGCQECKKTIMPGTRKMEYKGSSWHETCFICHRCQQPIGTKSFIPKDNQNFCVPCYEKQHASGPSSG

Nearest PDB structures (foldseek):
  1x4k-assembly1_A  TM=8.976E-01  e=1.402E-12  Homo sapiens
  1wyh-assembly1_A  TM=8.227E-01  e=6.575E-09  Homo sapiens
  2cup-assembly1_A  TM=8.552E-01  e=3.001E-06  Homo sapiens
  1x63-assembly1_A  TM=7.053E-01  e=1.649E-06  Homo sapiens
  1x61-assembly1_A  TM=7.944E-01  e=8.944E-05  Homo sapiens

InterPro domains:
  IPR001781 Zinc finger, LIM-type [PF00412] (40-96)
  IPR001781 Zinc finger, LIM-type [PF00412] (101-157)
  IPR001781 Zinc finger, LIM-type [PF00412] (162-216)
  IPR001781 Zinc finger, LIM-type [PF00412] (221-275)
  IPR001781 Zinc finger, LIM-type [PS00478] (40-75)
  IPR001781 Zinc finger, LIM-type [PS00478] (101-136)
  IPR001781 Zinc finger, LIM-type [PS00478] (221-258)
  IPR001781 Zinc finger, LIM-type [PS50023] (38-98)
  IPR001781 Zinc finger, LIM-type [PS50023] (99-160)
  IPR001781 Zinc finger, LIM-type [PS50023] (219-279)
  IPR001781 Zinc finger, LIM-type [SM00132] (39-92)
  IPR001781 Zinc finger, LIM-type [SM00132] (100-153)
  IPR001781 Zinc finger, LIM-type [SM00132] (161-212)
  IPR001781 Zinc finger, LIM-type [SM00132] (220-275)
  IPR056807 FHL1/2/3/5, N-terminal LIM domain [PF25076] (6-33)

Radius of gyration: 14.13 Å; Cα contacts (8 Å, |Δi|>4): 100; chains: 1; bounding box: 45×33×18 Å

Organism: Homo sapiens (NCBI:txid9606)

Solvent-accessible surface area: 5336 Å² total; per-residue (Å²): 82,108,126,20,120,39,35,7,72,104,44,148,135,66,1,102,113,70,49,192,67,44,125,68,169,76,36,7,60,33,80,74,25,3,56,0,77,100,49,105,99,73,12,18,129,135,86,42,51,54,77,107,126,62,18,12,16,58,83,10,52,85,123,110,108,46,131,43,138,102,114,131